Protein AF-A0A496U784-F1 (afdb_monomer)

Mean predicted aligned error: 22.11 Å

Structure (mmCIF, N/CA/C/O backbone):
data_AF-A0A496U784-F1
#
_entry.id   AF-A0A496U784-F1
#
loop_
_atom_site.group_PDB
_atom_site.id
_atom_site.type_symbol
_atom_site.label_atom_id
_atom_site.label_alt_id
_atom_site.label_comp_id
_atom_site.label_asym_id
_atom_site.label_entity_id
_atom_site.label_seq_id
_atom_site.pdbx_PDB_ins_code
_atom_site.Cartn_x
_atom_site.Cartn_y
_atom_site.Cartn_z
_atom_site.occupancy
_atom_site.B_iso_or_equiv
_atom_site.auth_seq_id
_atom_site.auth_comp_id
_atom_site.auth_asym_id
_atom_site.auth_atom_id
_atom_site.pdbx_PDB_model_num
ATOM 1 N N . MET A 1 1 ? 0.250 -44.738 47.642 1.00 26.12 1 MET A N 1
ATOM 2 C CA . MET A 1 1 ? 0.062 -44.833 46.178 1.00 26.12 1 MET A CA 1
ATOM 3 C C . MET A 1 1 ? 0.665 -43.572 45.562 1.00 26.12 1 MET A C 1
ATOM 5 O O . MET A 1 1 ? 0.175 -42.493 45.866 1.00 26.12 1 MET A O 1
ATOM 9 N N . LYS A 1 2 ? 1.781 -43.667 44.824 1.00 22.00 2 LYS A N 1
ATOM 10 C CA . LYS A 1 2 ? 2.333 -42.526 44.068 1.00 22.00 2 LYS A CA 1
ATOM 11 C C . LYS A 1 2 ? 1.470 -42.356 42.817 1.00 22.00 2 LYS A C 1
ATOM 13 O O . LYS A 1 2 ? 1.449 -43.259 41.990 1.00 22.00 2 LYS A O 1
ATOM 18 N N . ILE A 1 3 ? 0.748 -41.246 42.705 1.00 29.05 3 ILE A N 1
ATOM 19 C CA . ILE A 1 3 ? 0.004 -40.887 41.494 1.00 29.05 3 ILE A CA 1
ATOM 20 C C . ILE A 1 3 ? 0.839 -39.828 40.771 1.00 29.05 3 ILE A C 1
ATOM 22 O O . ILE A 1 3 ? 1.048 -38.739 41.299 1.00 29.05 3 ILE A O 1
ATOM 26 N N . GLN A 1 4 ? 1.372 -40.189 39.601 1.00 26.75 4 GLN A N 1
ATOM 27 C CA . GLN A 1 4 ? 1.946 -39.244 38.643 1.00 26.75 4 GLN A CA 1
ATOM 28 C C . GLN A 1 4 ? 0.845 -38.293 38.161 1.00 26.75 4 GLN A C 1
ATOM 30 O O . GLN A 1 4 ? -0.288 -38.709 37.928 1.00 26.75 4 GLN A O 1
ATOM 35 N N . SER A 1 5 ? 1.186 -37.013 38.051 1.00 29.19 5 SER A N 1
ATOM 36 C CA . SER A 1 5 ? 0.292 -35.910 37.707 1.00 29.19 5 SER A CA 1
ATOM 37 C C . SER A 1 5 ? -0.494 -36.158 36.414 1.00 29.19 5 SER A C 1
ATOM 39 O O . SER A 1 5 ? 0.055 -36.069 35.319 1.00 29.19 5 SER A O 1
ATOM 41 N N . PHE A 1 6 ? -1.798 -36.387 36.548 1.00 33.34 6 PHE A N 1
ATOM 42 C CA . PHE A 1 6 ? -2.788 -36.094 35.515 1.00 33.34 6 PHE A CA 1
ATOM 43 C C . PHE A 1 6 ? -3.708 -35.011 36.086 1.00 33.34 6 PHE A C 1
ATOM 45 O O . PHE A 1 6 ? -4.369 -35.234 37.098 1.00 33.34 6 PHE A O 1
ATOM 52 N N . GLU A 1 7 ? -3.729 -33.830 35.470 1.00 35.38 7 GLU A N 1
ATOM 53 C CA . GLU A 1 7 ? -4.359 -32.595 35.981 1.00 35.38 7 GLU A CA 1
ATOM 54 C C . GLU A 1 7 ? -5.904 -32.615 36.112 1.00 35.38 7 GLU A C 1
ATOM 56 O O . GLU A 1 7 ? -6.522 -31.564 36.245 1.00 35.38 7 GLU A O 1
ATOM 61 N N . HIS A 1 8 ? -6.583 -33.768 36.071 1.00 44.59 8 HIS A N 1
ATOM 62 C CA . HIS A 1 8 ? -8.035 -33.794 35.833 1.00 44.59 8 HIS A CA 1
ATOM 63 C C . HIS A 1 8 ? -8.818 -34.815 36.674 1.00 44.59 8 HIS A C 1
ATOM 65 O O . HIS A 1 8 ? -9.532 -35.657 36.133 1.00 44.59 8 HIS A O 1
ATOM 71 N N . PHE A 1 9 ? -8.772 -34.689 38.006 1.00 37.22 9 PHE A N 1
ATOM 72 C CA . PHE A 1 9 ? -9.735 -35.350 38.899 1.00 37.22 9 PHE A CA 1
ATOM 73 C C . PHE A 1 9 ? -10.242 -34.387 39.977 1.00 37.22 9 PHE A C 1
ATOM 75 O O . PHE A 1 9 ? -9.452 -33.792 40.704 1.00 37.22 9 PHE A O 1
ATOM 82 N N . VAL A 1 10 ? -11.565 -34.278 40.138 1.00 38.34 10 VAL A N 1
ATOM 83 C CA . VAL A 1 10 ? -12.155 -33.734 41.370 1.00 38.34 10 VAL A CA 1
ATOM 84 C C . VAL A 1 10 ? -12.448 -34.917 42.282 1.00 38.34 10 VAL A C 1
ATOM 86 O O . VAL A 1 10 ? -13.399 -35.664 42.054 1.00 38.34 10 VAL A O 1
ATOM 89 N N . ILE A 1 11 ? -11.609 -35.099 43.300 1.00 39.72 11 ILE A N 1
ATOM 90 C CA . ILE A 1 11 ? -11.794 -36.126 44.324 1.00 39.72 11 ILE A CA 1
ATOM 91 C C . ILE A 1 11 ? -12.589 -35.502 45.473 1.00 39.72 11 ILE A C 1
ATOM 93 O O . ILE A 1 11 ? -12.109 -34.581 46.133 1.00 39.72 11 ILE A O 1
ATOM 97 N N . ARG A 1 12 ? -13.811 -35.987 45.724 1.00 40.56 12 ARG A N 1
ATOM 98 C CA . ARG A 1 12 ? -14.560 -35.635 46.941 1.00 40.56 12 ARG A CA 1
ATOM 99 C C . ARG A 1 12 ? -14.389 -36.738 47.980 1.00 40.56 12 ARG A C 1
ATOM 101 O O . ARG A 1 12 ? -14.718 -37.893 47.714 1.00 40.56 12 ARG A O 1
ATOM 108 N N . PHE A 1 13 ? -13.909 -36.354 49.160 1.00 40.56 13 PHE A N 1
ATOM 109 C CA . PHE A 1 13 ? -13.810 -37.224 50.327 1.00 40.56 13 PHE A CA 1
ATOM 110 C C . PHE A 1 13 ? -15.020 -37.005 51.232 1.00 40.56 13 PHE A C 1
ATOM 112 O O . PHE A 1 13 ? -15.306 -35.872 51.620 1.00 40.56 13 PHE A O 1
ATOM 119 N N . ILE A 1 14 ? -15.710 -38.083 51.596 1.00 45.38 14 ILE A N 1
ATOM 120 C CA . ILE A 1 14 ? -16.670 -38.069 52.702 1.00 45.38 14 ILE A CA 1
ATOM 121 C C . ILE A 1 14 ? -16.035 -38.865 53.837 1.00 45.38 14 ILE A C 1
ATOM 123 O O . ILE A 1 14 ? -15.767 -40.059 53.693 1.00 45.38 14 ILE A O 1
ATOM 127 N N . ILE A 1 15 ? -15.751 -38.182 54.945 1.00 44.81 15 ILE A N 1
ATOM 128 C CA . ILE A 1 15 ? -15.123 -38.776 56.125 1.00 44.81 15 ILE A CA 1
ATOM 129 C C . ILE A 1 15 ? -16.222 -39.113 57.128 1.00 44.81 15 ILE A C 1
ATOM 131 O O . ILE A 1 15 ? -16.906 -38.223 57.631 1.00 44.81 15 ILE A O 1
ATOM 135 N N . TYR A 1 16 ? -16.373 -40.400 57.429 1.00 45.06 16 TYR A N 1
ATOM 136 C CA . TYR A 1 16 ? -17.259 -40.887 58.479 1.00 45.06 16 TYR A CA 1
ATOM 137 C C . TYR A 1 16 ? -16.415 -41.311 59.680 1.00 45.06 16 TYR A C 1
ATOM 139 O O . TYR A 1 16 ? -15.487 -42.109 59.539 1.00 45.06 16 TYR A O 1
ATOM 147 N N . TYR A 1 17 ? -16.738 -40.816 60.873 1.00 46.62 17 TYR A N 1
ATOM 148 C CA . TYR A 1 17 ? -16.122 -41.296 62.108 1.00 46.62 17 TYR A CA 1
ATOM 149 C C . TYR A 1 17 ? -17.195 -41.686 63.118 1.00 46.62 17 TYR A C 1
ATOM 151 O O . TYR A 1 17 ? -18.217 -41.019 63.270 1.00 46.62 17 TYR A O 1
ATOM 159 N N . LYS A 1 18 ? -16.958 -42.791 63.827 1.00 47.81 18 LYS A N 1
ATOM 160 C CA . LYS A 1 18 ? -17.803 -43.228 64.941 1.00 47.81 18 LYS A CA 1
ATOM 161 C C . LYS A 1 18 ? -16.906 -43.613 66.107 1.00 47.81 18 LYS A C 1
ATOM 163 O O . LYS A 1 18 ? -16.044 -44.480 65.976 1.00 47.81 18 LYS A O 1
ATOM 168 N N . LYS A 1 19 ? -17.100 -42.952 67.248 1.00 43.66 19 LYS A N 1
ATOM 169 C CA . LYS A 1 19 ? -16.339 -43.207 68.476 1.00 43.66 19 LYS A CA 1
ATOM 170 C C . LYS A 1 19 ? -17.092 -44.244 69.310 1.00 43.66 19 LYS A C 1
ATOM 172 O O . LYS A 1 19 ? -18.218 -43.990 69.730 1.00 43.66 19 LYS A O 1
ATOM 177 N N . LYS A 1 20 ? -16.490 -45.412 69.547 1.00 46.69 20 LYS A N 1
ATOM 178 C CA . LYS A 1 20 ? -17.007 -46.408 70.499 1.00 46.69 20 LYS A CA 1
ATOM 179 C C . LYS A 1 20 ? -15.828 -46.998 71.275 1.00 46.69 20 LYS A C 1
ATOM 181 O O . LYS A 1 20 ? -14.907 -47.527 70.667 1.00 46.69 20 LYS A O 1
ATOM 186 N N . GLY A 1 21 ? -15.844 -46.865 72.604 1.00 48.19 21 GLY A N 1
ATOM 187 C CA . GLY A 1 21 ? -14.857 -47.496 73.494 1.00 48.19 21 GLY A CA 1
ATOM 188 C C . GLY A 1 21 ? -13.408 -47.024 73.317 1.00 48.19 21 GLY A C 1
ATOM 189 O O . GLY A 1 21 ? -12.505 -47.845 73.235 1.00 48.19 21 GLY A O 1
ATOM 190 N N . GLY A 1 22 ? -13.168 -45.713 73.212 1.00 52.88 22 GLY A N 1
ATOM 191 C CA . GLY A 1 22 ? -11.807 -45.150 73.254 1.00 52.88 22 GLY A CA 1
ATOM 192 C C . GLY A 1 22 ? -10.963 -45.272 71.976 1.00 52.88 22 GLY A C 1
ATOM 193 O O . GLY A 1 22 ? -9.957 -44.578 71.875 1.00 52.88 22 GLY A O 1
ATOM 194 N N . LYS A 1 23 ? -11.381 -46.047 70.963 1.00 40.72 23 LYS A N 1
ATOM 195 C CA . LYS A 1 23 ? -10.747 -46.069 69.630 1.00 40.72 23 LYS A CA 1
ATOM 196 C C . LYS A 1 23 ? -11.616 -45.360 68.586 1.00 40.72 23 LYS A C 1
ATOM 198 O O . LYS A 1 23 ? -12.834 -45.537 68.542 1.00 40.72 23 LYS A O 1
ATOM 203 N N . MET A 1 24 ? -10.984 -44.521 67.765 1.00 40.97 24 MET A N 1
ATOM 204 C CA . MET A 1 24 ? -11.625 -43.764 66.689 1.00 40.97 24 MET A CA 1
ATOM 205 C C . MET A 1 24 ? -11.348 -44.467 65.358 1.00 40.97 24 MET A C 1
ATOM 207 O O . MET A 1 24 ? -10.218 -44.454 64.884 1.00 40.97 24 MET A O 1
ATOM 211 N N . ASN A 1 25 ? -12.374 -45.083 64.769 1.00 45.69 25 ASN A N 1
ATOM 212 C CA . ASN A 1 25 ? -12.277 -45.667 63.433 1.00 45.69 25 ASN A CA 1
ATOM 213 C C . ASN A 1 25 ? -12.805 -44.653 62.410 1.00 45.69 25 ASN A C 1
ATOM 215 O O . ASN A 1 25 ? -13.959 -44.222 62.505 1.00 45.69 25 ASN A O 1
ATOM 219 N N . ILE A 1 26 ? -11.947 -44.269 61.462 1.00 47.19 26 ILE A N 1
ATOM 220 C CA . ILE A 1 26 ? -12.258 -43.351 60.363 1.00 47.19 26 ILE A CA 1
ATOM 221 C C . ILE A 1 26 ? -12.458 -44.175 59.090 1.00 47.19 26 ILE A C 1
ATOM 223 O O . ILE A 1 26 ? -11.582 -44.948 58.711 1.00 47.19 26 ILE A O 1
ATOM 227 N N . TRP A 1 27 ? -13.588 -43.973 58.418 1.00 44.91 27 TRP A N 1
ATOM 228 C CA . TRP A 1 27 ? -13.871 -44.528 57.096 1.00 44.91 27 TRP A CA 1
ATOM 229 C C . TRP A 1 27 ? -13.890 -43.382 56.085 1.00 44.91 27 TRP A C 1
ATOM 231 O O . TRP A 1 27 ? -14.618 -42.405 56.269 1.00 44.91 27 TRP A O 1
ATOM 241 N N . ILE A 1 28 ? -13.080 -43.484 55.031 1.00 42.78 28 ILE A N 1
ATOM 242 C CA . ILE A 1 28 ? -13.016 -42.487 53.955 1.00 42.78 28 ILE A CA 1
ATOM 243 C C . ILE A 1 28 ? -13.658 -43.097 52.711 1.00 42.78 28 ILE A C 1
ATOM 245 O O . ILE A 1 28 ? -13.137 -44.064 52.159 1.00 42.78 28 ILE A O 1
ATOM 249 N N . LEU A 1 29 ? -14.778 -42.524 52.266 1.00 40.97 29 LEU A N 1
ATOM 250 C CA . LEU A 1 29 ? -15.388 -42.862 50.981 1.00 40.97 29 LEU A CA 1
ATOM 251 C C . LEU A 1 29 ? -14.885 -41.879 49.914 1.00 40.97 29 LEU A C 1
ATOM 253 O O . LEU A 1 29 ? -14.962 -40.662 50.108 1.00 40.97 29 LEU A O 1
ATOM 257 N N . VAL A 1 30 ? -14.371 -42.402 48.798 1.00 40.19 30 VAL A N 1
ATOM 258 C CA . VAL A 1 30 ? -13.795 -41.617 47.694 1.00 40.19 30 VAL A CA 1
ATOM 259 C C . VAL A 1 30 ? -14.722 -41.682 46.480 1.00 40.19 30 VAL A C 1
ATOM 261 O O . VAL A 1 30 ? -14.919 -42.756 45.918 1.00 40.19 30 VAL A O 1
ATOM 264 N N . PHE A 1 31 ? -15.267 -40.539 46.051 1.00 38.69 31 PHE A N 1
ATOM 265 C CA . PHE A 1 31 ? -15.983 -40.426 44.774 1.00 38.69 31 PHE A CA 1
ATOM 266 C C . PHE A 1 31 ? -15.048 -39.886 43.684 1.00 38.69 31 PHE A C 1
ATOM 268 O O . PHE A 1 31 ? -14.513 -38.783 43.815 1.00 38.69 31 PHE A O 1
ATOM 275 N N . LEU A 1 32 ? -14.894 -40.643 42.594 1.00 36.75 32 LEU A N 1
ATOM 276 C CA . LEU A 1 32 ? -14.266 -40.195 41.347 1.00 36.75 32 LEU A CA 1
ATOM 277 C C . LEU A 1 32 ? -15.365 -39.751 40.374 1.00 36.75 32 LEU A C 1
ATOM 279 O O . LEU A 1 32 ? -16.108 -40.580 39.852 1.00 36.75 32 LEU A O 1
ATOM 283 N N . ILE A 1 33 ? -15.488 -38.443 40.142 1.00 39.50 33 ILE A N 1
ATOM 284 C CA . ILE A 1 33 ? -16.415 -37.894 39.145 1.00 39.50 33 ILE A CA 1
ATOM 285 C C . ILE A 1 33 ? -15.654 -37.729 37.826 1.00 39.50 33 ILE A C 1
ATOM 287 O O . ILE A 1 33 ? -14.773 -36.878 37.713 1.00 39.50 33 ILE A O 1
ATOM 291 N N . PHE A 1 34 ? -16.006 -38.531 36.819 1.00 35.28 34 PHE A N 1
ATOM 292 C CA . PHE A 1 34 ? -15.482 -38.396 35.461 1.00 35.28 34 PHE A CA 1
ATOM 293 C C . PHE A 1 34 ? -16.230 -37.279 34.723 1.00 35.28 34 PHE A C 1
ATOM 295 O O . PHE A 1 34 ? -17.389 -37.443 34.350 1.00 35.28 34 PHE A O 1
ATOM 302 N N . THR A 1 35 ? -15.574 -36.146 34.468 1.00 38.94 35 THR A N 1
ATOM 303 C CA . THR A 1 35 ? -16.051 -35.170 33.474 1.00 38.94 35 THR A CA 1
ATOM 304 C C . THR A 1 35 ? -15.077 -35.150 32.300 1.00 38.94 35 THR A C 1
ATOM 306 O O . THR A 1 35 ? -13.977 -34.621 32.439 1.00 38.94 35 THR A O 1
ATOM 309 N N . GLN A 1 36 ? -15.458 -35.744 31.164 1.00 43.53 36 GLN A N 1
ATOM 310 C CA . GLN A 1 36 ? -14.683 -35.675 29.920 1.00 43.53 36 GLN A CA 1
ATOM 311 C C . GLN A 1 36 ? -14.919 -34.313 29.257 1.00 43.53 36 GLN A C 1
ATOM 313 O O . GLN A 1 36 ? -15.978 -34.068 28.679 1.00 43.53 36 GLN A O 1
ATOM 318 N N . TRP A 1 37 ? -13.946 -33.417 29.391 1.00 42.25 37 TRP A N 1
ATOM 319 C CA . TRP A 1 37 ? -13.885 -32.155 28.658 1.00 42.25 37 TRP A CA 1
ATOM 320 C C . TRP A 1 37 ? -12.925 -32.335 27.480 1.00 42.25 37 TRP A C 1
ATOM 322 O O . TRP A 1 37 ? -11.827 -32.852 27.673 1.00 42.25 37 TRP A O 1
ATOM 332 N N . GLU A 1 38 ? -13.329 -31.924 26.280 1.00 44.84 38 GLU A N 1
ATOM 333 C CA . GLU A 1 38 ? -12.447 -31.858 25.107 1.00 44.84 38 GLU A CA 1
ATOM 334 C C . GLU A 1 38 ? -12.113 -30.396 24.777 1.00 44.84 38 GLU A C 1
ATOM 336 O O . GLU A 1 38 ? -12.856 -29.475 25.137 1.00 44.84 38 GLU A O 1
ATOM 341 N N . TYR A 1 39 ? -10.970 -30.197 24.113 1.00 46.44 39 TYR A N 1
ATOM 342 C CA . TYR A 1 39 ? -10.419 -28.890 23.766 1.00 46.44 39 TYR A CA 1
ATOM 343 C C . TYR A 1 39 ? -10.281 -28.759 22.249 1.00 46.44 39 TYR A C 1
ATOM 345 O O . TYR A 1 39 ? -9.662 -29.609 21.611 1.00 46.44 39 TYR A O 1
ATOM 353 N N . THR A 1 40 ? -10.803 -27.682 21.667 1.00 46.19 40 THR A N 1
ATOM 354 C CA . THR A 1 40 ? -10.470 -27.275 20.290 1.00 46.19 40 THR A CA 1
ATOM 355 C C . THR A 1 40 ? -9.566 -26.052 20.324 1.00 46.19 40 THR A C 1
ATOM 357 O O . THR A 1 40 ? -9.747 -25.179 21.175 1.00 46.19 40 THR A O 1
ATOM 360 N N . ARG A 1 41 ? -8.594 -26.009 19.407 1.00 50.50 41 ARG A N 1
ATOM 361 C CA . ARG A 1 41 ? -7.663 -24.893 19.215 1.00 50.50 41 ARG A CA 1
ATOM 362 C C . ARG A 1 41 ? -7.980 -24.221 17.886 1.00 50.50 41 ARG A C 1
ATOM 364 O O . ARG A 1 41 ? -7.867 -24.865 16.848 1.00 50.50 41 ARG A O 1
ATOM 371 N N . ASP A 1 42 ? -8.373 -22.957 17.937 1.00 50.09 42 ASP A N 1
ATOM 372 C CA . ASP A 1 42 ? -8.630 -22.120 16.761 1.00 50.09 42 ASP A CA 1
ATOM 373 C C . ASP A 1 42 ? -7.713 -20.893 16.803 1.00 50.09 42 ASP A C 1
ATOM 375 O O . ASP A 1 42 ? -7.455 -20.379 17.884 1.00 50.09 42 ASP A O 1
ATOM 379 N N . THR A 1 43 ? -7.251 -20.378 15.662 1.00 52.66 43 THR A N 1
ATOM 380 C CA . THR A 1 43 ? -6.426 -19.153 15.624 1.00 52.66 43 THR A CA 1
ATOM 381 C C . THR A 1 43 ? -7.244 -17.958 15.127 1.00 52.66 43 THR A C 1
ATOM 383 O O . THR A 1 43 ? -7.909 -18.052 14.095 1.00 52.66 43 THR A O 1
ATOM 386 N N . ILE A 1 44 ? -7.183 -16.824 15.829 1.00 55.94 44 ILE A N 1
ATOM 387 C CA . ILE A 1 44 ? -7.819 -15.552 15.464 1.00 55.94 44 ILE A CA 1
ATOM 388 C C . ILE A 1 44 ? -6.755 -14.476 15.269 1.00 55.94 44 ILE A C 1
ATOM 390 O O . ILE A 1 44 ? -5.933 -14.250 16.150 1.00 55.94 44 ILE A O 1
ATOM 394 N N . ASP A 1 45 ? -6.828 -13.775 14.141 1.00 55.69 45 ASP A N 1
ATOM 395 C CA . ASP A 1 45 ? -6.020 -12.591 13.861 1.00 55.69 45 ASP A CA 1
ATOM 396 C C . ASP A 1 45 ? -6.809 -11.320 14.217 1.00 55.69 45 ASP A C 1
ATOM 398 O O . ASP A 1 45 ? -7.967 -11.163 13.824 1.00 55.69 45 ASP A O 1
ATOM 402 N N . LEU A 1 46 ? -6.195 -10.414 14.973 1.00 58.91 46 LEU A N 1
ATOM 403 C CA . LEU A 1 46 ? -6.785 -9.175 15.477 1.00 58.91 46 LEU A CA 1
ATOM 404 C C . LEU A 1 46 ? -5.885 -7.994 15.153 1.00 58.91 46 LEU A C 1
ATOM 406 O O . LEU A 1 46 ? -4.666 -8.119 15.137 1.00 58.91 46 LEU A O 1
ATOM 410 N N . VAL A 1 47 ? -6.497 -6.836 14.942 1.00 56.97 47 VAL A N 1
ATOM 411 C CA . VAL A 1 47 ? -5.807 -5.564 14.740 1.00 56.97 47 VAL A CA 1
ATOM 412 C C . VAL A 1 47 ? -6.413 -4.557 15.708 1.00 56.97 47 VAL A C 1
ATOM 414 O O . VAL A 1 47 ? -7.623 -4.336 15.694 1.00 56.97 47 VAL A O 1
ATOM 417 N N . ILE A 1 48 ? -5.580 -3.987 16.571 1.00 65.56 48 ILE A N 1
ATOM 418 C CA . ILE A 1 48 ? -5.999 -3.133 17.678 1.00 65.56 48 ILE A CA 1
ATOM 419 C C . ILE A 1 48 ? -5.377 -1.743 17.485 1.00 65.56 48 ILE A C 1
ATOM 421 O O . ILE A 1 48 ? -4.149 -1.642 17.416 1.00 65.56 48 ILE A O 1
ATOM 425 N N . PRO A 1 49 ? -6.196 -0.680 17.387 1.00 65.06 49 PRO A N 1
ATOM 426 C CA . PRO A 1 49 ? -5.702 0.689 17.263 1.00 65.06 49 PRO A CA 1
ATOM 427 C C . PRO A 1 49 ? -4.859 1.132 18.470 1.00 65.06 49 PRO A C 1
ATOM 429 O O . PRO A 1 49 ? -5.015 0.548 19.547 1.00 65.06 49 PRO A O 1
ATOM 432 N N . PRO A 1 50 ? -4.014 2.170 18.325 1.00 70.00 50 PRO A N 1
ATOM 433 C CA . PRO A 1 50 ? -3.243 2.740 19.428 1.00 70.00 50 PRO A CA 1
ATOM 434 C C . PRO A 1 50 ? -4.150 3.128 20.595 1.00 70.00 50 PRO A C 1
ATOM 436 O O . PRO A 1 50 ? -5.213 3.727 20.394 1.00 70.00 50 PRO A O 1
ATOM 439 N N . GLY A 1 51 ? -3.771 2.726 21.807 1.00 68.19 51 GLY A N 1
ATOM 440 C CA . GLY A 1 51 ? -4.536 3.021 23.016 1.00 68.19 51 GLY A CA 1
ATOM 441 C C . GLY A 1 51 ? -5.988 2.519 23.013 1.00 68.19 51 GLY A C 1
ATOM 442 O O . GLY A 1 51 ? -6.847 3.083 23.693 1.00 68.19 51 GLY A O 1
ATOM 443 N N . LYS A 1 52 ? -6.350 1.502 22.222 1.00 67.06 52 LYS A N 1
ATOM 444 C CA . LYS A 1 52 ? -7.719 0.952 22.221 1.00 67.06 52 LYS A CA 1
ATOM 445 C C . LYS A 1 52 ? -7.802 -0.397 22.914 1.00 67.06 52 LYS A C 1
ATOM 447 O O . LYS A 1 52 ? -6.842 -1.162 22.975 1.00 67.06 52 LYS A O 1
ATOM 452 N N . ILE A 1 53 ? -9.001 -0.667 23.427 1.00 67.00 53 ILE A N 1
ATOM 453 C CA . ILE A 1 53 ? -9.377 -1.935 24.041 1.00 67.00 53 ILE A CA 1
ATOM 454 C C . ILE A 1 53 ? -10.409 -2.611 23.139 1.00 67.00 53 ILE A C 1
ATOM 456 O O . ILE A 1 53 ? -11.431 -2.012 22.805 1.00 67.00 53 ILE A O 1
ATOM 460 N N . VAL A 1 54 ? -10.155 -3.860 22.758 1.00 60.75 54 VAL A N 1
ATOM 461 C CA . VAL A 1 54 ? -11.070 -4.685 21.961 1.00 60.75 54 VAL A CA 1
ATOM 462 C C . VAL A 1 54 ? -11.559 -5.845 22.814 1.00 60.75 54 VAL A C 1
ATOM 464 O O . VAL A 1 54 ? -10.769 -6.664 23.278 1.00 60.75 54 VAL A O 1
ATOM 467 N N . THR A 1 55 ? -12.871 -5.930 23.028 1.00 60.00 55 THR A N 1
ATOM 468 C CA . THR A 1 55 ? -13.492 -7.058 23.733 1.00 60.00 55 THR A CA 1
ATOM 469 C C . THR A 1 55 ? -13.655 -8.244 22.787 1.00 60.00 55 THR A C 1
ATOM 471 O O . THR A 1 55 ? -14.167 -8.098 21.678 1.00 60.00 55 THR A O 1
ATOM 474 N N . LEU A 1 56 ? -13.246 -9.435 23.222 1.00 52.97 56 LEU A N 1
ATOM 475 C CA . LEU A 1 56 ? -13.325 -10.639 22.400 1.00 52.97 56 LEU A CA 1
ATOM 476 C C . LEU A 1 56 ? -14.688 -11.314 22.569 1.00 52.97 56 LEU A C 1
ATOM 478 O O . LEU A 1 56 ? -15.006 -11.824 23.640 1.00 52.97 56 LEU A O 1
ATOM 482 N N . ASN A 1 57 ? -15.467 -11.379 21.489 1.00 47.62 57 ASN A N 1
ATOM 483 C CA . ASN A 1 57 ? -16.557 -12.343 21.344 1.00 47.62 57 ASN A CA 1
ATOM 484 C C . ASN A 1 57 ? -16.128 -13.336 20.259 1.00 47.62 57 ASN A C 1
ATOM 486 O O . ASN A 1 57 ? -16.022 -12.998 19.086 1.00 47.62 57 ASN A O 1
ATOM 490 N N . SER A 1 58 ? -15.790 -14.549 20.673 1.00 40.28 58 SER A N 1
ATOM 491 C CA . SER A 1 58 ? -15.238 -15.592 19.811 1.00 40.28 58 SER A CA 1
ATOM 492 C C . SER A 1 58 ? -16.248 -16.076 18.760 1.00 40.28 58 SER A C 1
ATOM 494 O O . SER A 1 58 ? -17.280 -16.606 19.158 1.00 40.28 58 SER A O 1
ATOM 496 N N . ASP A 1 59 ? -15.937 -15.932 17.467 1.00 36.19 59 ASP A N 1
ATOM 497 C CA . ASP A 1 59 ? -16.321 -16.836 16.363 1.00 36.19 59 ASP A CA 1
ATOM 498 C C . ASP A 1 59 ? -15.723 -16.316 15.034 1.00 36.19 59 ASP A C 1
ATOM 500 O O . ASP A 1 59 ? -16.178 -15.314 14.491 1.00 36.19 59 ASP A O 1
ATOM 504 N N . ALA A 1 60 ? -14.709 -16.998 14.490 1.00 35.72 60 ALA A N 1
ATOM 505 C CA . ALA A 1 60 ? -14.190 -16.755 13.139 1.00 35.72 60 ALA A CA 1
ATOM 506 C C . ALA A 1 60 ? -13.656 -18.064 12.527 1.00 35.72 60 ALA A C 1
ATOM 508 O O . ALA A 1 60 ? -12.995 -18.837 13.215 1.00 35.72 60 ALA A O 1
ATOM 509 N N . HIS A 1 61 ? -13.936 -18.318 11.241 1.00 37.78 61 HIS A N 1
ATOM 510 C CA . HIS A 1 61 ? -13.435 -19.486 10.487 1.00 37.78 61 HIS A CA 1
ATOM 511 C C . HIS A 1 61 ? -12.393 -19.062 9.445 1.00 37.78 61 HIS A C 1
ATOM 513 O O . HIS A 1 61 ? -12.506 -17.988 8.856 1.00 37.78 61 HIS A O 1
ATOM 519 N N . LYS A 1 62 ? -11.400 -19.914 9.169 1.00 45.62 62 LYS A N 1
ATOM 520 C CA . LYS A 1 62 ? -10.378 -19.751 8.116 1.00 45.62 62 LYS A CA 1
ATOM 521 C C . LYS A 1 62 ? -10.478 -20.990 7.212 1.00 45.62 62 LYS A C 1
ATOM 523 O O . LYS A 1 62 ? -10.272 -22.094 7.696 1.00 45.62 62 LYS A O 1
ATOM 528 N N . THR A 1 63 ? -10.919 -20.837 5.958 1.00 37.38 63 THR A N 1
ATOM 529 C CA . THR A 1 63 ? -11.202 -21.997 5.070 1.00 37.38 63 THR A CA 1
ATOM 530 C C . THR A 1 63 ? -10.731 -21.811 3.616 1.00 37.38 63 THR A C 1
ATOM 532 O O . THR A 1 63 ? -10.866 -22.733 2.825 1.00 37.38 63 THR A O 1
ATOM 535 N N . GLN A 1 64 ? -10.149 -20.666 3.223 1.00 48.62 64 GLN A N 1
ATOM 536 C CA . GLN A 1 64 ? -9.690 -20.442 1.832 1.00 48.62 64 GLN A CA 1
ATOM 537 C C . GLN A 1 64 ? -8.168 -20.580 1.620 1.00 48.62 64 GLN A C 1
ATOM 539 O O . GLN A 1 64 ? -7.743 -20.989 0.537 1.00 48.62 64 GLN A O 1
ATOM 544 N N . LEU A 1 65 ? -7.348 -20.321 2.645 1.00 49.88 65 LEU A N 1
ATOM 545 C CA . LEU A 1 65 ? -5.878 -20.359 2.556 1.00 49.88 65 LEU A CA 1
ATOM 546 C C . LEU A 1 65 ? -5.286 -21.759 2.351 1.00 49.88 65 LEU A C 1
ATOM 548 O O . LEU A 1 65 ? -4.233 -21.886 1.729 1.00 49.88 65 LEU A O 1
ATOM 552 N N . ASP A 1 66 ? -5.986 -22.809 2.777 1.00 48.38 66 ASP A N 1
ATOM 553 C CA . ASP A 1 66 ? -5.516 -24.191 2.623 1.00 48.38 66 ASP A CA 1
ATOM 554 C C . ASP A 1 66 ? -5.327 -24.583 1.146 1.00 48.38 66 ASP A C 1
ATOM 556 O O . ASP A 1 66 ? -4.460 -25.391 0.822 1.00 48.38 66 ASP A O 1
ATOM 560 N N . SER A 1 67 ? -6.071 -23.954 0.225 1.00 53.25 67 SER A N 1
ATOM 561 C CA . SER A 1 67 ? -5.953 -24.203 -1.220 1.00 53.25 67 SER A CA 1
ATOM 562 C C . SER A 1 67 ? -4.642 -23.701 -1.843 1.00 53.25 67 SER A C 1
ATOM 564 O O . SER A 1 67 ? -4.245 -24.185 -2.898 1.00 53.25 67 SER A O 1
ATOM 566 N N . MET A 1 68 ? -3.940 -22.765 -1.193 1.00 55.62 68 MET A N 1
ATOM 567 C CA . MET A 1 68 ? -2.633 -22.272 -1.644 1.00 55.62 68 MET A CA 1
ATOM 568 C C . MET A 1 68 ? -1.497 -23.248 -1.335 1.00 55.62 68 MET A C 1
ATOM 570 O O . MET A 1 68 ? -0.438 -23.176 -1.958 1.00 55.62 68 MET A O 1
ATOM 574 N N . LEU A 1 69 ? -1.692 -24.160 -0.373 1.00 54.59 69 LEU A N 1
ATOM 575 C CA . LEU A 1 69 ? -0.647 -25.088 0.053 1.00 54.59 69 LEU A CA 1
ATOM 576 C C . LEU A 1 69 ? -0.193 -26.032 -1.071 1.00 54.59 69 LEU A C 1
ATOM 578 O O . LEU A 1 69 ? 0.908 -26.565 -0.965 1.00 54.59 69 LEU A O 1
ATOM 582 N N . SER A 1 70 ? -0.990 -26.193 -2.132 1.00 63.38 70 SER A N 1
ATOM 583 C CA . SER A 1 70 ? -0.703 -27.075 -3.266 1.00 63.38 70 SER A CA 1
ATOM 584 C C . SER A 1 70 ? 0.064 -26.428 -4.427 1.00 63.38 70 SER A C 1
ATOM 586 O O . SER A 1 70 ? 0.465 -27.150 -5.336 1.00 63.38 70 SER A O 1
ATOM 588 N N . LEU A 1 71 ? 0.253 -25.102 -4.451 1.00 69.19 71 LEU A N 1
ATOM 589 C CA . LEU A 1 71 ? 1.029 -24.437 -5.508 1.00 69.19 71 LEU A CA 1
ATOM 590 C C . LEU A 1 71 ? 2.534 -24.518 -5.199 1.00 69.19 71 LEU A C 1
ATOM 592 O O . LEU A 1 71 ? 2.948 -24.304 -4.057 1.00 69.19 71 LEU A O 1
ATOM 596 N N . LYS A 1 72 ? 3.356 -24.808 -6.218 1.00 79.31 72 LYS A N 1
ATOM 597 C CA . LYS A 1 72 ? 4.826 -24.844 -6.120 1.00 79.31 72 LYS A CA 1
ATOM 598 C C . LYS A 1 72 ? 5.396 -23.420 -6.086 1.00 79.31 72 LYS A C 1
ATOM 600 O O . LYS A 1 72 ? 5.866 -22.917 -7.093 1.00 79.31 72 LYS A O 1
ATOM 605 N N . ILE A 1 73 ? 5.301 -22.763 -4.934 1.00 84.75 73 ILE A N 1
ATOM 606 C CA . ILE A 1 73 ? 5.859 -21.424 -4.692 1.00 84.75 73 ILE A CA 1
ATOM 607 C C . ILE A 1 73 ? 6.949 -21.551 -3.620 1.00 84.75 73 ILE A C 1
ATOM 609 O O . ILE A 1 73 ? 6.712 -22.254 -2.628 1.00 84.75 73 ILE A O 1
ATOM 613 N N . PRO A 1 74 ? 8.103 -20.866 -3.760 1.00 86.19 74 PRO A N 1
ATOM 614 C CA . PRO A 1 74 ? 9.133 -20.844 -2.730 1.00 86.19 74 PRO A CA 1
ATOM 615 C C . PRO A 1 74 ? 8.594 -20.505 -1.341 1.00 86.19 74 PRO A C 1
ATOM 617 O O . PRO A 1 74 ? 7.804 -19.571 -1.176 1.00 86.19 74 PRO A O 1
ATOM 620 N N . ALA A 1 75 ? 9.052 -21.234 -0.319 1.00 82.75 75 ALA A N 1
ATOM 621 C CA . ALA A 1 75 ? 8.557 -21.084 1.052 1.00 82.75 75 ALA A CA 1
ATOM 622 C C . ALA A 1 75 ? 8.681 -19.639 1.574 1.00 82.75 75 ALA A C 1
ATOM 624 O O . ALA A 1 75 ? 7.757 -19.122 2.201 1.00 82.75 75 ALA A O 1
ATOM 625 N N . TRP A 1 76 ? 9.781 -18.958 1.240 1.00 85.75 76 TRP A N 1
ATOM 626 C CA . TRP A 1 76 ? 10.043 -17.582 1.665 1.00 85.75 76 TRP A CA 1
ATOM 627 C C . TRP A 1 76 ? 9.080 -16.551 1.039 1.00 85.75 76 TRP A C 1
ATOM 629 O O . TRP A 1 76 ? 8.761 -15.545 1.677 1.00 85.75 76 TRP A O 1
ATOM 639 N N . ILE A 1 77 ? 8.567 -16.807 -0.173 1.00 88.12 77 ILE A N 1
ATOM 640 C CA . ILE A 1 77 ? 7.520 -15.989 -0.814 1.00 88.12 77 ILE A CA 1
ATOM 641 C C . ILE A 1 77 ? 6.155 -16.352 -0.239 1.00 88.12 77 ILE A C 1
ATOM 643 O O . ILE A 1 77 ? 5.344 -15.469 0.042 1.00 88.12 77 ILE A O 1
ATOM 647 N N . LYS A 1 78 ? 5.900 -17.652 -0.059 1.00 83.19 78 LYS A N 1
ATOM 648 C CA . LYS A 1 78 ? 4.603 -18.205 0.336 1.00 83.19 78 LYS A CA 1
ATOM 649 C C . LYS A 1 78 ? 4.045 -17.533 1.586 1.00 83.19 78 LYS A C 1
ATOM 651 O O . LYS A 1 78 ? 2.897 -17.096 1.562 1.00 83.19 78 LYS A O 1
ATOM 656 N N . ASP A 1 79 ? 4.856 -17.361 2.627 1.00 76.50 79 ASP A N 1
ATOM 657 C CA . ASP A 1 79 ? 4.419 -16.713 3.868 1.00 76.50 79 ASP A CA 1
ATOM 658 C C . ASP A 1 79 ? 4.036 -15.244 3.654 1.00 76.50 79 ASP A C 1
ATOM 660 O O . ASP A 1 79 ? 3.026 -14.766 4.175 1.00 76.50 79 ASP A O 1
ATOM 664 N N . LYS A 1 80 ? 4.812 -14.498 2.862 1.00 81.81 80 LYS A N 1
ATOM 665 C CA . LYS A 1 80 ? 4.496 -13.098 2.547 1.00 81.81 80 LYS A CA 1
ATOM 666 C C . LYS A 1 80 ? 3.254 -12.979 1.676 1.00 81.81 80 LYS A C 1
ATOM 668 O O . LYS A 1 80 ? 2.413 -12.128 1.955 1.00 81.81 80 LYS A O 1
ATOM 673 N N . LEU A 1 81 ? 3.113 -13.841 0.673 1.00 83.94 81 LEU A N 1
ATOM 674 C CA . LEU A 1 81 ? 1.940 -13.891 -0.190 1.00 83.94 81 LEU A CA 1
ATOM 675 C C . LEU A 1 81 ? 0.677 -14.238 0.608 1.00 83.94 81 LEU A C 1
ATOM 677 O O . LEU A 1 81 ? -0.340 -13.573 0.443 1.00 83.94 81 LEU A O 1
ATOM 681 N N . ILE A 1 82 ? 0.752 -15.209 1.521 1.00 75.12 82 ILE A N 1
ATOM 682 C CA . ILE A 1 82 ? -0.337 -15.544 2.450 1.00 75.12 82 ILE A CA 1
ATOM 683 C C . ILE A 1 82 ? -0.753 -14.306 3.246 1.00 75.12 82 ILE A C 1
ATOM 685 O O . ILE A 1 82 ? -1.920 -13.918 3.207 1.00 75.12 82 ILE A O 1
ATOM 689 N N . ASN A 1 83 ? 0.206 -13.633 3.890 1.00 72.56 83 ASN A N 1
ATOM 690 C CA . ASN A 1 83 ? -0.071 -12.410 4.645 1.00 72.56 83 ASN A CA 1
ATOM 691 C C . ASN A 1 83 ? -0.693 -11.319 3.756 1.00 72.56 83 ASN A C 1
ATOM 693 O O . ASN A 1 83 ? -1.597 -10.607 4.189 1.00 72.56 83 ASN A O 1
ATOM 697 N N . LYS A 1 84 ? -0.235 -11.199 2.505 1.00 81.31 84 LYS A N 1
ATOM 698 C CA . LYS A 1 84 ? -0.748 -10.227 1.538 1.00 81.31 84 LYS A CA 1
ATOM 699 C C . LYS A 1 84 ? -2.184 -10.520 1.110 1.00 81.31 84 LYS A C 1
ATOM 701 O O . LYS A 1 84 ? -2.989 -9.597 1.029 1.00 81.31 84 LYS A O 1
ATOM 706 N N . LEU A 1 85 ? -2.512 -11.777 0.824 1.00 78.06 85 LEU A N 1
ATOM 707 C CA . LEU A 1 85 ? -3.867 -12.173 0.448 1.00 78.06 85 LEU A CA 1
ATOM 708 C C . LEU A 1 85 ? -4.826 -12.024 1.630 1.00 78.06 85 LEU A C 1
ATOM 710 O O . LEU A 1 85 ? -5.920 -11.500 1.447 1.00 78.06 85 LEU A O 1
ATOM 714 N N . GLU A 1 86 ? -4.393 -12.369 2.844 1.00 69.81 86 GLU A N 1
ATOM 715 C CA . GLU A 1 86 ? -5.143 -12.070 4.070 1.00 69.81 86 GLU A CA 1
ATOM 716 C C . GLU A 1 86 ? -5.414 -10.568 4.211 1.00 69.81 86 GLU A C 1
ATOM 718 O O . GLU A 1 86 ? -6.542 -10.159 4.487 1.00 69.81 86 GLU A O 1
ATOM 723 N N . ASP A 1 87 ? -4.402 -9.732 3.971 1.00 67.50 87 ASP A N 1
ATOM 724 C CA . ASP A 1 87 ? -4.545 -8.276 3.994 1.00 67.50 87 ASP A CA 1
ATOM 725 C C . ASP A 1 87 ? -5.503 -7.753 2.907 1.00 67.50 87 ASP A C 1
ATOM 727 O O . ASP A 1 87 ? -6.105 -6.696 3.087 1.00 67.50 87 ASP A O 1
ATOM 731 N N . LEU A 1 88 ? -5.663 -8.465 1.788 1.00 70.31 88 LEU A N 1
ATOM 732 C CA . LEU A 1 88 ? -6.598 -8.115 0.715 1.00 70.31 88 LEU A CA 1
ATOM 733 C C . LEU A 1 88 ? -8.029 -8.598 0.977 1.00 70.31 88 LEU A C 1
ATOM 735 O O . LEU A 1 88 ? -8.964 -7.897 0.580 1.00 70.31 88 LEU A O 1
ATOM 739 N N . GLU A 1 89 ? -8.223 -9.729 1.671 1.00 63.75 89 GLU A N 1
ATOM 740 C CA . GLU A 1 89 ? -9.548 -10.141 2.174 1.00 63.75 89 GLU A CA 1
ATOM 741 C C . GLU A 1 89 ? -10.133 -9.093 3.125 1.00 63.75 89 GLU A C 1
ATOM 743 O O . GLU A 1 89 ? -11.350 -8.978 3.253 1.00 63.75 89 GLU A O 1
ATOM 748 N N . MET A 1 90 ? -9.257 -8.320 3.756 1.00 52.53 90 MET A N 1
ATOM 749 C CA . MET A 1 90 ? -9.544 -7.287 4.730 1.00 52.53 90 MET A CA 1
ATOM 750 C C . MET A 1 90 ? -9.813 -5.907 4.073 1.00 52.53 90 MET A C 1
ATOM 752 O O . MET A 1 90 ? -8.938 -5.356 3.409 1.00 52.53 90 MET A O 1
ATOM 756 N N . GLU A 1 91 ? -11.002 -5.311 4.256 1.00 52.94 91 GLU A N 1
ATOM 757 C CA . GLU A 1 91 ? -11.348 -3.955 3.755 1.00 52.94 91 GLU A CA 1
ATOM 758 C C . GLU A 1 91 ? -11.442 -2.875 4.841 1.00 52.94 91 GLU A C 1
ATOM 760 O O . GLU A 1 91 ? -11.556 -3.175 6.025 1.00 52.94 91 GLU A O 1
ATOM 765 N N . GLU A 1 92 ? -11.419 -1.606 4.412 1.00 50.16 92 GLU A N 1
ATOM 766 C CA . GLU A 1 92 ? -11.455 -0.419 5.267 1.00 50.16 92 GLU A CA 1
ATOM 767 C C . GLU A 1 92 ? -12.869 -0.107 5.802 1.00 50.16 92 GLU A C 1
ATOM 769 O O . GLU A 1 92 ? -13.801 0.132 5.039 1.00 50.16 92 GLU A O 1
ATOM 774 N N . ILE A 1 93 ? -13.037 -0.097 7.126 1.00 42.28 93 ILE A N 1
ATOM 775 C CA . ILE A 1 93 ? -14.222 0.411 7.817 1.00 42.28 93 ILE A CA 1
ATOM 776 C C . ILE A 1 93 ? -14.159 1.938 7.998 1.00 42.28 93 ILE A C 1
ATOM 778 O O . ILE A 1 93 ? -13.128 2.435 8.446 1.00 42.28 93 ILE A O 1
ATOM 782 N N . PRO A 1 94 ? -15.260 2.678 7.744 1.00 40.38 94 PRO A N 1
ATOM 783 C CA . PRO A 1 94 ? -15.315 4.125 7.957 1.00 40.38 94 PRO A CA 1
ATOM 784 C C . PRO A 1 94 ? -15.161 4.527 9.431 1.00 40.38 94 PRO A C 1
ATOM 786 O O . PRO A 1 94 ? -15.770 3.909 10.300 1.00 40.38 94 PRO A O 1
ATOM 789 N N . ASP A 1 95 ? -14.511 5.662 9.687 1.00 38.28 95 ASP A N 1
ATOM 790 C CA . ASP A 1 95 ? -14.186 6.251 11.007 1.00 38.28 95 ASP A CA 1
ATOM 791 C C . ASP A 1 95 ? -15.384 6.471 11.959 1.00 38.28 95 ASP A C 1
ATOM 793 O O . ASP A 1 95 ? -15.225 6.823 13.122 1.00 38.28 95 ASP A O 1
ATOM 797 N N . SER A 1 96 ? -16.611 6.261 11.481 1.00 38.25 96 SER A N 1
ATOM 798 C CA . SER A 1 96 ? -17.862 6.508 12.207 1.00 38.25 96 SER A CA 1
ATOM 799 C C . SER A 1 96 ? -18.441 5.293 12.956 1.00 38.25 96 SER A C 1
ATOM 801 O O . SER A 1 96 ? -19.587 5.354 13.397 1.00 38.25 96 SER A O 1
ATOM 803 N N . VAL A 1 97 ? -17.726 4.170 13.084 1.00 37.28 97 VAL A N 1
ATOM 804 C CA . VAL A 1 97 ? -18.254 2.992 13.806 1.00 37.28 97 VAL A CA 1
ATOM 805 C C . VAL A 1 97 ? -18.292 3.236 15.313 1.00 37.28 97 VAL A C 1
ATOM 807 O O . VAL A 1 97 ? -17.278 3.551 15.925 1.00 37.28 97 VAL A O 1
ATOM 810 N N . MET A 1 98 ? -19.471 3.054 15.906 1.00 31.94 98 MET A N 1
ATOM 811 C CA . MET A 1 98 ? -19.723 3.226 17.337 1.00 31.94 98 MET A CA 1
ATOM 812 C C . MET A 1 98 ? -19.636 1.915 18.131 1.00 31.94 98 MET A C 1
ATOM 814 O O . MET A 1 98 ? -19.323 1.970 19.316 1.00 31.94 98 MET A O 1
ATOM 818 N N . ASP A 1 99 ? -19.932 0.758 17.517 1.00 34.09 99 ASP A N 1
ATOM 819 C CA . ASP A 1 99 ? -19.939 -0.546 18.204 1.00 34.09 99 ASP A CA 1
ATOM 820 C C . ASP A 1 99 ? -19.848 -1.744 17.226 1.00 34.09 99 ASP A C 1
ATOM 822 O O . ASP A 1 99 ? -20.179 -1.617 16.038 1.00 34.09 99 ASP A O 1
ATOM 826 N N . PHE A 1 100 ? -19.439 -2.915 17.734 1.00 40.56 100 PHE A N 1
ATOM 827 C CA . PHE A 1 100 ? -19.318 -4.181 16.996 1.00 40.56 100 PHE A CA 1
ATOM 828 C C . PHE A 1 100 ? -20.225 -5.255 17.606 1.00 40.56 100 PHE A C 1
ATOM 830 O O . PHE A 1 100 ? -20.191 -5.511 18.808 1.00 40.56 100 PHE A O 1
ATOM 837 N N . THR A 1 101 ? -20.990 -5.959 16.773 1.00 34.69 101 THR A N 1
ATOM 838 C CA . THR A 1 101 ? -21.769 -7.127 17.203 1.00 34.69 101 THR A CA 1
ATOM 839 C C . THR A 1 101 ? -21.627 -8.275 16.210 1.00 34.69 101 THR A C 1
ATOM 841 O O . THR A 1 101 ? -21.322 -8.062 15.042 1.00 34.69 101 THR A O 1
ATOM 844 N N . ILE A 1 102 ? -21.819 -9.509 16.666 1.00 36.41 102 ILE A N 1
ATOM 845 C CA . ILE A 1 102 ? -21.809 -10.699 15.811 1.00 36.41 102 ILE A CA 1
ATOM 846 C C . ILE A 1 102 ? -23.264 -11.124 15.632 1.00 36.41 102 ILE A C 1
ATOM 848 O O . ILE A 1 102 ? -23.981 -11.314 16.616 1.00 36.41 102 ILE A O 1
ATOM 852 N N . ASN A 1 103 ? -23.728 -11.228 14.387 1.00 35.06 103 ASN A N 1
ATOM 853 C CA . ASN A 1 103 ? -25.099 -11.664 14.122 1.00 35.06 103 ASN A CA 1
ATOM 854 C C . ASN A 1 103 ? -25.266 -13.182 14.362 1.00 35.06 103 ASN A C 1
ATOM 856 O O . ASN A 1 103 ? -24.298 -13.915 14.566 1.00 35.06 103 ASN A O 1
ATOM 860 N N . LYS A 1 104 ? -26.508 -13.681 14.288 1.00 30.23 104 LYS A N 1
ATOM 861 C CA . LYS A 1 104 ? -26.831 -15.114 14.465 1.00 30.23 104 LYS A CA 1
ATOM 862 C C . LYS A 1 104 ? -26.138 -16.048 13.454 1.00 30.23 104 LYS A C 1
ATOM 864 O O . LYS A 1 104 ? -26.122 -17.255 13.663 1.00 30.23 104 LYS A O 1
ATOM 869 N N . GLU A 1 105 ? -25.547 -15.502 12.394 1.00 34.19 105 GLU A N 1
ATOM 870 C CA . GLU A 1 105 ? -24.842 -16.225 11.328 1.00 34.19 105 GLU A CA 1
ATOM 871 C C . GLU A 1 105 ? -23.313 -16.206 11.511 1.00 34.19 105 GLU A C 1
ATOM 873 O O . GLU A 1 105 ? -22.588 -16.621 10.608 1.00 34.19 105 GLU A O 1
ATOM 878 N N . ARG A 1 106 ? -22.805 -15.735 12.664 1.00 35.69 106 ARG A N 1
ATOM 879 C CA . ARG A 1 106 ? -21.364 -15.595 12.965 1.00 35.69 106 ARG A CA 1
ATOM 880 C C . ARG A 1 106 ? -20.625 -14.597 12.067 1.00 35.69 106 ARG A C 1
ATOM 882 O O . ARG A 1 106 ? -19.424 -14.732 11.842 1.00 35.69 106 ARG A O 1
ATOM 889 N N . LYS A 1 107 ? -21.324 -13.584 11.555 1.00 35.69 107 LYS A N 1
ATOM 890 C CA . LYS A 1 107 ? -20.720 -12.491 10.781 1.00 35.69 107 LYS A CA 1
ATOM 891 C C . LYS A 1 107 ? -20.527 -11.267 11.668 1.00 35.69 107 LYS A C 1
ATOM 893 O O . LYS A 1 107 ? -21.423 -10.922 12.442 1.00 35.69 107 LYS A O 1
ATOM 898 N N . LEU A 1 108 ? -19.368 -10.612 11.548 1.00 36.94 108 LEU A N 1
ATOM 899 C CA . LEU A 1 108 ? -19.114 -9.330 12.207 1.00 36.94 108 LEU A CA 1
ATOM 900 C C . LEU A 1 108 ? -20.003 -8.253 11.570 1.00 36.94 108 LEU A C 1
ATOM 902 O O . LEU A 1 108 ? -20.035 -8.104 10.347 1.00 36.94 108 LEU A O 1
ATOM 906 N N . VAL A 1 109 ? -20.729 -7.517 12.402 1.00 37.03 109 VAL A N 1
ATOM 907 C CA . VAL A 1 109 ? -21.671 -6.472 12.008 1.00 37.03 109 VAL A CA 1
ATOM 908 C C . VAL A 1 109 ? -21.335 -5.186 12.761 1.00 37.03 109 VAL A C 1
ATOM 910 O O . VAL A 1 109 ? -21.111 -5.192 13.971 1.00 37.03 109 VAL A O 1
ATOM 913 N N . TYR A 1 110 ? -21.311 -4.074 12.029 1.00 49.56 110 TYR A N 1
ATOM 914 C CA . TYR A 1 110 ? -20.848 -2.772 12.513 1.00 49.56 110 TYR A CA 1
ATOM 915 C C . TYR A 1 110 ? -22.025 -1.825 12.681 1.00 49.56 110 TYR A C 1
ATOM 917 O O . TYR A 1 110 ? -22.892 -1.745 11.803 1.00 49.56 110 TYR A O 1
ATOM 925 N N . ILE A 1 111 ? -22.038 -1.076 13.782 1.00 36.06 111 ILE A N 1
ATOM 926 C CA . ILE A 1 111 ? -23.043 -0.045 14.041 1.00 36.06 111 ILE A CA 1
ATOM 927 C C . ILE A 1 111 ? -22.410 1.324 13.779 1.00 36.06 111 ILE A C 1
ATOM 929 O O . ILE A 1 111 ? -21.470 1.721 14.460 1.00 36.06 111 ILE A O 1
ATOM 933 N N . THR A 1 112 ? -22.931 2.054 12.791 1.00 37.91 112 THR A N 1
ATOM 934 C CA . THR A 1 112 ? -22.544 3.445 12.477 1.00 37.91 112 THR A CA 1
ATOM 935 C C . THR A 1 112 ? -23.728 4.387 12.724 1.00 37.91 112 THR A C 1
ATOM 937 O O . THR A 1 112 ? -24.873 3.922 12.699 1.00 37.91 112 THR A O 1
ATOM 940 N N . PRO A 1 113 ? -23.529 5.717 12.853 1.00 33.66 113 PRO A N 1
ATOM 941 C CA . PRO A 1 113 ? -24.634 6.677 12.906 1.00 33.66 113 PRO A CA 1
ATOM 942 C C . PRO A 1 113 ? -25.523 6.656 11.650 1.00 33.66 113 PRO A C 1
ATOM 944 O O . PRO A 1 113 ? -26.636 7.175 11.689 1.00 33.66 113 PRO A O 1
ATOM 947 N N . LYS A 1 114 ? -25.064 6.047 10.544 1.00 31.73 114 LYS A N 1
ATOM 948 C CA . LYS A 1 114 ? -25.818 5.891 9.289 1.00 31.73 114 LYS A CA 1
ATOM 949 C C . LYS A 1 114 ? -26.542 4.539 9.148 1.00 31.73 114 LYS A C 1
ATOM 951 O O . LYS A 1 114 ? -27.275 4.373 8.177 1.00 31.73 114 LYS A O 1
ATOM 956 N N . GLY A 1 115 ? -26.377 3.591 10.081 1.00 36.94 115 GLY A N 1
ATOM 957 C CA . GLY A 1 115 ? -27.035 2.273 10.051 1.00 36.94 115 GLY A CA 1
ATOM 958 C C . GLY A 1 115 ? -26.092 1.074 10.227 1.00 36.94 115 GLY A C 1
ATOM 959 O O . GLY A 1 115 ? -24.900 1.236 10.503 1.00 36.94 115 GLY A O 1
ATOM 960 N N . LEU A 1 116 ? -26.661 -0.132 10.087 1.00 34.91 116 LEU A N 1
ATOM 961 C CA . LEU A 1 116 ? -25.961 -1.422 10.160 1.00 34.91 116 LEU A CA 1
ATOM 962 C C . LEU A 1 116 ? -25.230 -1.707 8.842 1.00 34.91 116 LEU A C 1
ATOM 964 O O . LEU A 1 116 ? -25.850 -1.711 7.777 1.00 34.91 116 LEU A O 1
ATOM 968 N N . TYR A 1 117 ? -23.930 -1.984 8.930 1.00 39.12 117 TYR A N 1
ATOM 969 C CA . TYR A 1 117 ? -23.131 -2.466 7.803 1.00 39.12 117 TYR A CA 1
ATOM 970 C C . TYR A 1 117 ? -22.904 -3.972 7.933 1.00 39.12 117 TYR A C 1
ATOM 972 O O . TYR A 1 117 ? -22.379 -4.449 8.942 1.00 39.12 117 TYR A O 1
ATOM 980 N N . SER A 1 118 ? -23.282 -4.706 6.888 1.00 37.25 118 SER A N 1
ATOM 981 C CA . SER A 1 118 ? -22.958 -6.120 6.698 1.00 37.25 118 SER A CA 1
ATOM 982 C C . SER A 1 118 ? -22.415 -6.290 5.280 1.00 37.25 118 SER A C 1
ATOM 984 O O . SER A 1 118 ? -22.987 -5.751 4.334 1.00 37.25 118 SER A O 1
ATOM 986 N N . GLU A 1 119 ? -21.278 -6.976 5.144 1.00 45.56 119 GLU A N 1
ATOM 987 C CA . GLU A 1 119 ? -20.674 -7.330 3.847 1.00 45.56 119 GLU A CA 1
ATOM 988 C C . GLU A 1 119 ? -20.516 -6.156 2.854 1.00 45.56 119 GLU A C 1
ATOM 990 O O . GLU A 1 119 ? -20.802 -6.278 1.665 1.00 45.56 119 GLU A O 1
ATOM 995 N N . GLY A 1 120 ? -20.092 -4.983 3.339 1.00 38.12 120 GLY A N 1
ATOM 996 C CA . GLY A 1 120 ? -19.809 -3.827 2.478 1.00 38.12 120 GLY A CA 1
ATOM 997 C C . GLY A 1 120 ? -21.041 -3.167 1.837 1.00 38.12 120 GLY A C 1
ATOM 998 O O . GLY A 1 120 ? -20.884 -2.297 0.983 1.00 38.12 120 GLY A O 1
ATOM 999 N N . LYS A 1 121 ? -22.270 -3.530 2.240 1.00 34.16 121 LYS A N 1
ATOM 1000 C CA . LYS A 1 121 ? -23.512 -2.895 1.765 1.00 34.16 121 LYS A CA 1
ATOM 1001 C C . LYS A 1 121 ? -24.255 -2.173 2.890 1.00 34.16 121 LYS A C 1
ATOM 1003 O O . LYS A 1 121 ? -24.369 -2.671 4.010 1.00 34.16 121 LYS A O 1
ATOM 1008 N N . LEU A 1 122 ? -24.805 -1.002 2.558 1.00 31.22 122 LEU A N 1
ATOM 1009 C CA . LEU A 1 122 ? -25.740 -0.270 3.409 1.00 31.22 122 LEU A CA 1
ATOM 1010 C C . LEU A 1 122 ? -27.072 -1.034 3.436 1.00 31.22 122 LEU A C 1
ATOM 1012 O O . LEU A 1 122 ? -27.827 -1.002 2.463 1.00 31.22 122 LEU A O 1
ATOM 1016 N N . VAL A 1 123 ? -27.372 -1.717 4.539 1.00 32.97 123 VAL A N 1
ATOM 1017 C CA . VAL A 1 123 ? -28.696 -2.315 4.736 1.00 32.97 123 VAL A CA 1
ATOM 1018 C C . VAL A 1 123 ? -29.628 -1.198 5.201 1.00 32.97 123 VAL A C 1
ATOM 1020 O O . VAL A 1 123 ? -29.569 -0.751 6.347 1.00 32.97 123 VAL A O 1
ATOM 1023 N N . THR A 1 124 ? -30.468 -0.689 4.300 1.00 29.52 124 THR A N 1
ATOM 1024 C CA . THR A 1 124 ? -31.560 0.218 4.683 1.00 29.52 124 THR A CA 1
ATOM 1025 C C . THR A 1 124 ? -32.548 -0.548 5.569 1.00 29.52 124 THR A C 1
ATOM 1027 O O . THR A 1 124 ? -32.797 -1.729 5.317 1.00 29.52 124 THR A O 1
ATOM 1030 N N . PRO A 1 125 ? -33.107 0.063 6.629 1.00 32.88 125 PRO A N 1
ATOM 1031 C CA . PRO A 1 125 ? -33.944 -0.677 7.558 1.00 32.88 125 PRO A CA 1
ATOM 1032 C C . PRO A 1 125 ? -35.239 -1.116 6.862 1.00 32.88 125 PRO A C 1
ATOM 1034 O O . PRO A 1 125 ? -36.035 -0.282 6.428 1.00 32.88 125 PRO A O 1
ATOM 1037 N N . LEU A 1 126 ? -35.461 -2.434 6.803 1.00 27.92 126 LEU A N 1
ATOM 1038 C CA . LEU A 1 126 ? -36.788 -3.024 6.633 1.00 27.92 126 LEU A CA 1
ATOM 1039 C C . LEU A 1 126 ? -37.722 -2.384 7.672 1.00 27.92 126 LEU A C 1
ATOM 1041 O O . LEU A 1 126 ? -37.524 -2.542 8.878 1.00 27.92 126 LEU A O 1
ATOM 1045 N N . ARG A 1 127 ? -38.728 -1.633 7.211 1.00 29.70 127 ARG A N 1
ATOM 1046 C CA . ARG A 1 127 ? -39.840 -1.185 8.057 1.00 29.70 127 ARG A CA 1
ATOM 1047 C C . ARG A 1 127 ? -40.617 -2.423 8.500 1.00 29.70 127 ARG A C 1
ATOM 1049 O O . ARG A 1 127 ? -41.345 -3.003 7.702 1.00 29.70 127 ARG A O 1
ATOM 1056 N N . HIS A 1 128 ? -40.475 -2.811 9.763 1.00 33.31 128 HIS A N 1
ATOM 1057 C CA . HIS A 1 128 ? -41.404 -3.741 10.398 1.00 33.31 128 HIS A CA 1
ATOM 1058 C C . HIS A 1 128 ? -42.706 -2.975 10.733 1.00 33.31 128 HIS A C 1
ATOM 1060 O O . HIS A 1 128 ? -42.603 -1.869 11.266 1.00 33.31 128 HIS A O 1
ATOM 1066 N N . PRO A 1 129 ? -43.915 -3.499 10.453 1.00 33.19 129 PRO A N 1
ATOM 1067 C CA . PRO A 1 129 ? -45.172 -2.740 10.586 1.00 33.19 129 PRO A CA 1
ATOM 1068 C C . PRO A 1 129 ? -45.547 -2.312 12.018 1.00 33.19 129 PRO A C 1
ATOM 1070 O O . PRO A 1 129 ? -46.395 -1.441 12.199 1.00 33.19 129 PRO A O 1
ATOM 1073 N N . GLU A 1 130 ? -44.931 -2.915 13.037 1.00 34.22 130 GLU A N 1
ATOM 1074 C CA . GLU A 1 130 ? -45.393 -2.824 14.432 1.00 34.22 130 GLU A CA 1
ATOM 1075 C C . GLU A 1 130 ? -44.435 -2.111 15.402 1.00 34.22 130 GLU A C 1
ATOM 1077 O O . GLU A 1 130 ? -44.817 -1.871 16.549 1.00 34.22 130 GLU A O 1
ATOM 1082 N N . TYR A 1 131 ? -43.212 -1.763 14.976 1.00 36.97 131 TYR A N 1
ATOM 1083 C CA . TYR A 1 131 ? -42.163 -1.281 15.883 1.00 36.97 131 TYR A CA 1
ATOM 1084 C C . TYR A 1 131 ? -41.332 -0.139 15.288 1.00 36.97 131 TYR A C 1
ATOM 1086 O O . TYR A 1 131 ? -40.834 -0.237 14.165 1.00 36.97 131 TYR A O 1
ATOM 1094 N N . TYR A 1 132 ? -41.090 0.904 16.086 1.00 39.34 132 TYR A N 1
ATOM 1095 C CA . TYR A 1 132 ? -40.129 1.967 15.776 1.00 39.34 132 TYR A CA 1
ATOM 1096 C C . TYR A 1 132 ? -38.962 1.965 16.773 1.00 39.34 132 TYR A C 1
ATOM 1098 O O . TYR A 1 132 ? -39.138 1.711 17.966 1.00 39.34 132 TYR A O 1
ATOM 1106 N N . ARG A 1 133 ? -37.753 2.256 16.277 1.00 36.56 133 ARG A N 1
ATOM 1107 C CA . ARG A 1 133 ? -36.512 2.294 17.067 1.00 36.56 133 ARG A CA 1
ATOM 1108 C C . ARG A 1 133 ? -36.270 3.707 17.605 1.00 36.56 133 ARG A C 1
ATOM 1110 O O . ARG A 1 133 ? -36.295 4.664 16.832 1.00 36.56 133 ARG A O 1
ATOM 1117 N N . LEU A 1 134 ? -36.016 3.839 18.908 1.00 28.11 134 LEU A N 1
ATOM 1118 C CA . LEU A 1 134 ? -35.619 5.103 19.548 1.00 28.11 134 LEU A CA 1
ATOM 1119 C C . LEU A 1 134 ? -34.081 5.192 19.638 1.00 28.11 134 LEU A C 1
ATOM 1121 O O . LEU A 1 134 ? -33.397 4.176 19.698 1.00 28.11 134 LEU A O 1
ATOM 1125 N N . GLY A 1 135 ? -33.541 6.406 19.518 1.00 29.06 135 GLY A N 1
ATOM 1126 C CA . GLY A 1 135 ? -32.194 6.676 19.001 1.00 29.06 135 GLY A CA 1
ATOM 1127 C C . GLY A 1 135 ? -30.960 6.228 19.810 1.00 29.06 135 GLY A C 1
ATOM 1128 O O . GLY A 1 135 ? -31.015 5.881 20.982 1.00 29.06 135 GLY A O 1
ATOM 1129 N N . VAL A 1 136 ? -29.835 6.321 19.091 1.00 27.70 136 VAL A N 1
ATOM 1130 C CA . VAL A 1 136 ? -28.387 6.287 19.410 1.00 27.70 136 VAL A CA 1
ATOM 1131 C C . VAL A 1 136 ? -27.778 5.064 20.122 1.00 27.70 136 VAL A C 1
ATOM 1133 O O . VAL A 1 136 ? -26.651 4.739 19.772 1.00 27.70 136 VAL A O 1
ATOM 1136 N N . SER A 1 137 ? -28.467 4.314 20.992 1.00 32.97 137 SER A N 1
ATOM 1137 C CA . SER A 1 137 ? -27.888 3.063 21.558 1.00 32.97 137 SER A CA 1
ATOM 1138 C C . SER A 1 137 ? -28.598 1.772 21.149 1.00 32.97 137 SER A C 1
ATOM 1140 O O . SER A 1 137 ? -28.015 0.700 21.215 1.00 32.97 137 SER A O 1
ATOM 1142 N N . GLY A 1 138 ? -29.820 1.848 20.616 1.00 36.94 138 GLY A N 1
ATOM 1143 C CA . GLY A 1 138 ? -30.459 0.695 19.983 1.00 36.94 138 GLY A CA 1
ATOM 1144 C C . GLY A 1 138 ? -31.004 -0.391 20.919 1.00 36.94 138 GLY A C 1
ATOM 1145 O O . GLY A 1 138 ? -31.322 -1.462 20.404 1.00 36.94 138 GLY A O 1
ATOM 1146 N N . ASP A 1 139 ? -31.173 -0.102 22.212 1.00 39.59 139 ASP A N 1
ATOM 1147 C CA . ASP A 1 139 ? -31.543 -1.077 23.256 1.00 39.59 139 ASP A CA 1
ATOM 1148 C C . ASP A 1 139 ? -33.060 -1.235 23.515 1.00 39.59 139 ASP A C 1
ATOM 1150 O O . ASP A 1 139 ? -33.462 -2.097 24.297 1.00 39.59 139 ASP A O 1
ATOM 1154 N N . TYR A 1 140 ? -33.923 -0.440 22.861 1.00 41.72 140 TYR A N 1
ATOM 1155 C CA . TYR A 1 140 ? -35.375 -0.435 23.114 1.00 41.72 140 TYR A CA 1
ATOM 1156 C C . TYR A 1 140 ? -36.219 -0.301 21.831 1.00 41.72 140 TYR A C 1
ATOM 1158 O O . TYR A 1 140 ? -35.850 0.413 20.890 1.00 41.72 140 TYR A O 1
ATOM 1166 N N . LEU A 1 141 ? -37.382 -0.963 21.810 1.00 38.25 141 LEU A N 1
ATOM 1167 C CA . LEU A 1 141 ? -38.382 -0.949 20.735 1.00 38.25 141 LEU A CA 1
ATOM 1168 C C . LEU A 1 141 ? -39.694 -0.327 21.234 1.00 38.25 141 LEU A C 1
ATOM 1170 O O . LEU A 1 141 ? -40.111 -0.581 22.362 1.00 38.25 141 LEU A O 1
ATOM 1174 N N . VAL A 1 142 ? -40.363 0.471 20.395 1.00 38.03 142 VAL A N 1
ATOM 1175 C CA . VAL A 1 142 ? -41.652 1.103 20.733 1.00 38.03 142 VAL A CA 1
ATOM 1176 C C . VAL A 1 142 ? -42.757 0.583 19.826 1.00 38.03 142 VAL A C 1
ATOM 1178 O O . VAL A 1 142 ? -42.653 0.710 18.604 1.00 38.03 142 VAL A O 1
ATOM 1181 N N . LYS A 1 143 ? -43.815 0.019 20.424 1.00 41.25 143 LYS A N 1
ATOM 1182 C CA . LYS A 1 143 ? -45.043 -0.375 19.715 1.00 41.25 143 LYS A CA 1
ATOM 1183 C C . LYS A 1 143 ? -45.866 0.851 19.317 1.00 41.25 143 LYS A C 1
ATOM 1185 O O . LYS A 1 143 ? -45.857 1.862 20.017 1.00 41.25 143 LYS A O 1
ATOM 1190 N N . ASN A 1 144 ? -46.681 0.730 18.266 1.00 35.25 144 ASN A N 1
ATOM 1191 C CA . ASN A 1 144 ? -47.618 1.782 17.822 1.00 35.25 144 ASN A CA 1
ATOM 1192 C C . ASN A 1 144 ? -48.620 2.239 18.903 1.00 35.25 144 ASN A C 1
ATOM 1194 O O . ASN A 1 144 ? -49.214 3.305 18.781 1.00 35.25 144 ASN A O 1
ATOM 1198 N N . THR A 1 145 ? -48.781 1.461 19.974 1.00 37.75 145 THR A N 1
ATOM 1199 C CA . THR A 1 145 ? -49.594 1.782 21.155 1.00 37.75 145 THR A CA 1
ATOM 1200 C C . THR A 1 145 ? -48.901 2.722 22.154 1.00 37.75 145 THR A C 1
ATOM 1202 O O . THR A 1 145 ? -49.517 3.113 23.140 1.00 37.75 145 THR A O 1
ATOM 1205 N N . GLY A 1 146 ? -47.631 3.089 21.927 1.00 32.84 146 GLY A N 1
ATOM 1206 C CA . GLY A 1 146 ? -46.821 3.921 22.830 1.00 32.84 146 GLY A CA 1
ATOM 1207 C C . GLY A 1 146 ? -46.057 3.136 23.903 1.00 32.84 146 GLY A C 1
ATOM 1208 O O . GLY A 1 146 ? -45.404 3.728 24.759 1.00 32.84 146 GLY A O 1
ATOM 1209 N N . GLU A 1 147 ? -46.121 1.808 23.858 1.00 39.84 147 GLU A N 1
ATOM 1210 C CA . GLU A 1 147 ? -45.500 0.916 24.833 1.00 39.84 147 GLU A CA 1
ATOM 1211 C C . GLU A 1 147 ? -44.032 0.629 24.463 1.00 39.84 147 GLU A C 1
ATOM 1213 O O . GLU A 1 147 ? -43.741 0.235 23.331 1.00 39.84 147 GLU A O 1
ATOM 1218 N N . VAL A 1 148 ? -43.106 0.852 25.404 1.00 41.44 148 VAL A N 1
ATOM 1219 C CA . VAL A 1 148 ? -41.654 0.681 25.206 1.00 41.44 148 VAL A CA 1
ATOM 1220 C C . VAL A 1 148 ? -41.203 -0.632 25.842 1.00 41.44 148 VAL A C 1
ATOM 1222 O O . VAL A 1 148 ? -41.494 -0.880 27.015 1.00 41.44 148 VAL A O 1
ATOM 1225 N N . ILE A 1 149 ? -40.483 -1.452 25.078 1.00 45.81 149 ILE A N 1
ATOM 1226 C CA . ILE A 1 149 ? -39.947 -2.750 25.503 1.00 45.81 149 ILE A CA 1
ATOM 1227 C C . ILE A 1 149 ? -38.439 -2.839 25.234 1.00 45.81 149 ILE A C 1
ATOM 1229 O O . ILE A 1 149 ? -37.944 -2.226 24.286 1.00 45.81 149 ILE A O 1
ATOM 1233 N N . ASP A 1 150 ? -37.700 -3.575 26.061 1.00 46.94 150 ASP A N 1
ATOM 1234 C CA . ASP A 1 150 ? -36.276 -3.859 25.822 1.00 46.94 150 ASP A CA 1
ATOM 1235 C C . ASP A 1 150 ? -36.063 -4.974 24.774 1.00 46.94 150 ASP A C 1
ATOM 1237 O O . ASP A 1 150 ? -37.015 -5.601 24.298 1.00 46.94 150 ASP A O 1
ATOM 1241 N N . LEU A 1 151 ? -34.803 -5.247 24.407 1.00 40.19 151 LEU A N 1
ATOM 1242 C CA . LEU A 1 151 ? -34.442 -6.318 23.460 1.00 40.19 151 LEU A CA 1
ATOM 1243 C C . LEU A 1 151 ? -34.768 -7.744 23.961 1.00 40.19 151 LEU A C 1
ATOM 1245 O O . LEU A 1 151 ? -34.637 -8.695 23.189 1.00 40.19 151 LEU A O 1
ATOM 1249 N N . GLN A 1 152 ? -35.189 -7.908 25.222 1.00 41.47 152 GLN A N 1
ATOM 1250 C CA . GLN A 1 152 ? -35.680 -9.166 25.796 1.00 41.47 152 GLN A CA 1
ATOM 1251 C C . GLN A 1 152 ? -37.219 -9.217 25.921 1.00 41.47 152 GLN A C 1
ATOM 1253 O O . GLN A 1 152 ? -37.756 -10.233 26.360 1.00 41.47 152 GLN A O 1
ATOM 1258 N N . GLY A 1 153 ? -37.941 -8.168 25.505 1.00 40.09 153 GLY A N 1
ATOM 1259 C CA . GLY A 1 153 ? -39.406 -8.103 25.506 1.00 40.09 153 GLY A CA 1
ATOM 1260 C C . GLY A 1 153 ? -40.046 -7.625 26.815 1.00 40.09 153 GLY A C 1
ATOM 1261 O O . GLY A 1 153 ? -41.266 -7.728 26.954 1.00 40.09 153 GLY A O 1
ATOM 1262 N N . ARG A 1 154 ? -39.270 -7.093 27.769 1.00 46.66 154 ARG A N 1
ATOM 1263 C CA . ARG A 1 154 ? -39.774 -6.593 29.064 1.00 46.66 154 ARG A CA 1
ATOM 1264 C C . ARG A 1 154 ? -40.298 -5.163 28.932 1.00 46.66 154 ARG A C 1
ATOM 1266 O O . ARG A 1 154 ? -39.675 -4.343 28.258 1.00 46.66 154 ARG A O 1
ATOM 1273 N N . LYS A 1 155 ? -41.423 -4.838 29.581 1.00 44.91 155 LYS A N 1
ATOM 1274 C CA . LYS A 1 155 ? -42.009 -3.484 29.544 1.00 44.91 155 LYS A CA 1
ATOM 1275 C C . LYS A 1 155 ? -41.178 -2.520 30.386 1.00 44.91 155 LYS A C 1
ATOM 1277 O O . LYS A 1 155 ? -40.900 -2.790 31.548 1.00 44.91 155 LYS A O 1
ATOM 1282 N N . VAL A 1 156 ? -40.852 -1.346 29.843 1.00 39.41 156 VAL A N 1
ATOM 1283 C CA . VAL A 1 156 ? -39.983 -0.356 30.515 1.00 39.41 156 VAL A CA 1
ATOM 1284 C C . VAL A 1 156 ? -40.523 0.106 31.878 1.00 39.41 156 VAL A C 1
ATOM 1286 O O . VAL A 1 156 ? -39.736 0.424 32.765 1.00 39.41 156 VAL A O 1
ATOM 1289 N N . ALA A 1 157 ? -41.842 0.070 32.095 1.00 39.03 157 ALA A N 1
ATOM 1290 C CA . ALA A 1 157 ? -42.452 0.365 33.395 1.00 39.03 157 ALA A CA 1
ATOM 1291 C C . ALA A 1 157 ? -42.005 -0.590 34.524 1.00 39.03 157 ALA A C 1
ATOM 1293 O O . ALA A 1 157 ? -42.014 -0.197 35.688 1.00 39.03 157 ALA A O 1
ATOM 1294 N N . GLU A 1 158 ? -41.584 -1.813 34.192 1.00 36.50 158 GLU A N 1
ATOM 1295 C CA . GLU A 1 158 ? -41.197 -2.855 35.154 1.00 36.50 158 GLU A CA 1
ATOM 1296 C C . GLU A 1 158 ? -39.703 -2.803 35.527 1.00 36.50 158 GLU A C 1
ATOM 1298 O O . GLU A 1 158 ? -39.313 -3.310 36.573 1.00 36.50 158 GLU A O 1
ATOM 1303 N N . ILE A 1 159 ? -38.878 -2.128 34.720 1.00 39.28 159 ILE A N 1
ATOM 1304 C CA . ILE A 1 159 ? -37.412 -2.010 34.874 1.00 39.28 159 ILE A CA 1
ATOM 1305 C C . ILE A 1 159 ? -36.958 -0.574 35.195 1.00 39.28 159 ILE A C 1
ATOM 1307 O O . ILE A 1 159 ? -35.766 -0.275 35.212 1.00 39.28 159 ILE A O 1
ATOM 1311 N N . LEU A 1 160 ? -37.896 0.330 35.507 1.00 32.84 160 LEU A N 1
ATOM 1312 C CA . LEU A 1 160 ? -37.624 1.735 35.850 1.00 32.84 160 LEU A CA 1
ATOM 1313 C C . LEU A 1 160 ? -36.550 1.927 36.949 1.00 32.84 160 LEU A C 1
ATOM 1315 O O . LEU A 1 160 ? -35.736 2.844 36.808 1.00 32.84 160 LEU A O 1
ATOM 1319 N N . PRO A 1 161 ? -36.476 1.094 38.009 1.00 37.09 161 PRO A N 1
ATOM 1320 C CA . PRO A 1 161 ? -35.391 1.171 38.991 1.00 37.09 161 PRO A CA 1
ATOM 1321 C C . PRO A 1 161 ? -34.006 0.880 38.383 1.00 37.09 161 PRO A C 1
ATOM 1323 O O . PRO A 1 161 ? -33.052 1.596 38.672 1.00 37.09 161 PRO A O 1
ATOM 1326 N N . GLU A 1 162 ? -33.911 -0.093 37.472 1.00 35.72 162 GLU A N 1
ATOM 1327 C CA . GLU A 1 162 ? -32.662 -0.516 36.813 1.00 35.72 162 GLU A CA 1
ATOM 1328 C C . GLU A 1 162 ? -32.201 0.491 35.749 1.00 35.72 162 GLU A C 1
ATOM 1330 O O . GLU A 1 162 ? -31.009 0.767 35.625 1.00 35.72 162 GLU A O 1
ATOM 1335 N N . VAL A 1 163 ? -33.140 1.117 35.028 1.00 34.59 163 VAL A N 1
ATOM 1336 C CA . VAL A 1 163 ? -32.849 2.213 34.083 1.00 34.59 163 VAL A CA 1
ATOM 1337 C C . VAL A 1 163 ? -32.366 3.462 34.824 1.00 34.59 163 VAL A C 1
ATOM 1339 O O . VAL A 1 163 ? -31.497 4.179 34.331 1.00 34.59 163 VAL A O 1
ATOM 1342 N N . THR A 1 164 ? -32.887 3.711 36.029 1.00 34.03 164 THR A N 1
ATOM 1343 C CA . THR A 1 164 ? -32.445 4.836 36.863 1.00 34.03 164 THR A CA 1
ATOM 1344 C C . THR A 1 164 ? -31.003 4.629 37.337 1.00 34.03 164 THR A C 1
ATOM 1346 O O . THR A 1 164 ? -30.204 5.557 37.236 1.00 34.03 164 THR A O 1
ATOM 1349 N N . ASP A 1 165 ? -30.625 3.412 37.738 1.00 34.50 165 ASP A N 1
ATOM 1350 C CA . ASP A 1 165 ? -29.231 3.080 38.077 1.00 34.50 165 ASP A CA 1
ATOM 1351 C C . ASP A 1 165 ? -28.308 3.034 36.841 1.00 34.50 165 ASP A C 1
ATOM 1353 O O . ASP A 1 165 ? -27.140 3.424 36.920 1.00 34.50 165 ASP A O 1
ATOM 1357 N N . PHE A 1 166 ? -28.826 2.644 35.671 1.00 33.88 166 PHE A N 1
ATOM 1358 C CA . PHE A 1 166 ? -28.097 2.677 34.397 1.00 33.88 166 PHE A CA 1
ATOM 1359 C C . PHE A 1 166 ? -27.779 4.111 33.936 1.00 33.88 166 PHE A C 1
ATOM 1361 O O . PHE A 1 166 ? -26.665 4.382 33.482 1.00 33.88 166 PHE A O 1
ATOM 1368 N N . LEU A 1 167 ? -28.719 5.047 34.111 1.00 31.42 167 LEU A N 1
ATOM 1369 C CA . LEU A 1 167 ? -28.525 6.473 33.817 1.00 31.42 167 LEU A CA 1
ATOM 1370 C C . LEU A 1 167 ? -27.595 7.166 34.827 1.00 31.42 167 LEU A C 1
ATOM 1372 O O . LEU A 1 167 ? -26.948 8.152 34.481 1.00 31.42 167 LEU A O 1
ATOM 1376 N N . ILE A 1 168 ? -27.490 6.643 36.053 1.00 34.00 168 ILE A N 1
ATOM 1377 C CA . ILE A 1 168 ? -26.572 7.150 37.084 1.00 34.00 168 ILE A CA 1
ATOM 1378 C C . ILE A 1 168 ? -25.128 6.656 36.853 1.00 34.00 168 ILE A C 1
ATOM 1380 O O . ILE A 1 168 ? -24.192 7.406 37.127 1.00 34.00 168 ILE A O 1
ATOM 1384 N N . ASN A 1 169 ? -24.922 5.444 36.313 1.00 31.41 169 ASN A N 1
ATOM 1385 C CA . ASN A 1 169 ? -23.590 4.817 36.214 1.00 31.41 169 ASN A CA 1
ATOM 1386 C C . ASN A 1 169 ? -22.837 5.020 34.884 1.00 31.41 169 ASN A C 1
ATOM 1388 O O . ASN A 1 169 ? -21.620 4.839 34.851 1.00 31.41 169 ASN A O 1
ATOM 1392 N N . ARG A 1 170 ? -23.492 5.425 33.787 1.00 29.34 170 ARG A N 1
ATOM 1393 C CA . ARG A 1 170 ? -22.795 5.879 32.565 1.00 29.34 170 ARG A CA 1
ATOM 1394 C C . ARG A 1 170 ? -22.781 7.401 32.526 1.00 29.34 170 ARG A C 1
ATOM 1396 O O . ARG A 1 170 ? -23.660 8.016 31.936 1.00 29.34 170 ARG A O 1
ATOM 1403 N N . GLY A 1 171 ? -21.793 7.983 33.204 1.00 28.58 171 GLY A N 1
ATOM 1404 C CA . GLY A 1 171 ? -21.654 9.410 33.506 1.00 28.58 171 GLY A CA 1
ATOM 1405 C C . GLY A 1 171 ? -21.733 10.381 32.324 1.00 28.58 171 GLY A C 1
ATOM 1406 O O . GLY A 1 171 ? -20.726 10.958 31.939 1.00 28.58 171 GLY A O 1
ATOM 1407 N N . ASN A 1 172 ? -22.944 10.647 31.834 1.00 29.53 172 ASN A N 1
ATOM 1408 C CA . ASN A 1 172 ? -23.297 11.827 31.054 1.00 29.53 172 ASN A CA 1
ATOM 1409 C C . ASN A 1 172 ? -24.695 12.326 31.482 1.00 29.53 172 ASN A C 1
ATOM 1411 O O . ASN A 1 172 ? -25.721 11.817 31.048 1.00 29.53 172 ASN A O 1
ATOM 1415 N N . TYR A 1 173 ? -24.673 13.362 32.334 1.00 31.02 173 TYR A N 1
ATOM 1416 C CA . TYR A 1 173 ? -25.764 14.234 32.813 1.00 31.02 173 TYR A CA 1
ATOM 1417 C C . TYR A 1 173 ? -26.907 13.617 33.651 1.00 31.02 173 TYR A C 1
ATOM 1419 O O . TYR A 1 173 ? -27.934 13.227 33.115 1.00 31.02 173 TYR A O 1
ATOM 1427 N N . LEU A 1 174 ? -26.810 13.714 34.988 1.00 30.64 174 LEU A N 1
ATOM 1428 C CA . LEU A 1 174 ? -27.691 14.536 35.852 1.00 30.64 174 LEU A CA 1
ATOM 1429 C C . LEU A 1 174 ? -27.304 14.355 37.338 1.00 30.64 174 LEU A C 1
ATOM 1431 O O . LEU A 1 174 ? -27.613 13.344 37.961 1.00 30.64 174 LEU A O 1
ATOM 1435 N N . PHE A 1 175 ? -26.713 15.379 37.964 1.00 25.39 175 PHE A N 1
ATOM 1436 C CA . PHE A 1 175 ? -26.706 15.478 39.430 1.00 25.39 175 PHE A CA 1
ATOM 1437 C C . PHE A 1 175 ? -28.070 16.006 39.901 1.00 25.39 175 PHE A C 1
ATOM 1439 O O . PHE A 1 175 ? -28.252 17.217 40.069 1.00 25.39 175 PHE A O 1
ATOM 1446 N N . VAL A 1 176 ? -29.031 15.110 40.143 1.00 30.73 176 VAL A N 1
ATOM 1447 C CA . VAL A 1 176 ? -30.174 15.421 41.016 1.00 30.73 176 VAL A CA 1
ATOM 1448 C C . VAL A 1 176 ? -29.695 15.228 42.449 1.00 30.73 176 VAL A C 1
ATOM 1450 O O . VAL A 1 176 ? -29.661 14.120 42.974 1.00 30.73 176 VAL A O 1
ATOM 1453 N N . LYS A 1 177 ? -29.277 16.325 43.087 1.00 29.98 177 LYS A N 1
ATOM 1454 C CA . LYS A 1 177 ? -28.755 16.308 44.463 1.00 29.98 177 LYS A CA 1
ATOM 1455 C C . LYS A 1 177 ? -29.843 16.067 45.525 1.00 29.98 177 LYS A C 1
ATOM 1457 O O . LYS A 1 177 ? -29.519 16.017 46.704 1.00 29.98 177 LYS A O 1
ATOM 1462 N N . ASP A 1 178 ? -31.107 15.892 45.128 1.00 34.22 178 ASP A N 1
ATOM 1463 C CA . ASP A 1 178 ? -32.215 15.640 46.050 1.00 34.22 178 ASP A CA 1
ATOM 1464 C C . ASP A 1 178 ? -33.073 14.442 45.607 1.00 34.22 178 ASP A C 1
ATOM 1466 O O . ASP A 1 178 ? -33.984 14.548 44.782 1.00 34.22 178 ASP A O 1
ATOM 1470 N N . LYS A 1 179 ? -32.773 13.266 46.175 1.00 34.59 179 LYS A N 1
ATOM 1471 C CA . LYS A 1 179 ? -33.470 11.991 45.917 1.00 34.59 179 LYS A CA 1
ATOM 1472 C C . LYS A 1 179 ? -34.970 12.020 46.276 1.00 34.59 179 LYS A C 1
ATOM 1474 O O . LYS A 1 179 ? -35.683 11.075 45.946 1.00 34.59 179 LYS A O 1
ATOM 1479 N N . ARG A 1 180 ? -35.476 13.071 46.939 1.00 36.06 180 ARG A N 1
ATOM 1480 C CA . ARG A 1 180 ? -36.884 13.172 47.372 1.00 36.06 180 ARG A CA 1
ATOM 1481 C C . ARG A 1 180 ? -37.866 13.476 46.232 1.00 36.06 180 ARG A C 1
ATOM 1483 O O . ARG A 1 180 ? -39.025 13.087 46.335 1.00 36.06 180 ARG A O 1
ATOM 1490 N N . LEU A 1 181 ? -37.421 14.110 45.142 1.00 37.25 181 LEU A N 1
ATOM 1491 C CA . LEU A 1 181 ? -38.289 14.544 44.028 1.00 37.25 181 LEU A CA 1
ATOM 1492 C C . LEU A 1 181 ? -38.711 13.411 43.072 1.00 37.25 181 LEU A C 1
ATOM 1494 O O . LEU A 1 181 ? -39.771 13.485 42.456 1.00 37.25 181 LEU A O 1
ATOM 1498 N N . LEU A 1 182 ? -37.925 12.335 42.969 1.00 38.47 182 LEU A N 1
ATOM 1499 C CA . LEU A 1 182 ? -38.126 11.276 41.965 1.00 38.47 182 LEU A CA 1
ATOM 1500 C C . LEU A 1 182 ? -39.274 10.300 42.281 1.00 38.47 182 LEU A C 1
ATOM 1502 O O . LEU A 1 182 ? -39.669 9.525 41.418 1.00 38.47 182 LEU A O 1
ATOM 1506 N N . LYS A 1 183 ? -39.846 10.326 43.493 1.00 37.41 183 LYS A N 1
ATOM 1507 C CA . LYS A 1 183 ? -40.836 9.321 43.929 1.00 37.41 183 LYS A CA 1
ATOM 1508 C C . LYS A 1 183 ? -42.302 9.614 43.558 1.00 37.41 183 LYS A C 1
ATOM 1510 O O . LYS A 1 183 ? -43.150 8.797 43.907 1.00 37.41 183 LYS A O 1
ATOM 1515 N N . LYS A 1 184 ? -42.644 10.736 42.899 1.00 41.72 184 LYS A N 1
ATOM 1516 C CA . LYS A 1 184 ? -44.065 11.138 42.726 1.00 41.72 184 LYS A CA 1
ATOM 1517 C C . LYS A 1 184 ? -44.523 11.733 41.376 1.00 41.72 184 LYS A C 1
ATOM 1519 O O . LYS A 1 184 ? -45.679 12.136 41.300 1.00 41.72 184 LYS A O 1
ATOM 1524 N N . GLN A 1 185 ? -43.722 11.805 40.310 1.00 40.56 185 GLN A N 1
ATOM 1525 C CA . GLN A 1 185 ? -44.078 12.677 39.168 1.00 40.56 185 GLN A CA 1
ATOM 1526 C C . GLN A 1 185 ? -44.665 11.983 37.917 1.00 40.56 185 GLN A C 1
ATOM 1528 O O . GLN A 1 185 ? -44.171 10.953 37.469 1.00 40.56 185 GLN A O 1
ATOM 1533 N N . LYS A 1 186 ? -45.707 12.608 37.333 1.00 43.72 186 LYS A N 1
ATOM 1534 C CA . LYS A 1 186 ? -46.309 12.315 36.011 1.00 43.72 186 LYS A CA 1
ATOM 1535 C C . LYS A 1 186 ? -45.616 13.138 34.906 1.00 43.72 186 LYS A C 1
ATOM 1537 O O . LYS A 1 186 ? -45.181 14.261 35.165 1.00 43.72 186 LYS A O 1
ATOM 1542 N N . ILE A 1 187 ? -45.537 12.601 33.682 1.00 43.19 187 ILE A N 1
ATOM 1543 C CA . ILE A 1 187 ? -44.963 13.283 32.501 1.00 43.19 187 ILE A CA 1
ATOM 1544 C C . ILE A 1 187 ? -46.092 13.768 31.579 1.00 43.19 187 ILE A C 1
ATOM 1546 O O . ILE A 1 187 ? -46.951 12.975 31.199 1.00 43.19 187 ILE A O 1
ATOM 1550 N N . TYR A 1 188 ? -46.065 15.043 31.182 1.00 47.44 188 TYR A N 1
ATOM 1551 C CA . TYR A 1 188 ? -47.072 15.679 30.325 1.00 47.44 188 TYR A CA 1
ATOM 1552 C C . TYR A 1 188 ? -46.453 16.192 29.012 1.00 47.44 188 TYR A C 1
ATOM 1554 O O . TYR A 1 188 ? -45.398 16.831 29.009 1.00 47.44 188 TYR A O 1
ATOM 1562 N N . PHE A 1 189 ? -47.115 15.933 27.880 1.00 46.59 189 PHE A N 1
ATOM 1563 C CA . PHE A 1 189 ? -46.669 16.361 26.547 1.00 46.59 189 PHE A CA 1
ATOM 1564 C C . PHE A 1 189 ? -47.458 17.588 26.078 1.00 46.59 189 PHE A C 1
ATOM 1566 O O . PHE A 1 189 ? -48.685 17.575 26.101 1.00 46.59 189 PHE A O 1
ATOM 1573 N N . LEU A 1 190 ? -46.757 18.635 25.637 1.00 55.22 190 LEU A N 1
ATOM 1574 C CA . LEU A 1 190 ? -47.382 19.854 25.116 1.00 55.22 190 LEU A CA 1
ATOM 1575 C C . LEU A 1 190 ? -47.735 19.678 23.627 1.00 55.22 190 LEU A C 1
ATOM 1577 O O . LEU A 1 190 ? -46.872 19.314 22.823 1.00 55.22 190 LEU A O 1
ATOM 1581 N N . ASP A 1 191 ? -49.000 19.921 23.277 1.00 47.53 191 ASP A N 1
ATOM 1582 C CA . ASP A 1 191 ? -49.572 19.705 21.938 1.00 47.53 191 ASP A CA 1
ATOM 1583 C C . ASP A 1 191 ? -49.005 20.683 20.881 1.00 47.53 191 ASP A C 1
ATOM 1585 O O . ASP A 1 191 ? -48.701 21.836 21.183 1.00 47.53 191 ASP A O 1
ATOM 1589 N N . LYS A 1 192 ? -48.877 20.234 19.622 1.00 50.75 192 LYS A N 1
ATOM 1590 C CA . LYS A 1 192 ? -48.248 20.954 18.491 1.00 50.75 192 LYS A CA 1
ATOM 1591 C C . LYS A 1 192 ? -49.018 22.190 18.007 1.00 50.75 192 LYS A C 1
ATOM 1593 O O . LYS A 1 192 ? -48.476 22.953 17.213 1.00 50.75 192 LYS A O 1
ATOM 1598 N N . LYS A 1 193 ? -50.284 22.368 18.400 1.00 39.81 193 LYS A N 1
ATOM 1599 C CA . LYS A 1 193 ? -51.151 23.446 17.883 1.00 39.81 193 LYS A CA 1
ATOM 1600 C C . LYS A 1 193 ? -51.050 24.772 18.648 1.00 39.81 193 LYS A C 1
ATOM 1602 O O . LYS A 1 193 ? -51.661 25.746 18.223 1.00 39.81 193 LYS A O 1
ATOM 1607 N N . ILE A 1 194 ? -50.309 24.829 19.755 1.00 43.59 194 ILE A N 1
ATOM 1608 C CA . ILE A 1 194 ? -50.275 25.990 20.658 1.00 43.59 194 ILE A CA 1
ATOM 1609 C C . ILE A 1 194 ? -48.854 26.569 20.673 1.00 43.59 194 ILE A C 1
ATOM 1611 O O . ILE A 1 194 ? -47.902 25.872 20.995 1.00 43.59 194 ILE A O 1
ATOM 1615 N N . SER A 1 195 ? -48.688 27.843 20.311 1.00 40.81 195 SER A N 1
ATOM 1616 C CA . SER A 1 195 ? -47.366 28.462 20.107 1.00 40.81 195 SER A CA 1
ATOM 1617 C C . SER A 1 195 ? -46.716 29.024 21.378 1.00 40.81 195 SER A C 1
ATOM 1619 O O . SER A 1 195 ? -45.492 29.179 21.403 1.00 40.81 195 SER A O 1
ATOM 1621 N N . SER A 1 196 ? -47.490 29.296 22.439 1.00 47.75 196 SER A N 1
ATOM 1622 C CA . SER A 1 196 ? -46.973 29.837 23.703 1.00 47.75 196 SER A CA 1
ATOM 1623 C C . SER A 1 196 ? -47.634 29.262 24.955 1.00 47.75 196 SER A C 1
ATOM 1625 O O . SER A 1 196 ? -48.851 29.087 24.977 1.00 47.75 196 SER A O 1
ATOM 1627 N N . PHE A 1 197 ? -46.849 29.047 26.016 1.00 53.16 197 PHE A N 1
ATOM 1628 C CA . PHE A 1 197 ? -47.309 28.452 27.282 1.00 53.16 197 PHE A CA 1
ATOM 1629 C C . PHE A 1 197 ? -46.774 29.220 28.496 1.00 53.16 197 PHE A C 1
ATOM 1631 O O . PHE A 1 197 ? -45.642 29.711 28.463 1.00 53.16 197 PHE A O 1
ATOM 1638 N N . GLN A 1 198 ? -47.561 29.261 29.576 1.00 52.91 198 GLN A N 1
ATOM 1639 C CA . GLN A 1 198 ? -47.146 29.756 30.890 1.00 52.91 198 GLN A CA 1
ATOM 1640 C C . GLN A 1 198 ? -47.087 28.592 31.882 1.00 52.91 198 GLN A C 1
ATOM 1642 O O . GLN A 1 198 ? -48.045 27.829 31.989 1.00 52.91 198 GLN A O 1
ATOM 1647 N N . ILE A 1 199 ? -45.958 28.439 32.576 1.00 56.06 199 ILE A N 1
ATOM 1648 C CA . ILE A 1 199 ? -45.735 27.338 33.523 1.00 56.06 199 ILE A CA 1
ATOM 1649 C C . ILE A 1 199 ? -45.178 27.902 34.834 1.00 56.06 199 ILE A C 1
ATOM 1651 O O . ILE A 1 199 ? -44.222 28.682 34.829 1.00 56.06 199 ILE A O 1
ATOM 1655 N N . GLU A 1 200 ? -45.789 27.494 35.946 1.00 54.41 200 GLU A N 1
ATOM 1656 C CA . GLU A 1 200 ? -45.460 27.911 37.315 1.00 54.41 200 GLU A CA 1
ATOM 1657 C C . GLU A 1 200 ? -44.756 26.774 38.088 1.00 54.41 200 GLU A C 1
ATOM 1659 O O . GLU A 1 200 ? -44.693 25.635 37.623 1.00 54.41 200 GLU A O 1
ATOM 1664 N N . ASN A 1 201 ? -44.178 27.077 39.258 1.00 55.31 201 ASN A N 1
ATOM 1665 C CA . ASN A 1 201 ? -43.478 26.118 40.138 1.00 55.31 201 ASN A CA 1
ATOM 1666 C C . ASN A 1 201 ? -42.322 25.337 39.482 1.00 55.31 201 ASN A C 1
ATOM 1668 O O . ASN A 1 201 ? -42.038 24.193 39.850 1.00 55.31 201 ASN A O 1
ATOM 1672 N N . VAL A 1 202 ? -41.640 25.953 38.512 1.00 51.84 202 VAL A N 1
ATOM 1673 C CA . VAL A 1 202 ? -40.509 25.345 37.803 1.00 51.84 202 VAL A CA 1
ATOM 1674 C C . VAL A 1 202 ? -39.302 25.207 38.732 1.00 51.84 202 VAL A C 1
ATOM 1676 O O . VAL A 1 202 ? -38.821 26.177 39.312 1.00 51.84 202 VAL A O 1
ATOM 1679 N N . VAL A 1 203 ? -38.797 23.982 38.841 1.00 51.41 203 VAL A N 1
ATOM 1680 C CA . VAL A 1 203 ? -37.624 23.602 39.633 1.00 51.41 203 VAL A CA 1
ATOM 1681 C C . VAL A 1 203 ? -36.375 23.556 38.747 1.00 51.41 203 VAL A C 1
ATOM 1683 O O . VAL A 1 203 ? -35.325 24.079 39.126 1.00 51.41 203 VAL A O 1
ATOM 1686 N N . SER A 1 204 ? -36.476 22.976 37.546 1.00 46.47 204 SER A N 1
ATOM 1687 C CA . SER A 1 204 ? -35.382 22.967 36.567 1.00 46.47 204 SER A CA 1
ATOM 1688 C C . SER A 1 204 ? -35.869 22.867 35.121 1.00 46.47 204 SER A C 1
ATOM 1690 O O . SER A 1 204 ? -37.002 22.477 34.853 1.00 46.47 204 SER A O 1
ATOM 1692 N N . ILE A 1 205 ? -35.010 23.239 34.169 1.00 48.53 205 ILE A N 1
ATOM 1693 C CA . ILE A 1 205 ? -35.288 23.154 32.727 1.00 48.53 205 ILE A CA 1
ATOM 1694 C C . ILE A 1 205 ? -34.086 22.532 32.021 1.00 48.53 205 ILE A C 1
ATOM 1696 O O . ILE A 1 205 ? -32.954 22.918 32.303 1.00 48.53 205 ILE A O 1
ATOM 1700 N N . ALA A 1 206 ? -34.325 21.598 31.100 1.00 46.97 206 ALA A N 1
ATOM 1701 C CA . ALA A 1 206 ? -33.306 20.942 30.285 1.00 46.97 206 ALA A CA 1
ATOM 1702 C C . ALA A 1 206 ? -33.649 21.022 28.784 1.00 46.97 206 ALA A C 1
ATOM 1704 O O . ALA A 1 206 ? -34.742 20.633 28.375 1.00 46.97 206 ALA A O 1
ATOM 1705 N N . GLY A 1 207 ? -32.729 21.513 27.951 1.00 42.56 207 GLY A N 1
ATOM 1706 C CA . GLY A 1 207 ? -32.905 21.619 26.497 1.00 42.56 207 GLY A CA 1
ATOM 1707 C C . GLY A 1 207 ? -32.239 20.491 25.705 1.00 42.56 207 GLY A C 1
ATOM 1708 O O . GLY A 1 207 ? -31.132 20.072 26.030 1.00 42.56 207 GLY A O 1
ATOM 1709 N N . PHE A 1 208 ? -32.900 20.029 24.639 1.00 49.09 208 PHE A N 1
ATOM 1710 C CA . PHE A 1 208 ? -32.385 19.035 23.685 1.00 49.09 208 PHE A CA 1
ATOM 1711 C C . PHE A 1 208 ? -32.734 19.436 22.238 1.00 49.09 208 PHE A C 1
ATOM 1713 O O . PHE A 1 208 ? -33.564 20.319 22.023 1.00 49.09 208 PHE A O 1
ATOM 1720 N N . ASN A 1 209 ? -32.145 18.768 21.234 1.00 41.66 209 ASN A N 1
ATOM 1721 C CA . ASN A 1 209 ? -32.154 19.186 19.815 1.00 41.66 209 ASN A CA 1
ATOM 1722 C C . ASN A 1 209 ? -33.536 19.532 19.208 1.00 41.66 209 ASN A C 1
ATOM 1724 O O . ASN A 1 209 ? -33.588 20.237 18.206 1.00 41.66 209 ASN A O 1
ATOM 1728 N N . ASN A 1 210 ? -34.651 19.062 19.790 1.00 49.12 210 ASN A N 1
ATOM 1729 C CA . ASN A 1 210 ? -36.011 19.254 19.266 1.00 49.12 210 ASN A CA 1
ATOM 1730 C C . ASN A 1 210 ? -37.057 19.726 20.311 1.00 49.12 210 ASN A C 1
ATOM 1732 O O . ASN A 1 210 ? -38.254 19.593 20.045 1.00 49.12 210 ASN A O 1
ATOM 1736 N N . GLY A 1 211 ? -36.660 20.259 21.478 1.00 51.19 211 GLY A N 1
ATOM 1737 C CA . GLY A 1 211 ? -37.605 20.731 22.507 1.00 51.19 211 GLY A CA 1
ATOM 1738 C C . GLY A 1 211 ? -36.992 20.997 23.891 1.00 51.19 211 GLY A C 1
ATOM 1739 O O . GLY A 1 211 ? -35.779 20.904 24.073 1.00 51.19 211 GLY A O 1
ATOM 1740 N N . LEU A 1 212 ? -37.837 21.321 24.876 1.00 53.09 212 LEU A N 1
ATOM 1741 C CA . LEU A 1 212 ? -37.464 21.534 26.283 1.00 53.09 212 LEU A CA 1
ATOM 1742 C C . LEU A 1 212 ? -38.147 20.501 27.192 1.00 53.09 212 LEU A C 1
ATOM 1744 O O . LEU A 1 212 ? -39.283 20.101 26.941 1.00 53.09 212 LEU A O 1
ATOM 1748 N N . LEU A 1 213 ? -37.466 20.098 28.263 1.00 51.28 213 LEU A N 1
ATOM 1749 C CA . LEU A 1 213 ? -38.031 19.404 29.419 1.00 51.28 213 LEU A CA 1
ATOM 1750 C C . LEU A 1 213 ? -38.067 20.373 30.601 1.00 51.28 213 LEU A C 1
ATOM 1752 O O . LEU A 1 213 ? -37.038 20.922 30.982 1.00 51.28 213 LEU A O 1
ATOM 1756 N N . ILE A 1 214 ? -39.246 20.593 31.168 1.00 56.28 214 ILE A N 1
ATOM 1757 C CA . ILE A 1 214 ? -39.486 21.532 32.263 1.00 56.28 214 ILE A CA 1
ATOM 1758 C C . ILE A 1 214 ? -39.946 20.720 33.463 1.00 56.28 214 ILE A C 1
ATOM 1760 O O . ILE A 1 214 ? -41.017 20.119 33.449 1.00 56.28 214 ILE A O 1
ATOM 1764 N N . PHE A 1 215 ? -39.119 20.695 34.495 1.00 50.16 215 PHE A N 1
ATOM 1765 C CA . PHE A 1 215 ? -39.384 20.005 35.743 1.00 50.16 215 PHE A CA 1
ATOM 1766 C C . PHE A 1 215 ? -40.031 20.999 36.696 1.00 50.16 215 PHE A C 1
ATOM 1768 O O . PHE A 1 215 ? -39.414 22.005 37.050 1.00 50.16 215 PHE A O 1
ATOM 1775 N N . THR A 1 216 ? -41.261 20.733 37.114 1.00 55.91 216 THR A N 1
ATOM 1776 C CA . THR A 1 216 ? -41.941 21.484 38.172 1.00 55.91 216 THR A CA 1
ATOM 1777 C C . THR A 1 216 ? -42.028 20.627 39.431 1.00 55.91 216 THR A C 1
ATOM 1779 O O . THR A 1 216 ? -41.638 19.458 39.422 1.00 55.91 216 THR A O 1
ATOM 1782 N N . GLN A 1 217 ? -42.514 21.178 40.542 1.00 53.16 217 GLN A N 1
ATOM 1783 C CA . GLN A 1 217 ? -42.798 20.361 41.731 1.00 53.16 217 GLN A CA 1
ATOM 1784 C C . GLN A 1 217 ? -43.900 19.315 41.465 1.00 53.16 217 GLN A C 1
ATOM 1786 O O . GLN A 1 217 ? -43.877 18.236 42.060 1.00 53.16 217 GLN A O 1
ATOM 1791 N N . ASP A 1 218 ? -44.780 19.585 40.498 1.00 49.19 218 ASP A N 1
ATOM 1792 C CA . ASP A 1 218 ? -45.999 18.817 40.222 1.00 49.19 218 ASP A CA 1
ATOM 1793 C C . ASP A 1 218 ? -45.861 17.811 39.056 1.00 49.19 218 ASP A C 1
ATOM 1795 O O . ASP A 1 218 ? -46.727 16.953 38.865 1.00 49.19 218 ASP A O 1
ATOM 1799 N N . GLY A 1 219 ? -44.779 17.875 38.267 1.00 51.69 219 GLY A N 1
ATOM 1800 C CA . GLY A 1 219 ? -44.538 16.955 37.150 1.00 51.69 219 GLY A CA 1
ATOM 1801 C C . GLY A 1 219 ? -43.457 17.409 36.164 1.00 51.69 219 GLY A C 1
ATOM 1802 O O . GLY A 1 219 ? -42.826 18.450 36.338 1.00 51.69 219 GLY A O 1
ATOM 1803 N N . ILE A 1 220 ? -43.257 16.624 35.099 1.00 54.38 220 ILE A N 1
ATOM 1804 C CA . ILE A 1 220 ? -42.290 16.923 34.027 1.00 54.38 220 ILE A CA 1
ATOM 1805 C C . ILE A 1 220 ? -43.046 17.235 32.733 1.00 54.38 220 ILE A C 1
ATOM 1807 O O . ILE A 1 220 ? -43.797 16.397 32.236 1.00 54.38 220 ILE A O 1
ATOM 1811 N N . TYR A 1 221 ? -42.819 18.409 32.152 1.00 56.50 221 TYR A N 1
ATOM 1812 C CA . TYR A 1 221 ? -43.440 18.849 30.902 1.00 56.50 221 TYR A CA 1
ATOM 1813 C C . TYR A 1 221 ? -42.449 18.783 29.745 1.00 56.50 221 TYR A C 1
ATOM 1815 O O . TYR A 1 221 ? -41.311 19.228 29.882 1.00 56.50 221 TYR A O 1
ATOM 1823 N N . ARG A 1 222 ? -42.875 18.277 28.582 1.00 61.34 222 ARG A N 1
ATOM 1824 C CA . ARG A 1 222 ? -42.045 18.218 27.367 1.00 61.34 222 ARG A CA 1
ATOM 1825 C C . ARG A 1 222 ? -42.624 19.075 26.240 1.00 61.34 222 ARG A C 1
ATOM 1827 O O . ARG A 1 222 ? -43.756 18.843 25.818 1.00 61.34 222 ARG A O 1
ATOM 1834 N N . SER A 1 223 ? -41.831 20.008 25.710 1.00 56.03 223 SER A N 1
ATOM 1835 C CA . SER A 1 223 ? -42.164 20.816 24.526 1.00 56.03 223 SER A CA 1
ATOM 1836 C C . SER A 1 223 ? -41.541 20.260 23.237 1.00 56.03 223 SER A C 1
ATOM 1838 O O . SER A 1 223 ? -40.613 19.449 23.282 1.00 56.03 223 SER A O 1
ATOM 1840 N N . GLN A 1 224 ? -42.060 20.689 22.079 1.00 57.25 224 GLN A N 1
ATOM 1841 C CA . GLN A 1 224 ? -41.531 20.370 20.745 1.00 57.25 224 GLN A CA 1
ATOM 1842 C C . GLN A 1 224 ? -41.020 21.635 20.022 1.00 57.25 224 GLN A C 1
ATOM 1844 O O . GLN A 1 224 ? -41.243 22.764 20.464 1.00 57.25 224 GLN A O 1
ATOM 1849 N N . LYS A 1 225 ? -40.306 21.451 18.904 1.00 50.09 225 LYS A N 1
ATOM 1850 C CA . LYS A 1 225 ? -39.680 22.516 18.100 1.00 50.09 225 LYS A CA 1
ATOM 1851 C C . LYS A 1 225 ? -40.721 23.536 17.596 1.00 50.09 225 LYS A C 1
ATOM 1853 O O . LYS A 1 225 ? -41.534 23.198 16.747 1.00 50.09 225 LYS A O 1
ATOM 1858 N N . GLY A 1 226 ? -40.636 24.784 18.077 1.00 48.78 226 GLY A N 1
ATOM 1859 C CA . GLY A 1 226 ? -41.451 25.928 17.616 1.00 48.78 226 GLY A CA 1
ATOM 1860 C C . GLY A 1 226 ? -42.201 26.692 18.716 1.00 48.78 226 GLY A C 1
ATOM 1861 O O . GLY A 1 226 ? -42.791 27.727 18.436 1.00 48.78 226 GLY A O 1
ATOM 1862 N N . HIS A 1 227 ? -42.168 26.209 19.959 1.00 49.31 227 HIS A N 1
ATOM 1863 C CA . HIS A 1 227 ? -42.900 26.796 21.085 1.00 49.31 227 HIS A CA 1
ATOM 1864 C C . HIS A 1 227 ? -42.073 27.834 21.870 1.00 49.31 227 HIS A C 1
ATOM 1866 O O . HIS A 1 227 ? -40.924 27.553 22.219 1.00 49.31 227 HIS A O 1
ATOM 1872 N N . PHE A 1 228 ? -42.671 28.987 22.199 1.00 44.03 228 PHE A N 1
ATOM 1873 C CA . PHE A 1 228 ? -42.114 29.995 23.117 1.00 44.03 228 PHE A CA 1
ATOM 1874 C C . PHE A 1 228 ? -42.700 29.817 24.519 1.00 44.03 228 PHE A C 1
ATOM 1876 O O . PHE A 1 228 ? -43.908 29.650 24.678 1.00 44.03 228 PHE A O 1
ATOM 1883 N N . ILE A 1 229 ? -41.867 29.834 25.559 1.00 51.38 229 ILE A N 1
ATOM 1884 C CA . ILE A 1 229 ? -42.331 29.513 26.917 1.00 51.38 229 ILE A CA 1
ATOM 1885 C C . ILE A 1 229 ? -42.027 30.674 27.855 1.00 51.38 229 ILE A C 1
ATOM 1887 O O . ILE A 1 229 ? -40.881 31.111 27.980 1.00 51.38 229 ILE A O 1
ATOM 1891 N N . ARG A 1 230 ? -43.076 31.164 28.522 1.00 43.88 230 ARG A N 1
ATOM 1892 C CA . ARG A 1 230 ? -42.997 32.237 29.511 1.00 43.88 230 ARG A CA 1
ATOM 1893 C C . ARG A 1 230 ? -43.035 31.633 30.910 1.00 43.88 230 ARG A C 1
ATOM 1895 O O . ARG A 1 230 ? -43.949 30.885 31.246 1.00 43.88 230 ARG A O 1
ATOM 1902 N N . ILE A 1 231 ? -42.038 31.959 31.725 1.00 52.72 231 ILE A N 1
ATOM 1903 C CA . ILE A 1 231 ? -41.889 31.405 33.077 1.00 52.72 231 ILE A CA 1
ATOM 1904 C C . ILE A 1 231 ? -42.152 32.522 34.084 1.00 52.72 231 ILE A C 1
ATOM 1906 O O . ILE A 1 231 ? -41.514 33.574 34.010 1.00 52.72 231 ILE A O 1
ATOM 1910 N N . LEU A 1 232 ? -43.076 32.296 35.021 1.00 44.56 232 LEU A N 1
ATOM 1911 C CA . LEU A 1 232 ? -43.364 33.238 36.104 1.00 44.56 232 LEU A CA 1
ATOM 1912 C C . LEU A 1 232 ? -42.895 32.664 37.452 1.00 44.56 232 LEU A C 1
ATOM 1914 O O . LEU A 1 232 ? -43.309 31.564 37.821 1.00 44.56 232 LEU A O 1
ATOM 1918 N N . PRO A 1 233 ? -42.047 33.379 38.212 1.00 43.03 233 PRO A N 1
ATOM 1919 C CA . PRO A 1 233 ? -41.701 32.979 39.570 1.00 43.03 233 PRO A CA 1
ATOM 1920 C C . PRO A 1 233 ? -42.805 33.414 40.547 1.00 43.03 233 PRO A C 1
ATOM 1922 O O . PRO A 1 233 ? -43.099 34.605 40.647 1.00 43.03 233 PRO A O 1
ATOM 1925 N N . LEU A 1 234 ? -43.387 32.488 41.318 1.00 39.16 234 LEU A N 1
ATOM 1926 C CA . LEU A 1 234 ? -44.327 32.828 42.394 1.00 39.16 234 LEU A CA 1
ATOM 1927 C C . LEU A 1 234 ? -43.842 32.344 43.769 1.00 39.16 234 LEU A C 1
ATOM 1929 O O . LEU A 1 234 ? -43.637 31.160 44.007 1.00 39.16 234 LEU A O 1
ATOM 1933 N N . LYS A 1 235 ? -43.655 33.334 44.655 1.00 37.72 235 LYS A N 1
ATOM 1934 C CA . LYS A 1 235 ? -43.845 33.362 46.121 1.00 37.72 235 LYS A CA 1
ATOM 1935 C C . LYS A 1 235 ? -43.513 32.128 46.987 1.00 37.72 235 LYS A C 1
ATOM 1937 O O . LYS A 1 235 ? -44.068 32.017 48.070 1.00 37.72 235 LYS A O 1
ATOM 1942 N N . ILE A 1 236 ? -42.582 31.247 46.634 1.00 33.66 236 ILE A N 1
ATOM 1943 C CA . ILE A 1 236 ? -42.077 30.236 47.585 1.00 33.66 236 ILE A CA 1
ATOM 1944 C C . ILE A 1 236 ? -40.547 30.191 47.518 1.00 33.66 236 ILE A C 1
ATOM 1946 O O . ILE A 1 236 ? -39.968 30.320 46.443 1.00 33.66 236 ILE A O 1
ATOM 1950 N N . GLN A 1 237 ? -39.903 30.075 48.688 1.00 39.12 237 GLN A N 1
ATOM 1951 C CA . GLN A 1 237 ? -38.456 30.133 48.973 1.00 39.12 237 GLN A CA 1
ATOM 1952 C C . GLN A 1 237 ? -37.606 29.042 48.267 1.00 39.12 237 GLN A C 1
ATOM 1954 O O . GLN A 1 237 ? -36.791 28.369 48.895 1.00 39.12 237 GLN A O 1
ATOM 1959 N N . ALA A 1 238 ? -37.746 28.841 46.957 1.00 35.84 238 ALA A N 1
ATOM 1960 C CA . ALA A 1 238 ? -36.852 27.984 46.187 1.00 35.84 238 ALA A CA 1
ATOM 1961 C C . ALA A 1 238 ? -35.562 28.758 45.863 1.00 35.84 238 ALA A C 1
ATOM 1963 O O . ALA A 1 238 ? -35.542 29.665 45.034 1.00 35.84 238 ALA A O 1
ATOM 1964 N N . GLN A 1 239 ? -34.468 28.412 46.542 1.00 43.56 239 GLN A N 1
ATOM 1965 C CA . GLN A 1 239 ? -33.205 29.157 46.510 1.00 43.56 239 GLN A CA 1
ATOM 1966 C C . GLN A 1 239 ? -32.408 29.104 45.189 1.00 43.56 239 GLN A C 1
ATOM 1968 O O . GLN A 1 239 ? -31.372 29.757 45.133 1.00 43.56 239 GLN A O 1
ATOM 1973 N N . LYS A 1 240 ? -32.820 28.385 44.132 1.00 44.84 240 LYS A N 1
ATOM 1974 C CA . LYS A 1 240 ? -32.093 28.323 42.840 1.00 44.84 240 LYS A CA 1
ATOM 1975 C C . LYS A 1 240 ? -32.960 27.694 41.736 1.00 44.84 240 LYS A C 1
ATOM 1977 O O . LYS A 1 240 ? -33.276 26.513 41.828 1.00 44.84 240 LYS A O 1
ATOM 1982 N N . LEU A 1 241 ? -33.287 28.444 40.679 1.00 39.66 241 LEU A N 1
ATOM 1983 C CA . LEU A 1 241 ? -33.804 27.887 39.418 1.00 39.66 241 LEU A CA 1
ATOM 1984 C C . LEU A 1 241 ? -32.612 27.409 38.574 1.00 39.66 241 LEU A C 1
ATOM 1986 O O . LEU A 1 241 ? -31.700 28.194 38.318 1.00 39.66 241 LEU A O 1
ATOM 1990 N N . ARG A 1 242 ? -32.593 26.138 38.151 1.00 42.19 242 ARG A N 1
ATOM 1991 C CA . ARG A 1 242 ? -31.480 25.563 37.369 1.00 42.19 242 ARG A CA 1
ATOM 1992 C C . ARG A 1 242 ? -31.903 25.339 35.916 1.00 42.19 242 ARG A C 1
ATOM 1994 O O . ARG A 1 242 ? -32.787 24.529 35.652 1.00 42.19 242 ARG A O 1
ATOM 2001 N N . VAL A 1 243 ? -31.276 26.047 34.981 1.00 40.59 243 VAL A N 1
ATOM 2002 C CA . VAL A 1 243 ? -31.594 25.999 33.543 1.00 40.59 243 VAL A CA 1
ATOM 2003 C C . VAL A 1 243 ? -30.387 25.428 32.809 1.00 40.59 243 VAL A C 1
ATOM 2005 O O . VAL A 1 243 ? -29.318 26.001 32.920 1.00 40.59 243 VAL A O 1
ATOM 2008 N N . ILE A 1 244 ? -30.541 24.304 32.107 1.00 41.91 244 ILE A N 1
ATOM 2009 C CA . ILE A 1 244 ? -29.479 23.568 31.406 1.00 41.91 244 ILE A CA 1
ATOM 2010 C C . ILE A 1 244 ? -29.844 23.537 29.918 1.00 41.91 244 ILE A C 1
ATOM 2012 O O . ILE A 1 244 ? -30.797 22.869 29.524 1.00 41.91 244 ILE A O 1
ATOM 2016 N N . LEU A 1 245 ? -29.123 24.275 29.078 1.00 42.03 245 LEU A N 1
ATOM 2017 C CA . LEU A 1 245 ? -29.408 24.390 27.643 1.00 42.03 245 LEU A CA 1
ATOM 2018 C C . LEU A 1 245 ? -28.206 23.867 26.868 1.00 42.03 245 LEU A C 1
ATOM 2020 O O . LEU A 1 245 ? -27.134 24.438 26.996 1.00 42.03 245 LEU A O 1
ATOM 2024 N N . ASN A 1 246 ? -28.386 22.800 26.088 1.00 39.09 246 ASN A N 1
ATOM 2025 C CA . ASN A 1 246 ? -27.292 22.135 25.369 1.00 39.09 246 ASN A CA 1
ATOM 2026 C C . ASN A 1 246 ? -27.240 22.498 23.870 1.00 39.09 246 ASN A C 1
ATOM 2028 O O . ASN A 1 246 ? -26.534 21.844 23.109 1.00 39.09 246 ASN A O 1
ATOM 2032 N N . HIS A 1 247 ? -28.010 23.497 23.418 1.00 44.56 247 HIS A N 1
ATOM 2033 C CA . HIS A 1 247 ? -28.080 23.886 22.005 1.00 44.56 247 HIS A CA 1
ATOM 2034 C C . HIS A 1 247 ? -28.427 25.375 21.845 1.00 44.56 247 HIS A C 1
ATOM 2036 O O . HIS A 1 247 ? -29.330 25.859 22.529 1.00 44.56 247 HIS A O 1
ATOM 2042 N N . GLU A 1 248 ? -27.777 26.079 20.908 1.00 40.19 248 GLU A N 1
ATOM 2043 C CA . GLU A 1 248 ? -27.944 27.535 20.700 1.00 40.19 248 GLU A CA 1
ATOM 2044 C C . GLU A 1 248 ? -29.404 27.957 20.468 1.00 40.19 248 GLU A C 1
ATOM 2046 O O . GLU A 1 248 ? -29.909 28.851 21.143 1.00 40.19 248 GLU A O 1
ATOM 2051 N N . GLY A 1 249 ? -30.148 27.239 19.617 1.00 40.31 249 GLY A N 1
ATOM 2052 C CA . GLY A 1 249 ? -31.554 27.553 19.329 1.00 40.31 249 GLY A CA 1
ATOM 2053 C C . GLY A 1 249 ? -32.529 27.384 20.508 1.00 40.31 249 GLY A C 1
ATOM 2054 O O . GLY A 1 249 ? -33.703 27.725 20.366 1.00 40.31 249 GLY A O 1
ATOM 2055 N N . ALA A 1 250 ? -32.088 26.840 21.652 1.00 42.41 250 ALA A N 1
ATOM 2056 C CA . ALA A 1 250 ? -32.894 26.727 22.870 1.00 42.41 250 ALA A CA 1
ATOM 2057 C C . ALA A 1 250 ? -32.846 27.999 23.742 1.00 42.41 250 ALA A C 1
ATOM 2059 O O . ALA A 1 250 ? -33.774 28.223 24.520 1.00 42.41 250 ALA A O 1
ATOM 2060 N N . ILE A 1 251 ? -31.804 28.831 23.597 1.00 42.94 251 ILE A N 1
ATOM 2061 C CA . ILE A 1 251 ? -31.603 30.064 24.380 1.00 42.94 251 ILE A CA 1
ATOM 2062 C C . ILE A 1 251 ? -32.555 31.174 23.908 1.00 42.94 251 ILE A C 1
ATOM 2064 O O . ILE A 1 251 ? -33.189 31.823 24.734 1.00 42.94 251 ILE A O 1
ATOM 2068 N N . GLU A 1 252 ? -32.762 31.318 22.595 1.00 42.16 252 GLU A N 1
ATOM 2069 C CA . GLU A 1 252 ? -33.633 32.350 21.993 1.00 42.16 252 GLU A CA 1
ATOM 2070 C C . GLU A 1 252 ? -35.133 32.209 22.337 1.00 42.16 252 GLU A C 1
ATOM 2072 O O . GLU A 1 252 ? -35.936 33.089 22.032 1.00 42.16 252 GLU A O 1
ATOM 2077 N N . ARG A 1 253 ? -35.549 31.088 22.946 1.00 50.00 253 ARG A N 1
ATOM 2078 C CA . ARG A 1 253 ? -36.968 30.692 23.085 1.00 50.00 253 ARG A CA 1
ATOM 2079 C C . ARG A 1 253 ? -37.523 30.812 24.505 1.00 50.00 253 ARG A C 1
ATOM 2081 O O . ARG A 1 253 ? -38.703 30.521 24.725 1.00 50.00 253 ARG A O 1
ATOM 2088 N N . ILE A 1 254 ? -36.688 31.225 25.461 1.00 45.06 254 ILE A N 1
ATOM 2089 C CA . ILE A 1 254 ? -37.053 31.419 26.868 1.00 45.06 254 ILE A CA 1
ATOM 2090 C C . ILE A 1 254 ? -37.090 32.921 27.163 1.00 45.06 254 ILE A C 1
ATOM 2092 O O . ILE A 1 254 ? -36.057 33.582 27.151 1.00 45.06 254 ILE A O 1
ATOM 2096 N N . ILE A 1 255 ? -38.273 33.458 27.479 1.00 41.34 255 ILE A N 1
ATOM 2097 C CA . ILE A 1 255 ? -38.426 34.861 27.896 1.00 41.34 255 ILE A CA 1
ATOM 2098 C C . ILE A 1 255 ? -38.627 34.900 29.413 1.00 41.34 255 ILE A C 1
ATOM 2100 O O . ILE A 1 255 ? -39.628 34.393 29.929 1.00 41.34 255 ILE A O 1
ATOM 2104 N N . TYR A 1 256 ? -37.679 35.514 30.129 1.00 44.97 256 TYR A N 1
ATOM 2105 C CA . TYR A 1 256 ? -37.703 35.644 31.587 1.00 44.97 256 TYR A CA 1
ATOM 2106 C C . TYR A 1 256 ? -37.900 37.103 32.019 1.00 44.97 256 TYR A C 1
ATOM 2108 O O . TYR A 1 256 ? -37.221 38.003 31.533 1.00 44.97 256 TYR A O 1
ATOM 2116 N N . LEU A 1 257 ? -38.807 37.340 32.969 1.00 36.31 257 LEU A N 1
ATOM 2117 C CA . LEU A 1 257 ? -39.014 38.643 33.604 1.00 36.31 257 LEU A CA 1
ATOM 2118 C C . LEU A 1 257 ? -38.701 38.513 35.098 1.00 36.31 257 LEU A C 1
ATOM 2120 O O . LEU A 1 257 ? -39.575 38.155 35.883 1.00 36.31 257 LEU A O 1
ATOM 2124 N N . ALA A 1 258 ? -37.473 38.835 35.514 1.00 37.75 258 ALA A N 1
ATOM 2125 C CA . ALA A 1 258 ? -37.213 39.139 36.921 1.00 37.75 258 ALA A CA 1
ATOM 2126 C C . ALA A 1 258 ? -36.395 40.412 37.073 1.00 37.75 258 ALA A C 1
ATOM 2128 O O . ALA A 1 258 ? -35.216 40.478 36.736 1.00 37.75 258 ALA A O 1
ATOM 2129 N N . LYS A 1 259 ? -37.029 41.408 37.684 1.00 32.81 259 LYS A N 1
ATOM 2130 C CA . LYS A 1 259 ? -36.347 42.559 38.261 1.00 32.81 259 LYS A CA 1
ATOM 2131 C C . LYS A 1 259 ? -35.560 42.086 39.499 1.00 32.81 259 LYS A C 1
ATOM 2133 O O . LYS A 1 259 ? -36.130 41.906 40.570 1.00 32.81 259 LYS A O 1
ATOM 2138 N N . GLY A 1 260 ? -34.259 41.834 39.333 1.00 37.44 260 GLY A N 1
ATOM 2139 C CA . GLY A 1 260 ? -33.254 41.993 40.397 1.00 37.44 260 GLY A CA 1
ATOM 2140 C C . GLY A 1 260 ? -33.029 40.884 41.439 1.00 37.44 260 GLY A C 1
ATOM 2141 O O . GLY A 1 260 ? -32.501 41.206 42.498 1.00 37.44 260 GLY A O 1
ATOM 2142 N N . ARG A 1 261 ? -33.385 39.602 41.226 1.00 36.62 261 ARG A N 1
ATOM 2143 C CA . ARG A 1 261 ? -33.162 38.541 42.252 1.00 36.62 261 ARG A CA 1
ATOM 2144 C C . ARG A 1 261 ? -32.806 37.138 41.721 1.00 36.62 261 ARG A C 1
ATOM 2146 O O . ARG A 1 261 ? -33.391 36.149 42.156 1.00 36.62 261 ARG A O 1
ATOM 2153 N N . LEU A 1 262 ? -31.827 37.015 40.823 1.00 36.03 262 LEU A N 1
ATOM 2154 C CA . LEU A 1 262 ? -31.230 35.719 40.442 1.00 36.03 262 LEU A CA 1
ATOM 2155 C C . LEU A 1 262 ? -29.741 35.705 40.811 1.00 36.03 262 LEU A C 1
ATOM 2157 O O . LEU A 1 262 ? -29.002 36.578 40.378 1.00 36.03 262 LEU A O 1
ATOM 2161 N N . LYS A 1 263 ? -29.310 34.724 41.620 1.00 35.44 263 LYS A N 1
ATOM 2162 C CA . LYS A 1 263 ? -27.924 34.611 42.129 1.00 35.44 263 LYS A CA 1
ATOM 2163 C C . LYS A 1 263 ? -26.998 33.690 41.307 1.00 35.44 263 LYS A C 1
ATOM 2165 O O . LYS A 1 263 ? -25.822 33.617 41.634 1.00 35.44 263 LYS A O 1
ATOM 2170 N N . SER A 1 264 ? -27.484 32.967 40.29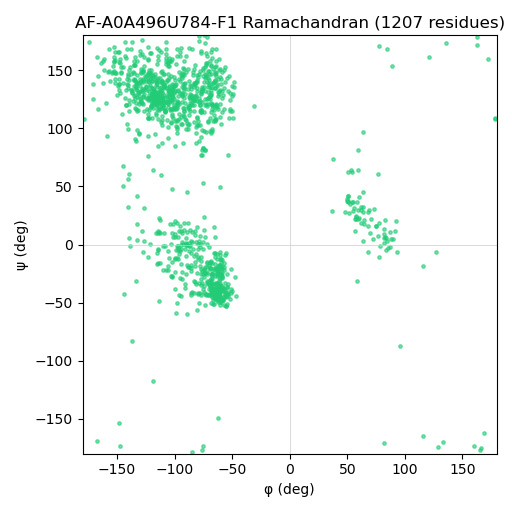0 1.00 35.31 264 SER A N 1
ATOM 2171 C CA . SER A 1 264 ? -26.638 32.104 39.431 1.00 35.31 264 SER A CA 1
ATOM 2172 C C . SER A 1 264 ? -27.389 31.553 38.209 1.00 35.31 264 SER A C 1
ATOM 2174 O O . SER A 1 264 ? -28.507 31.063 38.374 1.00 35.31 264 SER A O 1
ATOM 2176 N N . PHE A 1 265 ? -26.752 31.540 37.034 1.00 32.47 265 PHE A N 1
ATOM 2177 C CA . PHE A 1 265 ? -27.203 30.878 35.795 1.00 32.47 265 PHE A CA 1
ATOM 2178 C C . PHE A 1 265 ? -26.133 29.853 35.361 1.00 32.47 265 PHE A C 1
ATOM 2180 O O . PHE A 1 265 ? -24.952 30.103 35.578 1.00 32.47 265 PHE A O 1
ATOM 2187 N N . SER A 1 266 ? -26.505 28.695 34.799 1.00 33.03 266 SER A N 1
ATOM 2188 C CA . SER A 1 266 ? -25.541 27.670 34.341 1.00 33.03 266 SER A CA 1
ATOM 2189 C C . SER A 1 266 ? -25.906 27.142 32.952 1.00 33.03 266 SER A C 1
ATOM 2191 O O . SER A 1 266 ? -26.656 26.180 32.841 1.00 33.03 266 SER A O 1
ATOM 2193 N N . VAL A 1 267 ? -25.390 27.747 31.885 1.00 29.31 267 VAL A N 1
ATOM 2194 C CA . VAL A 1 267 ? -25.572 27.230 30.517 1.00 29.31 267 VAL A CA 1
ATOM 2195 C C . VAL A 1 267 ? -24.617 26.057 30.294 1.00 29.31 267 VAL A C 1
ATOM 2197 O O . VAL A 1 267 ? -23.415 26.223 30.450 1.00 29.31 267 VAL A O 1
ATOM 2200 N N . ASN A 1 268 ? -25.134 24.886 29.916 1.00 27.81 268 ASN A N 1
ATOM 2201 C CA . ASN A 1 268 ? -24.324 23.745 29.465 1.00 27.81 268 ASN A CA 1
ATOM 2202 C C . ASN A 1 268 ? -24.368 23.632 27.933 1.00 27.81 268 ASN A C 1
ATOM 2204 O O . ASN A 1 268 ? -24.598 22.560 27.382 1.00 27.81 268 ASN A O 1
ATOM 2208 N N . THR A 1 269 ? -24.158 24.726 27.209 1.00 24.69 269 THR A N 1
ATOM 2209 C CA . THR A 1 269 ? -23.795 24.615 25.798 1.00 24.69 269 THR A CA 1
ATOM 2210 C C . THR A 1 269 ? -22.328 24.233 25.770 1.00 24.69 269 THR A C 1
ATOM 2212 O O . THR A 1 269 ? -21.491 25.008 26.224 1.00 24.69 269 THR A O 1
ATOM 2215 N N . ILE A 1 270 ? -22.026 23.036 25.261 1.00 23.22 270 ILE A N 1
ATOM 2216 C CA . ILE A 1 270 ? -20.695 22.707 24.745 1.00 23.22 270 ILE A CA 1
ATOM 2217 C C . ILE A 1 270 ? -20.354 23.823 23.750 1.00 23.22 270 ILE A C 1
ATOM 2219 O O . ILE A 1 270 ? -21.052 23.926 22.736 1.00 23.22 270 ILE A O 1
ATOM 2223 N N . PRO A 1 271 ? -19.339 24.668 23.992 1.00 22.06 271 PRO A N 1
ATOM 2224 C CA . PRO A 1 271 ? -18.774 25.443 22.914 1.00 22.06 271 PRO A CA 1
ATOM 2225 C C . PRO A 1 271 ? -18.025 24.430 22.059 1.00 22.06 271 PRO A C 1
ATOM 2227 O O . PRO A 1 271 ? -16.974 23.915 22.439 1.00 22.06 271 PRO A O 1
ATOM 2230 N N . LEU A 1 272 ? -18.585 24.107 20.899 1.00 23.97 272 LEU A N 1
ATOM 2231 C CA . LEU A 1 272 ? -17.756 23.663 19.798 1.00 23.97 272 LEU A CA 1
ATOM 2232 C C . LEU A 1 272 ? -17.052 24.921 19.279 1.00 23.97 272 LEU A C 1
ATOM 2234 O O . LEU A 1 272 ? -17.547 25.553 18.362 1.00 23.97 272 LEU A O 1
ATOM 2238 N N . ILE A 1 273 ? -15.973 25.318 19.957 1.00 20.08 273 ILE A N 1
ATOM 2239 C CA . ILE A 1 273 ? -14.780 25.989 19.429 1.00 20.08 273 ILE A CA 1
ATOM 2240 C C . ILE A 1 273 ? -13.677 25.750 20.474 1.00 20.08 273 ILE A C 1
ATOM 2242 O O . ILE A 1 273 ? -13.816 26.041 21.658 1.00 20.08 273 ILE A O 1
ATOM 2246 N N . THR A 1 274 ? -12.615 25.128 19.979 1.00 26.89 274 THR A N 1
ATOM 2247 C CA . THR A 1 274 ? -11.301 24.836 20.559 1.00 26.89 274 THR A CA 1
ATOM 2248 C C . THR A 1 274 ? -10.782 25.847 21.580 1.00 26.89 274 THR A C 1
ATOM 2250 O O . THR A 1 274 ? -10.502 26.984 21.222 1.00 26.89 274 THR A O 1
ATOM 2253 N N . LEU A 1 275 ? -10.566 25.367 22.808 1.00 25.25 275 LEU A N 1
ATOM 2254 C CA . LEU A 1 275 ? -9.390 25.582 23.668 1.00 25.25 275 LEU A CA 1
ATOM 2255 C C . LEU A 1 275 ? -9.660 24.842 24.986 1.00 25.25 275 LEU A C 1
ATOM 2257 O O . LEU A 1 275 ? -10.507 25.271 25.762 1.00 25.25 275 LEU A O 1
ATOM 2261 N N . ASN A 1 276 ? -8.979 23.720 25.238 1.00 22.27 276 ASN A N 1
ATOM 2262 C CA . ASN A 1 276 ? -8.712 23.309 26.619 1.00 22.27 276 ASN A CA 1
ATOM 2263 C C . ASN A 1 276 ? -7.524 22.338 26.693 1.00 22.27 276 ASN A C 1
ATOM 2265 O O . ASN A 1 276 ? -7.670 21.123 26.546 1.00 22.27 276 ASN A O 1
ATOM 2269 N N . THR A 1 277 ? -6.343 22.905 26.921 1.00 23.42 277 THR A N 1
ATOM 2270 C CA . THR A 1 277 ? -5.270 22.283 27.694 1.00 23.42 277 THR A CA 1
ATOM 2271 C C . THR A 1 277 ? -5.770 22.115 29.128 1.00 23.42 277 THR A C 1
ATOM 2273 O O . THR A 1 277 ? -6.166 23.064 29.791 1.00 23.42 277 THR A O 1
ATOM 2276 N N . SER A 1 278 ? -5.807 20.881 29.612 1.00 22.77 278 SER A N 1
ATOM 2277 C CA . SER A 1 278 ? -6.317 20.569 30.944 1.00 22.77 278 SER A CA 1
ATOM 2278 C C . SER A 1 278 ? -5.524 21.245 32.069 1.00 22.77 278 SER A C 1
ATOM 2280 O O . SER A 1 278 ? -4.321 21.031 32.168 1.00 22.77 278 SER A O 1
ATOM 2282 N N . ASN A 1 279 ? -6.247 21.913 32.968 1.00 25.45 279 ASN A N 1
ATOM 2283 C CA . ASN A 1 279 ? -5.986 22.036 34.405 1.00 25.45 279 ASN A CA 1
ATOM 2284 C C . ASN A 1 279 ? -4.516 22.166 34.846 1.00 25.45 279 ASN A C 1
ATOM 2286 O O . ASN A 1 279 ? -3.987 21.287 35.524 1.00 25.45 279 ASN A O 1
ATOM 2290 N N . GLN A 1 280 ? -3.935 23.336 34.616 1.00 22.12 280 GLN A N 1
ATOM 2291 C CA . GLN A 1 280 ? -3.195 24.018 35.671 1.00 22.12 280 GLN A CA 1
ATOM 2292 C C . GLN A 1 280 ? -3.756 25.435 35.756 1.00 22.12 280 GLN A C 1
ATOM 2294 O O . GLN A 1 280 ? -3.770 26.160 34.766 1.00 22.12 280 GLN A O 1
ATOM 2299 N N . PHE A 1 281 ? -4.277 25.814 36.924 1.00 22.42 281 PHE A N 1
ATOM 2300 C CA . PHE A 1 281 ? -4.417 27.229 37.245 1.00 22.42 281 PHE A CA 1
ATOM 2301 C C . PHE A 1 281 ? -2.997 27.795 37.208 1.00 22.42 281 PHE A C 1
ATOM 2303 O O . PHE A 1 281 ? -2.178 27.427 38.052 1.00 22.42 281 PHE A O 1
ATOM 2310 N N . MET A 1 282 ? -2.678 28.617 36.208 1.00 24.94 282 MET A N 1
ATOM 2311 C CA . MET A 1 282 ? -1.481 29.442 36.280 1.00 24.94 282 MET A CA 1
ATOM 2312 C C . MET A 1 282 ? -1.739 30.401 37.430 1.00 24.94 282 MET A C 1
ATOM 2314 O O . MET A 1 282 ? -2.612 31.253 37.344 1.00 24.94 282 MET A O 1
ATOM 2318 N N . LYS A 1 283 ? -1.049 30.201 38.548 1.00 24.44 283 LYS A N 1
ATOM 2319 C CA . LYS A 1 283 ? -1.141 31.100 39.689 1.00 24.44 283 LYS A CA 1
ATOM 2320 C C . LYS A 1 283 ? -0.485 32.411 39.257 1.00 24.44 283 LYS A C 1
ATOM 2322 O O . LYS A 1 283 ? 0.737 32.512 39.278 1.00 24.44 283 LYS A O 1
ATOM 2327 N N . ILE A 1 284 ? -1.281 33.373 38.797 1.00 28.77 284 ILE A N 1
ATOM 2328 C CA . ILE A 1 284 ? -0.770 34.661 38.320 1.00 28.77 284 ILE A CA 1
ATOM 2329 C C . ILE A 1 284 ? -0.240 35.425 39.538 1.00 28.77 284 ILE A C 1
ATOM 2331 O O . ILE A 1 284 ? -1.004 35.841 40.410 1.00 28.77 284 ILE A O 1
ATOM 2335 N N . SER A 1 285 ? 1.084 35.557 39.633 1.00 28.66 285 SER A N 1
ATOM 2336 C CA . SER A 1 285 ? 1.709 36.485 40.576 1.00 28.66 285 SER A CA 1
ATOM 2337 C C . SER A 1 285 ? 1.434 37.923 40.107 1.00 28.66 285 SER A C 1
ATOM 2339 O O . SER A 1 285 ? 1.487 38.162 38.901 1.00 28.66 285 SER A O 1
ATOM 2341 N N . PRO A 1 286 ? 1.168 38.895 41.001 1.00 27.83 286 PRO A N 1
ATOM 2342 C CA . PRO A 1 286 ? 0.693 40.238 40.643 1.00 27.83 286 PRO A CA 1
ATOM 2343 C C . PRO A 1 286 ? 1.649 41.126 39.827 1.00 27.83 286 PRO A C 1
ATOM 2345 O O . PRO A 1 286 ? 1.358 42.306 39.674 1.00 27.83 286 PRO A O 1
ATOM 2348 N N . SER A 1 287 ? 2.800 40.631 39.364 1.00 30.17 287 SER A N 1
ATOM 2349 C CA . SER A 1 287 ? 3.935 41.509 39.077 1.00 30.17 287 SER A CA 1
ATOM 2350 C C . SER A 1 287 ? 4.213 41.851 37.608 1.00 30.17 287 SER A C 1
ATOM 2352 O O . SER A 1 287 ? 4.731 42.938 37.399 1.00 30.17 287 SER A O 1
ATOM 2354 N N . HIS A 1 288 ? 3.867 41.052 36.583 1.00 36.09 288 HIS A N 1
ATOM 2355 C CA . HIS A 1 288 ? 4.285 41.383 35.198 1.00 36.09 288 HIS A CA 1
ATOM 2356 C C . HIS A 1 288 ? 3.274 40.955 34.110 1.00 36.09 288 HIS A C 1
ATOM 2358 O O . HIS A 1 288 ? 2.780 39.829 34.112 1.00 36.09 288 HIS A O 1
ATOM 2364 N N . GLY A 1 289 ? 2.943 41.887 33.206 1.00 36.31 289 GLY A N 1
ATOM 2365 C CA . GLY A 1 289 ? 1.839 41.816 32.235 1.00 36.31 289 GLY A CA 1
ATOM 2366 C C . GLY A 1 289 ? 2.043 40.930 30.993 1.00 36.31 289 GLY A C 1
ATOM 2367 O O . GLY A 1 289 ? 3.164 40.577 30.646 1.00 36.31 289 GLY A O 1
ATOM 2368 N N . PHE A 1 290 ? 0.953 40.609 30.276 1.00 34.12 290 PHE A N 1
ATOM 2369 C CA . PHE A 1 290 ? 0.951 39.828 29.018 1.00 34.12 290 PHE A CA 1
ATOM 2370 C C . PHE A 1 290 ? 0.297 40.591 27.847 1.00 34.12 290 PHE A C 1
ATOM 2372 O O . PHE A 1 290 ? -0.498 41.503 28.075 1.00 34.12 290 PHE A O 1
ATOM 2379 N N . SER A 1 291 ? 0.609 40.215 26.594 1.00 31.30 291 SER A N 1
ATOM 2380 C CA . SER A 1 291 ? 0.112 40.848 25.352 1.00 31.30 291 SER A CA 1
ATOM 2381 C C . SER A 1 291 ? -0.628 39.848 24.445 1.00 31.30 291 SER A C 1
ATOM 2383 O O . SER A 1 291 ? -0.180 38.714 24.293 1.00 31.30 291 SER A O 1
ATOM 2385 N N . LEU A 1 292 ? -1.745 40.253 23.822 1.00 36.22 292 LEU A N 1
ATOM 2386 C CA . LEU A 1 292 ? -2.545 39.445 22.878 1.00 36.22 292 LEU A CA 1
ATOM 2387 C C . LEU A 1 292 ? -2.894 40.254 21.613 1.00 36.22 292 LEU A C 1
ATOM 2389 O O . LEU A 1 292 ? -3.275 41.423 21.695 1.00 36.22 292 LEU A O 1
ATOM 2393 N N . ALA A 1 293 ? -2.824 39.616 20.439 1.00 28.80 293 ALA A N 1
ATOM 2394 C CA . ALA A 1 293 ? -3.225 40.187 19.149 1.00 28.80 293 ALA A CA 1
ATOM 2395 C C . ALA A 1 293 ? -4.393 39.389 18.542 1.00 28.80 293 ALA A C 1
ATOM 2397 O O . ALA A 1 293 ? -4.307 38.170 18.414 1.00 28.80 293 ALA A O 1
ATOM 2398 N N . PHE A 1 294 ? -5.483 40.059 18.143 1.00 34.72 294 PHE A N 1
ATOM 2399 C CA . PHE A 1 294 ? -6.685 39.400 17.606 1.00 34.72 294 PHE A CA 1
ATOM 2400 C C . PHE A 1 294 ? -6.963 39.777 16.146 1.00 34.72 294 PHE A C 1
ATOM 2402 O O . PHE A 1 294 ? -6.877 40.944 15.767 1.00 34.72 294 PHE A O 1
ATOM 2409 N N . ARG A 1 295 ? -7.386 38.790 15.341 1.00 28.98 295 ARG A N 1
ATOM 2410 C CA . ARG A 1 295 ? -7.892 38.991 13.965 1.00 28.98 295 ARG A CA 1
ATOM 2411 C C . ARG A 1 295 ? -9.427 38.917 13.858 1.00 28.98 295 ARG A C 1
ATOM 2413 O O . ARG A 1 295 ? -9.976 39.363 12.859 1.00 28.98 295 ARG A O 1
ATOM 2420 N N . ASN A 1 296 ? -10.126 38.397 14.878 1.00 31.53 296 ASN A N 1
ATOM 2421 C CA . ASN A 1 296 ? -11.583 38.175 14.878 1.00 31.53 296 ASN A CA 1
ATOM 2422 C C . ASN A 1 296 ? -12.303 38.868 16.051 1.00 31.53 296 ASN A C 1
ATOM 2424 O O . ASN A 1 296 ? -11.783 38.938 17.163 1.00 31.53 296 ASN A O 1
ATOM 2428 N N . LYS A 1 297 ? -13.534 39.338 15.796 1.00 28.80 297 LYS A N 1
ATOM 2429 C CA . LYS A 1 297 ? -14.350 40.214 16.667 1.00 28.80 297 LYS A CA 1
ATOM 2430 C C . LYS A 1 297 ? -15.051 39.525 17.859 1.00 28.80 297 LYS A C 1
ATOM 2432 O O . LYS A 1 297 ? -15.850 40.171 18.529 1.00 28.80 297 LYS A O 1
ATOM 2437 N N . ASP A 1 298 ? -14.777 38.248 18.132 1.00 33.81 298 ASP A N 1
ATOM 2438 C CA . ASP A 1 298 ? -15.595 37.414 19.037 1.00 33.81 298 ASP A CA 1
ATOM 2439 C C . ASP A 1 298 ? -14.807 36.728 20.179 1.00 33.81 298 ASP A C 1
ATOM 2441 O O . ASP A 1 298 ? -15.185 35.646 20.624 1.00 33.81 298 ASP A O 1
ATOM 2445 N N . THR A 1 299 ? -13.723 37.327 20.692 1.00 34.56 299 THR A N 1
ATOM 2446 C CA . THR A 1 299 ? -12.886 36.673 21.726 1.00 34.56 299 THR A CA 1
ATOM 2447 C C . THR A 1 299 ? -13.165 37.171 23.154 1.00 34.56 299 THR A C 1
ATOM 2449 O O . THR A 1 299 ? -13.293 38.371 23.388 1.00 34.56 299 THR A O 1
ATOM 2452 N N . LEU A 1 300 ? -13.244 36.238 24.114 1.00 32.34 300 LEU A N 1
ATOM 2453 C CA . LEU A 1 300 ? -13.453 36.458 25.556 1.00 32.34 300 LEU A CA 1
ATOM 2454 C C . LEU A 1 300 ? -12.122 36.338 26.321 1.00 32.34 300 LEU A C 1
ATOM 2456 O O . LEU A 1 300 ? -11.382 35.384 26.098 1.00 32.34 300 LEU A O 1
ATOM 2460 N N . ILE A 1 301 ? -11.854 37.261 27.253 1.00 33.72 301 ILE A N 1
ATOM 2461 C CA . ILE A 1 301 ? -10.700 37.222 28.172 1.00 33.72 301 ILE A CA 1
ATOM 2462 C C . ILE A 1 301 ? -11.224 37.008 29.600 1.00 33.72 301 ILE A C 1
ATOM 2464 O O . ILE A 1 301 ? -12.161 37.691 30.022 1.00 33.72 301 ILE A O 1
ATOM 2468 N N . ALA A 1 302 ? -10.628 36.068 30.336 1.00 29.97 302 ALA A N 1
ATOM 2469 C CA . ALA A 1 302 ? -10.898 35.824 31.753 1.00 29.97 302 ALA A CA 1
ATOM 2470 C C . ALA A 1 302 ? -9.608 36.030 32.560 1.00 29.97 302 ALA A C 1
ATOM 2472 O O . ALA A 1 302 ? -8.571 35.481 32.196 1.00 29.97 302 ALA A O 1
ATOM 2473 N N . LEU A 1 303 ? -9.680 36.818 33.637 1.00 31.28 303 LEU A N 1
ATOM 2474 C CA . LEU A 1 303 ? -8.593 37.014 34.604 1.00 31.28 303 LEU A CA 1
ATOM 2475 C C . LEU A 1 303 ? -8.980 36.382 35.952 1.00 31.28 303 LEU A C 1
ATOM 2477 O O . LEU A 1 303 ? -10.159 36.361 36.319 1.00 31.28 303 LEU A O 1
ATOM 2481 N N . ASP A 1 304 ? -7.984 35.891 36.693 1.00 28.72 304 ASP A N 1
ATOM 2482 C CA . ASP A 1 304 ? -8.127 35.000 37.863 1.00 28.72 304 ASP A CA 1
ATOM 2483 C C . ASP A 1 304 ? -8.892 35.594 39.070 1.00 28.72 304 ASP A C 1
ATOM 2485 O O . ASP A 1 304 ? -9.283 34.868 39.983 1.00 28.72 304 ASP A O 1
ATOM 2489 N N . ASN A 1 305 ? -9.217 36.892 39.054 1.00 27.66 305 ASN A N 1
ATOM 2490 C CA . ASN A 1 305 ? -9.990 37.560 40.113 1.00 27.66 305 ASN A CA 1
ATOM 2491 C C . ASN A 1 305 ? -11.517 37.528 39.887 1.00 27.66 305 ASN A C 1
ATOM 2493 O O . ASN A 1 305 ? -12.272 38.209 40.579 1.00 27.66 305 ASN A O 1
ATOM 2497 N N . GLY A 1 306 ? -12.005 36.744 38.921 1.00 30.47 306 GLY A N 1
ATOM 2498 C CA . GLY A 1 306 ? -13.442 36.585 38.677 1.00 30.47 306 GLY A CA 1
ATOM 2499 C C . GLY A 1 306 ? -14.085 37.704 37.850 1.00 30.47 306 GLY A C 1
ATOM 2500 O O . GLY A 1 306 ? -15.313 37.747 37.746 1.00 30.47 306 GLY A O 1
ATOM 2501 N N . LEU A 1 307 ? -13.293 38.566 37.201 1.00 29.34 307 LEU A N 1
ATOM 2502 C CA . LEU A 1 307 ? -13.801 39.417 36.125 1.00 29.34 307 LEU A CA 1
ATOM 2503 C C . LEU A 1 307 ? -13.973 38.574 34.851 1.00 29.34 307 LEU A C 1
ATOM 2505 O O . LEU A 1 307 ? -13.032 38.327 34.099 1.00 29.34 307 LEU A O 1
ATOM 2509 N N . ILE A 1 308 ? -15.206 38.133 34.601 1.00 34.69 308 ILE A N 1
ATOM 2510 C CA . ILE A 1 308 ? -15.637 37.655 33.283 1.00 34.69 308 ILE A CA 1
ATOM 2511 C C . ILE A 1 308 ? -16.132 38.882 32.513 1.00 34.69 308 ILE A C 1
ATOM 2513 O O . ILE A 1 308 ? -17.241 39.371 32.748 1.00 34.69 308 ILE A O 1
ATOM 2517 N N . LEU A 1 309 ? -15.319 39.390 31.585 1.00 37.16 309 LEU A N 1
ATOM 2518 C CA . LEU A 1 309 ? -15.699 40.500 30.709 1.00 37.16 309 LEU A CA 1
ATOM 2519 C C . LEU A 1 309 ? -16.648 40.001 29.616 1.00 37.16 309 LEU A C 1
ATOM 2521 O O . LEU A 1 309 ? -16.258 39.736 28.484 1.00 37.16 309 LEU A O 1
ATOM 2525 N N . SER A 1 310 ? -17.927 39.882 29.960 1.00 35.16 310 SER A N 1
ATOM 2526 C CA . SER A 1 310 ? -18.981 39.426 29.044 1.00 35.16 310 SER A CA 1
ATOM 2527 C C . SER A 1 310 ? -19.398 40.444 27.970 1.00 35.16 310 SER A C 1
ATOM 2529 O O . SER A 1 310 ? -20.302 40.146 27.205 1.00 35.16 310 SER A O 1
ATOM 2531 N N . ASN A 1 311 ? -18.727 41.597 27.839 1.00 39.25 311 ASN A N 1
ATOM 2532 C CA . ASN A 1 311 ? -19.110 42.655 26.889 1.00 39.25 311 ASN A CA 1
ATOM 2533 C C . ASN A 1 311 ? -17.921 43.354 26.192 1.00 39.25 311 ASN A C 1
ATOM 2535 O O . ASN A 1 311 ? -18.009 44.522 25.820 1.00 39.25 311 ASN A O 1
ATOM 2539 N N . LEU A 1 312 ? -16.806 42.654 25.938 1.00 39.41 312 LEU A N 1
ATOM 2540 C CA . LEU A 1 312 ? -15.737 43.191 25.071 1.00 39.41 312 LEU A CA 1
ATOM 2541 C C . LEU A 1 312 ? -16.224 43.476 23.637 1.00 39.41 312 LEU A C 1
ATOM 2543 O O . LEU A 1 312 ? -15.611 44.279 22.941 1.00 39.41 312 LEU A O 1
ATOM 2547 N N . LYS A 1 313 ? -17.354 42.885 23.220 1.00 40.28 313 LYS A N 1
ATOM 2548 C CA . LYS A 1 313 ? -17.958 43.084 21.897 1.00 40.28 313 LYS A CA 1
ATOM 2549 C C . LYS A 1 313 ? -18.361 44.539 21.633 1.00 40.28 313 LYS A C 1
ATOM 2551 O O . LYS A 1 313 ? -18.092 45.036 20.548 1.00 40.28 313 LYS A O 1
ATOM 2556 N N . ASP A 1 314 ? -18.925 45.239 22.617 1.00 38.62 314 ASP A N 1
ATOM 2557 C CA . ASP A 1 314 ? -19.362 46.634 22.442 1.00 38.62 314 ASP A CA 1
ATOM 2558 C C . ASP A 1 314 ? -18.183 47.624 22.476 1.00 38.62 314 ASP A C 1
ATOM 2560 O O . ASP A 1 314 ? -18.213 48.646 21.795 1.00 38.62 314 ASP A O 1
ATOM 2564 N N . THR A 1 315 ? -17.108 47.300 23.209 1.00 41.34 315 THR A N 1
ATOM 2565 C CA . THR A 1 315 ? -15.882 48.120 23.288 1.00 41.34 315 THR A CA 1
ATOM 2566 C C . THR A 1 315 ? -14.970 47.909 22.067 1.00 41.34 315 THR A C 1
ATOM 2568 O O . THR A 1 315 ? -14.490 48.879 21.488 1.00 41.34 315 THR A O 1
ATOM 2571 N N . LEU A 1 316 ? -14.804 46.662 21.601 1.00 41.28 316 LEU A N 1
ATOM 2572 C CA . LEU A 1 316 ? -14.067 46.315 20.372 1.00 41.28 316 LEU A CA 1
ATOM 2573 C C . LEU A 1 316 ? -14.813 46.714 19.087 1.00 41.28 316 LEU A C 1
ATOM 2575 O O . LEU A 1 316 ? -14.197 46.820 18.031 1.00 41.28 316 LEU A O 1
ATOM 2579 N N . MET A 1 317 ? -16.132 46.937 19.148 1.00 39.66 317 MET A N 1
ATOM 2580 C CA . MET A 1 317 ? -16.891 47.501 18.023 1.00 39.66 317 MET A CA 1
ATOM 2581 C C . MET A 1 317 ? -16.704 49.017 17.862 1.00 39.66 317 MET A C 1
ATOM 2583 O O . MET A 1 317 ? -17.040 49.541 16.801 1.00 39.66 317 MET A O 1
ATOM 2587 N N . GLN A 1 318 ? -16.149 49.712 18.862 1.00 41.09 318 GLN A N 1
ATOM 2588 C CA . GLN A 1 318 ? -15.825 51.143 18.779 1.00 41.09 318 GLN A CA 1
ATOM 2589 C C . GLN A 1 318 ? -14.354 51.426 18.435 1.00 41.09 318 GLN A C 1
ATOM 2591 O O . GLN A 1 318 ? -14.022 52.568 18.122 1.00 41.09 318 GLN A O 1
ATOM 2596 N N . THR A 1 319 ? -13.472 50.423 18.468 1.00 45.84 319 THR A N 1
ATOM 2597 C CA . THR A 1 319 ? -12.055 50.584 18.124 1.00 45.84 319 THR A CA 1
ATOM 2598 C C . THR A 1 319 ? -11.780 50.181 16.672 1.00 45.84 319 THR A C 1
ATOM 2600 O O . THR A 1 319 ? -12.237 49.152 16.176 1.00 45.84 319 THR A O 1
ATOM 2603 N N . ASP A 1 320 ? -11.053 51.044 15.958 1.00 50.62 320 ASP A N 1
ATOM 2604 C CA . ASP A 1 320 ? -10.587 50.807 14.587 1.00 50.62 320 ASP A CA 1
ATOM 2605 C C . ASP A 1 320 ? -9.758 49.496 14.497 1.00 50.62 320 ASP A C 1
ATOM 2607 O O . ASP A 1 320 ? -9.134 49.077 15.470 1.00 50.62 320 ASP A O 1
ATOM 2611 N N . ALA A 1 321 ? -9.741 48.846 13.324 1.00 40.84 321 ALA A N 1
ATOM 2612 C CA . ALA A 1 321 ? -9.139 47.520 13.105 1.00 40.84 321 ALA A CA 1
ATOM 2613 C C . ALA A 1 321 ? -7.698 47.355 13.659 1.00 40.84 321 ALA A C 1
ATOM 2615 O O . ALA A 1 321 ? -6.866 48.237 13.450 1.00 40.84 321 ALA A O 1
ATOM 2616 N N . TYR A 1 322 ? -7.415 46.177 14.249 1.00 51.38 322 TYR A N 1
ATOM 2617 C CA . TYR A 1 322 ? -6.128 45.697 14.812 1.00 51.38 322 TYR A CA 1
ATOM 2618 C C . TYR A 1 322 ? -5.701 46.255 16.193 1.00 51.38 322 TYR A C 1
ATOM 2620 O O . TYR A 1 322 ? -4.628 46.849 16.300 1.00 51.38 322 TYR A O 1
ATOM 2628 N N . PRO A 1 323 ? -6.482 46.043 17.272 1.00 61.97 323 PRO A N 1
ATOM 2629 C CA . PRO A 1 323 ? -6.086 46.482 18.611 1.00 61.97 323 PRO A CA 1
ATOM 2630 C C . PRO A 1 323 ? -4.936 45.637 19.190 1.00 61.97 323 PRO A C 1
ATOM 2632 O O . PRO A 1 323 ? -4.939 44.408 19.069 1.00 61.97 323 PRO A O 1
ATOM 2635 N N . ILE A 1 324 ? -3.983 46.292 19.863 1.00 63.81 324 ILE A N 1
ATOM 2636 C CA . ILE A 1 324 ? -2.958 45.642 20.701 1.00 63.81 324 ILE A CA 1
ATOM 2637 C C . ILE A 1 324 ? -3.434 45.715 22.150 1.00 63.81 324 ILE A C 1
ATOM 2639 O O . ILE A 1 324 ? -3.690 46.809 22.653 1.00 63.81 324 ILE A O 1
ATOM 2643 N N . ILE A 1 325 ? -3.582 44.565 22.809 1.00 68.69 325 ILE A N 1
ATOM 2644 C CA . ILE A 1 325 ? -4.131 44.483 24.167 1.00 68.69 325 ILE A CA 1
ATOM 2645 C C . ILE A 1 325 ? -3.049 44.000 25.124 1.00 68.69 325 ILE A C 1
ATOM 2647 O O . ILE A 1 325 ? -2.469 42.939 24.893 1.00 68.69 325 ILE A O 1
ATOM 2651 N N . LYS A 1 326 ? -2.825 44.747 26.208 1.00 70.81 326 LYS A N 1
ATOM 2652 C CA . LYS A 1 326 ? -1.948 44.353 27.313 1.00 70.81 326 LYS A CA 1
ATOM 2653 C C . LYS A 1 326 ? -2.653 44.438 28.663 1.00 70.81 326 LYS A C 1
ATOM 2655 O O . LYS A 1 326 ? -3.579 45.230 28.822 1.00 70.81 326 LYS A O 1
ATOM 2660 N N . VAL A 1 327 ? -2.211 43.640 29.631 1.00 66.88 327 VAL A N 1
ATOM 2661 C CA . VAL A 1 327 ? -2.769 43.617 30.994 1.00 66.88 327 VAL A CA 1
ATOM 2662 C C . VAL A 1 327 ? -1.705 44.038 32.005 1.00 66.88 327 VAL A C 1
ATOM 2664 O O . VAL A 1 327 ? -0.664 43.395 32.064 1.00 66.88 327 VAL A O 1
ATOM 2667 N N . TYR A 1 328 ? -1.961 45.091 32.785 1.00 69.44 328 TYR A N 1
ATOM 2668 C CA . TYR A 1 328 ? -1.062 45.637 33.816 1.00 69.44 328 TYR A CA 1
ATOM 2669 C C . TYR A 1 328 ? -1.874 46.198 34.987 1.00 69.44 328 TYR A C 1
ATOM 2671 O O . TYR A 1 328 ? -2.949 46.733 34.759 1.00 69.44 328 TYR A O 1
ATOM 2679 N N . GLY A 1 329 ? -1.367 46.146 36.220 1.00 70.12 329 GLY A N 1
ATOM 2680 C CA . GLY A 1 329 ? -1.944 46.913 37.334 1.00 70.12 329 GLY A CA 1
ATOM 2681 C C . GLY A 1 329 ? -1.446 48.359 37.291 1.00 70.12 329 GLY A C 1
ATOM 2682 O O . GLY A 1 329 ? -0.304 48.617 37.660 1.00 70.12 329 GLY A O 1
ATOM 2683 N N . VAL A 1 330 ? -2.262 49.292 36.800 1.00 71.50 330 VAL A N 1
ATOM 2684 C CA . VAL A 1 330 ? -1.870 50.692 36.562 1.00 71.50 330 VAL A CA 1
ATOM 2685 C C . VAL A 1 330 ? -2.143 51.568 37.784 1.00 71.50 330 VAL A C 1
ATOM 2687 O O . VAL A 1 330 ? -1.357 52.465 38.075 1.00 71.50 330 VAL A O 1
ATOM 2690 N N . ASP A 1 331 ? -3.243 51.344 38.506 1.00 72.00 331 ASP A N 1
ATOM 2691 C CA . ASP A 1 331 ? -3.663 52.209 39.623 1.00 72.00 331 ASP A CA 1
ATOM 2692 C C . ASP A 1 331 ? -3.305 51.673 41.022 1.00 72.00 331 ASP A C 1
ATOM 2694 O O . ASP A 1 331 ? -3.650 52.291 42.031 1.00 72.00 331 ASP A O 1
ATOM 2698 N N . SER A 1 332 ? -2.548 50.572 41.088 1.00 67.19 332 SER A N 1
ATOM 2699 C CA . SER A 1 332 ? -2.116 49.919 42.334 1.00 67.19 332 SER A CA 1
ATOM 2700 C C . SER A 1 332 ? -3.269 49.495 43.263 1.00 67.19 332 SER A C 1
ATOM 2702 O O . SER A 1 332 ? -3.047 49.292 44.459 1.00 67.19 332 SER A O 1
ATOM 2704 N N . ASP A 1 333 ? -4.492 49.317 42.743 1.00 68.56 333 ASP A N 1
ATOM 2705 C CA . ASP A 1 333 ? -5.669 48.911 43.529 1.00 68.56 333 ASP A CA 1
ATOM 2706 C C . ASP A 1 333 ? -5.707 47.401 43.866 1.00 68.56 333 ASP A C 1
ATOM 2708 O O . ASP A 1 333 ? -6.615 46.916 44.549 1.00 68.56 333 ASP A O 1
ATOM 2712 N N . GLY A 1 334 ? -4.685 46.658 43.432 1.00 58.94 334 GLY A N 1
ATOM 2713 C CA . GLY A 1 334 ? -4.564 45.210 43.606 1.00 58.94 334 GLY A CA 1
ATOM 2714 C C . GLY A 1 334 ? -5.350 44.395 42.573 1.00 58.94 334 GLY A C 1
ATOM 2715 O O . GLY A 1 334 ? -5.324 43.162 42.624 1.00 58.94 334 GLY A O 1
ATOM 2716 N N . LEU A 1 335 ? -6.031 45.052 41.631 1.00 64.81 335 LEU A N 1
ATOM 2717 C CA . LEU A 1 335 ? -6.645 44.453 40.455 1.00 64.81 335 LEU A CA 1
ATOM 2718 C C . LEU A 1 335 ? -5.785 44.734 39.212 1.00 64.81 335 LEU A C 1
ATOM 2720 O O . LEU A 1 335 ? -4.945 45.626 39.174 1.00 64.81 335 LEU A O 1
ATOM 2724 N N . MET A 1 336 ? -5.958 43.891 38.195 1.00 64.25 336 MET A N 1
ATOM 2725 C CA . MET A 1 336 ? -5.281 44.044 36.910 1.00 64.25 336 MET A CA 1
ATOM 2726 C C . MET A 1 336 ? -6.150 44.870 35.963 1.00 64.25 336 MET A C 1
ATOM 2728 O O . MET A 1 336 ? -7.342 44.584 35.816 1.00 64.25 336 MET A O 1
ATOM 2732 N N . ASP A 1 337 ? -5.532 45.818 35.266 1.00 74.38 337 ASP A N 1
ATOM 2733 C CA . ASP A 1 337 ? -6.166 46.687 34.279 1.00 74.38 337 ASP A CA 1
ATOM 2734 C C . ASP A 1 337 ? -5.817 46.241 32.857 1.00 74.38 337 ASP A C 1
ATOM 2736 O O . ASP A 1 337 ? -4.819 45.565 32.607 1.00 74.38 337 ASP A O 1
ATOM 2740 N N . ILE A 1 338 ? -6.651 46.622 31.893 1.00 77.31 338 ILE A N 1
ATOM 2741 C CA . ILE A 1 338 ? -6.481 46.281 30.479 1.00 77.31 338 ILE A CA 1
ATOM 2742 C C . ILE A 1 338 ? -6.203 47.554 29.692 1.00 77.31 338 ILE A C 1
ATOM 2744 O O . ILE A 1 338 ? -7.033 48.461 29.662 1.00 77.31 338 ILE A O 1
ATOM 2748 N N . LEU A 1 339 ? -5.070 47.590 28.996 1.00 81.56 339 LEU A N 1
ATOM 2749 C CA . LEU A 1 339 ? -4.691 48.646 28.069 1.00 81.56 339 LEU A CA 1
ATOM 2750 C C . LEU A 1 339 ? -4.943 48.167 26.637 1.00 81.56 339 LEU A C 1
ATOM 2752 O O . LEU A 1 339 ? -4.466 47.108 26.233 1.00 81.56 339 LEU A O 1
ATOM 2756 N N . ILE A 1 340 ? -5.682 48.952 25.860 1.00 79.38 340 ILE A N 1
ATOM 2757 C CA . ILE A 1 340 ? -6.066 48.652 24.479 1.00 79.38 340 ILE A CA 1
ATOM 2758 C C . ILE A 1 340 ? -5.573 49.789 23.589 1.00 79.38 340 ILE A C 1
ATOM 2760 O O . ILE A 1 340 ? -6.104 50.900 23.616 1.00 79.38 340 ILE A O 1
ATOM 2764 N N . GLY A 1 341 ? -4.559 49.505 22.783 1.00 78.19 341 GLY A N 1
ATOM 2765 C CA . GLY A 1 341 ? -4.038 50.428 21.789 1.00 78.19 341 GLY A CA 1
ATOM 2766 C C . GLY A 1 341 ? -4.930 50.510 20.551 1.00 78.19 341 GLY A C 1
ATOM 2767 O O . GLY A 1 341 ? -5.358 49.490 20.009 1.00 78.19 341 GLY A O 1
ATOM 2768 N N . GLY A 1 342 ? -5.230 51.731 20.112 1.00 73.56 342 GLY A N 1
ATOM 2769 C CA . GLY A 1 342 ? -6.077 52.017 18.957 1.00 73.56 342 GLY A CA 1
ATOM 2770 C C . GLY A 1 342 ? -5.301 52.525 17.739 1.00 73.56 342 GLY A C 1
ATOM 2771 O O . GLY A 1 342 ? -4.200 53.066 17.840 1.00 73.56 342 GLY A O 1
ATOM 2772 N N . LYS A 1 343 ? -5.925 52.424 16.559 1.00 70.00 343 LYS A N 1
ATOM 2773 C CA . LYS A 1 343 ? -5.353 52.857 15.270 1.00 70.00 343 LYS A CA 1
ATOM 2774 C C . LYS A 1 343 ? -4.969 54.340 15.211 1.00 70.00 343 LYS A C 1
ATOM 2776 O O . LYS A 1 343 ? -4.079 54.693 14.450 1.00 70.00 343 LYS A O 1
ATOM 2781 N N . ARG A 1 344 ? -5.633 55.215 15.973 1.00 72.56 344 ARG A N 1
ATOM 2782 C CA . ARG A 1 344 ? -5.443 56.681 15.923 1.00 72.56 344 ARG A CA 1
ATOM 2783 C C . ARG A 1 344 ? -4.551 57.241 17.039 1.00 72.56 344 ARG A C 1
ATOM 2785 O O . ARG A 1 344 ? -4.684 58.415 17.368 1.00 72.56 344 ARG A O 1
ATOM 2792 N N . GLY A 1 345 ? -3.719 56.412 17.664 1.00 71.06 345 GLY A N 1
ATOM 2793 C CA . GLY A 1 345 ? -2.825 56.869 18.733 1.00 71.06 345 GLY A CA 1
ATOM 2794 C C . GLY A 1 345 ? -3.467 56.925 20.130 1.00 71.06 345 GLY A C 1
ATOM 2795 O O . GLY A 1 345 ? -2.855 57.383 21.092 1.00 71.06 345 GLY A O 1
ATOM 2796 N N . SER A 1 346 ? -4.727 56.497 20.256 1.00 82.62 346 SER A N 1
ATOM 2797 C CA . SER A 1 346 ? -5.454 56.451 21.528 1.00 82.62 346 SER A CA 1
ATOM 2798 C C . SER A 1 346 ? -5.212 55.135 22.261 1.00 82.62 346 SER A C 1
ATOM 2800 O O . SER A 1 346 ? -5.283 54.073 21.641 1.00 82.62 346 SER A O 1
ATOM 2802 N N . ILE A 1 347 ? -5.066 55.188 23.581 1.00 85.06 347 ILE A N 1
ATOM 2803 C CA . ILE A 1 347 ? -4.995 54.020 24.462 1.00 85.06 347 ILE A CA 1
ATOM 2804 C C . ILE A 1 347 ? -6.244 54.031 25.339 1.00 85.06 347 ILE A C 1
ATOM 2806 O O . ILE A 1 347 ? -6.445 54.949 26.136 1.00 85.06 347 ILE A O 1
ATOM 2810 N N . GLN A 1 348 ? -7.101 53.027 25.191 1.00 83.56 348 GLN A N 1
ATOM 2811 C CA . GLN A 1 348 ? -8.218 52.813 26.107 1.00 83.56 348 GLN A CA 1
ATOM 2812 C C . GLN A 1 348 ? -7.728 52.000 27.300 1.00 83.56 348 GLN A C 1
ATOM 2814 O O . GLN A 1 348 ? -7.002 51.026 27.125 1.00 83.56 348 GLN A O 1
ATOM 2819 N N . ILE A 1 349 ? -8.124 52.392 28.503 1.00 81.88 349 ILE A N 1
ATOM 2820 C CA . ILE A 1 349 ? -7.774 51.701 29.741 1.00 81.88 349 ILE A CA 1
ATOM 2821 C C . ILE A 1 349 ? -9.077 51.281 30.403 1.00 81.88 349 ILE A C 1
ATOM 2823 O O . ILE A 1 349 ? -9.954 52.115 30.637 1.00 81.88 349 ILE A O 1
ATOM 2827 N N . ARG A 1 350 ? -9.192 49.995 30.711 1.00 78.06 350 ARG A N 1
ATOM 2828 C CA . ARG A 1 350 ? -10.264 49.443 31.531 1.00 78.06 350 ARG A CA 1
ATOM 2829 C C . ARG A 1 350 ? -9.668 48.986 32.848 1.00 78.06 350 ARG A C 1
ATOM 2831 O O . ARG A 1 350 ? -8.925 48.008 32.868 1.00 78.06 350 ARG A O 1
ATOM 2838 N N . TYR A 1 351 ? -10.009 49.690 33.916 1.00 76.94 351 TYR A N 1
ATOM 2839 C CA . TYR A 1 351 ? -9.565 49.361 35.258 1.00 76.94 351 TYR A CA 1
ATOM 2840 C C . TYR A 1 351 ? -10.256 48.093 35.768 1.00 76.94 351 TYR A C 1
ATOM 2842 O O . TYR A 1 351 ? -11.415 47.823 35.422 1.00 76.94 351 TYR A O 1
ATOM 2850 N N . GLY A 1 352 ? -9.580 47.331 36.625 1.00 63.19 352 GLY A N 1
ATOM 2851 C CA . GLY A 1 352 ? -10.088 46.079 37.193 1.00 63.19 352 GLY A CA 1
ATOM 2852 C C . GLY A 1 352 ? -11.396 46.243 37.978 1.00 63.19 352 GLY A C 1
ATOM 2853 O O . GLY A 1 352 ? -12.203 45.318 38.054 1.00 63.19 352 GLY A O 1
ATOM 2854 N N . ASN A 1 353 ? -11.672 47.446 38.486 1.00 67.94 353 ASN A N 1
ATOM 2855 C CA . ASN A 1 353 ? -12.931 47.823 39.139 1.00 67.94 353 ASN A CA 1
ATOM 2856 C C . ASN A 1 353 ? -14.095 48.149 38.167 1.00 67.94 353 ASN A C 1
ATOM 2858 O O . ASN A 1 353 ? -15.205 48.451 38.610 1.00 67.94 353 ASN A O 1
ATOM 2862 N N . GLY A 1 354 ? -13.872 48.063 36.851 1.00 62.66 354 GLY A N 1
ATOM 2863 C CA . GLY A 1 354 ? -14.873 48.297 35.804 1.00 62.66 354 GLY A CA 1
ATOM 2864 C C . GLY A 1 354 ? -14.977 49.746 35.319 1.00 62.66 354 GLY A C 1
ATOM 2865 O O . GLY A 1 354 ? -15.859 50.051 34.515 1.00 62.66 354 GLY A O 1
ATOM 2866 N N . ARG A 1 355 ? -14.107 50.647 35.791 1.00 74.94 355 ARG A N 1
ATOM 2867 C CA . ARG A 1 355 ? -13.985 52.009 35.259 1.00 74.94 355 ARG A CA 1
ATOM 2868 C C . ARG A 1 355 ? -13.265 51.985 33.908 1.00 74.94 355 ARG A C 1
ATOM 2870 O O . ARG A 1 355 ? -12.213 51.375 33.786 1.00 74.94 355 ARG A O 1
ATOM 2877 N N . ASP A 1 356 ? -13.772 52.735 32.935 1.00 77.25 356 ASP A N 1
ATOM 2878 C CA . ASP A 1 356 ? -13.129 52.908 31.628 1.00 77.25 356 ASP A CA 1
ATOM 2879 C C . ASP A 1 356 ? -12.606 54.347 31.469 1.00 77.25 356 ASP A C 1
ATOM 2881 O O . ASP A 1 356 ? -13.264 55.311 31.869 1.00 77.25 356 ASP A O 1
ATOM 2885 N N . THR A 1 357 ? -11.426 54.509 30.872 1.00 81.31 357 THR A N 1
ATOM 2886 C CA . THR A 1 357 ? -10.878 55.804 30.445 1.00 81.31 357 THR A CA 1
ATOM 2887 C C . THR A 1 357 ? -10.158 55.670 29.103 1.00 81.31 357 THR A C 1
ATOM 2889 O O . THR A 1 357 ? -9.925 54.576 28.593 1.00 81.31 357 THR A O 1
ATOM 2892 N N . THR A 1 358 ? -9.824 56.791 28.475 1.00 82.81 358 THR A N 1
ATOM 2893 C CA . THR A 1 358 ? -9.021 56.823 27.250 1.00 82.81 358 THR A CA 1
ATOM 2894 C C . THR A 1 358 ? -8.007 57.944 27.363 1.00 82.81 358 THR A C 1
ATOM 2896 O O . THR A 1 358 ? -8.365 59.073 27.690 1.00 82.81 358 THR A O 1
ATOM 2899 N N . ILE A 1 359 ? -6.750 57.631 27.076 1.00 84.56 359 ILE A N 1
ATOM 2900 C CA . ILE A 1 359 ? -5.660 58.600 27.012 1.00 84.56 359 ILE A CA 1
ATOM 2901 C C . ILE A 1 359 ? -5.120 58.670 25.584 1.00 84.56 359 ILE A C 1
ATOM 2903 O O . ILE A 1 359 ? -5.254 57.729 24.800 1.00 84.56 359 ILE A O 1
ATOM 2907 N N . ASN A 1 360 ? -4.516 59.797 25.228 1.00 81.56 360 ASN A N 1
ATOM 2908 C CA . ASN A 1 360 ? -3.826 59.967 23.957 1.00 81.56 360 ASN A CA 1
ATOM 2909 C C . ASN A 1 360 ? -2.460 60.586 24.251 1.00 81.56 360 ASN A C 1
ATOM 2911 O O . ASN A 1 360 ? -2.386 61.701 24.762 1.00 81.56 360 ASN A O 1
ATOM 2915 N N . LEU A 1 361 ? -1.397 59.843 23.950 1.00 81.69 361 LEU A N 1
ATOM 2916 C CA . LEU A 1 361 ? -0.012 60.245 24.211 1.00 81.69 361 LEU A CA 1
ATOM 2917 C C . LEU A 1 361 ? 0.615 60.980 23.016 1.00 81.69 361 LEU A C 1
ATOM 2919 O O . LEU A 1 361 ? 1.833 61.057 22.909 1.00 81.69 361 LEU A O 1
ATOM 2923 N N . GLN A 1 362 ? -0.220 61.498 22.105 1.00 78.88 362 GLN A N 1
ATOM 2924 C CA . GLN A 1 362 ? 0.182 62.109 20.833 1.00 78.88 362 GLN A CA 1
ATOM 2925 C C . GLN A 1 362 ? 1.020 61.181 19.942 1.00 78.88 362 GLN A C 1
ATOM 2927 O O . GLN A 1 362 ? 1.729 61.648 19.052 1.00 78.88 362 GLN A O 1
ATOM 2932 N N . SER A 1 363 ? 0.922 59.867 20.153 1.00 75.44 363 SER A N 1
ATOM 2933 C CA . SER A 1 363 ? 1.527 58.891 19.255 1.00 75.44 363 SER A CA 1
ATOM 2934 C C . SER A 1 363 ? 0.862 58.955 17.880 1.00 75.44 363 SER A C 1
ATOM 2936 O O . SER A 1 363 ? -0.319 59.303 17.781 1.00 75.44 363 SER A O 1
ATOM 2938 N N . GLY A 1 364 ? 1.599 58.579 16.832 1.00 68.44 364 GLY A N 1
ATOM 2939 C CA . GLY A 1 364 ? 1.058 58.387 15.487 1.00 68.44 364 GLY A CA 1
ATOM 2940 C C . GLY A 1 364 ? -0.001 57.272 15.407 1.00 68.44 364 GLY A C 1
ATOM 2941 O O . GLY A 1 364 ? -0.756 57.001 16.340 1.00 68.44 364 GLY A O 1
ATOM 2942 N N . GLN A 1 365 ? -0.099 56.603 14.259 1.00 77.81 365 GLN A N 1
ATOM 2943 C CA . GLN A 1 365 ? -1.065 55.510 14.102 1.00 77.81 365 GLN A CA 1
ATOM 2944 C C . GLN A 1 365 ? -0.607 54.231 14.831 1.00 77.81 365 GLN A C 1
ATOM 2946 O O . GLN A 1 365 ? 0.586 53.973 14.926 1.00 77.81 365 GLN A O 1
ATOM 2951 N N . TYR A 1 366 ? -1.570 53.422 15.288 1.00 74.88 366 TYR A N 1
ATOM 2952 C CA . TYR A 1 366 ? -1.398 52.116 15.955 1.00 74.88 366 TYR A CA 1
ATOM 2953 C C . TYR A 1 366 ? -0.571 52.134 17.251 1.00 74.88 366 TYR A C 1
ATOM 2955 O O . TYR A 1 366 ? 0.596 51.756 17.265 1.00 74.88 366 TYR A O 1
ATOM 2963 N N . SER A 1 367 ? -1.208 52.508 18.363 1.00 83.88 367 SER A N 1
ATOM 2964 C CA . SER A 1 367 ? -0.579 52.463 19.689 1.00 83.88 367 SER A CA 1
ATOM 2965 C C . SER A 1 367 ? -0.322 51.025 20.157 1.00 83.88 367 SER A C 1
ATOM 2967 O O . SER A 1 367 ? -1.238 50.204 20.164 1.00 83.88 367 SER A O 1
ATOM 2969 N N . SER A 1 368 ? 0.895 50.736 20.617 1.00 86.88 368 SER A N 1
ATOM 2970 C CA . SER A 1 368 ? 1.256 49.534 21.376 1.00 86.88 368 SER A CA 1
ATOM 2971 C C . SER A 1 368 ? 1.582 49.907 22.832 1.00 86.88 368 SER A C 1
ATOM 2973 O O . SER A 1 368 ? 2.751 50.171 23.134 1.00 86.88 368 SER A O 1
ATOM 2975 N N . PRO A 1 369 ? 0.582 49.964 23.735 1.00 88.31 369 PRO A N 1
ATOM 2976 C CA . PRO A 1 369 ? 0.779 50.443 25.102 1.00 88.31 369 PRO A CA 1
ATOM 2977 C C . PRO A 1 369 ? 1.606 49.469 25.950 1.00 88.31 369 PRO A C 1
ATOM 2979 O O . PRO A 1 369 ? 1.526 48.257 25.763 1.00 88.31 369 PRO A O 1
ATOM 2982 N N . THR A 1 370 ? 2.363 49.989 26.913 1.00 88.94 370 THR A N 1
ATOM 2983 C CA . THR A 1 370 ? 3.047 49.246 27.984 1.00 88.94 370 THR A CA 1
ATOM 2984 C C . THR A 1 370 ? 3.217 50.156 29.208 1.00 88.94 370 THR A C 1
ATOM 2986 O O . THR A 1 370 ? 2.953 51.356 29.123 1.00 88.94 370 THR A O 1
ATOM 2989 N N . VAL A 1 371 ? 3.628 49.602 30.347 1.00 86.56 371 VAL A N 1
ATOM 2990 C CA . VAL A 1 371 ? 4.009 50.390 31.530 1.00 86.56 371 VAL A CA 1
ATOM 2991 C C . VAL A 1 371 ? 5.533 50.438 31.613 1.00 86.56 371 VAL A C 1
ATOM 2993 O O . VAL A 1 371 ? 6.177 49.412 31.418 1.00 86.56 371 VAL A O 1
ATOM 2996 N N . PHE A 1 372 ? 6.081 51.629 31.839 1.00 87.81 372 PHE A N 1
ATOM 2997 C CA . PHE A 1 372 ? 7.505 51.918 31.987 1.00 87.81 372 PHE A CA 1
ATOM 2998 C C . PHE A 1 372 ? 7.684 52.839 33.196 1.00 87.81 372 PHE A C 1
ATOM 3000 O O . PHE A 1 372 ? 7.122 53.935 33.214 1.00 87.81 372 PHE A O 1
ATOM 3007 N N . ASN A 1 373 ? 8.404 52.390 34.224 1.00 85.69 373 ASN A N 1
ATOM 3008 C CA . ASN A 1 373 ? 8.624 53.115 35.481 1.00 85.69 373 ASN A CA 1
ATOM 3009 C C . ASN A 1 373 ? 7.322 53.640 36.123 1.00 85.69 373 ASN A C 1
ATOM 3011 O O . ASN A 1 373 ? 7.266 54.744 36.660 1.00 85.69 373 ASN A O 1
ATOM 3015 N N . GLY A 1 374 ? 6.234 52.866 36.028 1.00 77.69 374 GLY A N 1
ATOM 3016 C CA . GLY A 1 374 ? 4.906 53.251 36.529 1.00 77.69 374 GLY A CA 1
ATOM 3017 C C . GLY A 1 374 ? 4.125 54.229 35.637 1.00 77.69 374 GLY A C 1
ATOM 3018 O O . GLY A 1 374 ? 2.974 54.547 35.938 1.00 77.69 374 GLY A O 1
ATOM 3019 N N . HIS A 1 375 ? 4.696 54.673 34.516 1.00 84.25 375 HIS A N 1
ATOM 3020 C CA . HIS A 1 375 ? 4.042 55.520 33.523 1.00 84.25 375 HIS A CA 1
ATOM 3021 C C . HIS A 1 375 ? 3.562 54.700 32.324 1.00 84.25 375 HIS A C 1
ATOM 3023 O O . HIS A 1 375 ? 4.211 53.750 31.891 1.00 84.25 375 HIS A O 1
ATOM 3029 N N . ILE A 1 376 ? 2.414 55.069 31.751 1.00 87.31 376 ILE A N 1
ATOM 3030 C CA . ILE A 1 376 ? 1.957 54.450 30.504 1.00 87.31 376 ILE A CA 1
ATOM 3031 C C . ILE A 1 376 ? 2.723 55.075 29.345 1.00 87.31 376 ILE A C 1
ATOM 3033 O O . ILE A 1 376 ? 2.635 56.281 29.114 1.00 87.31 376 ILE A O 1
ATOM 3037 N N . VAL A 1 377 ? 3.400 54.227 28.581 1.00 90.50 377 VAL A N 1
ATOM 3038 C CA . VAL A 1 377 ? 4.070 54.588 27.331 1.00 90.50 377 VAL A CA 1
ATOM 3039 C C . VAL A 1 377 ? 3.504 53.755 26.185 1.00 90.50 377 VAL A C 1
ATOM 3041 O O . VAL A 1 377 ? 2.808 52.760 26.397 1.00 90.50 377 VAL A O 1
ATOM 3044 N N . THR A 1 378 ? 3.762 54.158 24.946 1.00 90.88 378 THR A N 1
ATOM 3045 C CA . THR A 1 378 ? 3.298 53.425 23.768 1.00 90.88 378 THR A CA 1
ATOM 3046 C C . THR A 1 378 ? 4.297 53.475 22.630 1.00 90.88 378 THR A C 1
ATOM 3048 O O . THR A 1 378 ? 4.837 54.533 22.321 1.00 90.88 378 THR A O 1
ATOM 3051 N N . GLY A 1 379 ? 4.474 52.338 21.963 1.00 89.94 379 GLY A N 1
ATOM 3052 C CA . GLY A 1 379 ? 5.034 52.306 20.614 1.00 89.94 379 GLY A CA 1
ATOM 3053 C C . GLY A 1 379 ? 4.003 52.722 19.566 1.00 89.94 379 GLY A C 1
ATOM 3054 O O . GLY A 1 379 ? 2.807 52.818 19.875 1.00 89.94 379 GLY A O 1
ATOM 3055 N N . ALA A 1 380 ? 4.464 52.990 18.349 1.00 88.31 380 ALA A N 1
ATOM 3056 C CA . ALA A 1 380 ? 3.663 53.492 17.242 1.00 88.31 380 ALA A CA 1
ATOM 3057 C C . ALA A 1 380 ? 4.189 53.001 15.881 1.00 88.31 380 ALA A C 1
ATOM 3059 O O . ALA A 1 380 ? 5.314 52.513 15.745 1.00 88.31 380 ALA A O 1
ATOM 3060 N N . LEU A 1 381 ? 3.362 53.148 14.840 1.00 84.88 381 LEU A N 1
ATOM 3061 C CA . LEU A 1 381 ? 3.691 52.729 13.473 1.00 84.88 381 LEU A CA 1
ATOM 3062 C C . LEU A 1 381 ? 4.951 53.408 12.913 1.00 84.88 381 LEU A C 1
ATOM 3064 O O . LEU A 1 381 ? 5.635 52.819 12.084 1.00 84.88 381 LEU A O 1
ATOM 3068 N N . ASP A 1 382 ? 5.271 54.617 13.362 1.00 88.25 382 ASP A N 1
ATOM 3069 C CA . ASP A 1 382 ? 6.441 55.382 12.919 1.00 88.25 382 ASP A CA 1
ATOM 3070 C C . ASP A 1 382 ? 7.749 54.995 13.628 1.00 88.25 382 ASP A C 1
ATOM 3072 O O . ASP A 1 382 ? 8.729 55.717 13.504 1.00 88.25 382 ASP A O 1
ATOM 3076 N N . GLY A 1 383 ? 7.760 53.886 14.379 1.00 85.31 383 GLY A N 1
ATOM 3077 C CA . GLY A 1 383 ? 8.971 53.340 14.999 1.00 85.31 383 GLY A CA 1
ATOM 3078 C C . GLY A 1 383 ? 9.356 53.982 16.332 1.00 85.31 383 GLY A C 1
ATOM 3079 O O . GLY A 1 383 ? 10.263 53.481 16.997 1.00 85.31 383 GLY A O 1
ATOM 3080 N N . LYS A 1 384 ? 8.650 55.029 16.775 1.00 91.81 384 LYS A N 1
ATOM 3081 C CA . LYS A 1 384 ? 8.985 55.803 17.983 1.00 91.81 384 LYS A CA 1
ATOM 3082 C C . LYS A 1 384 ? 8.227 55.349 19.223 1.00 91.81 384 LYS A C 1
ATOM 3084 O O . LYS A 1 384 ? 7.197 54.681 19.121 1.00 91.81 384 LYS A O 1
ATOM 3089 N N . ILE A 1 385 ? 8.726 55.733 20.400 1.00 90.56 385 ILE A N 1
ATOM 3090 C CA . ILE A 1 385 ? 8.056 55.531 21.692 1.00 90.56 385 ILE A CA 1
ATOM 3091 C C . ILE A 1 385 ? 7.569 56.876 22.252 1.00 90.56 385 ILE A C 1
ATOM 3093 O O . ILE A 1 385 ? 8.292 57.870 22.248 1.00 90.56 385 ILE A O 1
ATOM 3097 N N . TYR A 1 386 ? 6.334 56.905 22.750 1.00 90.12 386 TYR A N 1
ATOM 3098 C CA . TYR A 1 386 ? 5.657 58.087 23.287 1.00 90.12 386 TYR A CA 1
ATOM 3099 C C . TYR A 1 386 ? 5.230 57.869 24.737 1.00 90.12 386 TYR A C 1
ATOM 3101 O O . TYR A 1 386 ? 4.871 56.757 25.115 1.00 90.12 386 TYR A O 1
ATOM 3109 N N . GLY A 1 387 ? 5.179 58.944 25.525 1.00 86.44 387 GLY A N 1
ATOM 3110 C CA . GLY A 1 387 ? 4.640 58.933 26.891 1.00 86.44 387 GLY A CA 1
ATOM 3111 C C . GLY A 1 387 ? 5.653 59.252 27.987 1.00 86.44 387 GLY A C 1
ATOM 3112 O O . GLY A 1 387 ? 5.233 59.685 29.054 1.00 86.44 387 GLY A O 1
ATOM 3113 N N . ASP A 1 388 ? 6.955 59.135 27.708 1.00 87.56 388 ASP A N 1
ATOM 3114 C CA . ASP A 1 388 ? 8.018 59.455 28.666 1.00 87.56 388 ASP A CA 1
ATOM 3115 C C . ASP A 1 388 ? 9.182 60.226 27.999 1.00 87.56 388 ASP A C 1
ATOM 3117 O O . ASP A 1 388 ? 9.641 59.826 26.922 1.00 87.56 388 ASP A O 1
ATOM 3121 N N . PRO A 1 389 ? 9.676 61.334 28.592 1.00 84.25 389 PRO A N 1
ATOM 3122 C CA . PRO A 1 389 ? 10.805 62.097 28.058 1.00 84.25 389 PRO A CA 1
ATOM 3123 C C . PRO A 1 389 ? 12.120 61.318 27.913 1.00 84.25 389 PRO A C 1
ATOM 3125 O O . PRO A 1 389 ? 12.935 61.713 27.076 1.00 84.25 389 PRO A O 1
ATOM 3128 N N . LEU A 1 390 ? 12.342 60.259 28.701 1.00 85.25 390 LEU A N 1
ATOM 3129 C CA . LEU A 1 390 ? 13.550 59.426 28.641 1.00 85.25 390 LEU A CA 1
ATOM 3130 C C . LEU A 1 390 ? 13.620 58.611 27.344 1.00 85.25 390 LEU A C 1
ATOM 3132 O O . LEU A 1 390 ? 14.703 58.378 26.822 1.00 85.25 390 LEU A O 1
ATOM 3136 N N . LEU A 1 391 ? 12.466 58.256 26.773 1.00 87.56 391 LEU A N 1
ATOM 3137 C CA . LEU A 1 391 ? 12.367 57.389 25.594 1.00 87.56 391 LEU A CA 1
ATOM 3138 C C . LEU A 1 391 ? 12.221 58.168 24.275 1.00 87.56 391 LEU A C 1
ATOM 3140 O O . LEU A 1 391 ? 12.165 57.573 23.201 1.00 87.56 391 LEU A O 1
ATOM 3144 N N . LYS A 1 392 ? 12.176 59.508 24.329 1.00 82.75 392 LYS A N 1
ATOM 3145 C CA . LYS A 1 392 ? 11.831 60.381 23.186 1.00 82.75 392 LYS A CA 1
ATOM 3146 C C . LYS A 1 392 ? 12.767 60.268 21.972 1.00 82.75 392 LYS A C 1
ATOM 3148 O O . LYS A 1 392 ? 12.393 60.691 20.882 1.00 82.75 392 LYS A O 1
ATOM 3153 N N . ASN A 1 393 ? 13.992 59.786 22.184 1.00 84.62 393 ASN A N 1
ATOM 3154 C CA . ASN A 1 393 ? 15.026 59.676 21.153 1.00 84.62 393 ASN A CA 1
ATOM 3155 C C . ASN A 1 393 ? 15.101 58.268 20.534 1.00 84.62 393 ASN A C 1
ATOM 3157 O O . ASN A 1 393 ? 15.899 58.065 19.624 1.00 84.62 393 ASN A O 1
ATOM 3161 N N . ILE A 1 394 ? 14.296 57.310 21.009 1.00 89.75 394 ILE A N 1
ATOM 3162 C CA . ILE A 1 394 ? 14.297 55.939 20.496 1.00 89.75 394 ILE A CA 1
ATOM 3163 C C . ILE A 1 394 ? 13.430 55.857 19.236 1.00 89.75 394 ILE A C 1
ATOM 3165 O O . ILE A 1 394 ? 12.242 56.189 19.260 1.00 89.75 394 ILE A O 1
ATOM 3169 N N . ASP A 1 395 ? 14.029 55.374 18.150 1.00 90.25 395 ASP A N 1
ATOM 3170 C CA . ASP A 1 395 ? 13.378 55.110 16.868 1.00 90.25 395 ASP A CA 1
ATOM 3171 C C . ASP A 1 395 ? 13.927 53.795 16.293 1.00 90.25 395 ASP A C 1
ATOM 3173 O O . ASP A 1 395 ? 15.117 53.686 15.996 1.00 90.25 395 ASP A O 1
ATOM 3177 N N . VAL A 1 396 ? 13.067 52.780 16.175 1.00 88.06 396 VAL A N 1
ATOM 3178 C CA . VAL A 1 396 ? 13.425 51.446 15.651 1.00 88.06 396 VAL A CA 1
ATOM 3179 C C . VAL A 1 396 ? 12.980 51.240 14.196 1.00 88.06 396 VAL A C 1
ATOM 3181 O O . VAL A 1 396 ? 12.882 50.104 13.723 1.00 88.06 396 VAL A O 1
ATOM 3184 N N . GLY A 1 397 ? 12.683 52.326 13.476 1.00 86.56 397 GLY A N 1
ATOM 3185 C CA . GLY A 1 397 ? 12.263 52.306 12.078 1.00 86.56 397 GLY A CA 1
ATOM 3186 C C . GLY A 1 397 ? 10.746 52.336 11.924 1.00 86.56 397 GLY A C 1
ATOM 3187 O O . GLY A 1 397 ? 10.161 53.398 11.745 1.00 86.56 397 GLY A O 1
ATOM 3188 N N . SER A 1 398 ? 10.082 51.177 11.947 1.00 84.81 398 SER A N 1
ATOM 3189 C CA . SER A 1 398 ? 8.622 51.113 11.777 1.00 84.81 398 SER A CA 1
ATOM 3190 C C . SER A 1 398 ? 7.954 50.089 12.691 1.00 84.81 398 SER A C 1
ATOM 3192 O O . SER A 1 398 ? 8.517 49.042 13.004 1.00 84.81 398 SER A O 1
ATOM 3194 N N . SER A 1 399 ? 6.730 50.403 13.123 1.00 84.44 399 SER A N 1
ATOM 3195 C CA . SER A 1 399 ? 5.883 49.580 13.995 1.00 84.44 399 SER A CA 1
ATOM 3196 C C . SER A 1 399 ? 6.564 49.133 15.294 1.00 84.44 399 SER A C 1
ATOM 3198 O O . SER A 1 399 ? 6.734 47.935 15.520 1.00 84.44 399 SER A O 1
ATOM 3200 N N . SER A 1 400 ? 6.909 50.080 16.170 1.00 89.81 400 SER A N 1
ATOM 3201 C CA . SER A 1 400 ? 7.543 49.773 17.454 1.00 89.81 400 SER A CA 1
ATOM 3202 C C . SER A 1 400 ? 6.578 49.079 18.425 1.00 89.81 400 SER A C 1
ATOM 3204 O O . SER A 1 400 ? 5.471 49.551 18.705 1.00 89.81 400 SER A O 1
ATOM 3206 N N . VAL A 1 401 ? 7.008 47.939 18.968 1.00 90.31 401 VAL A N 1
ATOM 3207 C CA . VAL A 1 401 ? 6.258 47.147 19.954 1.00 90.31 401 VAL A CA 1
ATOM 3208 C C . VAL A 1 401 ? 7.125 46.974 21.208 1.00 90.31 401 VAL A C 1
ATOM 3210 O O . VAL A 1 401 ? 7.948 46.059 21.248 1.00 90.31 401 VAL A O 1
ATOM 3213 N N . PRO A 1 402 ? 6.980 47.853 22.222 1.00 92.12 402 PRO A N 1
ATOM 3214 C CA . PRO A 1 402 ? 7.815 47.828 23.422 1.00 92.12 402 PRO A CA 1
ATOM 3215 C C . PRO A 1 402 ? 7.328 46.825 24.478 1.00 92.12 402 PRO A C 1
ATOM 3217 O O . PRO A 1 402 ? 6.122 46.606 24.620 1.00 92.12 402 PRO A O 1
ATOM 3220 N N . ALA A 1 403 ? 8.247 46.288 25.277 1.00 91.19 403 ALA A N 1
ATOM 3221 C CA . ALA A 1 403 ? 8.028 45.547 26.520 1.00 91.19 403 ALA A CA 1
ATOM 3222 C C . ALA A 1 403 ? 9.104 45.956 27.540 1.00 91.19 403 ALA A C 1
ATOM 3224 O O . ALA A 1 403 ? 10.263 46.083 27.163 1.00 91.19 403 ALA A O 1
ATOM 3225 N N . CYS A 1 404 ? 8.731 46.169 28.803 1.00 90.50 404 CYS A N 1
ATOM 3226 C CA . CYS A 1 404 ? 9.631 46.735 29.814 1.00 90.50 404 CYS A CA 1
ATOM 3227 C C . CYS A 1 404 ? 9.866 45.763 30.973 1.00 90.50 404 CYS A C 1
ATOM 3229 O O . CYS A 1 404 ? 8.934 45.048 31.359 1.00 90.50 404 CYS A O 1
ATOM 3231 N N . TYR A 1 405 ? 11.093 45.744 31.495 1.00 88.56 405 TYR A N 1
ATOM 3232 C CA . TYR A 1 405 ? 11.504 45.000 32.688 1.00 88.56 405 TYR A CA 1
ATOM 3233 C C . TYR A 1 405 ? 12.881 45.496 33.156 1.00 88.56 405 TYR A C 1
ATOM 3235 O O . TYR A 1 405 ? 13.727 45.785 32.320 1.00 88.56 405 TYR A O 1
ATOM 3243 N N . ASP A 1 406 ? 13.134 45.533 34.461 1.00 89.56 406 ASP A N 1
ATOM 3244 C CA . ASP A 1 406 ? 14.445 45.839 35.058 1.00 89.56 406 ASP A CA 1
ATOM 3245 C C . ASP A 1 406 ? 15.421 44.638 34.933 1.00 89.56 406 ASP A C 1
ATOM 3247 O O . ASP A 1 406 ? 15.523 43.781 35.822 1.00 89.56 406 ASP A O 1
ATOM 3251 N N . PHE A 1 407 ? 16.087 44.492 33.778 1.00 86.88 407 PHE A N 1
ATOM 3252 C CA . PHE A 1 407 ? 16.995 43.371 33.498 1.00 86.88 407 PHE A CA 1
ATOM 3253 C C . PHE A 1 407 ? 18.339 43.522 34.216 1.00 86.88 407 PHE A C 1
ATOM 3255 O O . PHE A 1 407 ? 18.945 42.509 34.590 1.00 86.88 407 PHE A O 1
ATOM 3262 N N . ASN A 1 408 ? 18.816 44.755 34.394 1.00 85.19 408 ASN A N 1
ATOM 3263 C CA . ASN A 1 408 ? 20.081 45.052 35.067 1.00 85.19 408 ASN A CA 1
ATOM 3264 C C . ASN A 1 408 ? 19.952 45.154 36.608 1.00 85.19 408 ASN A C 1
ATOM 3266 O O . ASN A 1 408 ? 20.974 45.141 37.302 1.00 85.19 408 ASN A O 1
ATOM 3270 N N . ARG A 1 409 ? 18.721 45.119 37.138 1.00 84.12 409 ARG A N 1
ATOM 3271 C CA . ARG A 1 409 ? 18.356 45.167 38.564 1.00 84.12 409 ARG A CA 1
ATOM 3272 C C . ARG A 1 409 ? 18.741 46.476 39.249 1.00 84.12 409 ARG A C 1
ATOM 3274 O O . ARG A 1 409 ? 19.086 46.464 40.437 1.00 84.12 409 ARG A O 1
ATOM 3281 N N . ASP A 1 410 ? 18.723 47.585 38.520 1.00 85.50 410 ASP A N 1
ATOM 3282 C CA . ASP A 1 410 ? 19.038 48.910 39.054 1.00 85.50 410 ASP A CA 1
ATOM 3283 C C . ASP A 1 410 ? 17.811 49.649 39.625 1.00 85.50 410 ASP A C 1
ATOM 3285 O O . ASP A 1 410 ? 17.946 50.732 40.205 1.00 85.50 410 ASP A O 1
ATOM 3289 N N . GLY A 1 411 ? 16.632 49.024 39.559 1.00 84.31 411 GLY A N 1
ATOM 3290 C CA . GLY A 1 411 ? 15.362 49.575 40.020 1.00 84.31 411 GLY A CA 1
ATOM 3291 C C . GLY A 1 411 ? 14.691 50.502 39.006 1.00 84.31 411 GLY A C 1
ATOM 3292 O O . GLY A 1 411 ? 13.689 51.133 39.356 1.00 84.31 411 GLY A O 1
ATOM 3293 N N . ILE A 1 412 ? 15.232 50.603 37.790 1.00 88.44 412 ILE A N 1
ATOM 3294 C CA . ILE A 1 412 ? 14.693 51.359 36.663 1.00 88.44 412 ILE A CA 1
ATOM 3295 C C . ILE A 1 412 ? 14.396 50.361 35.537 1.00 88.44 412 ILE A C 1
ATOM 3297 O O . ILE A 1 412 ? 15.213 49.513 35.203 1.00 88.44 412 ILE A O 1
ATOM 3301 N N . ASP A 1 413 ? 13.210 50.451 34.937 1.00 91.38 413 ASP A N 1
ATOM 3302 C CA . ASP A 1 413 ? 12.845 49.554 33.841 1.00 91.38 413 ASP A CA 1
ATOM 3303 C C . ASP A 1 413 ? 13.776 49.738 32.628 1.00 91.38 413 ASP A C 1
ATOM 3305 O O . ASP A 1 413 ? 13.927 50.850 32.120 1.00 91.38 413 ASP A O 1
ATOM 3309 N N . ASP A 1 414 ? 14.299 48.638 32.087 1.00 92.75 414 ASP A N 1
ATOM 3310 C CA . ASP A 1 414 ? 14.857 48.580 30.735 1.00 92.75 414 ASP A CA 1
ATOM 3311 C C . ASP A 1 414 ? 13.732 48.316 29.712 1.00 92.75 414 ASP A C 1
ATOM 3313 O O . ASP A 1 414 ? 12.603 47.949 30.069 1.00 92.75 414 ASP A O 1
ATOM 3317 N N . ILE A 1 415 ? 14.015 48.466 28.411 1.00 93.31 415 ILE A N 1
ATOM 3318 C CA . ILE A 1 415 ? 13.000 48.320 27.353 1.00 93.31 415 ILE A CA 1
ATOM 3319 C C . ILE A 1 415 ? 13.472 47.464 26.170 1.00 93.31 415 ILE A C 1
ATOM 3321 O O . ILE A 1 415 ? 14.478 47.742 25.520 1.00 93.31 415 ILE A O 1
ATOM 3325 N N . VAL A 1 416 ? 12.695 46.427 25.851 1.00 94.00 416 VAL A N 1
ATOM 3326 C CA . VAL A 1 416 ? 12.843 45.574 24.663 1.00 94.00 416 VAL A CA 1
ATOM 3327 C C . VAL A 1 416 ? 11.831 46.006 23.608 1.00 94.00 416 VAL A C 1
ATOM 3329 O O . VAL A 1 416 ? 10.642 46.123 23.898 1.00 94.00 416 VAL A O 1
ATOM 3332 N N . ILE A 1 417 ? 12.270 46.221 22.370 1.00 93.88 417 ILE A N 1
ATOM 3333 C CA . ILE A 1 417 ? 11.433 46.752 21.291 1.00 93.88 417 ILE A CA 1
ATOM 3334 C C . ILE A 1 417 ? 11.545 45.865 20.052 1.00 93.88 417 ILE A C 1
ATOM 3336 O O . ILE A 1 417 ? 12.637 45.666 19.521 1.00 93.88 417 ILE A O 1
ATOM 3340 N N . GLY A 1 418 ? 10.403 45.350 19.590 1.00 91.19 418 GLY A N 1
ATOM 3341 C CA . GLY A 1 418 ? 10.252 44.720 18.274 1.00 91.19 418 GLY A CA 1
ATOM 3342 C C . GLY A 1 418 ? 9.809 45.722 17.206 1.00 91.19 418 GLY A C 1
ATOM 3343 O O . GLY A 1 418 ? 9.237 46.765 17.540 1.00 91.19 418 GLY A O 1
ATOM 3344 N N . ASN A 1 419 ? 10.061 45.413 15.935 1.00 88.69 419 ASN A N 1
ATOM 3345 C CA . ASN A 1 419 ? 9.716 46.263 14.798 1.00 88.69 419 ASN A CA 1
ATOM 3346 C C . ASN A 1 419 ? 9.120 45.471 13.613 1.00 88.69 419 ASN A C 1
ATOM 3348 O O . ASN A 1 419 ? 9.041 44.239 13.618 1.00 88.69 419 ASN A O 1
ATOM 3352 N N . GLN A 1 420 ? 8.676 46.187 12.578 1.00 84.75 420 GLN A N 1
ATOM 3353 C CA . GLN A 1 420 ? 8.084 45.582 11.382 1.00 84.75 420 GLN A CA 1
ATOM 3354 C C . GLN A 1 420 ? 9.054 44.674 10.617 1.00 84.75 420 GLN A C 1
ATOM 3356 O O . GLN A 1 420 ? 8.621 43.654 10.096 1.00 84.75 420 GLN A O 1
ATOM 3361 N N . ASP A 1 421 ? 10.346 44.991 10.593 1.00 74.94 421 ASP A N 1
ATOM 3362 C CA . ASP A 1 421 ? 11.361 44.209 9.874 1.00 74.94 421 ASP A CA 1
ATOM 3363 C C . ASP A 1 421 ? 11.800 42.945 10.634 1.00 74.94 421 ASP A C 1
ATOM 3365 O O . ASP A 1 421 ? 12.696 42.232 10.191 1.00 74.94 421 ASP A O 1
ATOM 3369 N N . GLY A 1 422 ? 11.190 42.670 11.791 1.00 81.00 422 GLY A N 1
ATOM 3370 C CA . GLY A 1 422 ? 11.468 41.494 12.609 1.00 81.00 422 GLY A CA 1
ATOM 3371 C C . GLY A 1 422 ? 12.610 41.651 13.606 1.00 81.00 422 GLY A C 1
ATOM 3372 O O . GLY A 1 422 ? 12.860 40.748 14.406 1.00 81.00 422 GLY A O 1
ATOM 3373 N N . LYS A 1 423 ? 13.274 42.808 13.629 1.00 89.94 423 LYS A N 1
ATOM 3374 C CA . LYS A 1 423 ? 14.393 43.090 14.532 1.00 89.94 423 LYS A CA 1
ATOM 3375 C C . LYS A 1 423 ? 13.897 43.309 15.957 1.00 89.94 423 LYS A C 1
ATOM 3377 O O . LYS A 1 423 ? 12.834 43.890 16.171 1.00 89.94 423 LYS A O 1
ATOM 3382 N N . VAL A 1 424 ? 14.677 42.842 16.927 1.00 90.56 424 VAL A N 1
ATOM 3383 C CA . VAL A 1 424 ? 14.420 43.022 18.359 1.00 90.56 424 VAL A CA 1
ATOM 3384 C C . VAL A 1 424 ? 15.637 43.666 19.008 1.00 90.56 424 VAL A C 1
ATOM 3386 O O . VAL A 1 424 ? 16.747 43.144 18.888 1.00 90.56 424 VAL A O 1
ATOM 3389 N N . TYR A 1 425 ? 15.422 44.780 19.703 1.00 93.25 425 TYR A N 1
ATOM 3390 C CA . TYR A 1 425 ? 16.463 45.557 20.379 1.00 93.25 425 TYR A CA 1
ATOM 3391 C C . TYR A 1 425 ? 16.182 45.678 21.878 1.00 93.25 425 TYR A C 1
ATOM 3393 O O . TYR A 1 425 ? 15.021 45.757 22.267 1.00 93.25 425 TYR A O 1
ATOM 3401 N N . LEU A 1 426 ? 17.226 45.733 22.704 1.00 93.12 426 LEU A N 1
ATOM 3402 C CA . LEU A 1 426 ? 17.174 46.035 24.139 1.00 93.12 426 LEU A CA 1
ATOM 3403 C C . LEU A 1 426 ? 17.890 47.361 24.415 1.00 93.12 426 LEU A C 1
ATOM 3405 O O . LEU A 1 426 ? 19.043 47.521 24.026 1.00 93.12 426 LEU A O 1
ATOM 3409 N N . TYR A 1 427 ? 17.230 48.285 25.108 1.00 93.00 427 TYR A N 1
ATOM 3410 C CA . TYR A 1 427 ? 17.800 49.551 25.569 1.00 93.00 427 TYR A CA 1
ATOM 3411 C C . TYR A 1 427 ? 17.826 49.556 27.093 1.00 93.00 427 TYR A C 1
ATOM 3413 O O . TYR A 1 427 ? 16.801 49.281 27.720 1.00 93.00 427 TYR A O 1
ATOM 3421 N N . LEU A 1 428 ? 18.988 49.870 27.662 1.00 91.19 428 LEU A N 1
ATOM 3422 C CA . LEU A 1 428 ? 19.211 49.829 29.104 1.00 91.19 428 LEU A CA 1
ATOM 3423 C C . LEU A 1 428 ? 19.037 51.210 29.749 1.00 91.19 428 LEU A C 1
ATOM 3425 O O . LEU A 1 428 ? 19.342 52.238 29.133 1.00 91.19 428 LEU A O 1
ATOM 3429 N N . SER A 1 429 ? 18.574 51.222 30.995 1.00 87.81 429 SER A N 1
ATOM 3430 C CA . SER A 1 429 ? 18.625 52.386 31.878 1.00 87.81 429 SER A CA 1
ATOM 3431 C C . SER A 1 429 ? 20.082 52.785 32.201 1.00 87.81 429 SER A C 1
ATOM 3433 O O . SER A 1 429 ? 20.985 51.942 32.175 1.00 87.81 429 SER A O 1
ATOM 3435 N N . PRO A 1 430 ? 20.365 54.070 32.518 1.00 78.94 430 PRO A N 1
ATOM 3436 C CA . PRO A 1 430 ? 19.476 55.237 32.492 1.00 78.94 430 PRO A CA 1
ATOM 3437 C C . PRO A 1 430 ? 19.527 56.052 31.182 1.00 78.94 430 PRO A C 1
ATOM 3439 O O . PRO A 1 430 ? 18.815 57.052 31.070 1.00 78.94 430 PRO A O 1
ATOM 3442 N N . ASP A 1 431 ? 20.400 55.710 30.230 1.00 81.56 431 ASP A N 1
ATOM 3443 C CA . ASP A 1 431 ? 20.735 56.556 29.077 1.00 81.56 431 ASP A CA 1
ATOM 3444 C C . ASP A 1 431 ? 20.011 56.173 27.776 1.00 81.56 431 ASP A C 1
ATOM 3446 O O . ASP A 1 431 ? 19.841 57.044 26.920 1.00 81.56 431 ASP A O 1
ATOM 3450 N N . TYR A 1 432 ? 19.553 54.921 27.636 1.00 88.44 432 TYR A N 1
ATOM 3451 C CA . TYR A 1 432 ? 18.748 54.407 26.513 1.00 88.44 432 TYR A CA 1
ATOM 3452 C C . TYR A 1 432 ? 19.290 54.773 25.117 1.00 88.44 432 TYR A C 1
ATOM 3454 O O . TYR A 1 432 ? 18.523 54.929 24.163 1.00 88.44 432 TYR A O 1
ATOM 3462 N N . SER A 1 433 ? 20.607 54.962 25.000 1.00 78.56 433 SER A N 1
ATOM 3463 C CA . SER A 1 433 ? 21.221 55.625 23.846 1.00 78.56 433 SER A CA 1
ATOM 3464 C C . SER A 1 433 ? 21.624 54.650 22.734 1.00 78.56 433 SER A C 1
ATOM 3466 O O . SER A 1 433 ? 21.445 54.969 21.558 1.00 78.56 433 SER A O 1
ATOM 3468 N N . ASP A 1 434 ? 22.041 53.434 23.105 1.00 80.88 434 ASP A N 1
ATOM 3469 C CA . ASP A 1 434 ? 22.505 52.386 22.193 1.00 80.88 434 ASP A CA 1
ATOM 3470 C C . ASP A 1 434 ? 21.673 51.102 22.350 1.00 80.88 434 ASP A C 1
ATOM 3472 O O . ASP A 1 434 ? 21.773 50.377 23.340 1.00 80.88 434 ASP A O 1
ATOM 3476 N N . GLY A 1 435 ? 20.839 50.803 21.351 1.00 84.50 435 GLY A N 1
ATOM 3477 C CA . GLY A 1 435 ? 20.036 49.579 21.329 1.00 84.50 435 GLY A CA 1
ATOM 3478 C C . GLY A 1 435 ? 20.892 48.342 21.048 1.00 84.50 435 GLY A C 1
ATOM 3479 O O . GLY A 1 435 ? 21.504 48.224 19.985 1.00 84.50 435 GLY A O 1
ATOM 3480 N N . ILE A 1 436 ? 20.889 47.374 21.961 1.00 88.31 436 ILE A N 1
ATOM 3481 C CA . ILE A 1 436 ? 21.537 46.071 21.794 1.00 88.31 436 ILE A CA 1
ATOM 3482 C C . ILE A 1 436 ? 20.653 45.206 20.895 1.00 88.31 436 ILE A C 1
ATOM 3484 O O . ILE A 1 436 ? 19.532 44.864 21.267 1.00 88.31 436 ILE A O 1
ATOM 3488 N N . PHE A 1 437 ? 21.143 44.828 19.714 1.00 89.25 437 PHE A N 1
ATOM 3489 C CA . PHE A 1 437 ? 20.436 43.883 18.848 1.00 89.25 437 PHE A CA 1
ATOM 3490 C C . PHE A 1 437 ? 20.409 42.489 19.488 1.00 89.25 437 PHE A C 1
ATOM 3492 O O . PHE A 1 437 ? 21.462 41.907 19.749 1.00 89.25 437 PHE A O 1
ATOM 3499 N N . LEU A 1 438 ? 19.210 41.954 19.718 1.00 83.75 438 LEU A N 1
ATOM 3500 C CA . LEU A 1 438 ? 19.017 40.646 20.342 1.00 83.75 438 LEU A CA 1
ATOM 3501 C C . LEU A 1 438 ? 18.778 39.539 19.316 1.00 83.75 438 LEU A C 1
ATOM 3503 O O . LEU A 1 438 ? 19.390 38.477 19.404 1.00 83.75 438 LEU A O 1
ATOM 3507 N N . TYR A 1 439 ? 17.847 39.754 18.381 1.00 86.06 439 TYR A N 1
ATOM 3508 C CA . TYR A 1 439 ? 17.368 38.687 17.503 1.00 86.06 439 TYR A CA 1
ATOM 3509 C C . TYR A 1 439 ? 16.609 39.226 16.277 1.00 86.06 439 TYR A C 1
ATOM 3511 O O . TYR A 1 439 ? 16.052 40.327 16.315 1.00 86.06 439 TYR A O 1
ATOM 3519 N N . ASP A 1 440 ? 16.563 38.437 15.199 1.00 87.56 440 ASP A N 1
ATOM 3520 C CA . ASP A 1 440 ? 15.702 38.660 14.030 1.00 87.56 440 ASP A CA 1
ATOM 3521 C C . ASP A 1 440 ? 14.616 37.580 13.981 1.00 87.56 440 ASP A C 1
ATOM 3523 O O . ASP A 1 440 ? 14.875 36.431 13.626 1.00 87.56 440 ASP A O 1
ATOM 3527 N N . ALA A 1 441 ? 13.402 37.948 14.380 1.00 78.69 441 ALA A N 1
ATOM 3528 C CA . ALA A 1 441 ? 12.267 37.038 14.466 1.00 78.69 441 ALA A CA 1
ATOM 3529 C C . ALA A 1 441 ? 11.447 36.959 13.164 1.00 78.69 441 ALA A C 1
ATOM 3531 O O . ALA A 1 441 ? 10.456 36.231 13.121 1.00 78.69 441 ALA A O 1
ATOM 3532 N N . GLY A 1 442 ? 11.813 37.685 12.101 1.00 75.00 442 GLY A N 1
ATOM 3533 C CA . GLY A 1 442 ? 10.979 37.840 10.903 1.00 75.00 442 GLY A CA 1
ATOM 3534 C C . GLY A 1 442 ? 9.818 38.832 11.083 1.00 75.00 442 GLY A C 1
ATOM 3535 O O . GLY A 1 442 ? 9.557 39.304 12.187 1.00 75.00 442 GLY A O 1
ATOM 3536 N N . GLU A 1 443 ? 9.141 39.170 9.981 1.00 71.75 443 GLU A N 1
ATOM 3537 C CA . GLU A 1 443 ? 8.266 40.351 9.858 1.00 71.75 443 GLU A CA 1
ATOM 3538 C C . GLU A 1 443 ? 7.255 40.518 11.020 1.00 71.75 443 GLU A C 1
ATOM 3540 O O . GLU A 1 443 ? 6.573 39.574 11.422 1.00 71.75 443 GLU A O 1
ATOM 3545 N N . LEU A 1 444 ? 7.129 41.752 11.527 1.00 72.06 444 LEU A N 1
ATOM 3546 C CA . LEU A 1 444 ? 6.295 42.177 12.664 1.00 72.06 444 LEU A CA 1
ATOM 3547 C C . LEU A 1 444 ? 6.635 41.465 13.983 1.00 72.06 444 LEU A C 1
ATOM 3549 O O . LEU A 1 444 ? 5.781 40.786 14.563 1.00 72.06 444 LEU A O 1
ATOM 3553 N N . SER A 1 445 ? 7.851 41.678 14.492 1.00 82.44 445 SER A N 1
ATOM 3554 C CA . SER A 1 445 ? 8.284 41.104 15.767 1.00 82.44 445 SER A CA 1
ATOM 3555 C C . SER A 1 445 ? 7.555 41.728 16.964 1.00 82.44 445 SER A C 1
ATOM 3557 O O . SER A 1 445 ? 7.366 42.943 17.065 1.00 82.44 445 SER A O 1
ATOM 3559 N N . ARG A 1 446 ? 7.116 40.883 17.902 1.00 86.38 446 ARG A N 1
ATOM 3560 C CA . ARG A 1 446 ? 6.388 41.295 19.113 1.00 86.38 446 ARG A CA 1
ATOM 3561 C C . ARG A 1 446 ? 6.967 40.609 20.353 1.00 86.38 446 ARG A C 1
ATOM 3563 O O . ARG A 1 446 ? 6.625 39.446 20.586 1.00 86.38 446 ARG A O 1
ATOM 3570 N N . PRO A 1 447 ? 7.832 41.292 21.125 1.00 88.75 447 PRO A N 1
ATOM 3571 C CA . PRO A 1 447 ? 8.439 40.737 22.331 1.00 88.75 447 PRO A CA 1
ATOM 3572 C C . PRO A 1 447 ? 7.484 40.764 23.537 1.00 88.75 447 PRO A C 1
ATOM 3574 O O . PRO A 1 447 ? 6.680 41.685 23.707 1.00 88.75 447 PRO A O 1
ATOM 3577 N N . VAL A 1 448 ? 7.607 39.757 24.400 1.00 84.94 448 VAL A N 1
ATOM 3578 C CA . VAL A 1 448 ? 6.975 39.637 25.722 1.00 84.94 448 VAL A CA 1
ATOM 3579 C C . VAL A 1 448 ? 8.034 39.148 26.708 1.00 84.94 448 VAL A C 1
ATOM 3581 O O . VAL A 1 448 ? 8.857 38.314 26.343 1.00 84.94 448 VAL A O 1
ATOM 3584 N N . ILE A 1 449 ? 8.010 39.664 27.938 1.00 84.56 449 ILE A N 1
ATOM 3585 C CA . ILE A 1 449 ? 9.008 39.361 28.969 1.00 84.56 449 ILE A CA 1
ATOM 3586 C C . ILE A 1 449 ? 8.343 38.569 30.095 1.00 84.56 449 ILE A C 1
ATOM 3588 O O . ILE A 1 449 ? 7.326 39.004 30.640 1.00 84.56 449 ILE A O 1
ATOM 3592 N N . HIS A 1 450 ? 8.897 37.407 30.430 1.00 80.56 450 HIS A N 1
ATOM 3593 C CA . HIS A 1 450 ? 8.444 36.582 31.549 1.00 80.56 450 HIS A CA 1
ATOM 3594 C C . HIS A 1 450 ? 9.532 35.588 31.950 1.00 80.56 450 HIS A C 1
ATOM 3596 O O . HIS A 1 450 ? 10.274 35.141 31.091 1.00 80.56 450 HIS A O 1
ATOM 3602 N N . ASP A 1 451 ? 9.595 35.200 33.219 1.00 79.12 451 ASP A N 1
ATOM 3603 C CA . ASP A 1 451 ? 10.398 34.050 33.655 1.00 79.12 451 ASP A CA 1
ATOM 3604 C C . ASP A 1 451 ? 9.639 32.766 33.273 1.00 79.12 451 ASP A C 1
ATOM 3606 O O . ASP A 1 451 ? 8.699 32.354 33.961 1.00 79.12 451 ASP A O 1
ATOM 3610 N N . VAL A 1 452 ? 9.931 32.217 32.090 1.00 73.00 452 VAL A N 1
ATOM 3611 C CA . VAL A 1 452 ? 9.126 31.142 31.483 1.00 73.00 452 VAL A CA 1
ATOM 3612 C C . VAL A 1 452 ? 9.491 29.789 32.076 1.00 73.00 452 VAL A C 1
ATOM 3614 O O . VAL A 1 452 ? 8.622 28.921 32.201 1.00 73.00 452 VAL A O 1
ATOM 3617 N N . ASP A 1 453 ? 10.757 29.597 32.434 1.00 69.81 453 ASP A N 1
ATOM 3618 C CA . ASP A 1 453 ? 11.250 28.340 32.989 1.00 69.81 453 ASP A CA 1
ATOM 3619 C C . ASP A 1 453 ? 11.428 28.348 34.516 1.00 69.81 453 ASP A C 1
ATOM 3621 O O . ASP A 1 453 ? 11.814 27.326 35.095 1.00 69.81 453 ASP A O 1
ATOM 3625 N N . ALA A 1 454 ? 11.001 29.435 35.165 1.00 77.25 454 ALA A N 1
ATOM 3626 C CA . ALA A 1 454 ? 10.984 29.636 36.609 1.00 77.25 454 ALA A CA 1
ATOM 3627 C C . ALA A 1 454 ? 12.385 29.598 37.244 1.00 77.25 454 ALA A C 1
ATOM 3629 O O . ALA A 1 454 ? 12.535 29.140 38.386 1.00 77.25 454 ALA A O 1
ATOM 3630 N N . ASP A 1 455 ? 13.411 30.051 36.518 1.00 73.81 455 ASP A N 1
ATOM 3631 C CA . ASP A 1 455 ? 14.794 30.103 37.000 1.00 73.81 455 ASP A CA 1
ATOM 3632 C C . ASP A 1 455 ? 15.148 31.404 37.748 1.00 73.81 455 ASP A C 1
ATOM 3634 O O . ASP A 1 455 ? 16.240 31.533 38.316 1.00 73.81 455 ASP A O 1
ATOM 3638 N N . GLY A 1 456 ? 14.191 32.329 37.858 1.00 80.00 456 GLY A N 1
ATOM 3639 C CA . GLY A 1 456 ? 14.337 33.603 38.553 1.00 80.00 456 GLY A CA 1
ATOM 3640 C C . GLY A 1 456 ? 14.977 34.699 37.702 1.00 80.00 456 GLY A C 1
ATOM 3641 O O . GLY A 1 456 ? 15.256 35.788 38.228 1.00 80.00 456 GLY A O 1
ATOM 3642 N N . LEU A 1 457 ? 15.226 34.440 36.416 1.00 84.31 457 LEU A N 1
ATOM 3643 C CA . LEU A 1 457 ? 15.624 35.429 35.425 1.00 84.31 457 LEU A CA 1
ATOM 3644 C C . LEU A 1 457 ? 14.480 35.648 34.416 1.00 84.31 457 LEU A C 1
ATOM 3646 O O . LEU A 1 457 ? 13.824 34.708 33.990 1.00 84.31 457 LEU A O 1
ATOM 3650 N N . PRO A 1 458 ? 14.203 36.898 34.016 1.00 86.19 458 PRO A N 1
ATOM 3651 C CA . PRO A 1 458 ? 13.216 37.179 32.975 1.00 86.19 458 PRO A CA 1
ATOM 3652 C C . PRO A 1 458 ? 13.728 36.726 31.597 1.00 86.19 458 PRO A C 1
ATOM 3654 O O . PRO A 1 458 ? 14.787 37.174 31.150 1.00 86.19 458 PRO A O 1
ATOM 3657 N N . ASP A 1 459 ? 12.949 35.916 30.890 1.00 86.25 459 ASP A N 1
ATOM 3658 C CA . ASP A 1 459 ? 13.182 35.536 29.497 1.00 86.25 459 ASP A CA 1
ATOM 3659 C C . ASP A 1 459 ? 12.414 36.435 28.523 1.00 86.25 459 ASP A C 1
ATOM 3661 O O . ASP A 1 459 ? 11.515 37.190 28.908 1.00 86.25 459 ASP A O 1
ATOM 3665 N N . ILE A 1 460 ? 12.732 36.316 27.229 1.00 87.56 460 ILE A N 1
ATOM 3666 C CA . ILE A 1 460 ? 12.025 37.020 26.156 1.00 87.56 460 ILE A CA 1
ATOM 3667 C C . ILE A 1 460 ? 11.381 36.002 25.209 1.00 87.56 460 ILE A C 1
ATOM 3669 O O . ILE A 1 460 ? 12.053 35.152 24.630 1.00 87.56 460 ILE A O 1
ATOM 3673 N N . VAL A 1 461 ? 10.074 36.126 24.986 1.00 83.44 461 VAL A N 1
ATOM 3674 C CA . VAL A 1 461 ? 9.356 35.418 23.918 1.00 83.44 461 VAL A CA 1
ATOM 3675 C C . VAL A 1 461 ? 9.018 36.411 22.814 1.00 83.44 461 VAL A C 1
ATOM 3677 O O . VAL A 1 461 ? 8.340 37.406 23.063 1.00 83.44 461 VAL A O 1
ATOM 3680 N N . VAL A 1 462 ? 9.458 36.148 21.585 1.00 81.88 462 VAL A N 1
ATOM 3681 C CA . VAL A 1 462 ? 9.204 37.019 20.426 1.00 81.88 462 VAL A CA 1
ATOM 3682 C C . VAL A 1 462 ? 8.320 36.298 19.428 1.00 81.88 462 VAL A C 1
ATOM 3684 O O . VAL A 1 462 ? 8.635 35.178 19.060 1.00 81.88 462 VAL A O 1
ATOM 3687 N N . THR A 1 463 ? 7.249 36.928 18.948 1.00 77.19 463 THR A N 1
ATOM 3688 C CA . THR A 1 463 ? 6.395 36.366 17.880 1.00 77.19 463 THR A CA 1
ATOM 3689 C C . THR A 1 463 ? 6.454 37.183 16.595 1.00 77.19 463 THR A C 1
ATOM 3691 O O . THR A 1 463 ? 6.800 38.359 16.666 1.00 77.19 463 THR A O 1
ATOM 3694 N N . ASN A 1 464 ? 6.108 36.589 15.449 1.00 75.19 464 ASN A N 1
ATOM 3695 C CA . ASN A 1 464 ? 6.085 37.257 14.142 1.00 75.19 464 ASN A CA 1
ATOM 3696 C C . ASN A 1 464 ? 4.744 37.079 13.389 1.00 75.19 464 ASN A C 1
ATOM 3698 O O . ASN A 1 464 ? 3.844 36.362 13.841 1.00 75.19 464 ASN A O 1
ATOM 3702 N N . VAL A 1 465 ? 4.599 37.725 12.225 1.00 66.88 465 VAL A N 1
ATOM 3703 C CA . VAL A 1 465 ? 3.380 37.676 11.390 1.00 66.88 465 VAL A CA 1
ATOM 3704 C C . VAL A 1 465 ? 3.081 36.290 10.817 1.00 66.88 465 VAL A C 1
ATOM 3706 O O . VAL A 1 465 ? 1.918 35.963 10.577 1.00 66.88 465 VAL A O 1
ATOM 3709 N N . GLU A 1 466 ? 4.109 35.464 10.629 1.00 51.25 466 GLU A N 1
ATOM 3710 C CA . GLU A 1 466 ? 3.996 34.091 10.123 1.00 51.25 466 GLU A CA 1
ATOM 3711 C C . GLU A 1 466 ? 3.508 33.110 11.204 1.00 51.25 466 GLU A C 1
ATOM 3713 O O . GLU A 1 466 ? 3.308 31.929 10.933 1.00 51.25 466 GLU A O 1
ATOM 3718 N N . GLY A 1 467 ? 3.301 33.583 12.437 1.00 54.78 467 GLY A N 1
ATOM 3719 C CA . GLY A 1 467 ? 2.910 32.750 13.569 1.00 54.78 467 GLY A CA 1
ATOM 3720 C C . GLY A 1 467 ? 4.085 32.032 14.232 1.00 54.78 467 GLY A C 1
ATOM 3721 O O . GLY A 1 467 ? 3.857 31.195 15.101 1.00 54.78 467 GLY A O 1
ATOM 3722 N N . LYS A 1 468 ? 5.335 32.338 13.872 1.00 60.00 468 LYS A N 1
ATOM 3723 C CA . LYS A 1 468 ? 6.507 31.837 14.599 1.00 60.00 468 LYS A CA 1
ATOM 3724 C C . LYS A 1 468 ? 6.650 32.565 15.925 1.00 60.00 468 LYS A C 1
ATOM 3726 O O . LYS A 1 468 ? 6.335 33.748 16.042 1.00 60.00 468 LYS A O 1
ATOM 3731 N N . ALA A 1 469 ? 7.152 31.845 16.909 1.00 73.31 469 ALA A N 1
ATOM 3732 C CA . ALA A 1 469 ? 7.472 32.336 18.222 1.00 73.31 469 ALA A CA 1
ATOM 3733 C C . ALA A 1 469 ? 8.814 31.760 18.672 1.00 73.31 469 ALA A C 1
ATOM 3735 O O . ALA A 1 469 ? 9.068 30.565 18.547 1.00 73.31 469 ALA A O 1
ATOM 3736 N N . TYR A 1 470 ? 9.668 32.625 19.191 1.00 75.75 470 TYR A N 1
ATOM 3737 C CA . TYR A 1 470 ? 11.049 32.355 19.551 1.00 75.75 470 TYR A CA 1
ATOM 3738 C C . TYR A 1 470 ? 11.193 32.551 21.054 1.00 75.75 470 TYR A C 1
ATOM 3740 O O . TYR A 1 470 ? 10.801 33.594 21.575 1.00 75.75 470 TYR A O 1
ATOM 3748 N N . PHE A 1 471 ? 11.729 31.550 21.744 1.00 80.62 471 PHE A N 1
ATOM 3749 C CA . PHE A 1 471 ? 12.014 31.592 23.171 1.00 80.62 471 PHE A CA 1
ATOM 3750 C C . PHE A 1 471 ? 13.499 31.889 23.392 1.00 80.62 471 PHE A C 1
ATOM 3752 O O . PHE A 1 471 ? 14.362 31.036 23.163 1.00 80.62 471 PHE A O 1
ATOM 3759 N N . LEU A 1 472 ? 13.780 33.115 23.825 1.00 82.19 472 LEU A N 1
ATOM 3760 C CA . LEU A 1 472 ? 15.108 33.620 24.139 1.00 82.19 472 LEU A CA 1
ATOM 3761 C C . LEU A 1 472 ? 15.321 33.523 25.653 1.00 82.19 472 LEU A C 1
ATOM 3763 O O . LEU A 1 472 ? 14.904 34.406 26.408 1.00 82.19 472 LEU A O 1
ATOM 3767 N N . LYS A 1 473 ? 15.970 32.439 26.081 1.00 83.94 473 LYS A N 1
ATOM 3768 C CA . LYS A 1 473 ? 16.284 32.196 27.488 1.00 83.94 473 LYS A CA 1
ATOM 3769 C C . LYS A 1 473 ? 17.367 33.161 27.970 1.00 83.94 473 LYS A C 1
ATOM 3771 O O . LYS A 1 473 ? 18.385 33.333 27.288 1.00 83.94 473 LYS A O 1
ATOM 3776 N N . ASN A 1 474 ? 17.182 33.730 29.157 1.00 84.94 474 ASN A N 1
ATOM 3777 C CA . ASN A 1 474 ? 18.165 34.571 29.828 1.00 84.94 474 ASN A CA 1
ATOM 3778 C C . ASN A 1 474 ? 19.130 33.725 30.673 1.00 84.94 474 ASN A C 1
ATOM 3780 O O . ASN A 1 474 ? 18.743 33.062 31.626 1.00 84.94 474 ASN A O 1
ATOM 3784 N N . TYR A 1 475 ? 20.420 33.767 30.345 1.00 80.44 475 TYR A N 1
ATOM 3785 C CA . TYR A 1 475 ? 21.472 33.063 31.092 1.00 80.44 475 TYR A CA 1
ATOM 3786 C C . TYR A 1 475 ? 22.180 33.954 32.129 1.00 80.44 475 TYR A C 1
ATOM 3788 O O . TYR A 1 475 ? 23.223 33.576 32.669 1.00 80.44 475 TYR A O 1
ATOM 3796 N N . GLY A 1 476 ? 21.636 35.142 32.403 1.00 78.06 476 GLY A N 1
ATOM 3797 C CA . GLY A 1 476 ? 22.248 36.164 33.245 1.00 78.06 476 GLY A CA 1
ATOM 3798 C C . GLY A 1 476 ? 23.239 37.038 32.474 1.00 78.06 476 GLY A C 1
ATOM 3799 O O . GLY A 1 476 ? 23.609 36.744 31.337 1.00 78.06 476 GLY A O 1
ATOM 3800 N N . ASN A 1 477 ? 23.664 38.146 33.092 1.00 78.94 477 ASN A N 1
ATOM 3801 C CA . ASN A 1 477 ? 24.552 39.147 32.478 1.00 78.94 477 ASN A CA 1
ATOM 3802 C C . ASN A 1 477 ? 24.067 39.628 31.093 1.00 78.94 477 ASN A C 1
ATOM 3804 O O . ASN A 1 477 ? 24.880 39.816 30.190 1.00 78.94 477 ASN A O 1
ATOM 3808 N N . LEU A 1 478 ? 22.748 39.783 30.916 1.00 80.06 478 LEU A N 1
ATOM 3809 C CA . LEU A 1 478 ? 22.108 40.212 29.661 1.00 80.06 478 LEU A CA 1
ATOM 3810 C C . LEU A 1 478 ? 22.372 39.283 28.457 1.00 80.06 478 LEU A C 1
ATOM 3812 O O . LEU A 1 478 ? 22.263 39.696 27.303 1.00 80.06 478 LEU A O 1
ATOM 3816 N N . ARG A 1 479 ? 22.718 38.013 28.705 1.00 80.38 479 ARG A N 1
ATOM 3817 C CA . ARG A 1 479 ? 22.928 37.014 27.654 1.00 80.38 479 ARG A CA 1
ATOM 3818 C C . ARG A 1 479 ? 21.628 36.274 27.347 1.00 80.38 479 ARG A C 1
ATOM 3820 O O . ARG A 1 479 ? 21.232 35.386 28.100 1.00 80.38 479 ARG A O 1
ATOM 3827 N N . PHE A 1 480 ? 21.043 36.567 26.190 1.00 80.44 480 PHE A N 1
ATOM 3828 C CA . PHE A 1 480 ? 19.865 35.873 25.667 1.00 80.44 480 PHE A CA 1
ATOM 3829 C C . PHE A 1 480 ? 20.256 34.874 24.576 1.00 80.44 480 PHE A C 1
ATOM 3831 O O . PHE A 1 480 ? 21.041 35.198 23.685 1.00 80.44 480 PHE A O 1
ATOM 3838 N N . VAL A 1 481 ? 19.728 33.651 24.644 1.00 72.69 481 VAL A N 1
ATOM 3839 C CA . VAL A 1 481 ? 19.973 32.600 23.642 1.00 72.69 481 VAL A CA 1
ATOM 3840 C C . VAL A 1 481 ? 18.644 31.967 23.254 1.00 72.69 481 VAL A C 1
ATOM 3842 O O . VAL A 1 481 ? 17.855 31.600 24.122 1.00 72.69 481 VAL A O 1
ATOM 3845 N N . GLU A 1 482 ? 18.400 31.809 21.955 1.00 79.06 482 GLU A N 1
ATOM 3846 C CA . GLU A 1 482 ? 17.267 31.016 21.479 1.00 79.06 482 GLU A CA 1
ATOM 3847 C C . GLU A 1 482 ? 17.443 29.557 21.920 1.00 79.06 482 GLU A C 1
ATOM 3849 O O . GLU A 1 482 ? 18.405 28.894 21.534 1.00 79.06 482 GLU A O 1
ATOM 3854 N N . THR A 1 483 ? 16.518 29.052 22.733 1.00 63.28 483 THR A N 1
ATOM 3855 C CA . THR A 1 483 ? 16.536 27.650 23.193 1.00 63.28 483 THR A CA 1
ATOM 3856 C C . THR A 1 483 ? 15.380 26.830 22.631 1.00 63.28 483 THR A C 1
ATOM 3858 O O . THR A 1 483 ? 15.440 25.601 22.636 1.00 63.28 483 THR A O 1
ATOM 3861 N N . ALA A 1 484 ? 14.351 27.495 22.105 1.00 53.22 484 ALA A N 1
ATOM 3862 C CA . ALA A 1 484 ? 13.273 26.875 21.353 1.00 53.22 484 ALA A CA 1
ATOM 3863 C C . ALA A 1 484 ? 12.637 27.889 20.395 1.00 53.22 484 ALA A C 1
ATOM 3865 O O . ALA A 1 484 ? 12.500 29.067 20.723 1.00 53.22 484 ALA A O 1
ATOM 3866 N N . SER A 1 485 ? 12.161 27.416 19.250 1.00 61.25 485 SER A N 1
ATOM 3867 C CA . SER A 1 485 ? 11.231 28.151 18.398 1.00 61.25 485 SER A CA 1
ATOM 3868 C C . SER A 1 485 ? 10.053 27.257 18.034 1.00 61.25 485 SER A C 1
ATOM 3870 O O . SER A 1 485 ? 10.188 26.045 17.867 1.00 61.25 485 SER A O 1
ATOM 3872 N N . PHE A 1 486 ? 8.861 27.841 17.973 1.00 50.97 486 PHE A N 1
ATOM 3873 C CA . PHE A 1 486 ? 7.625 27.148 17.639 1.00 50.97 486 PHE A CA 1
ATOM 3874 C C . PHE A 1 486 ? 6.845 27.941 16.598 1.00 50.97 486 PHE A C 1
ATOM 3876 O O . PHE A 1 486 ? 6.760 29.159 16.677 1.00 50.97 486 PHE A O 1
ATOM 3883 N N . MET A 1 487 ? 6.247 27.261 15.622 1.00 52.84 487 MET A N 1
ATOM 3884 C CA . MET A 1 487 ? 5.338 27.888 14.664 1.00 52.84 487 MET A CA 1
ATOM 3885 C C . MET A 1 487 ? 3.894 27.540 15.015 1.00 52.84 487 MET A C 1
ATOM 3887 O O . MET A 1 487 ? 3.521 26.370 15.108 1.00 52.84 487 MET A O 1
ATOM 3891 N N . MET A 1 488 ? 3.059 28.555 15.202 1.00 42.75 488 MET A N 1
ATOM 3892 C CA . MET A 1 488 ? 1.608 28.414 15.239 1.00 42.75 488 MET A CA 1
ATOM 3893 C C . MET A 1 488 ? 1.086 28.219 13.808 1.00 42.75 488 MET A C 1
ATOM 3895 O O . MET A 1 488 ? 0.622 29.160 13.168 1.00 42.75 488 MET A O 1
ATOM 3899 N N . GLU A 1 489 ? 1.121 26.994 13.282 1.00 49.81 489 GLU A N 1
ATOM 3900 C CA . GLU A 1 489 ? 0.519 26.731 11.970 1.00 49.81 489 GLU A CA 1
ATOM 3901 C C . GLU A 1 489 ? -0.992 26.466 12.051 1.00 49.81 489 GLU A C 1
ATOM 3903 O O . GLU A 1 489 ? -1.474 25.569 12.749 1.00 49.81 489 GLU A O 1
ATOM 3908 N N . THR A 1 490 ? -1.752 27.256 11.284 1.00 50.03 490 THR A N 1
ATOM 3909 C CA . THR A 1 490 ? -3.223 27.282 11.293 1.00 50.03 490 THR A CA 1
ATOM 3910 C C . THR A 1 490 ? -3.896 26.603 10.086 1.00 50.03 490 THR A C 1
ATOM 3912 O O . THR A 1 490 ? -5.084 26.288 10.200 1.00 50.03 490 THR A O 1
ATOM 3915 N N . GLU A 1 491 ? -3.187 26.244 9.002 1.00 40.25 491 GLU A N 1
ATOM 3916 C CA . GLU A 1 491 ? -3.772 25.507 7.852 1.00 40.25 491 GLU A CA 1
ATOM 3917 C C . GLU A 1 491 ? -2.838 24.473 7.180 1.00 40.25 491 GLU A C 1
ATOM 3919 O O . GLU A 1 491 ? -3.296 23.354 6.936 1.00 40.25 491 GLU A O 1
ATOM 3924 N N . GLU A 1 492 ? -1.548 24.764 6.955 1.00 42.25 492 GLU A N 1
ATOM 3925 C CA . GLU A 1 492 ? -0.584 23.803 6.369 1.00 42.25 492 GLU A CA 1
ATOM 3926 C C . GLU A 1 492 ? -0.347 22.590 7.270 1.00 42.25 492 GLU A C 1
ATOM 3928 O O . GLU A 1 492 ? -0.478 21.455 6.812 1.00 42.25 492 GLU A O 1
ATOM 3933 N N . PHE A 1 493 ? -0.160 22.799 8.574 1.00 45.47 493 PHE A N 1
ATOM 3934 C CA . PHE A 1 493 ? -0.124 21.709 9.539 1.00 45.47 493 PHE A CA 1
ATOM 3935 C C . PHE A 1 493 ? -1.416 20.898 9.590 1.00 45.47 493 PHE A C 1
ATOM 3937 O O . PHE A 1 493 ? -1.345 19.683 9.687 1.00 45.47 493 PHE A O 1
ATOM 3944 N N . LYS A 1 494 ? -2.611 21.500 9.500 1.00 43.75 494 LYS A N 1
ATOM 3945 C CA . LYS A 1 494 ? -3.848 20.696 9.427 1.00 43.75 494 LYS A CA 1
ATOM 3946 C C . LYS A 1 494 ? -3.837 19.806 8.194 1.00 43.75 494 LYS A C 1
ATOM 3948 O O . LYS A 1 494 ? -4.261 18.661 8.283 1.00 43.75 494 LYS A O 1
ATOM 3953 N N . ASP A 1 495 ? -3.355 20.301 7.064 1.00 45.28 495 ASP A N 1
ATOM 3954 C CA . ASP A 1 495 ? -3.226 19.504 5.850 1.00 45.28 495 ASP A CA 1
ATOM 3955 C C . ASP A 1 495 ? -2.143 18.411 5.984 1.00 45.28 495 ASP A C 1
ATOM 3957 O O . ASP A 1 495 ? -2.385 17.261 5.620 1.00 45.28 495 ASP A O 1
ATOM 3961 N N . LEU A 1 496 ? -0.996 18.718 6.598 1.00 45.41 496 LEU A N 1
ATOM 3962 C CA . LEU A 1 496 ? 0.115 17.790 6.844 1.00 45.41 496 LEU A CA 1
ATOM 3963 C C . LEU A 1 496 ? -0.235 16.721 7.901 1.00 45.41 496 LEU A C 1
ATOM 3965 O O . LEU A 1 496 ? 0.009 15.535 7.690 1.00 45.41 496 LEU A O 1
ATOM 3969 N N . SER A 1 497 ? -0.883 17.109 9.002 1.00 44.12 497 SER A N 1
ATOM 3970 C CA . SER A 1 497 ? -1.407 16.216 10.042 1.00 44.12 497 SER A CA 1
ATOM 3971 C C . SER A 1 497 ? -2.590 15.396 9.530 1.00 44.12 497 SER A C 1
ATOM 3973 O O . SER A 1 497 ? -2.647 14.213 9.831 1.00 44.12 497 SER A O 1
ATOM 3975 N N . ASN A 1 498 ? -3.471 15.927 8.674 1.00 45.84 498 ASN A N 1
ATOM 3976 C CA . ASN A 1 498 ? -4.506 15.118 8.013 1.00 45.84 498 ASN A CA 1
ATOM 3977 C C . ASN A 1 498 ? -3.908 14.127 6.995 1.00 45.84 498 ASN A C 1
ATOM 3979 O O . ASN A 1 498 ? -4.456 13.038 6.805 1.00 45.84 498 ASN A O 1
ATOM 3983 N N . ARG A 1 499 ? -2.798 14.486 6.331 1.00 47.06 499 ARG A N 1
ATOM 3984 C CA . ARG A 1 499 ? -2.030 13.581 5.459 1.00 47.06 499 ARG A CA 1
ATOM 3985 C C . ARG A 1 499 ? -1.336 12.482 6.262 1.00 47.06 499 ARG A C 1
ATOM 3987 O O . ARG A 1 499 ? -1.319 11.348 5.798 1.00 47.06 499 ARG A O 1
ATOM 3994 N N . TYR A 1 500 ? -0.817 12.808 7.446 1.00 46.72 500 TYR A N 1
ATOM 3995 C CA . TYR A 1 500 ? -0.043 11.922 8.318 1.00 46.72 500 TYR A CA 1
ATOM 3996 C C . TYR A 1 500 ? -0.906 11.033 9.237 1.00 46.72 500 TYR A C 1
ATOM 3998 O O . TYR A 1 500 ? -0.647 9.843 9.411 1.00 46.72 500 TYR A O 1
ATOM 4006 N N . ILE A 1 501 ? -1.971 11.601 9.796 1.00 49.06 501 ILE A N 1
ATOM 4007 C CA . ILE A 1 501 ? -2.839 11.034 10.828 1.00 49.06 501 ILE A CA 1
ATOM 4008 C C . ILE A 1 501 ? -4.221 10.827 10.214 1.00 49.06 501 ILE A C 1
ATOM 4010 O O . ILE A 1 501 ? -5.140 11.632 10.364 1.00 49.06 501 ILE A O 1
ATOM 4014 N N . ASN A 1 502 ? -4.403 9.696 9.541 1.00 44.06 502 ASN A N 1
ATOM 4015 C CA . ASN A 1 502 ? -5.751 9.229 9.239 1.00 44.06 502 ASN A CA 1
ATOM 4016 C C . ASN A 1 502 ? -6.348 8.723 10.570 1.00 44.06 502 ASN A C 1
ATOM 4018 O O . ASN A 1 502 ? -6.050 7.607 10.996 1.00 44.06 502 ASN A O 1
ATOM 4022 N N . GLN A 1 503 ? -7.126 9.562 11.268 1.00 42.50 503 GLN A N 1
ATOM 4023 C CA . GLN A 1 503 ? -7.672 9.253 12.604 1.00 42.50 503 GLN A CA 1
ATOM 4024 C C . GLN A 1 503 ? -8.586 8.017 12.644 1.00 42.50 503 GLN A C 1
ATOM 4026 O O . GLN A 1 503 ? -8.855 7.493 13.725 1.00 42.50 503 GLN A O 1
ATOM 4031 N N . GLY A 1 504 ? -9.012 7.493 11.496 1.00 45.94 504 GLY A N 1
ATOM 4032 C CA . GLY A 1 504 ? -9.438 6.109 11.381 1.00 45.94 504 GLY A CA 1
ATOM 4033 C C . GLY A 1 504 ? -8.499 5.335 10.475 1.00 45.94 504 GLY A C 1
ATOM 4034 O O . GLY A 1 504 ? -8.496 5.470 9.251 1.00 45.94 504 GLY A O 1
ATOM 4035 N N . MET A 1 505 ? -7.699 4.468 11.085 1.00 42.53 505 MET A N 1
ATOM 4036 C CA . MET A 1 505 ? -7.313 3.261 10.379 1.00 42.53 505 MET A CA 1
ATOM 4037 C C . MET A 1 505 ? -8.464 2.267 10.555 1.00 42.53 505 MET A C 1
ATOM 4039 O O . MET A 1 505 ? -9.065 2.171 11.629 1.00 42.53 505 MET A O 1
ATOM 4043 N N . PRO A 1 506 ? -8.819 1.540 9.502 1.00 41.97 506 PRO A N 1
ATOM 4044 C CA . PRO A 1 506 ? -9.966 0.673 9.551 1.00 41.97 506 PRO A CA 1
ATOM 4045 C C . PRO A 1 506 ? -9.792 -0.490 10.499 1.00 41.97 506 PRO A C 1
ATOM 4047 O O . PRO A 1 506 ? -8.801 -1.223 10.443 1.00 41.97 506 PRO A O 1
ATOM 4050 N N . VAL A 1 507 ? -10.865 -0.781 11.224 1.00 39.78 507 VAL A N 1
ATOM 4051 C CA . VAL A 1 507 ? -11.160 -2.175 11.532 1.00 39.78 507 VAL A CA 1
ATOM 4052 C C . VAL A 1 507 ? -11.379 -2.894 10.205 1.00 39.78 507 VAL A C 1
ATOM 4054 O O . VAL A 1 507 ? -12.048 -2.384 9.314 1.00 39.78 507 VAL A O 1
ATOM 4057 N N . ARG A 1 508 ? -10.745 -4.046 10.030 1.00 46.75 508 ARG A N 1
ATOM 4058 C CA . ARG A 1 508 ? -10.747 -4.754 8.757 1.00 46.75 508 ARG A CA 1
ATOM 4059 C C . ARG A 1 508 ? -11.862 -5.795 8.711 1.00 46.75 508 ARG A C 1
ATOM 4061 O O . ARG A 1 508 ? -11.903 -6.681 9.560 1.00 46.75 508 ARG A O 1
ATOM 4068 N N . ILE A 1 509 ? -12.760 -5.696 7.729 1.00 42.78 509 ILE A N 1
ATOM 4069 C CA . ILE A 1 509 ? -13.781 -6.726 7.450 1.00 42.78 509 ILE A CA 1
ATOM 4070 C C . ILE A 1 509 ? -13.312 -7.703 6.398 1.00 42.78 509 ILE A C 1
ATOM 4072 O O . ILE A 1 509 ? -12.724 -7.289 5.407 1.00 42.78 509 ILE A O 1
ATOM 4076 N N . ARG A 1 510 ? -13.669 -8.982 6.548 1.00 51.44 510 ARG A N 1
ATOM 4077 C CA . ARG A 1 510 ? -13.530 -9.964 5.468 1.00 51.44 510 ARG A CA 1
ATOM 4078 C C . ARG A 1 510 ? -14.590 -9.748 4.384 1.00 51.44 510 ARG A C 1
ATOM 4080 O O . ARG A 1 510 ? -15.621 -10.413 4.386 1.00 51.44 510 ARG A O 1
ATOM 4087 N N . THR A 1 511 ? -14.354 -8.808 3.476 1.00 50.38 511 THR A N 1
ATOM 4088 C CA . THR A 1 511 ? -15.223 -8.537 2.311 1.00 50.38 511 THR A CA 1
ATOM 4089 C C . THR A 1 511 ? -14.472 -8.531 0.982 1.00 50.38 511 THR A C 1
ATOM 4091 O O . THR A 1 511 ? -15.095 -8.540 -0.077 1.00 50.38 511 THR A O 1
ATOM 4094 N N . GLY A 1 512 ? -13.139 -8.629 1.000 1.00 63.00 512 GLY A N 1
ATOM 4095 C CA . GLY A 1 512 ? -12.277 -8.576 -0.183 1.00 63.00 512 GLY A CA 1
ATOM 4096 C C . GLY A 1 512 ? -12.151 -9.875 -0.986 1.00 63.00 512 GLY A C 1
ATOM 4097 O O . GLY A 1 512 ? -11.251 -9.979 -1.821 1.00 63.00 512 GLY A O 1
ATOM 4098 N N . LYS A 1 513 ? -13.042 -10.856 -0.770 1.00 69.00 513 LYS A N 1
ATOM 4099 C CA . LYS A 1 513 ? -12.985 -12.191 -1.397 1.00 69.00 513 LYS A CA 1
ATOM 4100 C C . LYS A 1 513 ? -12.819 -12.120 -2.920 1.00 69.00 513 LYS A C 1
ATOM 4102 O O . LYS A 1 513 ? -12.019 -12.857 -3.474 1.00 69.00 513 LYS A O 1
ATOM 4107 N N . ILE A 1 514 ? -13.496 -11.182 -3.589 1.00 75.62 514 ILE A N 1
ATOM 4108 C CA . ILE A 1 514 ? -13.402 -11.008 -5.048 1.00 75.62 514 ILE A CA 1
ATOM 4109 C C . ILE A 1 514 ? -11.984 -10.673 -5.538 1.00 75.62 514 ILE A C 1
ATOM 4111 O O . ILE A 1 514 ? -11.586 -11.117 -6.612 1.00 75.62 514 ILE A O 1
ATOM 4115 N N . TYR A 1 515 ? -11.213 -9.893 -4.773 1.00 82.06 515 TYR A N 1
ATOM 4116 C CA . TYR A 1 515 ? -9.840 -9.544 -5.145 1.00 82.06 515 TYR A CA 1
ATOM 4117 C C . TYR A 1 515 ? -8.919 -10.747 -4.960 1.00 82.06 515 TYR A C 1
ATOM 4119 O O . TYR A 1 515 ? -8.111 -11.039 -5.837 1.00 82.06 515 TYR A O 1
ATOM 4127 N N . VAL A 1 516 ? -9.086 -11.471 -3.852 1.00 82.88 516 VAL A N 1
ATOM 4128 C CA . VAL A 1 516 ? -8.314 -12.682 -3.561 1.00 82.88 516 VAL A CA 1
ATOM 4129 C C . VAL A 1 516 ? -8.620 -13.786 -4.562 1.00 82.88 516 VAL A C 1
ATOM 4131 O O . VAL A 1 516 ? -7.688 -14.344 -5.126 1.00 82.88 516 VAL A O 1
ATOM 4134 N N . ASP A 1 517 ? -9.893 -14.043 -4.866 1.00 82.88 517 ASP A N 1
ATOM 4135 C CA . ASP A 1 517 ? -10.297 -15.032 -5.869 1.00 82.88 517 ASP A CA 1
ATOM 4136 C C . ASP A 1 517 ? -9.629 -14.749 -7.227 1.00 82.88 517 ASP A C 1
ATOM 4138 O O . ASP A 1 517 ? -9.069 -15.662 -7.827 1.00 82.88 517 ASP A O 1
ATOM 4142 N N . LYS A 1 518 ? -9.603 -13.483 -7.674 1.00 87.94 518 LYS A N 1
ATOM 4143 C CA . LYS A 1 518 ? -8.942 -13.085 -8.931 1.00 87.94 518 LYS A CA 1
ATOM 4144 C C . LYS A 1 518 ? -7.425 -13.281 -8.914 1.00 87.94 518 LYS A C 1
ATOM 4146 O O . LYS A 1 518 ? -6.849 -13.667 -9.926 1.00 87.94 518 LYS A O 1
ATOM 4151 N N . LEU A 1 519 ? -6.762 -13.008 -7.790 1.00 91.25 519 LEU A N 1
ATOM 4152 C CA . LEU A 1 519 ? -5.320 -13.250 -7.654 1.00 91.25 519 LEU A CA 1
ATOM 4153 C C . LEU A 1 519 ? -5.003 -14.747 -7.607 1.00 91.25 519 LEU A C 1
ATOM 4155 O O . LEU A 1 519 ? -4.020 -15.185 -8.199 1.00 91.25 519 LEU A O 1
ATOM 4159 N N . LEU A 1 520 ? -5.849 -15.539 -6.945 1.00 88.25 520 LEU A N 1
ATOM 4160 C CA . LEU A 1 520 ? -5.734 -16.995 -6.925 1.00 88.25 520 LEU A CA 1
ATOM 4161 C C . LEU A 1 520 ? -5.970 -17.597 -8.314 1.00 88.25 520 LEU A C 1
ATOM 4163 O O . LEU A 1 520 ? -5.276 -18.535 -8.691 1.00 88.25 520 LEU A O 1
ATOM 4167 N N . GLU A 1 521 ? -6.925 -17.067 -9.078 1.00 90.69 521 GLU A N 1
ATOM 4168 C CA . GLU A 1 521 ? -7.159 -17.448 -10.474 1.00 90.69 521 GLU A CA 1
ATOM 4169 C C . GLU A 1 521 ? -5.936 -17.139 -11.347 1.00 90.69 521 GLU A C 1
ATOM 4171 O O . GLU A 1 521 ? -5.471 -18.020 -12.070 1.00 90.69 521 GLU A O 1
ATOM 4176 N N . LEU A 1 522 ? -5.347 -15.943 -11.205 1.00 94.38 522 LEU A N 1
ATOM 4177 C CA . LEU A 1 522 ? -4.105 -15.581 -11.891 1.00 94.38 522 LEU A CA 1
ATOM 4178 C C . LEU A 1 522 ? -2.976 -16.567 -11.566 1.00 94.38 522 LEU A C 1
ATOM 4180 O O . LEU A 1 522 ? -2.390 -17.126 -12.488 1.00 94.38 522 LEU A O 1
ATOM 4184 N N . LEU A 1 523 ? -2.707 -16.824 -10.281 1.00 92.88 523 LEU A N 1
ATOM 4185 C CA . LEU A 1 523 ? -1.644 -17.740 -9.849 1.00 92.88 523 LEU A CA 1
ATOM 4186 C C . LEU A 1 523 ? -1.843 -19.164 -10.384 1.00 92.88 523 LEU A C 1
ATOM 4188 O O . LEU A 1 523 ? -0.879 -19.798 -10.798 1.00 92.88 523 LEU A O 1
ATOM 4192 N N . LYS A 1 524 ? -3.086 -19.659 -10.415 1.00 90.44 524 LYS A N 1
ATOM 4193 C CA . LYS A 1 524 ? -3.413 -20.976 -10.990 1.00 90.44 524 LYS A CA 1
ATOM 4194 C C . LYS A 1 524 ? -3.228 -21.030 -12.506 1.00 90.44 524 LYS A C 1
ATOM 4196 O O . LYS A 1 524 ? -3.032 -22.112 -13.044 1.00 90.44 524 LYS A O 1
ATOM 4201 N N . SER A 1 525 ? -3.322 -19.889 -13.185 1.00 92.25 525 SER A N 1
ATOM 4202 C CA . SER A 1 525 ? -3.117 -19.784 -14.633 1.00 92.25 525 SER A CA 1
ATOM 4203 C C . SER A 1 525 ? -1.642 -19.662 -15.042 1.00 92.25 525 SER A C 1
ATOM 4205 O O . SER A 1 525 ? -1.344 -19.677 -16.240 1.00 92.25 525 SER A O 1
ATOM 4207 N N . CYS A 1 526 ? -0.729 -19.469 -14.086 1.00 92.62 526 CYS A N 1
ATOM 4208 C CA . CYS A 1 526 ? 0.702 -19.337 -14.346 1.00 92.62 526 CYS A CA 1
ATOM 4209 C C . CYS A 1 526 ? 1.362 -20.707 -14.529 1.00 92.62 526 CYS A C 1
ATOM 4211 O O . CYS A 1 526 ? 1.053 -21.654 -13.807 1.00 92.62 526 CYS A O 1
ATOM 4213 N N . ASP A 1 527 ? 2.309 -20.788 -15.465 1.00 89.31 527 ASP A N 1
ATOM 4214 C CA . ASP A 1 527 ? 3.228 -21.924 -15.536 1.00 89.31 527 ASP A CA 1
ATOM 4215 C C . ASP A 1 527 ? 4.111 -21.944 -14.280 1.00 89.31 527 ASP A C 1
ATOM 4217 O O . ASP A 1 527 ? 4.460 -20.893 -13.738 1.00 89.31 527 ASP A O 1
ATOM 4221 N N . SER A 1 528 ? 4.509 -23.140 -13.852 1.00 86.00 528 SER A N 1
ATOM 4222 C CA . SER A 1 528 ? 5.535 -23.357 -12.834 1.00 86.00 528 SER A CA 1
ATOM 4223 C C . SER A 1 528 ? 6.822 -22.550 -13.028 1.00 86.00 528 SER A C 1
ATOM 4225 O O . SER A 1 528 ? 7.457 -22.246 -12.028 1.00 86.00 528 SER A O 1
ATOM 4227 N N . LYS A 1 529 ? 7.183 -22.193 -14.268 1.00 89.50 529 LYS A N 1
ATOM 4228 C CA . LYS A 1 529 ? 8.388 -21.413 -14.586 1.00 89.50 529 LYS A CA 1
ATOM 4229 C C . LYS A 1 529 ? 8.298 -19.928 -14.211 1.00 89.50 529 LYS A C 1
ATOM 4231 O O . LYS A 1 529 ? 9.322 -19.292 -14.084 1.00 89.50 529 LYS A O 1
ATOM 4236 N N . ILE A 1 530 ? 7.092 -19.360 -14.127 1.00 93.94 530 ILE A N 1
ATOM 4237 C CA . ILE A 1 530 ? 6.901 -17.907 -13.914 1.00 93.94 530 ILE A CA 1
ATOM 4238 C C . ILE A 1 530 ? 6.093 -17.587 -12.645 1.00 93.94 530 ILE A C 1
ATOM 4240 O O . ILE A 1 530 ? 5.673 -16.448 -12.401 1.00 93.94 530 ILE A O 1
ATOM 4244 N N . ILE A 1 531 ? 5.692 -18.626 -11.907 1.00 93.31 531 ILE A N 1
ATOM 4245 C CA . ILE A 1 531 ? 4.715 -18.499 -10.824 1.00 93.31 531 ILE A CA 1
ATOM 4246 C C . ILE A 1 531 ? 5.297 -17.734 -9.637 1.00 93.31 531 ILE A C 1
ATOM 4248 O O . ILE A 1 531 ? 4.560 -17.029 -8.945 1.00 93.31 531 ILE A O 1
ATOM 4252 N N . ASP A 1 532 ? 6.597 -17.848 -9.400 1.00 93.56 532 ASP A N 1
ATOM 4253 C CA . ASP A 1 532 ? 7.310 -17.197 -8.314 1.00 93.56 532 ASP A CA 1
ATOM 4254 C C . ASP A 1 532 ? 7.532 -15.702 -8.585 1.00 93.56 532 ASP A C 1
ATOM 4256 O O . ASP A 1 532 ? 7.298 -14.913 -7.669 1.00 93.56 532 ASP A O 1
ATOM 4260 N N . GLU A 1 533 ? 7.821 -15.261 -9.817 1.00 96.75 533 GLU A N 1
ATOM 4261 C CA . GLU A 1 533 ? 7.868 -13.831 -10.172 1.00 96.75 533 GLU A CA 1
ATOM 4262 C C . GLU A 1 533 ? 6.506 -13.156 -9.997 1.00 96.75 533 GLU A C 1
ATOM 4264 O O . GLU A 1 533 ? 6.405 -12.036 -9.475 1.00 96.75 533 GLU A O 1
ATOM 4269 N N . VAL A 1 534 ? 5.436 -13.843 -10.415 1.00 96.88 534 VAL A N 1
ATOM 4270 C CA . VAL A 1 534 ? 4.062 -13.354 -10.249 1.00 96.88 534 VAL A CA 1
ATOM 4271 C C . VAL A 1 534 ? 3.686 -13.331 -8.767 1.00 96.88 534 VAL A C 1
ATOM 4273 O O . VAL A 1 534 ? 3.160 -12.324 -8.285 1.00 96.88 534 VAL A O 1
ATOM 4276 N N . ALA A 1 535 ? 3.992 -14.393 -8.018 1.00 94.56 535 ALA A N 1
ATOM 4277 C CA . ALA A 1 535 ? 3.751 -14.469 -6.580 1.00 94.56 535 ALA A CA 1
ATOM 4278 C C . ALA A 1 535 ? 4.519 -13.388 -5.807 1.00 94.56 535 ALA A C 1
ATOM 4280 O O . ALA A 1 535 ? 3.938 -12.742 -4.930 1.00 94.56 535 ALA A O 1
ATOM 4281 N N . PHE A 1 536 ? 5.787 -13.146 -6.152 1.00 95.75 536 PHE A N 1
ATOM 4282 C CA . PHE A 1 536 ? 6.601 -12.085 -5.569 1.00 95.75 536 PHE A CA 1
ATOM 4283 C C . PHE A 1 536 ? 5.999 -10.711 -5.858 1.00 95.75 536 PHE A C 1
ATOM 4285 O O . PHE A 1 536 ? 5.784 -9.924 -4.935 1.00 95.75 536 PHE A O 1
ATOM 4292 N N . SER A 1 537 ? 5.658 -10.441 -7.122 1.00 96.25 537 SER A N 1
ATOM 4293 C CA . SER A 1 537 ? 5.036 -9.176 -7.519 1.00 96.25 537 SER A CA 1
ATOM 4294 C C . SER A 1 537 ? 3.748 -8.928 -6.732 1.00 96.25 537 SER A C 1
ATOM 4296 O O . SER A 1 537 ? 3.552 -7.835 -6.217 1.00 96.25 537 SER A O 1
ATOM 4298 N N . ILE A 1 538 ? 2.896 -9.942 -6.542 1.00 94.44 538 ILE A N 1
ATOM 4299 C CA . ILE A 1 538 ? 1.698 -9.817 -5.694 1.00 94.44 538 ILE A CA 1
ATOM 4300 C C . ILE A 1 538 ? 2.086 -9.537 -4.237 1.00 94.44 538 ILE A C 1
ATOM 4302 O O . ILE A 1 538 ? 1.529 -8.629 -3.620 1.00 94.44 538 ILE A O 1
ATOM 4306 N N . ALA A 1 539 ? 3.033 -10.293 -3.678 1.00 90.50 539 ALA A N 1
ATOM 4307 C CA . ALA A 1 539 ? 3.429 -10.183 -2.277 1.00 90.50 539 ALA A CA 1
ATOM 4308 C C . ALA A 1 539 ? 3.979 -8.790 -1.912 1.00 90.50 539 ALA A C 1
ATOM 4310 O O . ALA A 1 539 ? 3.730 -8.316 -0.798 1.00 90.50 539 ALA A O 1
ATOM 4311 N N . TYR A 1 540 ? 4.663 -8.119 -2.844 1.00 90.44 540 TYR A N 1
ATOM 4312 C CA . TYR A 1 540 ? 5.331 -6.837 -2.603 1.00 90.44 540 TYR A CA 1
ATOM 4313 C C . TYR A 1 540 ? 4.627 -5.614 -3.216 1.00 90.44 540 TYR A C 1
ATOM 4315 O O . TYR A 1 540 ? 4.801 -4.514 -2.703 1.00 90.44 540 TYR A O 1
ATOM 4323 N N . MET A 1 541 ? 3.733 -5.766 -4.196 1.00 88.75 541 MET A N 1
ATOM 4324 C CA . MET A 1 541 ? 2.952 -4.641 -4.737 1.00 88.75 541 MET A CA 1
ATOM 4325 C C . MET A 1 541 ? 2.036 -4.021 -3.665 1.00 88.75 541 MET A C 1
ATOM 4327 O O . MET A 1 541 ? 1.357 -4.768 -2.952 1.00 88.75 541 MET A O 1
ATOM 4331 N N . PRO A 1 542 ? 1.915 -2.687 -3.534 1.00 82.19 542 PRO A N 1
ATOM 4332 C CA . PRO A 1 542 ? 0.951 -2.096 -2.607 1.00 82.19 542 PRO A CA 1
ATOM 4333 C C . PRO A 1 542 ? -0.484 -2.573 -2.875 1.00 82.19 542 PRO A C 1
ATOM 4335 O O . PRO A 1 542 ? -0.923 -2.687 -4.021 1.00 82.19 542 PRO A O 1
ATOM 4338 N N . SER A 1 543 ? -1.246 -2.840 -1.811 1.00 78.50 543 SER A N 1
ATOM 4339 C CA . SER A 1 543 ? -2.577 -3.457 -1.925 1.00 78.50 543 SER A CA 1
ATOM 4340 C C . SER A 1 543 ? -3.562 -2.604 -2.734 1.00 78.50 543 SER A C 1
ATOM 4342 O O . SER A 1 543 ? -4.363 -3.145 -3.494 1.00 78.50 543 SER A O 1
ATOM 4344 N N . GLU A 1 544 ? -3.470 -1.275 -2.637 1.00 73.69 544 GLU A N 1
ATOM 4345 C CA . GLU A 1 544 ? -4.289 -0.353 -3.434 1.00 73.69 544 GLU A CA 1
ATOM 4346 C C . GLU A 1 544 ? -3.931 -0.382 -4.924 1.00 73.69 544 GLU A C 1
ATOM 4348 O O . GLU A 1 544 ? -4.820 -0.274 -5.769 1.00 73.69 544 GLU A O 1
ATOM 4353 N N . VAL A 1 545 ? -2.657 -0.609 -5.263 1.00 80.00 545 VAL A N 1
ATOM 4354 C CA . VAL A 1 545 ? -2.218 -0.787 -6.654 1.00 80.00 545 VAL A CA 1
ATOM 4355 C C . VAL A 1 545 ? -2.760 -2.106 -7.209 1.00 80.00 545 VAL A C 1
ATOM 4357 O O . VAL A 1 545 ? -3.314 -2.116 -8.305 1.00 80.00 545 VAL A O 1
ATOM 4360 N N . LEU A 1 546 ? -2.734 -3.201 -6.437 1.00 86.00 546 LEU A N 1
ATOM 4361 C CA . LEU A 1 546 ? -3.356 -4.471 -6.849 1.00 86.00 546 LEU A CA 1
ATOM 4362 C C . LEU A 1 546 ? -4.868 -4.329 -7.070 1.00 86.00 546 LEU A C 1
ATOM 4364 O O . LEU A 1 546 ? -5.392 -4.769 -8.097 1.00 86.00 546 LEU A O 1
ATOM 4368 N N . ARG A 1 547 ? -5.582 -3.672 -6.144 1.00 81.50 547 ARG A N 1
ATOM 4369 C CA . ARG A 1 547 ? -7.019 -3.383 -6.297 1.00 81.50 547 ARG A CA 1
ATOM 4370 C C . ARG A 1 547 ? -7.278 -2.523 -7.538 1.00 81.50 547 ARG A C 1
ATOM 4372 O O . ARG A 1 547 ? -8.222 -2.809 -8.274 1.00 81.50 547 ARG A O 1
ATOM 4379 N N . ALA A 1 548 ? -6.442 -1.516 -7.798 1.00 79.00 548 ALA A N 1
ATOM 4380 C CA . ALA A 1 548 ? -6.514 -0.678 -8.993 1.00 79.00 548 ALA A CA 1
ATOM 4381 C C . ALA A 1 548 ? -6.338 -1.495 -10.278 1.00 79.00 548 ALA A C 1
ATOM 4383 O O . ALA A 1 548 ? -7.202 -1.449 -11.152 1.00 79.00 548 ALA A O 1
ATOM 4384 N N . MET A 1 549 ? -5.276 -2.301 -10.362 1.00 87.69 549 MET A N 1
ATOM 4385 C CA . MET A 1 549 ? -5.006 -3.177 -11.505 1.00 87.69 549 MET A CA 1
ATOM 4386 C C . MET A 1 549 ? -6.175 -4.132 -11.762 1.00 87.69 549 MET A C 1
ATOM 4388 O O . MET A 1 549 ? -6.624 -4.262 -12.899 1.00 87.69 549 MET A O 1
ATOM 4392 N N . ILE A 1 550 ? -6.738 -4.740 -10.712 1.00 86.81 550 ILE A N 1
ATOM 4393 C CA . ILE A 1 550 ? -7.907 -5.626 -10.815 1.00 86.81 550 ILE A CA 1
ATOM 4394 C C . ILE A 1 550 ? -9.143 -4.882 -11.337 1.00 86.81 550 ILE A C 1
ATOM 4396 O O . ILE A 1 550 ? -9.850 -5.409 -12.201 1.00 86.81 550 ILE A O 1
ATOM 4400 N N . LYS A 1 551 ? -9.415 -3.671 -10.834 1.00 81.50 551 LYS A N 1
ATOM 4401 C CA . LYS A 1 551 ? -10.539 -2.833 -11.291 1.00 81.50 551 LYS A CA 1
ATOM 4402 C C . LYS A 1 551 ? -10.369 -2.385 -12.744 1.00 81.50 551 LYS A C 1
ATOM 4404 O O . LYS A 1 551 ? -11.356 -2.278 -13.461 1.00 81.50 551 LYS A O 1
ATOM 4409 N N . MET A 1 552 ? -9.129 -2.166 -13.177 1.00 80.56 552 MET A N 1
ATOM 4410 C CA . MET A 1 552 ? -8.777 -1.787 -14.548 1.00 80.56 552 MET A CA 1
ATOM 4411 C C . MET A 1 552 ? -8.708 -2.976 -15.515 1.00 80.56 552 MET A C 1
ATOM 4413 O O . MET A 1 552 ? -8.559 -2.762 -16.714 1.00 80.56 552 MET A O 1
ATOM 4417 N N . GLY A 1 553 ? -8.798 -4.215 -15.019 1.00 87.94 553 GLY A N 1
ATOM 4418 C CA . GLY A 1 553 ? -8.604 -5.414 -15.838 1.00 87.94 553 GLY A CA 1
ATOM 4419 C C . GLY A 1 553 ? -7.161 -5.599 -16.321 1.00 87.94 553 GLY A C 1
ATOM 4420 O O . GLY A 1 553 ? -6.957 -6.172 -17.380 1.00 87.94 553 GLY A O 1
ATOM 4421 N N . ASN A 1 554 ? -6.184 -5.095 -15.561 1.00 91.56 554 ASN A N 1
ATOM 4422 C CA . ASN A 1 554 ? -4.750 -5.115 -15.873 1.00 91.56 554 ASN A CA 1
ATOM 4423 C C . ASN A 1 554 ? -3.948 -6.077 -14.978 1.00 91.56 554 ASN A C 1
ATOM 4425 O O . ASN A 1 554 ? -2.722 -6.023 -14.963 1.00 91.56 554 ASN A O 1
ATOM 4429 N N . ILE A 1 555 ? -4.605 -6.927 -14.182 1.00 94.50 555 ILE A N 1
ATOM 4430 C CA . ILE A 1 555 ? -3.896 -7.844 -13.272 1.00 94.50 555 ILE A CA 1
ATOM 4431 C C . ILE A 1 555 ? -3.111 -8.932 -14.024 1.00 94.50 555 ILE A C 1
ATOM 4433 O O . ILE A 1 555 ? -2.090 -9.414 -13.546 1.00 94.50 555 ILE A O 1
ATOM 4437 N N . ASP A 1 556 ? -3.547 -9.250 -15.240 1.00 95.00 556 ASP A N 1
ATOM 4438 C CA . ASP A 1 556 ? -2.874 -10.143 -16.181 1.00 95.00 556 ASP A CA 1
ATOM 4439 C C . ASP A 1 556 ? -1.498 -9.620 -16.631 1.00 95.00 556 ASP A C 1
ATOM 4441 O O . ASP A 1 556 ? -0.641 -10.409 -17.028 1.00 95.00 556 ASP A O 1
ATOM 4445 N N . LEU A 1 557 ? -1.238 -8.311 -16.499 1.00 96.62 557 LEU A N 1
ATOM 4446 C CA . LEU A 1 557 ? 0.074 -7.726 -16.783 1.00 96.62 557 LEU A CA 1
ATOM 4447 C C . LEU A 1 557 ? 1.186 -8.317 -15.915 1.00 96.62 557 LEU A C 1
ATOM 4449 O O . LEU A 1 557 ? 2.323 -8.341 -16.368 1.00 96.62 557 LEU A O 1
ATOM 4453 N N . LEU A 1 558 ? 0.891 -8.812 -14.705 1.00 97.62 558 LEU A N 1
ATOM 4454 C CA . LEU A 1 558 ? 1.908 -9.455 -13.863 1.00 97.62 558 LEU A CA 1
ATOM 4455 C C . LEU A 1 558 ? 2.470 -10.713 -14.538 1.00 97.62 558 LEU A C 1
ATOM 4457 O O . LEU A 1 558 ? 3.683 -10.905 -14.568 1.00 97.62 558 LEU A O 1
ATOM 4461 N N . LYS A 1 559 ? 1.588 -11.521 -15.138 1.00 97.56 559 LYS A N 1
ATOM 4462 C CA . LYS A 1 559 ? 1.961 -12.714 -15.903 1.00 97.56 559 LYS A CA 1
ATOM 4463 C C . LYS A 1 559 ? 2.695 -12.336 -17.190 1.00 97.56 559 LYS A C 1
ATOM 4465 O O . LYS A 1 559 ? 3.797 -12.820 -17.418 1.00 97.56 559 LYS A O 1
ATOM 4470 N N . LEU A 1 560 ? 2.143 -11.414 -17.983 1.00 97.00 560 LEU A N 1
ATOM 4471 C CA . LEU A 1 560 ? 2.765 -10.976 -19.243 1.00 97.00 560 LEU A CA 1
ATOM 4472 C C . LEU A 1 560 ? 4.152 -10.346 -19.034 1.00 97.00 560 LEU A C 1
ATOM 4474 O O . LEU A 1 560 ? 5.042 -10.510 -19.866 1.00 97.00 560 LEU A O 1
ATOM 4478 N N . ASN A 1 561 ? 4.339 -9.628 -17.924 1.00 97.69 561 ASN A N 1
ATOM 4479 C CA . ASN A 1 561 ? 5.622 -9.064 -17.521 1.00 97.69 561 ASN A CA 1
ATOM 4480 C C . ASN A 1 561 ? 6.650 -10.161 -17.212 1.00 97.69 561 ASN A C 1
ATOM 4482 O O . ASN A 1 561 ? 7.771 -10.068 -17.702 1.00 97.69 561 ASN A O 1
ATOM 4486 N N . ALA A 1 562 ? 6.267 -11.193 -16.452 1.00 97.62 562 ALA A N 1
ATOM 4487 C CA . ALA A 1 562 ? 7.138 -12.334 -16.170 1.00 97.62 562 ALA A CA 1
ATOM 4488 C C . ALA A 1 562 ? 7.504 -13.092 -17.458 1.00 97.62 562 ALA A C 1
ATOM 4490 O O . ALA A 1 562 ? 8.677 -13.317 -17.730 1.00 97.62 562 ALA A O 1
ATOM 4491 N N . GLU A 1 563 ? 6.533 -13.385 -18.325 1.00 97.69 563 GLU A N 1
ATOM 4492 C CA . GLU A 1 563 ? 6.790 -14.050 -19.612 1.00 97.69 563 GLU A CA 1
ATOM 4493 C C . GLU A 1 563 ? 7.733 -13.241 -20.520 1.00 97.69 563 GLU A C 1
ATOM 4495 O O . GLU A 1 563 ? 8.597 -13.812 -21.183 1.00 97.69 563 GLU A O 1
ATOM 4500 N N . SER A 1 564 ? 7.590 -11.912 -20.537 1.00 97.75 564 SER A N 1
ATOM 4501 C CA . SER A 1 564 ? 8.469 -11.007 -21.290 1.00 97.75 564 SER A CA 1
ATOM 4502 C C . SER A 1 564 ? 9.925 -11.092 -20.829 1.00 97.75 564 SER A C 1
ATOM 4504 O O . SER A 1 564 ? 10.827 -11.072 -21.660 1.00 97.75 564 SER A O 1
ATOM 4506 N N . ILE A 1 565 ? 10.174 -11.265 -19.527 1.00 98.12 565 ILE A N 1
ATOM 4507 C CA . ILE A 1 565 ? 11.533 -11.413 -18.983 1.00 98.12 565 ILE A CA 1
ATOM 4508 C C . ILE A 1 565 ? 12.220 -12.652 -19.562 1.00 98.12 565 ILE A C 1
ATOM 4510 O O . ILE A 1 565 ? 13.363 -12.558 -20.005 1.00 98.12 565 ILE A O 1
ATOM 4514 N N . TYR A 1 566 ? 11.512 -13.781 -19.643 1.00 97.50 566 TYR A N 1
ATOM 4515 C CA . TYR A 1 566 ? 12.049 -14.997 -20.258 1.00 97.50 566 TYR A CA 1
ATOM 4516 C C . TYR A 1 566 ? 12.281 -14.838 -21.765 1.00 97.50 566 TYR A C 1
ATOM 4518 O O . TYR A 1 566 ? 13.347 -15.210 -22.246 1.00 97.50 566 TYR A O 1
ATOM 4526 N N . ARG A 1 567 ? 11.347 -14.218 -22.502 1.00 96.88 567 ARG A N 1
ATOM 4527 C CA . ARG A 1 567 ? 11.537 -13.955 -23.944 1.00 96.88 567 ARG A CA 1
ATOM 4528 C C . ARG A 1 567 ? 12.720 -13.026 -24.213 1.00 96.88 567 ARG A C 1
ATOM 4530 O O . ARG A 1 567 ? 13.467 -13.239 -25.164 1.00 96.88 567 ARG A O 1
ATOM 4537 N N . MET A 1 568 ? 12.921 -12.018 -23.366 1.00 97.31 568 MET A N 1
ATOM 4538 C CA . MET A 1 568 ? 14.087 -11.139 -23.452 1.00 97.31 568 MET A CA 1
ATOM 4539 C C . MET A 1 568 ? 15.380 -11.875 -23.095 1.00 97.31 568 MET A C 1
ATOM 4541 O O . MET A 1 568 ? 16.402 -11.634 -23.737 1.00 97.31 568 MET A O 1
ATOM 4545 N N . ALA A 1 569 ? 15.355 -12.798 -22.130 1.00 96.00 569 ALA A N 1
ATOM 4546 C CA . ALA A 1 569 ? 16.531 -13.587 -21.762 1.00 96.00 569 ALA A CA 1
ATOM 4547 C C . ALA A 1 569 ? 17.012 -14.474 -22.920 1.00 96.00 569 ALA A C 1
ATOM 4549 O O . ALA A 1 569 ? 18.216 -14.621 -23.106 1.00 96.00 569 ALA A O 1
ATOM 4550 N N . ASP A 1 570 ? 16.098 -14.974 -23.759 1.00 95.00 570 ASP A N 1
ATOM 4551 C CA . ASP A 1 570 ? 16.442 -15.791 -24.932 1.00 95.00 570 ASP A CA 1
ATOM 4552 C C . ASP A 1 570 ? 17.230 -15.021 -26.011 1.00 95.00 570 ASP A C 1
ATOM 4554 O O . ASP A 1 570 ? 17.907 -15.631 -26.840 1.00 95.00 570 ASP A O 1
ATOM 4558 N N . ILE A 1 571 ? 17.160 -13.684 -26.021 1.00 94.38 571 ILE A N 1
ATOM 4559 C CA . ILE A 1 571 ? 17.821 -12.836 -27.029 1.00 94.38 571 ILE A CA 1
ATOM 4560 C C . ILE A 1 571 ? 18.928 -11.941 -26.463 1.00 94.38 571 ILE A C 1
ATOM 4562 O O . ILE A 1 571 ? 19.567 -11.223 -27.234 1.00 94.38 571 ILE A O 1
ATOM 4566 N N . THR A 1 572 ? 19.136 -11.947 -25.145 1.00 95.19 572 THR A N 1
ATOM 4567 C CA . THR A 1 572 ? 20.098 -11.077 -24.456 1.00 95.19 572 THR A CA 1
ATOM 4568 C C . THR A 1 572 ? 21.432 -11.813 -24.269 1.00 95.19 572 THR A C 1
ATOM 4570 O O . THR A 1 572 ? 21.498 -12.725 -23.450 1.00 95.19 572 THR A O 1
ATOM 4573 N N . PRO A 1 573 ? 22.523 -11.441 -24.970 1.00 94.69 573 PRO A N 1
ATOM 4574 C CA . PRO A 1 573 ? 23.768 -12.225 -24.954 1.00 94.69 573 PRO A CA 1
ATOM 4575 C C . PRO A 1 573 ? 24.504 -12.232 -23.608 1.00 94.69 573 PRO A C 1
ATOM 4577 O O . PRO A 1 573 ? 25.239 -13.168 -23.308 1.00 94.69 573 PRO A O 1
ATOM 4580 N N . TYR A 1 574 ? 24.324 -11.176 -22.814 1.00 95.56 574 TYR A N 1
ATOM 4581 C CA . TYR A 1 574 ? 25.050 -10.937 -21.568 1.00 95.56 574 TYR A CA 1
ATOM 4582 C C . TYR A 1 574 ? 24.282 -11.357 -20.314 1.00 95.56 574 TYR A C 1
ATOM 4584 O O . TYR A 1 574 ? 24.803 -11.174 -19.221 1.00 95.56 574 TYR A O 1
ATOM 4592 N N . ALA A 1 575 ? 23.053 -11.872 -20.426 1.00 96.44 575 ALA A N 1
ATOM 4593 C CA . ALA A 1 575 ? 22.203 -12.157 -19.274 1.00 96.44 575 ALA A CA 1
ATOM 4594 C C . ALA A 1 575 ? 21.528 -13.525 -19.410 1.00 96.44 575 ALA A C 1
ATOM 4596 O O . ALA A 1 575 ? 20.871 -13.805 -20.410 1.00 96.44 575 ALA A O 1
ATOM 4597 N N . LYS A 1 576 ? 21.659 -14.377 -18.391 1.00 96.50 576 LYS A N 1
ATOM 4598 C CA . LYS A 1 576 ? 21.091 -15.729 -18.378 1.00 96.50 576 LYS A CA 1
ATOM 4599 C C . LYS A 1 576 ? 20.320 -15.985 -17.092 1.00 96.50 576 LYS A C 1
ATOM 4601 O O . LYS A 1 576 ? 20.891 -15.905 -16.008 1.00 96.50 576 LYS A O 1
ATOM 4606 N N . ILE A 1 577 ? 19.043 -16.339 -17.213 1.00 97.00 577 ILE A N 1
ATOM 4607 C CA . ILE A 1 577 ? 18.212 -16.713 -16.062 1.00 97.00 577 ILE A CA 1
ATOM 4608 C C . ILE A 1 577 ? 18.667 -18.071 -15.509 1.00 97.00 577 ILE A C 1
ATOM 4610 O O . ILE A 1 577 ? 18.955 -19.003 -16.267 1.00 97.00 577 ILE A O 1
ATOM 4614 N N . ILE A 1 578 ? 18.736 -18.168 -14.183 1.00 94.62 578 ILE A N 1
ATOM 4615 C CA . ILE A 1 578 ? 19.022 -19.387 -13.430 1.00 94.62 578 ILE A CA 1
ATOM 4616 C C . ILE A 1 578 ? 17.836 -19.703 -12.524 1.00 94.62 57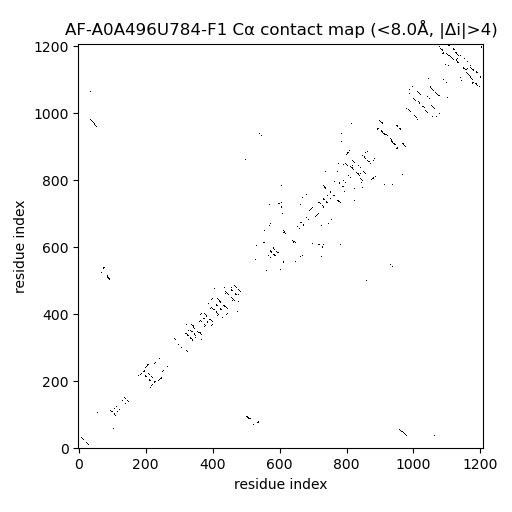8 ILE A C 1
ATOM 4618 O O . ILE A 1 578 ? 17.499 -18.921 -11.637 1.00 94.62 578 ILE A O 1
ATOM 4622 N N . GLU A 1 579 ? 17.282 -20.897 -12.715 1.00 92.75 579 GLU A N 1
ATOM 4623 C CA . GLU A 1 579 ? 16.285 -21.501 -11.832 1.00 92.75 579 GLU A CA 1
ATOM 4624 C C . GLU A 1 579 ? 17.007 -22.299 -10.742 1.00 92.75 579 GLU A C 1
ATOM 4626 O O . GLU A 1 579 ? 17.543 -23.382 -11.003 1.00 92.75 579 GLU A O 1
ATOM 4631 N N . ALA A 1 580 ? 17.068 -21.766 -9.523 1.00 87.25 580 ALA A N 1
ATOM 4632 C CA . ALA A 1 580 ? 17.525 -22.522 -8.363 1.00 87.25 580 ALA A CA 1
ATOM 4633 C C . ALA A 1 580 ? 16.350 -23.277 -7.719 1.00 87.25 580 ALA A C 1
ATOM 4635 O O . ALA A 1 580 ? 15.184 -23.035 -8.015 1.00 87.25 580 ALA A O 1
ATOM 4636 N N . GLU A 1 581 ? 16.646 -24.182 -6.783 1.00 81.06 581 GLU A N 1
ATOM 4637 C CA . GLU A 1 581 ? 15.621 -25.000 -6.113 1.00 81.06 581 GLU A CA 1
ATOM 4638 C C . GLU A 1 581 ? 14.529 -24.160 -5.420 1.00 81.06 581 GLU A C 1
ATOM 4640 O O . GLU A 1 581 ? 13.372 -24.570 -5.362 1.00 81.06 581 GLU A O 1
ATOM 4645 N N . ASN A 1 582 ? 14.890 -22.979 -4.902 1.00 84.69 582 ASN A N 1
ATOM 4646 C CA . ASN A 1 582 ? 14.019 -22.150 -4.063 1.00 84.69 582 ASN A CA 1
ATOM 4647 C C . ASN A 1 582 ? 13.865 -20.697 -4.545 1.00 84.69 582 ASN A C 1
ATOM 4649 O O . ASN A 1 582 ? 13.247 -19.894 -3.842 1.00 84.69 582 ASN A O 1
ATOM 4653 N N . TYR A 1 583 ? 14.458 -20.318 -5.674 1.00 91.44 583 TYR A N 1
ATOM 4654 C CA . TYR A 1 583 ? 14.364 -18.963 -6.221 1.00 91.44 583 TYR A CA 1
ATOM 4655 C C . TYR A 1 583 ? 14.877 -18.923 -7.658 1.00 91.44 583 TYR A C 1
ATOM 4657 O O . TYR A 1 583 ? 15.685 -19.756 -8.064 1.00 91.44 583 TYR A O 1
ATOM 4665 N N . THR A 1 584 ? 14.498 -17.874 -8.365 1.00 95.12 584 THR A N 1
ATOM 4666 C CA . THR A 1 584 ? 15.034 -17.514 -9.671 1.00 95.12 584 THR A CA 1
ATOM 4667 C C . THR A 1 584 ? 15.981 -16.334 -9.510 1.00 95.12 584 THR A C 1
ATOM 4669 O O . THR A 1 584 ? 15.806 -15.463 -8.651 1.00 95.12 584 THR A O 1
ATOM 4672 N N . THR A 1 585 ? 17.050 -16.333 -10.294 1.00 96.50 585 THR A N 1
ATOM 4673 C CA . THR A 1 585 ? 17.939 -15.181 -10.424 1.00 96.50 585 THR A CA 1
ATOM 4674 C C . THR A 1 585 ? 18.512 -15.108 -11.836 1.00 96.50 585 THR A C 1
ATOM 4676 O O . THR A 1 585 ? 18.116 -15.856 -12.727 1.00 96.50 585 THR A O 1
ATOM 4679 N N . ILE A 1 586 ? 19.443 -14.193 -12.064 1.00 96.81 586 ILE A N 1
ATOM 4680 C CA . ILE A 1 586 ? 20.076 -13.947 -13.349 1.00 96.81 586 ILE A CA 1
ATOM 4681 C C . ILE A 1 586 ? 21.592 -13.822 -13.175 1.00 96.81 586 ILE A C 1
ATOM 4683 O O . ILE A 1 586 ? 22.076 -13.279 -12.180 1.00 96.81 586 ILE A O 1
ATOM 4687 N N . VAL A 1 587 ? 22.334 -14.363 -14.138 1.00 96.38 587 VAL A N 1
ATOM 4688 C CA . VAL A 1 587 ? 23.793 -14.265 -14.229 1.00 96.38 587 VAL A CA 1
ATOM 4689 C C . VAL A 1 587 ? 24.162 -13.391 -15.406 1.00 96.38 587 VAL A C 1
ATOM 4691 O O . VAL A 1 587 ? 23.690 -13.620 -16.523 1.00 96.38 587 VAL A O 1
ATOM 4694 N N . TYR A 1 588 ? 25.033 -12.425 -15.146 1.00 95.94 588 TYR A N 1
ATOM 4695 C CA . TYR A 1 588 ? 25.560 -11.506 -16.134 1.00 95.94 588 TYR A CA 1
ATOM 4696 C C . TYR A 1 588 ? 26.982 -11.870 -16.536 1.00 95.94 588 TYR A C 1
ATOM 4698 O O . TYR A 1 588 ? 27.759 -12.383 -15.730 1.00 95.94 588 TYR A O 1
ATOM 4706 N N . ASP A 1 589 ? 27.305 -11.648 -17.810 1.00 92.88 589 ASP A N 1
ATOM 4707 C CA . ASP A 1 589 ? 28.644 -11.833 -18.385 1.00 92.88 589 ASP A CA 1
ATOM 4708 C C . ASP A 1 589 ? 29.261 -13.217 -18.078 1.00 92.88 589 ASP A C 1
ATOM 4710 O O . ASP A 1 589 ? 30.474 -13.404 -18.050 1.00 92.88 589 ASP A O 1
ATOM 4714 N N . SER A 1 590 ? 28.395 -14.218 -17.877 1.00 88.44 590 SER A N 1
ATOM 4715 C CA . SER A 1 590 ? 28.708 -15.599 -17.471 1.00 88.44 590 SER A CA 1
ATOM 4716 C C . SER A 1 590 ? 29.340 -15.792 -16.084 1.00 88.44 590 SER A C 1
ATOM 4718 O O . SER A 1 590 ? 29.648 -16.933 -15.739 1.00 88.44 590 SER A O 1
ATOM 4720 N N . VAL A 1 591 ? 29.518 -14.740 -15.281 1.00 88.69 591 VAL A N 1
ATOM 4721 C CA . VAL A 1 591 ? 30.234 -14.821 -13.991 1.00 88.69 591 VAL A CA 1
ATOM 4722 C C . VAL A 1 591 ? 29.514 -14.131 -12.832 1.00 88.69 591 VAL A C 1
ATOM 4724 O O . VAL A 1 591 ? 29.584 -14.611 -11.702 1.00 88.69 591 VAL A O 1
ATOM 4727 N N . ASP A 1 592 ? 28.760 -13.065 -13.097 1.00 90.50 592 ASP A N 1
ATOM 4728 C CA . ASP A 1 592 ? 28.213 -12.197 -12.057 1.00 90.50 592 ASP A CA 1
ATOM 4729 C C . ASP A 1 592 ? 26.763 -12.561 -11.744 1.00 90.50 592 ASP A C 1
ATOM 4731 O O . ASP A 1 592 ? 25.836 -12.207 -12.471 1.00 90.50 592 ASP A O 1
ATOM 4735 N N . THR A 1 593 ? 26.550 -13.284 -10.646 1.00 94.81 593 THR A N 1
ATOM 4736 C CA . THR A 1 593 ? 25.202 -13.678 -10.211 1.00 94.81 593 THR A CA 1
ATOM 4737 C C . THR A 1 593 ? 24.558 -12.566 -9.393 1.00 94.81 593 THR A C 1
ATOM 4739 O O . THR A 1 593 ? 25.057 -12.214 -8.325 1.00 94.81 593 THR A O 1
ATOM 4742 N N . LEU A 1 594 ? 23.420 -12.051 -9.858 1.00 96.44 594 LEU A N 1
ATOM 4743 C CA . LEU A 1 594 ? 22.640 -11.072 -9.107 1.00 96.44 594 LEU A CA 1
ATOM 4744 C C . LEU A 1 594 ? 22.061 -11.724 -7.835 1.00 96.44 594 LEU A C 1
ATOM 4746 O O . LEU A 1 594 ? 21.571 -12.861 -7.898 1.00 96.44 594 LEU A O 1
ATOM 4750 N N . PRO A 1 595 ? 22.051 -11.043 -6.676 1.00 95.88 595 PRO A N 1
ATOM 4751 C CA . PRO A 1 595 ? 21.303 -11.523 -5.523 1.00 95.88 595 PRO A CA 1
ATOM 4752 C C . PRO A 1 595 ? 19.821 -11.697 -5.876 1.00 95.88 595 PRO A C 1
ATOM 4754 O O . PRO A 1 595 ? 19.201 -10.830 -6.488 1.00 95.88 595 PRO A O 1
ATOM 4757 N N . TYR A 1 596 ? 19.226 -12.824 -5.480 1.00 94.19 596 TYR A N 1
ATOM 4758 C CA . TYR A 1 596 ? 17.873 -13.188 -5.918 1.00 94.19 596 TYR A CA 1
ATOM 4759 C C . TYR A 1 596 ? 16.813 -12.131 -5.558 1.00 94.19 596 TYR A C 1
ATOM 4761 O O . TYR A 1 596 ? 15.927 -11.852 -6.358 1.00 94.19 596 TYR A O 1
ATOM 4769 N N . LEU A 1 597 ? 16.904 -11.482 -4.389 1.00 94.69 597 LEU A N 1
ATOM 4770 C CA . LEU A 1 597 ? 15.966 -10.409 -4.028 1.00 94.69 597 LEU A CA 1
ATOM 4771 C C . LEU A 1 597 ? 16.070 -9.207 -4.974 1.00 94.69 597 LEU A C 1
ATOM 4773 O O . LEU A 1 597 ? 15.042 -8.630 -5.330 1.00 94.69 597 LEU A O 1
ATOM 4777 N N . ASP A 1 598 ? 17.280 -8.864 -5.412 1.00 96.50 598 ASP A N 1
ATOM 4778 C CA . ASP A 1 598 ? 17.515 -7.762 -6.343 1.00 96.50 598 ASP A CA 1
ATOM 4779 C C . ASP A 1 598 ? 16.996 -8.102 -7.744 1.00 96.50 598 ASP A C 1
ATOM 4781 O O . ASP A 1 598 ? 16.418 -7.238 -8.406 1.00 96.50 598 ASP A O 1
ATOM 4785 N N . TYR A 1 599 ? 17.089 -9.371 -8.165 1.00 97.56 599 TYR A N 1
ATOM 4786 C CA . TYR A 1 599 ? 16.410 -9.860 -9.371 1.00 97.56 599 TYR A CA 1
ATOM 4787 C C . TYR A 1 599 ? 14.904 -9.576 -9.301 1.00 97.56 599 TYR A C 1
ATOM 4789 O O . TYR A 1 599 ? 14.343 -8.912 -10.182 1.00 97.56 599 TYR A O 1
ATOM 4797 N N . TYR A 1 600 ? 14.245 -9.990 -8.216 1.00 97.69 600 TYR A N 1
ATOM 4798 C CA . TYR A 1 600 ? 12.802 -9.810 -8.103 1.00 97.69 600 TYR A CA 1
ATOM 4799 C C . TYR A 1 600 ? 12.372 -8.332 -7.986 1.00 97.69 600 TYR A C 1
ATOM 4801 O O . TYR A 1 600 ? 11.349 -7.935 -8.550 1.00 97.69 600 TYR A O 1
ATOM 4809 N N . PHE A 1 601 ? 13.126 -7.481 -7.286 1.00 96.88 601 PHE A N 1
ATOM 4810 C CA . PHE A 1 601 ? 12.765 -6.063 -7.152 1.00 96.88 601 PHE A CA 1
ATOM 4811 C C . PHE A 1 601 ? 13.106 -5.225 -8.384 1.00 96.88 601 PHE A C 1
ATOM 4813 O O . PHE A 1 601 ? 12.313 -4.367 -8.780 1.00 96.88 601 PHE A O 1
ATOM 4820 N N . TYR A 1 602 ? 14.275 -5.448 -8.979 1.00 97.56 602 TYR A N 1
ATOM 4821 C CA . TYR A 1 602 ? 14.874 -4.498 -9.914 1.00 97.56 602 TYR A CA 1
ATOM 4822 C C . TYR A 1 602 ? 14.974 -5.015 -11.344 1.00 97.56 602 TYR A C 1
ATOM 4824 O O . TYR A 1 602 ? 15.308 -4.229 -12.226 1.00 97.56 602 TYR A O 1
ATOM 4832 N N . VAL A 1 603 ? 14.616 -6.279 -11.591 1.00 97.88 603 VAL A N 1
ATOM 4833 C CA . VAL A 1 603 ? 14.378 -6.830 -12.935 1.00 97.88 603 VAL A CA 1
ATOM 4834 C C . VAL A 1 603 ? 12.907 -7.201 -13.103 1.00 97.88 603 VAL A C 1
ATOM 4836 O O . VAL A 1 603 ? 12.289 -6.788 -14.085 1.00 97.88 603 VAL A O 1
ATOM 4839 N N . VAL A 1 604 ? 12.328 -7.929 -12.142 1.00 97.88 604 VAL A N 1
ATOM 4840 C CA . VAL A 1 604 ? 10.976 -8.499 -12.261 1.00 97.88 604 VAL A CA 1
ATOM 4841 C C . VAL A 1 604 ? 9.872 -7.483 -12.008 1.00 97.88 604 VAL A C 1
ATOM 4843 O O . VAL A 1 604 ? 8.944 -7.389 -12.811 1.00 97.88 604 VAL A O 1
ATOM 4846 N N . HIS A 1 605 ? 9.930 -6.731 -10.910 1.00 97.50 605 HIS A N 1
ATOM 4847 C CA . HIS A 1 605 ? 8.776 -5.960 -10.456 1.00 97.50 605 HIS A CA 1
ATOM 4848 C C . HIS A 1 605 ? 8.282 -4.944 -11.521 1.00 97.50 605 HIS A C 1
ATOM 4850 O O . HIS A 1 605 ? 9.065 -4.114 -12.000 1.00 97.50 605 HIS A O 1
ATOM 4856 N N . PRO A 1 606 ? 6.983 -4.962 -11.898 1.00 95.50 606 PRO A N 1
ATOM 4857 C CA . PRO A 1 606 ? 6.469 -4.196 -13.043 1.00 95.50 606 PRO A CA 1
ATOM 4858 C C . PRO A 1 606 ? 6.215 -2.711 -12.749 1.00 95.50 606 PRO A C 1
ATOM 4860 O O . PRO A 1 606 ? 5.977 -1.933 -13.674 1.00 95.50 606 PRO A O 1
ATOM 4863 N N . ARG A 1 607 ? 6.233 -2.332 -11.468 1.00 93.12 607 ARG A N 1
ATOM 4864 C CA . ARG A 1 607 ? 6.209 -0.940 -11.001 1.00 93.12 607 ARG A CA 1
ATOM 4865 C C . ARG A 1 607 ? 7.636 -0.428 -10.818 1.00 93.12 607 ARG A C 1
ATOM 4867 O O . ARG A 1 607 ? 8.478 -1.163 -10.295 1.00 93.12 607 ARG A O 1
ATOM 4874 N N . ILE A 1 608 ? 7.892 0.805 -11.231 1.00 92.00 608 ILE A N 1
ATOM 4875 C CA . ILE A 1 608 ? 9.194 1.470 -11.163 1.00 92.00 608 ILE A CA 1
ATOM 4876 C C . ILE A 1 608 ? 9.250 2.394 -9.950 1.00 92.00 608 ILE A C 1
ATOM 4878 O O . ILE A 1 608 ? 10.109 2.186 -9.098 1.00 92.00 608 ILE A O 1
ATOM 4882 N N . LEU A 1 609 ? 8.341 3.372 -9.863 1.00 85.12 609 LEU A N 1
ATOM 4883 C CA . LEU A 1 609 ? 8.390 4.408 -8.828 1.00 85.12 609 LEU A CA 1
ATOM 4884 C C . LEU A 1 609 ? 6.999 4.673 -8.240 1.00 85.12 609 LEU A C 1
ATOM 4886 O O . LEU A 1 609 ? 6.629 4.096 -7.221 1.00 85.12 609 LEU A O 1
ATOM 4890 N N . TYR A 1 610 ? 6.193 5.501 -8.905 1.00 78.88 610 TYR A N 1
ATOM 4891 C CA . TYR A 1 610 ? 4.899 5.967 -8.394 1.00 78.88 610 TYR A CA 1
ATOM 4892 C C . TYR A 1 610 ? 3.702 5.383 -9.141 1.00 78.88 610 TYR A C 1
ATOM 4894 O O . TYR A 1 610 ? 2.590 5.352 -8.613 1.00 78.88 610 TYR A O 1
ATOM 4902 N N . GLU A 1 611 ? 3.907 4.931 -10.371 1.00 84.00 611 GLU A N 1
ATOM 4903 C CA . GLU A 1 611 ? 2.844 4.622 -11.307 1.00 84.00 611 GLU A CA 1
ATOM 4904 C C . GLU A 1 611 ? 2.079 3.343 -10.948 1.00 84.00 611 GLU A C 1
ATOM 4906 O O . GLU A 1 611 ? 2.583 2.439 -10.283 1.00 84.00 611 GLU A O 1
ATOM 4911 N N . ILE A 1 612 ? 0.835 3.257 -11.419 1.00 85.88 612 ILE A N 1
ATOM 4912 C CA . ILE A 1 612 ? 0.088 1.998 -11.433 1.00 85.88 612 ILE A CA 1
ATOM 4913 C C . ILE A 1 612 ? 0.458 1.276 -12.735 1.00 85.88 612 ILE A C 1
ATOM 4915 O O . ILE A 1 612 ? 0.208 1.848 -13.805 1.00 85.88 612 ILE A O 1
ATOM 4919 N N . PRO A 1 613 ? 1.003 0.042 -12.682 1.00 92.00 613 PRO A N 1
ATOM 4920 C CA . PRO A 1 613 ? 1.242 -0.750 -13.882 1.00 92.00 613 PRO A CA 1
ATOM 4921 C C . PRO A 1 613 ? -0.062 -0.941 -14.656 1.00 92.00 613 PRO A C 1
ATOM 4923 O O . PRO A 1 613 ? -1.034 -1.514 -14.156 1.00 92.00 613 PRO A O 1
ATOM 4926 N N . ALA A 1 614 ? -0.112 -0.406 -15.872 1.00 91.69 614 ALA A N 1
ATOM 4927 C CA . ALA A 1 614 ? -1.337 -0.349 -16.647 1.00 91.69 614 ALA A CA 1
ATOM 4928 C C . ALA A 1 614 ? -1.062 -0.352 -18.149 1.00 91.69 614 ALA A C 1
ATOM 4930 O O . ALA A 1 614 ? 0.007 0.043 -18.612 1.00 91.69 614 ALA A O 1
ATOM 4931 N N . ARG A 1 615 ? -2.087 -0.748 -18.905 1.00 91.94 615 ARG A N 1
ATOM 4932 C CA . ARG A 1 615 ? -2.174 -0.480 -20.339 1.00 91.94 615 ARG A CA 1
ATOM 4933 C C . ARG A 1 615 ? -2.558 0.978 -20.560 1.00 91.94 615 ARG A C 1
ATOM 4935 O O . ARG A 1 615 ? -3.610 1.414 -20.075 1.00 91.94 615 ARG A O 1
ATOM 4942 N N . ILE A 1 616 ? -1.723 1.710 -21.296 1.00 91.69 616 ILE A N 1
ATOM 4943 C CA . ILE A 1 616 ? -1.969 3.109 -21.645 1.00 91.69 616 ILE A CA 1
ATOM 4944 C C . ILE A 1 616 ? -1.927 3.356 -23.155 1.00 91.69 616 ILE A C 1
ATOM 4946 O O . ILE A 1 616 ? -1.130 2.780 -23.885 1.00 91.69 616 ILE A O 1
ATOM 4950 N N . ASP A 1 617 ? -2.830 4.204 -23.622 1.00 91.88 617 ASP A N 1
ATOM 4951 C CA . ASP A 1 617 ? -2.925 4.716 -24.980 1.00 91.88 617 ASP A CA 1
ATOM 4952 C C . ASP A 1 617 ? -2.324 6.125 -25.006 1.00 91.88 617 ASP A C 1
ATOM 4954 O O . ASP A 1 617 ? -2.820 7.038 -24.342 1.00 91.88 617 ASP A O 1
ATOM 4958 N N . VAL A 1 618 ? -1.242 6.278 -25.765 1.00 92.81 618 VAL A N 1
ATOM 4959 C CA . VAL A 1 618 ? -0.497 7.535 -25.925 1.00 92.81 618 VAL A CA 1
ATOM 4960 C C . VAL A 1 618 ? -0.574 8.082 -27.352 1.00 92.81 618 VAL A C 1
ATOM 4962 O O . VAL A 1 618 ? 0.113 9.048 -27.669 1.00 92.81 618 VAL A O 1
ATOM 4965 N N . SER A 1 619 ? -1.454 7.525 -28.191 1.00 92.50 619 SER A N 1
ATOM 4966 C CA . SER A 1 619 ? -1.538 7.840 -29.628 1.00 92.50 619 SER A CA 1
ATOM 4967 C C . SER A 1 619 ? -1.822 9.311 -29.946 1.00 92.50 619 SER A C 1
ATOM 4969 O O . SER A 1 619 ? -1.512 9.791 -31.034 1.00 92.50 619 SER A O 1
ATOM 4971 N N . PHE A 1 620 ? -2.359 10.071 -28.987 1.00 93.12 620 PHE A N 1
ATOM 4972 C CA . PHE A 1 620 ? -2.505 11.520 -29.119 1.00 93.12 620 PHE A CA 1
ATOM 4973 C C . PHE A 1 620 ? -1.167 12.217 -29.429 1.00 93.12 620 PHE A C 1
ATOM 4975 O O . PHE A 1 620 ? -1.122 13.100 -30.289 1.00 93.12 620 PHE A O 1
ATOM 4982 N N . TRP A 1 621 ? -0.079 11.795 -28.775 1.00 94.12 621 TRP A N 1
ATOM 4983 C CA . TRP A 1 621 ? 1.253 12.389 -28.927 1.00 94.12 621 TRP A CA 1
ATOM 4984 C C . TRP A 1 621 ? 2.047 11.823 -30.118 1.00 94.12 621 TRP A C 1
ATOM 4986 O O . TRP A 1 621 ? 3.148 12.295 -30.387 1.00 94.12 621 TRP A O 1
ATOM 4996 N N . ASP A 1 622 ? 1.471 10.909 -30.911 1.00 91.69 622 ASP A N 1
ATOM 4997 C CA . ASP A 1 622 ? 2.068 10.470 -32.185 1.00 91.69 622 ASP A CA 1
ATOM 4998 C C . ASP A 1 622 ? 2.023 11.575 -33.257 1.00 91.69 622 ASP A C 1
ATOM 5000 O O . ASP A 1 622 ? 2.722 11.511 -34.273 1.00 91.69 622 ASP A O 1
ATOM 5004 N N . LYS A 1 623 ? 1.169 12.591 -33.062 1.00 94.31 623 LYS A N 1
ATOM 5005 C CA . LYS A 1 623 ? 1.038 13.752 -33.948 1.00 94.31 623 LYS A CA 1
ATOM 5006 C C . LYS A 1 623 ? 1.628 15.007 -33.294 1.00 94.31 623 LYS A C 1
ATOM 5008 O O . LYS A 1 623 ? 1.402 15.230 -32.103 1.00 94.31 623 LYS A O 1
ATOM 5013 N N . PRO A 1 624 ? 2.339 15.853 -34.066 1.00 93.12 624 PRO A N 1
ATOM 5014 C CA . PRO A 1 624 ? 2.927 17.082 -33.544 1.00 93.12 624 PRO A CA 1
ATOM 5015 C C . PRO A 1 624 ? 1.847 18.109 -33.155 1.00 93.12 624 PRO A C 1
ATOM 5017 O O . PRO A 1 624 ? 0.729 18.047 -33.674 1.00 93.12 624 PRO A O 1
ATOM 5020 N N . PRO A 1 625 ? 2.174 19.110 -32.316 1.00 93.75 625 PRO A N 1
ATOM 5021 C CA . PRO A 1 625 ? 1.238 20.162 -31.898 1.00 93.75 625 PRO A CA 1
ATOM 5022 C C . PRO A 1 625 ? 0.554 20.892 -33.069 1.00 93.75 625 PRO A C 1
ATOM 5024 O O . PRO A 1 625 ? -0.632 21.216 -32.987 1.00 93.75 625 PRO A O 1
ATOM 5027 N N . SER A 1 626 ? 1.263 21.074 -34.191 1.00 94.94 626 SER A N 1
ATOM 5028 C CA . SER A 1 626 ? 0.742 21.720 -35.406 1.00 94.94 626 SER A CA 1
ATOM 5029 C C . SER A 1 626 ? -0.451 20.992 -36.027 1.00 94.94 626 SER A C 1
ATOM 5031 O O . SER A 1 626 ? -1.329 21.644 -36.584 1.00 94.94 626 SER A O 1
ATOM 5033 N N . TYR A 1 627 ? -0.532 19.664 -35.886 1.00 96.38 627 TYR A N 1
ATOM 5034 C CA . TYR A 1 627 ? -1.663 18.869 -36.371 1.00 96.38 627 TYR A CA 1
ATOM 5035 C C . TYR A 1 627 ? -2.971 19.234 -35.654 1.00 96.38 627 TYR A C 1
ATOM 5037 O O . TYR A 1 627 ? -4.038 19.224 -36.262 1.00 96.38 627 TYR A O 1
ATOM 5045 N N . TYR A 1 628 ? -2.885 19.584 -34.369 1.00 95.00 628 TYR A N 1
ATOM 5046 C CA . TYR A 1 628 ? -4.037 19.942 -33.540 1.00 95.00 628 TYR A CA 1
ATOM 5047 C C . TYR A 1 628 ? -4.302 21.452 -33.483 1.00 95.00 628 TYR A C 1
ATOM 5049 O O . TYR A 1 628 ? -5.226 21.873 -32.788 1.00 95.00 628 TYR A O 1
ATOM 5057 N N . GLY A 1 629 ? -3.488 22.271 -34.160 1.00 94.56 629 GLY A N 1
ATOM 5058 C CA . GLY A 1 629 ? -3.548 23.730 -34.037 1.00 94.56 629 GLY A CA 1
ATOM 5059 C C . GLY A 1 629 ? -3.240 24.230 -32.620 1.00 94.56 629 GLY A C 1
ATOM 5060 O O . GLY A 1 629 ? -3.785 25.247 -32.203 1.00 94.56 629 GLY A O 1
ATOM 5061 N N . MET A 1 630 ? -2.410 23.501 -31.866 1.00 96.06 630 MET A N 1
ATOM 5062 C CA . MET A 1 630 ? -2.037 23.831 -30.486 1.00 96.06 630 MET A CA 1
ATOM 5063 C C . MET A 1 630 ? -0.620 24.397 -30.425 1.00 96.06 630 MET A C 1
ATOM 5065 O O . MET A 1 630 ? 0.236 24.049 -31.242 1.00 96.06 630 MET A O 1
ATOM 5069 N N . SER A 1 631 ? -0.333 25.210 -29.409 1.00 96.12 631 SER A N 1
ATOM 5070 C CA . SER A 1 631 ? 1.054 25.486 -29.037 1.00 96.12 631 SER A CA 1
ATOM 5071 C C . SER A 1 631 ? 1.715 24.242 -28.433 1.00 96.12 631 SER A C 1
ATOM 5073 O O . SER A 1 631 ? 1.059 23.352 -27.887 1.00 96.12 631 SER A O 1
ATOM 5075 N N . GLU A 1 632 ? 3.044 24.189 -28.471 1.00 92.94 632 GLU A N 1
ATOM 5076 C CA . GLU A 1 632 ? 3.805 23.097 -27.859 1.00 92.94 632 GLU A CA 1
ATOM 5077 C C . GLU A 1 632 ? 3.528 22.948 -26.354 1.00 92.94 632 GLU A C 1
ATOM 5079 O O . GLU A 1 632 ? 3.362 21.838 -25.848 1.00 92.94 632 GLU A O 1
ATOM 5084 N N . LYS A 1 633 ? 3.409 24.071 -25.638 1.00 93.81 633 LYS A N 1
ATOM 5085 C CA . LYS A 1 633 ? 3.100 24.078 -24.204 1.00 93.81 633 LYS A CA 1
ATOM 5086 C C . LYS A 1 633 ? 1.721 23.476 -23.918 1.00 93.81 633 LYS A C 1
ATOM 5088 O O . LYS A 1 633 ? 1.580 22.732 -22.949 1.00 93.81 633 LYS A O 1
ATOM 5093 N N . GLU A 1 634 ? 0.718 23.788 -24.739 1.00 93.50 634 GLU A N 1
ATOM 5094 C CA . GLU A 1 634 ? -0.629 23.213 -24.616 1.00 93.50 634 GLU A CA 1
ATOM 5095 C C . GLU A 1 634 ? -0.633 21.717 -24.930 1.00 93.50 634 GLU A C 1
ATOM 5097 O O . GLU A 1 634 ? -1.241 20.945 -24.192 1.00 93.50 634 GLU A O 1
ATOM 5102 N N . TRP A 1 635 ? 0.095 21.299 -25.967 1.00 94.50 635 TRP A N 1
ATOM 5103 C CA . TRP A 1 635 ? 0.221 19.898 -26.371 1.00 94.50 635 TRP A CA 1
ATOM 5104 C C . TRP A 1 635 ? 0.916 19.032 -25.306 1.00 94.50 635 TRP A C 1
ATOM 5106 O O . TRP A 1 635 ? 0.428 17.951 -24.970 1.00 94.50 635 TRP A O 1
ATOM 5116 N N . LEU A 1 636 ? 2.002 19.526 -24.698 1.00 92.44 636 LEU A N 1
ATOM 5117 C CA . LEU A 1 636 ? 2.698 18.836 -23.601 1.00 92.44 636 LEU A CA 1
ATOM 5118 C C . LEU A 1 636 ? 1.823 18.710 -22.342 1.00 92.44 636 LEU A C 1
ATOM 5120 O O . LEU A 1 636 ? 1.843 17.675 -21.671 1.00 92.44 636 LEU A O 1
ATOM 5124 N N . LYS A 1 637 ? 1.033 19.746 -22.028 1.00 89.94 637 LYS A N 1
ATOM 5125 C CA . LYS A 1 637 ? 0.170 19.807 -20.834 1.00 89.94 637 LYS A CA 1
ATOM 5126 C C . LYS A 1 637 ? -1.240 19.251 -21.051 1.00 89.94 637 LYS A C 1
ATOM 5128 O O . LYS A 1 637 ? -2.077 19.357 -20.152 1.00 89.94 637 LYS A O 1
ATOM 5133 N N . TYR A 1 638 ? -1.532 18.676 -22.217 1.00 86.62 638 TYR A N 1
ATOM 5134 C CA . TYR A 1 638 ? -2.881 18.239 -22.552 1.00 86.62 638 TYR A CA 1
ATOM 5135 C C . TYR A 1 638 ? -3.334 17.053 -21.682 1.00 86.62 638 TYR A C 1
ATOM 5137 O O . TYR A 1 638 ? -3.010 15.899 -21.942 1.00 86.62 638 TYR A O 1
ATOM 5145 N N . SER A 1 639 ? -4.117 17.338 -20.639 1.00 76.19 639 SER A N 1
ATOM 5146 C CA . SER A 1 639 ? -4.568 16.354 -19.641 1.00 76.19 639 SER A CA 1
ATOM 5147 C C . SER A 1 639 ? -5.986 15.819 -19.871 1.00 76.19 639 SER A C 1
ATOM 5149 O O . SER A 1 639 ? -6.432 14.919 -19.162 1.00 76.19 639 SER A O 1
ATOM 5151 N N . LYS A 1 640 ? -6.717 16.348 -20.865 1.00 76.19 640 LYS A N 1
ATOM 5152 C CA . LYS A 1 640 ? -8.081 15.893 -21.198 1.00 76.19 640 LYS A CA 1
ATOM 5153 C C . LYS A 1 640 ? -8.099 14.535 -21.911 1.00 76.19 640 LYS A C 1
ATOM 5155 O O . LYS A 1 640 ? -9.138 13.876 -21.927 1.00 76.19 640 LYS A O 1
ATOM 5160 N N . TYR A 1 641 ? -6.977 14.110 -22.496 1.00 78.38 641 TYR A N 1
ATOM 5161 C CA . TYR A 1 641 ? -6.867 12.808 -23.148 1.00 78.38 641 TYR A CA 1
ATOM 5162 C C . TYR A 1 641 ? -6.801 11.678 -22.112 1.00 78.38 641 TYR A C 1
ATOM 5164 O O . TYR A 1 641 ? -5.897 11.625 -21.282 1.00 78.38 641 TYR A O 1
ATOM 5172 N N . GLN A 1 642 ? -7.759 10.752 -22.164 1.00 81.25 642 GLN A N 1
ATOM 5173 C CA . GLN A 1 642 ? -7.799 9.597 -21.267 1.00 81.25 642 GLN A CA 1
ATOM 5174 C C . GLN A 1 642 ? -6.841 8.504 -21.743 1.00 81.25 642 GLN A C 1
ATOM 5176 O O . GLN A 1 642 ? -7.167 7.753 -22.668 1.00 81.25 642 GLN A O 1
ATOM 5181 N N . ILE A 1 643 ? -5.688 8.412 -21.074 1.00 85.00 643 ILE A N 1
ATOM 5182 C CA . ILE A 1 643 ? -4.620 7.463 -21.414 1.00 85.00 643 ILE A CA 1
ATOM 5183 C C . ILE A 1 643 ? -4.940 6.022 -21.002 1.00 85.00 643 ILE A C 1
ATOM 5185 O O . ILE A 1 643 ? -4.482 5.090 -21.639 1.00 85.00 643 ILE A O 1
ATOM 5189 N N . TYR A 1 644 ? -5.739 5.778 -19.963 1.00 85.88 644 TYR A N 1
ATOM 5190 C CA . TYR A 1 644 ? -5.977 4.415 -19.473 1.00 85.88 644 TYR A CA 1
ATOM 5191 C C . TYR A 1 644 ? -7.066 3.702 -20.284 1.00 85.88 644 TYR A C 1
ATOM 5193 O O . TYR A 1 644 ? -8.257 3.980 -20.106 1.00 85.88 644 TYR A O 1
ATOM 5201 N N . ARG A 1 645 ? -6.674 2.757 -21.150 1.00 81.06 645 ARG A N 1
ATOM 5202 C CA . ARG A 1 645 ? -7.585 2.044 -22.063 1.00 81.06 645 ARG A CA 1
ATOM 5203 C C . ARG A 1 645 ? -7.257 0.560 -22.169 1.00 81.06 645 ARG A C 1
ATOM 5205 O O . ARG A 1 645 ? -6.097 0.167 -22.110 1.00 81.06 645 ARG A O 1
ATOM 5212 N N . LYS A 1 646 ? -8.287 -0.259 -22.415 1.00 78.81 646 LYS A N 1
ATOM 5213 C CA . LYS A 1 646 ? -8.152 -1.720 -22.563 1.00 78.81 646 LYS A CA 1
ATOM 5214 C C . LYS A 1 646 ? -7.190 -2.119 -23.693 1.00 78.81 646 LYS A C 1
ATOM 5216 O O . LYS A 1 646 ? -6.421 -3.053 -23.517 1.00 78.81 646 LYS A O 1
ATOM 5221 N N . ASN A 1 647 ? -7.198 -1.375 -24.803 1.00 83.00 647 ASN A N 1
ATOM 5222 C CA . ASN A 1 647 ? -6.332 -1.607 -25.969 1.00 83.00 647 ASN A CA 1
ATOM 5223 C C . ASN A 1 647 ? -5.008 -0.815 -25.911 1.00 83.00 647 ASN A C 1
ATOM 5225 O O . ASN A 1 647 ? -4.334 -0.682 -26.927 1.00 83.00 647 ASN A O 1
ATOM 5229 N N . GLY A 1 648 ? -4.665 -0.230 -24.757 1.00 90.00 648 GLY A N 1
ATOM 5230 C CA . GLY A 1 648 ? -3.387 0.454 -24.567 1.00 90.00 648 GLY A CA 1
ATOM 5231 C C . GLY A 1 648 ? -2.209 -0.521 -24.477 1.00 90.00 648 GLY A C 1
ATOM 5232 O O . GLY A 1 648 ? -2.382 -1.740 -24.470 1.00 90.00 648 GLY A O 1
ATOM 5233 N N . GLN A 1 649 ? -1.004 0.023 -24.342 1.00 94.06 649 GLN A N 1
ATOM 5234 C CA . GLN A 1 649 ? 0.233 -0.744 -24.227 1.00 94.06 649 GLN A CA 1
ATOM 5235 C C . GLN A 1 649 ? 0.846 -0.647 -22.830 1.00 94.06 649 GLN A C 1
ATOM 5237 O O . GLN A 1 649 ? 0.691 0.354 -22.132 1.00 94.06 649 GLN A O 1
ATOM 5242 N N . PHE A 1 650 ? 1.527 -1.716 -22.420 1.00 96.44 650 PHE A N 1
ATOM 5243 C CA . PHE A 1 650 ? 2.339 -1.759 -21.206 1.00 96.44 650 PHE A CA 1
ATOM 5244 C C . PHE A 1 650 ? 3.808 -1.554 -21.586 1.00 96.44 650 PHE A C 1
ATOM 5246 O O . PHE A 1 650 ? 4.260 -2.131 -22.575 1.00 96.44 650 PHE A O 1
ATOM 5253 N N . TRP A 1 651 ? 4.548 -0.752 -20.813 1.00 96.69 651 TRP A N 1
ATOM 5254 C CA . TRP A 1 651 ? 5.887 -0.286 -21.193 1.00 96.69 651 TRP A CA 1
ATOM 5255 C C . TRP A 1 651 ? 6.846 -1.420 -21.560 1.00 96.69 651 TRP A C 1
ATOM 5257 O O . TRP A 1 651 ? 7.526 -1.320 -22.575 1.00 96.69 651 TRP A O 1
ATOM 5267 N N . ARG A 1 652 ? 6.851 -2.526 -20.804 1.00 96.75 652 ARG A N 1
ATOM 5268 C CA . ARG A 1 652 ? 7.774 -3.639 -21.069 1.00 96.75 652 ARG A CA 1
ATOM 5269 C C . ARG A 1 652 ? 7.489 -4.298 -22.413 1.00 96.75 652 ARG A C 1
ATOM 5271 O O . ARG A 1 652 ? 8.405 -4.528 -23.189 1.00 96.75 652 ARG A O 1
ATOM 5278 N N . LEU A 1 653 ? 6.211 -4.532 -22.708 1.00 96.75 653 LEU A N 1
ATOM 5279 C CA . LEU A 1 653 ? 5.786 -5.143 -23.969 1.00 96.75 653 LEU A CA 1
ATOM 5280 C C . LEU A 1 653 ? 6.009 -4.205 -25.161 1.00 96.75 653 LEU A C 1
ATOM 5282 O O . LEU A 1 653 ? 6.267 -4.677 -26.261 1.00 96.75 653 LEU A O 1
ATOM 5286 N N . TYR A 1 654 ? 5.930 -2.886 -24.960 1.00 96.69 654 TYR A N 1
ATOM 5287 C CA . TYR A 1 654 ? 6.298 -1.920 -25.997 1.00 96.69 654 TYR A CA 1
ATOM 5288 C C . TYR A 1 654 ? 7.798 -2.000 -26.310 1.00 96.69 654 TYR A C 1
ATOM 5290 O O . TYR A 1 654 ? 8.177 -2.159 -27.467 1.00 96.69 654 TYR A O 1
ATOM 5298 N N . TRP A 1 655 ? 8.653 -1.941 -25.284 1.00 97.00 655 TRP A N 1
ATOM 5299 C CA . TRP A 1 655 ? 10.108 -1.969 -25.455 1.00 97.00 655 TRP A CA 1
ATOM 5300 C C . TRP A 1 655 ? 10.628 -3.298 -26.001 1.00 97.00 655 TRP A C 1
ATOM 5302 O O . TRP A 1 655 ? 11.543 -3.295 -26.821 1.00 97.00 655 TRP A O 1
ATOM 5312 N N . GLU A 1 656 ? 10.005 -4.413 -25.618 1.00 95.12 656 GLU A N 1
ATOM 5313 C CA . GLU A 1 656 ? 10.268 -5.743 -26.179 1.00 95.12 656 GLU A CA 1
ATOM 5314 C C . GLU A 1 656 ? 10.027 -5.801 -27.698 1.00 95.12 656 GLU A C 1
ATOM 5316 O O . GLU A 1 656 ? 10.581 -6.662 -28.368 1.00 95.12 656 GLU A O 1
ATOM 5321 N N . ASN A 1 657 ? 9.238 -4.881 -28.260 1.00 95.00 657 ASN A N 1
ATOM 5322 C CA . ASN A 1 657 ? 8.958 -4.797 -29.695 1.00 95.00 657 ASN A CA 1
ATOM 5323 C C . ASN A 1 657 ? 9.561 -3.540 -30.352 1.00 95.00 657 ASN A C 1
ATOM 5325 O O . ASN A 1 657 ? 9.253 -3.233 -31.503 1.00 95.00 657 ASN A O 1
ATOM 5329 N N . TYR A 1 658 ? 10.410 -2.786 -29.643 1.00 95.94 658 TYR A N 1
ATOM 5330 C CA . TYR A 1 658 ? 11.038 -1.579 -30.179 1.00 95.94 658 TYR A CA 1
ATOM 5331 C C . TYR A 1 658 ? 12.372 -1.917 -30.861 1.00 95.94 658 TYR A C 1
ATOM 5333 O O . TYR A 1 658 ? 13.411 -2.046 -30.205 1.00 95.94 658 TYR A O 1
ATOM 5341 N N . ASP A 1 659 ? 12.349 -2.023 -32.194 1.00 95.94 659 ASP A N 1
ATOM 5342 C CA . ASP A 1 659 ? 13.478 -2.484 -33.019 1.00 95.94 659 ASP A CA 1
ATOM 5343 C C . ASP A 1 659 ? 14.841 -1.849 -32.684 1.00 95.94 659 ASP A C 1
ATOM 5345 O O . ASP A 1 659 ? 15.830 -2.586 -32.612 1.00 95.94 659 ASP A O 1
ATOM 5349 N N . PRO A 1 660 ? 14.970 -0.522 -32.458 1.00 94.44 660 PRO A N 1
ATOM 5350 C CA . PRO A 1 660 ? 16.270 0.065 -32.140 1.00 94.44 660 PRO A CA 1
ATOM 5351 C C . PRO A 1 660 ? 16.870 -0.456 -30.831 1.00 94.44 660 PRO A C 1
ATOM 5353 O O . PRO A 1 660 ? 18.073 -0.706 -30.779 1.00 94.44 660 PRO A O 1
ATOM 5356 N N . LEU A 1 661 ? 16.047 -0.666 -29.798 1.00 94.25 661 LEU A N 1
ATOM 5357 C CA . LEU A 1 661 ? 16.507 -1.218 -28.522 1.00 94.25 661 LEU A CA 1
ATOM 5358 C C . LEU A 1 661 ? 16.872 -2.699 -28.666 1.00 94.25 661 LEU A C 1
ATOM 5360 O O . LEU A 1 661 ? 17.932 -3.109 -28.204 1.00 94.25 661 LEU A O 1
ATOM 5364 N N . LEU A 1 662 ? 16.052 -3.491 -29.363 1.00 95.56 662 LEU A N 1
ATOM 5365 C CA . LEU A 1 662 ? 16.343 -4.909 -29.602 1.00 95.56 662 LEU A CA 1
ATOM 5366 C C . LEU A 1 662 ? 17.646 -5.113 -30.375 1.00 95.56 662 LEU A C 1
ATOM 5368 O O . LEU A 1 662 ? 18.455 -5.972 -30.027 1.00 95.56 662 LEU A O 1
ATOM 5372 N N . ASN A 1 663 ? 17.861 -4.315 -31.422 1.00 95.00 663 ASN A N 1
ATOM 5373 C CA . ASN A 1 663 ? 19.087 -4.364 -32.213 1.00 95.00 663 ASN A CA 1
ATOM 5374 C C . ASN A 1 663 ? 20.315 -3.955 -31.396 1.00 95.00 663 ASN A C 1
ATOM 5376 O O . ASN A 1 663 ? 21.396 -4.490 -31.630 1.00 95.00 663 ASN A O 1
ATOM 5380 N N . LEU A 1 664 ? 20.155 -3.020 -30.458 1.00 94.94 664 LEU A N 1
ATOM 5381 C CA . LEU A 1 664 ? 21.204 -2.624 -29.526 1.00 94.94 664 LEU A CA 1
ATOM 5382 C C . LEU A 1 664 ? 21.543 -3.780 -28.575 1.00 94.94 664 LEU A C 1
ATOM 5384 O O . LEU A 1 664 ? 22.701 -4.177 -28.513 1.00 94.94 664 LEU A O 1
ATOM 5388 N N . ILE A 1 665 ? 20.544 -4.380 -27.917 1.00 95.25 665 ILE A N 1
ATOM 5389 C CA . ILE A 1 665 ? 20.732 -5.497 -26.970 1.00 95.25 665 ILE A CA 1
ATOM 5390 C C . ILE A 1 665 ? 21.410 -6.696 -27.645 1.00 95.25 665 ILE A C 1
ATOM 5392 O O . ILE A 1 665 ? 22.389 -7.220 -27.123 1.00 95.25 665 ILE A O 1
ATOM 5396 N N . LYS A 1 666 ? 20.938 -7.102 -28.832 1.00 94.81 666 LYS A N 1
ATOM 5397 C CA . LYS A 1 666 ? 21.476 -8.261 -29.571 1.00 94.81 666 LYS A CA 1
ATOM 5398 C C . LYS A 1 666 ? 22.934 -8.093 -30.009 1.00 94.81 666 LYS A C 1
ATOM 5400 O O . LYS A 1 666 ? 23.602 -9.089 -30.273 1.00 94.81 666 LYS A O 1
ATOM 5405 N N . LYS A 1 667 ? 23.408 -6.852 -30.166 1.00 93.94 667 LYS A N 1
ATOM 5406 C CA . LYS A 1 667 ? 24.775 -6.548 -30.621 1.00 93.94 667 LYS A CA 1
ATOM 5407 C C . LYS A 1 667 ? 25.772 -6.414 -29.475 1.00 93.94 667 LYS A C 1
ATOM 5409 O O . LYS A 1 667 ? 26.961 -6.621 -29.711 1.00 93.94 667 LYS A O 1
ATOM 5414 N N . SER A 1 668 ? 25.307 -6.061 -28.283 1.00 92.44 668 SER A N 1
ATOM 5415 C CA . SER A 1 668 ? 26.166 -5.898 -27.115 1.00 92.44 668 SER A CA 1
ATOM 5416 C C . SER A 1 668 ? 26.653 -7.243 -26.576 1.00 92.44 668 SER A C 1
ATOM 5418 O O . SER A 1 668 ? 25.925 -8.237 -26.604 1.00 92.44 668 SER A O 1
ATOM 5420 N N . ARG A 1 669 ? 27.880 -7.273 -26.047 1.00 90.25 669 ARG A N 1
ATOM 5421 C CA . ARG A 1 669 ? 28.490 -8.484 -25.477 1.00 90.25 669 ARG A CA 1
ATOM 5422 C C . ARG A 1 669 ? 28.471 -8.516 -23.959 1.00 90.25 669 ARG A C 1
ATOM 5424 O O . ARG A 1 669 ? 28.473 -9.611 -23.410 1.00 90.25 669 ARG A O 1
ATOM 5431 N N . THR A 1 670 ? 28.466 -7.351 -23.312 1.00 94.88 670 THR A N 1
ATOM 5432 C CA . THR A 1 670 ? 28.442 -7.250 -21.848 1.00 94.88 670 THR A CA 1
ATOM 5433 C C . THR A 1 670 ? 27.313 -6.367 -21.331 1.00 94.88 670 THR A C 1
ATOM 5435 O O . THR A 1 670 ? 26.768 -5.526 -22.063 1.00 94.88 670 THR A O 1
ATOM 5438 N N . LEU A 1 671 ? 26.976 -6.522 -20.048 1.00 94.88 671 LEU A N 1
ATOM 5439 C CA . LEU A 1 671 ? 25.986 -5.667 -19.387 1.00 94.88 671 LEU A CA 1
ATOM 5440 C C . LEU A 1 671 ? 26.415 -4.194 -19.426 1.00 94.88 671 LEU A C 1
ATOM 5442 O O . LEU A 1 671 ? 25.637 -3.339 -19.853 1.00 94.88 671 LEU A O 1
ATOM 5446 N N . LEU A 1 672 ? 27.660 -3.892 -19.043 1.00 95.06 672 LEU A N 1
ATOM 5447 C CA . LEU A 1 672 ? 28.174 -2.518 -19.007 1.00 95.06 672 LEU A CA 1
ATOM 5448 C C . LEU A 1 672 ? 28.229 -1.872 -20.400 1.00 95.06 672 LEU A C 1
ATOM 5450 O O . LEU A 1 672 ? 27.930 -0.685 -20.543 1.00 95.06 672 LEU A O 1
ATOM 5454 N N . GLU A 1 673 ? 28.598 -2.632 -21.436 1.00 95.44 673 GLU A N 1
ATOM 5455 C CA . GLU A 1 673 ? 28.546 -2.155 -22.823 1.00 95.44 673 GLU A CA 1
ATOM 5456 C C . GLU A 1 673 ? 27.110 -1.777 -23.206 1.00 95.44 673 GLU A C 1
ATOM 5458 O O . GLU A 1 673 ? 26.869 -0.690 -23.736 1.00 95.44 673 GLU A O 1
ATOM 5463 N N . THR A 1 674 ? 26.143 -2.632 -22.868 1.00 96.19 674 THR A N 1
ATOM 5464 C CA . THR A 1 674 ? 24.726 -2.370 -23.137 1.00 96.19 674 THR A CA 1
ATOM 5465 C C . THR A 1 674 ? 24.225 -1.138 -22.401 1.00 96.19 674 THR A C 1
ATOM 5467 O O . THR A 1 674 ? 23.568 -0.296 -23.013 1.00 96.19 674 THR A O 1
ATOM 5470 N N . ALA A 1 675 ? 24.587 -0.979 -21.125 1.00 96.06 675 ALA A N 1
ATOM 5471 C CA . ALA A 1 675 ? 24.254 0.203 -20.338 1.00 96.06 675 ALA A CA 1
ATOM 5472 C C . ALA A 1 675 ? 24.798 1.488 -20.989 1.00 96.06 675 ALA A C 1
ATOM 5474 O O . ALA A 1 675 ? 24.054 2.445 -21.208 1.00 96.06 675 ALA A O 1
ATOM 5475 N N . LYS A 1 676 ? 26.072 1.489 -21.405 1.00 94.62 676 LYS A N 1
ATOM 5476 C CA . LYS A 1 676 ? 26.696 2.620 -22.116 1.00 94.62 676 LYS A CA 1
ATOM 5477 C C . LYS A 1 676 ? 26.009 2.921 -23.449 1.00 94.62 676 LYS A C 1
ATOM 5479 O O . LYS A 1 676 ? 25.760 4.087 -23.750 1.00 94.62 676 LYS A O 1
ATOM 5484 N N . ASN A 1 677 ? 25.655 1.895 -24.220 1.00 94.25 677 ASN A N 1
ATOM 5485 C CA . ASN A 1 677 ? 24.957 2.057 -25.495 1.00 94.25 677 ASN A CA 1
ATOM 5486 C C . ASN A 1 677 ? 23.544 2.636 -25.297 1.00 94.25 677 ASN A C 1
ATOM 5488 O O . ASN A 1 677 ? 23.147 3.552 -26.021 1.00 94.25 677 ASN A O 1
ATOM 5492 N N . ILE A 1 678 ? 22.798 2.158 -24.293 1.00 94.81 678 ILE A N 1
ATOM 5493 C CA . ILE A 1 678 ? 21.487 2.712 -23.913 1.00 94.81 678 ILE A CA 1
ATOM 5494 C C . ILE A 1 678 ? 21.639 4.175 -23.489 1.00 94.81 678 ILE A C 1
ATOM 5496 O O . ILE A 1 678 ? 20.907 5.031 -23.988 1.00 94.81 678 ILE A O 1
ATOM 5500 N N . HIS A 1 679 ? 22.615 4.481 -22.627 1.00 93.62 679 HIS A N 1
ATOM 5501 C CA . HIS A 1 679 ? 22.897 5.848 -22.188 1.00 93.62 679 HIS A CA 1
ATOM 5502 C C . HIS A 1 679 ? 23.133 6.763 -23.393 1.00 93.62 679 HIS A C 1
ATOM 5504 O O . HIS A 1 679 ? 22.476 7.792 -23.533 1.00 93.62 679 HIS A O 1
ATOM 5510 N N . GLN A 1 680 ? 24.022 6.363 -24.305 1.00 90.75 680 GLN A N 1
ATOM 5511 C CA . GLN A 1 680 ? 24.332 7.148 -25.497 1.00 90.75 680 GLN A CA 1
ATOM 5512 C C . GLN A 1 680 ? 23.117 7.348 -26.401 1.00 90.75 680 GLN A C 1
ATOM 5514 O O . GLN A 1 680 ? 22.985 8.425 -26.979 1.00 90.75 680 GLN A O 1
ATOM 5519 N N . TYR A 1 681 ? 22.245 6.346 -26.549 1.00 91.19 681 TYR A N 1
ATOM 5520 C CA . TYR A 1 681 ? 21.078 6.427 -27.428 1.00 91.19 681 TYR A CA 1
ATOM 5521 C C . TYR A 1 681 ? 19.982 7.352 -26.880 1.00 91.19 681 TYR A C 1
ATOM 5523 O O . TYR A 1 681 ? 19.405 8.125 -27.647 1.00 91.19 681 TYR A O 1
ATOM 5531 N N . PHE A 1 682 ? 19.706 7.279 -25.574 1.00 91.44 682 PHE A N 1
ATOM 5532 C CA . PHE A 1 682 ? 18.571 7.964 -24.948 1.00 91.44 682 PHE A CA 1
ATOM 5533 C C . PHE A 1 682 ? 18.925 9.276 -24.238 1.00 91.44 682 PHE A C 1
ATOM 5535 O O . PHE A 1 682 ? 18.009 10.034 -23.922 1.00 91.44 682 PHE A O 1
ATOM 5542 N N . THR A 1 683 ? 20.209 9.579 -24.011 1.00 89.12 683 THR A N 1
ATOM 5543 C CA . THR A 1 683 ? 20.600 10.846 -23.377 1.00 89.12 683 THR A CA 1
ATOM 5544 C C . THR A 1 683 ? 20.137 12.055 -24.191 1.00 89.12 683 THR A C 1
ATOM 5546 O O . THR A 1 683 ? 20.243 12.093 -25.422 1.00 89.12 683 THR A O 1
ATOM 5549 N N . TRP A 1 684 ? 19.629 13.067 -23.488 1.00 84.75 684 TRP A N 1
ATOM 5550 C CA . TRP A 1 684 ? 19.259 14.350 -24.082 1.00 84.75 684 TRP A CA 1
ATOM 5551 C C . TRP A 1 684 ? 20.477 15.252 -24.343 1.00 84.75 684 TRP A C 1
ATOM 5553 O O . TRP A 1 684 ? 20.411 16.184 -25.141 1.00 84.75 684 TRP A O 1
ATOM 5563 N N . ASN A 1 685 ? 21.607 14.975 -23.687 1.00 81.38 685 ASN A N 1
ATOM 5564 C CA . ASN A 1 685 ? 22.786 15.840 -23.645 1.00 81.38 685 ASN A CA 1
ATOM 5565 C C . ASN A 1 685 ? 23.763 15.557 -24.808 1.00 81.38 685 ASN A C 1
ATOM 5567 O O . ASN A 1 685 ? 24.977 15.427 -24.617 1.00 81.38 685 ASN A O 1
ATOM 5571 N N . ARG A 1 686 ? 23.221 15.426 -26.027 1.00 82.06 686 ARG A N 1
ATOM 5572 C CA . ARG A 1 686 ? 23.973 15.203 -27.273 1.00 82.06 686 ARG A CA 1
ATOM 5573 C C . ARG A 1 686 ? 23.363 15.968 -28.447 1.00 82.06 686 ARG A C 1
ATOM 5575 O O . ARG A 1 686 ? 22.183 16.314 -28.436 1.00 82.06 686 ARG A O 1
ATOM 5582 N N . GLU A 1 687 ? 24.157 16.175 -29.491 1.00 77.06 687 GLU A N 1
ATOM 5583 C CA . GLU A 1 687 ? 23.653 16.694 -30.764 1.00 77.06 687 GLU A CA 1
ATOM 5584 C C . GLU A 1 687 ? 22.597 15.736 -31.344 1.00 77.06 687 GLU A C 1
ATOM 5586 O O . GLU A 1 687 ? 22.794 14.520 -31.368 1.00 77.06 687 GLU A O 1
ATOM 5591 N N . ASN A 1 688 ? 21.458 16.275 -31.793 1.00 82.44 688 ASN A N 1
ATOM 5592 C CA . ASN A 1 688 ? 20.317 15.508 -32.321 1.00 82.44 688 ASN A CA 1
ATOM 5593 C C . ASN A 1 688 ? 19.716 14.487 -31.332 1.00 82.44 688 ASN A C 1
ATOM 5595 O O . ASN A 1 688 ? 19.305 13.386 -31.718 1.00 82.44 688 ASN A O 1
ATOM 5599 N N . ALA A 1 689 ? 19.670 14.824 -30.041 1.00 87.56 689 ALA A N 1
ATOM 5600 C CA . ALA A 1 689 ? 18.997 13.994 -29.053 1.00 87.56 689 ALA A CA 1
ATOM 5601 C C . ALA A 1 689 ? 17.496 13.811 -29.343 1.00 87.56 689 ALA A C 1
ATOM 5603 O O . ALA A 1 689 ? 16.810 14.722 -29.804 1.00 87.56 689 ALA A O 1
ATOM 5604 N N . ILE A 1 690 ? 16.985 12.612 -29.041 1.00 88.38 690 ILE A N 1
ATOM 5605 C CA . ILE A 1 690 ? 15.559 12.284 -29.193 1.00 88.38 690 ILE A CA 1
ATOM 5606 C C . ILE A 1 690 ? 14.756 12.899 -28.044 1.00 88.38 690 ILE A C 1
ATOM 5608 O O . ILE A 1 690 ? 13.676 13.438 -28.270 1.00 88.38 690 ILE A O 1
ATOM 5612 N N . MET A 1 691 ? 15.287 12.792 -26.825 1.00 92.44 691 MET A N 1
ATOM 5613 C CA . MET A 1 691 ? 14.689 13.337 -25.611 1.00 92.44 691 MET A CA 1
ATOM 5614 C C . MET A 1 691 ? 15.051 14.808 -25.433 1.00 92.44 691 MET A C 1
ATOM 5616 O O . MET A 1 691 ? 16.146 15.241 -25.793 1.00 92.44 691 MET A O 1
ATOM 5620 N N . ARG A 1 692 ? 14.138 15.562 -24.820 1.00 92.50 692 ARG A N 1
ATOM 5621 C CA . ARG A 1 692 ? 14.331 16.965 -24.444 1.00 92.50 692 ARG A CA 1
ATOM 5622 C C . ARG A 1 692 ? 14.146 17.144 -22.946 1.00 92.50 692 ARG A C 1
ATOM 5624 O O . ARG A 1 692 ? 13.263 16.528 -22.352 1.00 92.50 692 ARG A O 1
ATOM 5631 N N . PHE A 1 693 ? 14.953 18.018 -22.358 1.00 92.12 693 PHE A N 1
ATOM 5632 C CA . PHE A 1 693 ? 14.906 18.290 -20.928 1.00 92.12 693 PHE A CA 1
ATOM 5633 C C . PHE A 1 693 ? 13.964 19.451 -20.589 1.00 92.12 693 PHE A C 1
ATOM 5635 O O . PHE A 1 693 ? 13.970 20.484 -21.265 1.00 92.12 693 PHE A O 1
ATOM 5642 N N . GLY A 1 694 ? 13.192 19.307 -19.511 1.00 91.81 694 GLY A N 1
ATOM 5643 C CA . GLY A 1 694 ? 12.535 20.431 -18.847 1.00 91.81 694 GLY A CA 1
ATOM 5644 C C . GLY A 1 694 ? 11.393 20.039 -17.907 1.00 91.81 694 GLY A C 1
ATOM 5645 O O . GLY A 1 694 ? 10.968 18.893 -17.862 1.00 91.81 694 GLY A O 1
ATOM 5646 N N . TYR A 1 695 ? 10.893 21.023 -17.156 1.00 90.12 695 TYR A N 1
ATOM 5647 C CA . TYR A 1 695 ? 9.995 20.830 -16.005 1.00 90.12 695 TYR A CA 1
ATOM 5648 C C . TYR A 1 695 ? 8.520 21.170 -16.288 1.00 90.12 695 TYR A C 1
ATOM 5650 O O . TYR A 1 695 ? 7.740 21.437 -15.374 1.00 90.12 695 TYR A O 1
ATOM 5658 N N . LEU A 1 696 ? 8.107 21.252 -17.560 1.00 89.69 696 LEU A N 1
ATOM 5659 C CA . LEU A 1 696 ? 6.725 21.627 -17.896 1.00 89.69 696 LEU A CA 1
ATOM 5660 C C . LEU A 1 696 ? 5.691 20.552 -17.525 1.00 89.69 696 LEU A C 1
ATOM 5662 O O . LEU A 1 696 ? 4.509 20.887 -17.405 1.00 89.69 696 LEU A O 1
ATOM 5666 N N . THR A 1 697 ? 6.108 19.298 -17.373 1.00 87.81 697 THR A N 1
ATOM 5667 C CA . THR A 1 697 ? 5.265 18.137 -17.060 1.00 87.81 697 THR A CA 1
ATOM 5668 C C . THR A 1 697 ? 5.746 17.449 -15.783 1.00 87.81 697 THR A C 1
ATOM 5670 O O . THR A 1 697 ? 6.785 17.806 -15.239 1.00 87.81 697 THR A O 1
ATOM 5673 N N . GLN A 1 698 ? 4.938 16.514 -15.280 1.00 83.88 698 GLN A N 1
ATOM 5674 C CA . GLN A 1 698 ? 5.294 15.591 -14.196 1.00 83.88 698 GLN A CA 1
ATOM 5675 C C . GLN A 1 698 ? 4.704 14.215 -14.529 1.00 83.88 698 GLN A C 1
ATOM 5677 O O . GLN A 1 698 ? 3.829 13.689 -13.833 1.00 83.88 698 GLN A O 1
ATOM 5682 N N . ASP A 1 699 ? 5.072 13.691 -15.696 1.00 87.88 699 ASP A N 1
ATOM 5683 C CA . ASP A 1 699 ? 4.501 12.443 -16.199 1.00 87.88 699 ASP A CA 1
ATOM 5684 C C . ASP A 1 699 ? 5.102 11.235 -15.465 1.00 87.88 699 ASP A C 1
ATOM 5686 O O . ASP A 1 699 ? 6.307 11.148 -15.268 1.00 87.88 699 ASP A O 1
ATOM 5690 N N . LEU A 1 700 ? 4.259 10.278 -15.061 1.00 86.50 700 LEU A N 1
ATOM 5691 C CA . LEU A 1 700 ? 4.707 9.107 -14.284 1.00 86.50 700 LEU A CA 1
ATOM 5692 C C . LEU A 1 700 ? 4.752 7.809 -15.091 1.00 86.50 700 LEU A C 1
ATOM 5694 O O . LEU A 1 700 ? 5.413 6.855 -14.702 1.00 86.50 700 LEU A O 1
ATOM 5698 N N . GLN A 1 701 ? 4.004 7.737 -16.192 1.00 91.12 701 GLN A N 1
ATOM 5699 C CA . GLN A 1 701 ? 3.948 6.533 -17.016 1.00 91.12 701 GLN A CA 1
ATOM 5700 C C . GLN A 1 701 ? 5.098 6.550 -18.036 1.00 91.12 701 GLN A C 1
ATOM 5702 O O . GLN A 1 701 ? 5.151 7.491 -18.834 1.00 91.12 701 GLN A O 1
ATOM 5707 N N . PRO A 1 702 ? 5.959 5.513 -18.107 1.00 95.25 702 PRO A N 1
ATOM 5708 C CA . PRO A 1 702 ? 7.126 5.521 -18.994 1.00 95.25 702 PRO A CA 1
ATOM 5709 C C . PRO A 1 702 ? 6.798 5.803 -20.465 1.00 95.25 702 PRO A C 1
ATOM 5711 O O . PRO A 1 702 ? 7.470 6.605 -21.109 1.00 95.25 702 PRO A O 1
ATOM 5714 N N . LEU A 1 703 ? 5.722 5.209 -20.997 1.00 95.31 703 LEU A N 1
ATOM 5715 C CA . LEU A 1 703 ? 5.339 5.428 -22.397 1.00 95.31 703 LEU A CA 1
ATOM 5716 C C . LEU A 1 703 ? 4.772 6.825 -22.660 1.00 95.31 703 LEU A C 1
ATOM 5718 O O . LEU A 1 703 ? 4.843 7.295 -23.789 1.00 95.31 703 LEU A O 1
ATOM 5722 N N . LEU A 1 704 ? 4.231 7.506 -21.646 1.00 93.69 704 LEU A N 1
ATOM 5723 C CA . LEU A 1 704 ? 3.773 8.889 -21.797 1.00 93.69 704 LEU A CA 1
ATOM 5724 C C . LEU A 1 704 ? 4.964 9.848 -21.892 1.00 93.69 704 LEU A C 1
ATOM 5726 O O . LEU A 1 704 ? 4.982 10.714 -22.767 1.00 93.69 704 LEU A O 1
ATOM 5730 N N . ILE A 1 705 ? 5.974 9.636 -21.043 1.00 94.69 705 ILE A N 1
ATOM 5731 C CA . ILE A 1 705 ? 7.251 10.364 -21.072 1.00 94.69 705 ILE A CA 1
ATOM 5732 C C . ILE A 1 705 ? 7.924 10.161 -22.437 1.00 94.69 705 ILE A C 1
ATOM 5734 O O . ILE A 1 705 ? 8.330 11.122 -23.093 1.00 94.69 705 ILE A O 1
ATOM 5738 N N . TRP A 1 706 ? 7.971 8.908 -22.905 1.00 95.00 706 TRP A N 1
ATOM 5739 C CA . TRP A 1 706 ? 8.512 8.561 -24.217 1.00 95.00 706 TRP A CA 1
ATOM 5740 C C . TRP A 1 706 ? 7.738 9.200 -25.374 1.00 95.00 706 TRP A C 1
ATOM 5742 O O . TRP A 1 706 ? 8.355 9.783 -26.260 1.00 95.00 706 TRP A O 1
ATOM 5752 N N . ALA A 1 707 ? 6.403 9.144 -25.369 1.00 94.62 707 ALA A N 1
ATOM 5753 C CA . ALA A 1 707 ? 5.586 9.696 -26.450 1.00 94.62 707 ALA A CA 1
ATOM 5754 C C . ALA A 1 707 ? 5.744 11.220 -26.580 1.00 94.62 707 ALA A C 1
ATOM 5756 O O . ALA A 1 707 ? 5.831 11.748 -27.688 1.00 94.62 707 ALA A O 1
ATOM 5757 N N . LYS A 1 708 ? 5.859 11.931 -25.451 1.00 94.38 708 LYS A N 1
ATOM 5758 C CA . LYS A 1 708 ? 6.138 13.375 -25.434 1.00 94.38 708 LYS A CA 1
ATOM 5759 C C . LYS A 1 708 ? 7.590 13.718 -25.768 1.00 94.38 708 LYS A C 1
ATOM 5761 O O . LYS A 1 708 ? 7.866 14.861 -26.143 1.00 94.38 708 LYS A O 1
ATOM 5766 N N . LYS A 1 709 ? 8.511 12.757 -25.617 1.00 93.75 709 LYS A N 1
ATOM 5767 C CA . LYS A 1 709 ? 9.966 12.936 -25.745 1.00 93.75 709 LYS A CA 1
ATOM 5768 C C . LYS A 1 709 ? 10.480 14.119 -24.916 1.00 93.75 709 LYS A C 1
ATOM 5770 O O . LYS A 1 709 ? 11.313 14.906 -25.371 1.00 93.75 709 LYS A O 1
ATOM 5775 N N . TYR A 1 710 ? 9.921 14.291 -23.722 1.00 94.44 710 TYR A N 1
ATOM 5776 C CA . TYR A 1 710 ? 10.136 15.461 -22.877 1.00 94.44 710 TYR A CA 1
ATOM 5777 C C . TYR A 1 710 ? 10.042 15.073 -21.401 1.00 94.44 710 TYR A C 1
ATOM 5779 O O . TYR A 1 710 ? 9.136 14.329 -21.030 1.00 94.44 710 TYR A O 1
ATOM 5787 N N . GLY A 1 711 ? 10.954 15.581 -20.573 1.00 93.06 711 GLY A N 1
ATOM 5788 C CA . GLY A 1 711 ? 10.895 15.398 -19.125 1.00 93.06 711 GLY A CA 1
ATOM 5789 C C . GLY A 1 711 ? 12.136 15.908 -18.392 1.00 93.06 711 GLY A C 1
ATOM 5790 O O . GLY A 1 711 ? 13.208 16.076 -18.982 1.00 93.06 711 GLY A O 1
ATOM 5791 N N . SER A 1 712 ? 11.976 16.154 -17.098 1.00 93.12 712 SER A N 1
ATOM 5792 C CA . SER A 1 712 ? 13.031 16.502 -16.147 1.00 93.12 712 SER A CA 1
ATOM 5793 C C . SER A 1 712 ? 13.867 15.277 -15.754 1.00 93.12 712 SER A C 1
ATOM 5795 O O . SER A 1 712 ? 13.645 14.170 -16.254 1.00 93.12 712 SER A O 1
ATOM 5797 N N . CYS A 1 713 ? 14.818 15.454 -14.832 1.00 91.94 713 CYS A N 1
ATOM 5798 C CA . CYS A 1 713 ? 15.615 14.353 -14.291 1.00 91.94 713 CYS A CA 1
ATOM 5799 C C . CYS A 1 713 ? 14.732 13.227 -13.718 1.00 91.94 713 CYS A C 1
ATOM 5801 O O . CYS A 1 713 ? 15.012 12.049 -13.951 1.00 91.94 713 CYS A O 1
ATOM 5803 N N . GLY A 1 714 ? 13.598 13.577 -13.097 1.00 91.38 714 GLY A N 1
ATOM 5804 C CA . GLY A 1 714 ? 12.667 12.605 -12.537 1.00 91.38 714 GLY A CA 1
ATOM 5805 C C . GLY A 1 714 ? 11.964 11.736 -13.584 1.00 91.38 714 GLY A C 1
ATOM 5806 O O . GLY A 1 714 ? 11.942 10.510 -13.474 1.00 91.38 714 GLY A O 1
ATOM 5807 N N . GLU A 1 715 ? 11.425 12.346 -14.641 1.00 93.00 715 GLU A N 1
ATOM 5808 C CA . GLU A 1 715 ? 10.782 11.605 -15.734 1.00 93.00 715 GLU A CA 1
ATOM 5809 C C . GLU A 1 715 ? 11.796 10.766 -16.523 1.00 93.00 715 GLU A C 1
ATOM 5811 O O . GLU A 1 715 ? 11.518 9.627 -16.908 1.00 93.00 715 GLU A O 1
ATOM 5816 N N . GLN A 1 716 ? 13.002 11.295 -16.735 1.00 94.00 716 GLN A N 1
ATOM 5817 C CA . GLN A 1 716 ? 14.043 10.570 -17.454 1.00 94.00 716 GLN A CA 1
ATOM 5818 C C . GLN A 1 716 ? 14.567 9.357 -16.682 1.00 94.00 716 GLN A C 1
ATOM 5820 O O . GLN A 1 716 ? 14.844 8.339 -17.316 1.00 94.00 716 GLN A O 1
ATOM 5825 N N . SER A 1 717 ? 14.632 9.401 -15.347 1.00 95.62 717 SER A N 1
ATOM 5826 C CA . SER A 1 717 ? 15.040 8.228 -14.562 1.00 95.62 717 SER A CA 1
ATOM 5827 C C . SER A 1 717 ? 13.979 7.115 -14.557 1.00 95.62 717 SER A C 1
ATOM 5829 O O . SER A 1 717 ? 14.319 5.929 -14.597 1.00 95.62 717 SER A O 1
ATOM 5831 N N . ILE A 1 718 ? 12.686 7.473 -14.593 1.00 96.00 718 ILE A N 1
ATOM 5832 C CA . ILE A 1 718 ? 11.575 6.518 -14.766 1.00 96.00 718 ILE A CA 1
ATOM 5833 C C . ILE A 1 718 ? 11.647 5.866 -16.153 1.00 96.00 718 ILE A C 1
ATOM 5835 O O . ILE A 1 718 ? 11.534 4.643 -16.285 1.00 96.00 718 ILE A O 1
ATOM 5839 N N . LEU A 1 719 ? 11.852 6.678 -17.195 1.00 96.44 719 LEU A N 1
ATOM 5840 C CA . LEU A 1 719 ? 11.999 6.194 -18.565 1.00 96.44 719 LEU A CA 1
ATOM 5841 C C . LEU A 1 719 ? 13.201 5.247 -18.687 1.00 96.44 719 LEU A C 1
ATOM 5843 O O . LEU A 1 719 ? 13.041 4.137 -19.204 1.00 96.44 719 LEU A O 1
ATOM 5847 N N . LEU A 1 720 ? 14.367 5.651 -18.169 1.00 97.31 720 LEU A N 1
ATOM 5848 C CA . LEU A 1 720 ? 15.585 4.843 -18.177 1.00 97.31 720 LEU A CA 1
ATOM 5849 C C . LEU A 1 720 ? 15.366 3.502 -17.475 1.00 97.31 720 LEU A C 1
ATOM 5851 O O . LEU A 1 720 ? 15.680 2.464 -18.055 1.00 97.31 720 LEU A O 1
ATOM 5855 N N . ALA A 1 721 ? 14.763 3.501 -16.283 1.00 97.94 721 ALA A N 1
ATOM 5856 C CA . ALA A 1 721 ? 14.461 2.270 -15.563 1.00 97.94 721 ALA A CA 1
ATOM 5857 C C . ALA A 1 721 ? 13.578 1.317 -16.388 1.00 97.94 721 ALA A C 1
ATOM 5859 O O . ALA A 1 721 ? 13.842 0.118 -16.427 1.00 97.94 721 ALA A O 1
ATOM 5860 N N . SER A 1 722 ? 12.576 1.827 -17.115 1.00 97.56 722 SER A N 1
ATOM 5861 C CA . SER A 1 722 ? 11.725 0.989 -17.978 1.00 97.56 722 SER A CA 1
ATOM 5862 C C . SER A 1 722 ? 12.499 0.337 -19.136 1.00 97.56 722 SER A C 1
ATOM 5864 O O . SER A 1 722 ? 12.264 -0.824 -19.482 1.00 97.56 722 SER A O 1
ATOM 5866 N N . ILE A 1 723 ? 13.461 1.061 -19.714 1.00 97.81 723 ILE A N 1
ATOM 5867 C CA . ILE A 1 723 ? 14.290 0.584 -20.825 1.00 97.81 723 ILE A CA 1
ATOM 5868 C C . ILE A 1 723 ? 15.299 -0.446 -20.312 1.00 97.81 723 ILE A C 1
ATOM 5870 O O . ILE A 1 723 ? 15.348 -1.565 -20.824 1.00 97.81 723 ILE A O 1
ATOM 5874 N N . ALA A 1 724 ? 16.051 -0.101 -19.264 1.00 98.06 724 ALA A N 1
ATOM 5875 C CA . ALA A 1 724 ? 17.055 -0.970 -18.659 1.00 98.06 724 ALA A CA 1
ATOM 5876 C C . ALA A 1 724 ? 16.437 -2.269 -18.123 1.00 98.06 724 ALA A C 1
ATOM 5878 O O . ALA A 1 724 ? 16.930 -3.341 -18.464 1.00 98.06 724 ALA A O 1
ATOM 5879 N N . ARG A 1 725 ? 15.297 -2.220 -17.415 1.00 97.81 725 ARG A N 1
ATOM 5880 C CA . ARG A 1 725 ? 14.616 -3.446 -16.957 1.00 97.81 725 ARG A CA 1
ATOM 5881 C C . ARG A 1 725 ? 14.133 -4.329 -18.102 1.00 97.81 725 ARG A C 1
ATOM 5883 O O . ARG A 1 725 ? 14.121 -5.549 -17.942 1.00 97.81 725 ARG A O 1
ATOM 5890 N N . THR A 1 726 ? 13.727 -3.753 -19.239 1.00 98.06 726 THR A N 1
ATOM 5891 C CA . THR A 1 726 ? 13.385 -4.543 -20.440 1.00 98.06 726 THR A CA 1
ATOM 5892 C C . THR A 1 726 ? 14.629 -5.207 -21.027 1.00 98.06 726 THR A C 1
ATOM 5894 O O . THR A 1 726 ? 14.576 -6.375 -21.392 1.00 98.06 726 THR A O 1
ATOM 5897 N N . ALA A 1 727 ? 15.763 -4.506 -21.025 1.00 97.81 727 ALA A N 1
ATOM 5898 C CA . ALA A 1 727 ? 17.076 -5.039 -21.390 1.00 97.81 727 ALA A CA 1
ATOM 5899 C C . ALA A 1 727 ? 17.692 -5.966 -20.319 1.00 97.81 727 ALA A C 1
ATOM 5901 O O . ALA A 1 727 ? 18.882 -6.263 -20.376 1.00 97.81 727 ALA A O 1
ATOM 5902 N N . LEU A 1 728 ? 16.911 -6.399 -19.323 1.00 97.75 728 LEU A N 1
ATOM 5903 C CA . LEU A 1 728 ? 17.364 -7.218 -18.197 1.00 97.75 728 LEU A CA 1
ATOM 5904 C C . LEU A 1 728 ? 18.539 -6.611 -17.416 1.00 97.75 728 LEU A C 1
ATOM 5906 O O . LEU A 1 728 ? 19.322 -7.340 -16.829 1.00 97.75 728 LEU A O 1
ATOM 5910 N N . ILE A 1 729 ? 18.665 -5.284 -17.390 1.00 97.94 729 ILE A N 1
ATOM 5911 C CA . ILE A 1 729 ? 19.617 -4.581 -16.530 1.00 97.94 729 ILE A CA 1
ATOM 5912 C C . ILE A 1 729 ? 18.904 -4.261 -15.205 1.00 97.94 729 ILE A C 1
ATOM 5914 O O . ILE A 1 729 ? 17.868 -3.584 -15.218 1.00 97.94 729 ILE A O 1
ATOM 5918 N N . PRO A 1 730 ? 19.428 -4.732 -14.062 1.00 97.69 730 PRO A N 1
ATOM 5919 C CA . PRO A 1 730 ? 18.840 -4.506 -12.748 1.00 97.69 730 PRO A CA 1
ATOM 5920 C C . PRO A 1 730 ? 19.053 -3.046 -12.356 1.00 97.69 730 PRO A C 1
ATOM 5922 O O . PRO A 1 730 ? 20.188 -2.584 -12.284 1.00 97.69 730 PRO A O 1
ATOM 5925 N N . ILE A 1 731 ? 17.965 -2.310 -12.138 1.00 98.12 731 ILE A N 1
ATOM 5926 C CA . ILE A 1 731 ? 18.022 -0.856 -11.953 1.00 98.12 731 ILE A CA 1
ATOM 5927 C C . ILE A 1 731 ? 16.919 -0.352 -11.014 1.00 98.12 731 ILE A C 1
ATOM 5929 O O . ILE A 1 731 ? 15.764 -0.810 -11.059 1.00 98.12 731 ILE A O 1
ATOM 5933 N N . TYR A 1 732 ? 17.259 0.639 -10.192 1.00 97.00 732 TYR A N 1
ATOM 5934 C CA . TYR A 1 732 ? 16.304 1.420 -9.403 1.00 97.00 732 TYR A CA 1
ATOM 5935 C C . TYR A 1 732 ? 16.517 2.921 -9.560 1.00 97.00 732 TYR A C 1
ATOM 5937 O O . TYR A 1 732 ? 17.499 3.376 -10.142 1.00 97.00 732 TYR A O 1
ATOM 5945 N N . VAL A 1 733 ? 15.534 3.691 -9.099 1.00 95.75 733 VAL A N 1
ATOM 5946 C CA . VAL A 1 733 ? 15.595 5.153 -9.074 1.00 95.75 733 VAL A CA 1
ATOM 5947 C C . VAL A 1 733 ? 16.288 5.594 -7.792 1.00 95.75 733 VAL A C 1
ATOM 5949 O O . VAL A 1 733 ? 15.966 5.098 -6.712 1.00 95.75 733 VAL A O 1
ATOM 5952 N N . VAL A 1 734 ? 17.216 6.533 -7.934 1.00 94.69 734 VAL A N 1
ATOM 5953 C CA . VAL A 1 734 ? 17.911 7.216 -6.845 1.00 94.69 734 VAL A CA 1
ATOM 5954 C C . VAL A 1 734 ? 17.459 8.665 -6.816 1.00 94.69 734 VAL A C 1
ATOM 5956 O O . VAL A 1 734 ? 17.256 9.273 -7.869 1.00 94.69 734 VAL A O 1
ATOM 5959 N N . THR A 1 735 ? 17.281 9.219 -5.624 1.00 90.50 735 THR A N 1
ATOM 5960 C CA . THR A 1 735 ? 16.840 10.596 -5.446 1.00 90.50 735 THR A CA 1
ATOM 5961 C C . THR A 1 735 ? 17.629 11.305 -4.355 1.00 90.50 735 THR A C 1
ATOM 5963 O O . THR A 1 735 ? 17.783 10.805 -3.240 1.00 90.50 735 THR A O 1
ATOM 5966 N N . ASP A 1 736 ? 18.087 12.497 -4.714 1.00 91.19 736 ASP A N 1
ATOM 5967 C CA . ASP A 1 736 ? 18.629 13.521 -3.836 1.00 91.19 736 ASP A CA 1
ATOM 5968 C C . ASP A 1 736 ? 17.567 14.616 -3.714 1.00 91.19 736 ASP A C 1
ATOM 5970 O O . ASP A 1 736 ? 17.403 15.493 -4.567 1.00 91.19 736 ASP A O 1
ATOM 5974 N N . ARG A 1 737 ? 16.727 14.456 -2.694 1.00 86.38 737 ARG A N 1
ATOM 5975 C CA . ARG A 1 737 ? 15.486 15.221 -2.557 1.00 86.38 737 ARG A CA 1
ATOM 5976 C C . ARG A 1 737 ? 15.706 16.596 -1.946 1.00 86.38 737 ARG A C 1
ATOM 5978 O O . ARG A 1 737 ? 14.962 17.516 -2.290 1.00 86.38 737 ARG A O 1
ATOM 5985 N N . GLY A 1 738 ? 16.690 16.721 -1.055 1.00 85.19 738 GLY A N 1
ATOM 5986 C CA . GLY A 1 738 ? 17.045 17.995 -0.432 1.00 85.19 738 GLY A CA 1
ATOM 5987 C C . GLY A 1 738 ? 17.480 19.010 -1.487 1.00 85.19 738 GLY A C 1
ATOM 5988 O O . GLY A 1 738 ? 17.032 20.160 -1.485 1.00 85.19 738 GLY A O 1
ATOM 5989 N N . GLU A 1 739 ? 18.233 18.527 -2.475 1.00 88.94 739 GLU A N 1
ATOM 5990 C CA . GLU A 1 739 ? 18.893 19.352 -3.477 1.00 88.94 739 GLU A CA 1
ATOM 5991 C C . GLU A 1 739 ? 18.329 19.180 -4.902 1.00 88.94 739 GLU A C 1
ATOM 5993 O O . GLU A 1 739 ? 19.001 19.512 -5.883 1.00 88.94 739 GLU A O 1
ATOM 5998 N N . ASP A 1 740 ? 17.093 18.675 -5.016 1.00 82.94 740 ASP A N 1
ATOM 5999 C CA . ASP A 1 740 ? 16.290 18.593 -6.250 1.00 82.94 740 ASP A CA 1
ATOM 6000 C C . ASP A 1 740 ? 16.996 17.885 -7.424 1.00 82.94 740 ASP A C 1
ATOM 6002 O O . ASP A 1 740 ? 17.244 18.473 -8.483 1.00 82.94 740 ASP A O 1
ATOM 6006 N N . HIS A 1 741 ? 17.329 16.599 -7.249 1.00 90.56 741 HIS A N 1
ATOM 6007 C CA . HIS A 1 741 ? 17.838 15.761 -8.340 1.00 90.56 741 HIS A CA 1
ATOM 6008 C C . HIS A 1 741 ? 17.421 14.282 -8.243 1.00 90.56 741 HIS A C 1
ATOM 6010 O O . HIS A 1 741 ? 17.144 13.741 -7.170 1.00 90.56 741 HIS A O 1
ATOM 6016 N N . GLN A 1 742 ? 17.340 13.611 -9.395 1.00 92.81 742 GLN A N 1
ATOM 6017 C CA . GLN A 1 742 ? 16.900 12.215 -9.501 1.00 92.81 742 GLN A CA 1
ATOM 6018 C C . GLN A 1 742 ? 17.608 11.502 -10.664 1.00 92.81 742 GLN A C 1
ATOM 6020 O O . GLN A 1 742 ? 17.663 12.019 -11.778 1.00 92.81 742 GLN A O 1
ATOM 6025 N N . TRP A 1 743 ? 18.117 10.296 -10.416 1.00 95.12 743 TRP A N 1
ATOM 6026 C CA . TRP A 1 743 ? 18.841 9.461 -11.383 1.00 95.12 743 TRP A CA 1
ATOM 6027 C C . TRP A 1 743 ? 18.603 7.970 -11.085 1.00 95.12 743 TRP A C 1
ATOM 6029 O O . TRP A 1 743 ? 17.548 7.607 -10.553 1.00 95.12 743 TRP A O 1
ATOM 6039 N N . ASN A 1 744 ? 19.529 7.086 -11.462 1.00 97.38 744 ASN A N 1
ATOM 6040 C CA . ASN A 1 744 ? 19.430 5.649 -11.245 1.00 97.38 744 ASN A CA 1
ATOM 6041 C C . ASN A 1 744 ? 20.729 5.027 -10.723 1.00 97.38 744 ASN A C 1
ATOM 6043 O O . ASN A 1 744 ? 21.822 5.517 -10.979 1.00 97.38 744 ASN A O 1
ATOM 6047 N N . GLU A 1 745 ? 20.609 3.874 -10.077 1.00 97.69 745 GLU A N 1
ATOM 6048 C CA . GLU A 1 745 ? 21.728 2.956 -9.868 1.00 97.69 745 GLU A CA 1
ATOM 6049 C C . GLU A 1 745 ? 21.410 1.618 -10.522 1.00 97.69 745 GLU A C 1
ATOM 6051 O O . GLU A 1 745 ? 20.266 1.151 -10.474 1.00 97.69 745 GLU A O 1
ATOM 6056 N N . PHE A 1 746 ? 22.418 1.011 -11.146 1.00 97.31 746 PHE A N 1
ATOM 6057 C CA . PHE A 1 746 ? 22.316 -0.315 -11.747 1.00 97.31 746 PHE A CA 1
ATOM 6058 C C . PHE A 1 746 ? 23.366 -1.258 -11.171 1.00 97.31 746 PHE A C 1
ATOM 6060 O O . PHE A 1 746 ? 24.454 -0.830 -10.796 1.00 97.31 746 PHE A O 1
ATOM 6067 N N . TRP A 1 747 ? 23.039 -2.542 -11.080 1.00 95.88 747 TRP A N 1
ATOM 6068 C CA . TRP A 1 747 ? 23.956 -3.529 -10.517 1.00 95.88 747 TRP A CA 1
ATOM 6069 C C . TRP A 1 747 ? 24.881 -4.093 -11.597 1.00 95.88 747 TRP A C 1
ATOM 6071 O O . TRP A 1 747 ? 24.427 -4.469 -12.682 1.00 95.88 747 TRP A O 1
ATOM 6081 N N . TYR A 1 748 ? 26.172 -4.169 -11.285 1.00 93.31 748 TYR A N 1
ATOM 6082 C CA . TYR A 1 748 ? 27.217 -4.745 -12.129 1.00 93.31 748 TYR A CA 1
ATOM 6083 C C . TYR A 1 748 ? 28.392 -5.191 -11.242 1.00 93.31 748 TYR A C 1
ATOM 6085 O O . TYR A 1 748 ? 28.707 -4.527 -10.262 1.00 93.31 748 TYR A O 1
ATOM 6093 N N . GLN A 1 749 ? 29.011 -6.341 -11.536 1.00 89.94 749 GLN A N 1
ATOM 6094 C CA . GLN A 1 749 ? 30.204 -6.844 -10.826 1.00 89.94 749 GLN A CA 1
ATOM 6095 C C . GLN A 1 749 ? 30.120 -6.856 -9.284 1.00 89.94 749 GLN A C 1
ATOM 6097 O O . GLN A 1 749 ? 31.100 -6.600 -8.587 1.00 89.94 749 GLN A O 1
ATOM 6102 N N . GLY A 1 750 ? 28.950 -7.182 -8.726 1.00 89.50 750 GLY A N 1
ATOM 6103 C CA . GLY A 1 750 ? 28.769 -7.295 -7.274 1.00 89.50 750 GLY A CA 1
ATOM 6104 C C . GLY A 1 750 ? 28.457 -5.985 -6.548 1.00 89.50 750 GLY A C 1
ATOM 6105 O O . GLY A 1 750 ? 28.183 -6.030 -5.349 1.00 89.50 750 GLY A O 1
ATOM 6106 N N . THR A 1 751 ? 28.437 -4.846 -7.243 1.00 92.56 751 THR A N 1
ATOM 6107 C CA . THR A 1 751 ? 28.173 -3.524 -6.657 1.00 92.56 751 THR A CA 1
ATOM 6108 C C . THR A 1 751 ? 27.100 -2.751 -7.422 1.00 92.56 751 THR A C 1
ATOM 6110 O O . THR A 1 751 ? 26.741 -3.089 -8.550 1.00 92.56 751 THR A O 1
ATOM 6113 N N . TRP A 1 752 ? 26.548 -1.717 -6.786 1.00 95.12 752 TRP A N 1
ATOM 6114 C CA . TRP A 1 752 ? 25.633 -0.773 -7.426 1.00 95.12 752 TRP A CA 1
ATOM 6115 C C . TRP A 1 752 ? 26.417 0.413 -7.983 1.00 95.12 752 TRP A C 1
ATOM 6117 O O . TRP A 1 752 ? 27.283 0.969 -7.315 1.00 95.12 752 TRP A O 1
ATOM 6127 N N . HIS A 1 753 ? 26.114 0.772 -9.224 1.00 95.62 753 HIS A N 1
ATOM 6128 C CA . HIS A 1 753 ? 26.833 1.757 -10.015 1.00 95.62 753 HIS A CA 1
ATOM 6129 C C . HIS A 1 753 ? 25.916 2.923 -10.366 1.00 95.62 753 HIS A C 1
ATOM 6131 O O . HIS A 1 753 ? 24.801 2.730 -10.859 1.00 95.62 753 HIS A O 1
ATOM 6137 N N . HIS A 1 754 ? 26.406 4.139 -10.147 1.00 96.50 754 HIS A N 1
ATOM 6138 C CA . HIS A 1 754 ? 25.718 5.372 -10.509 1.00 96.50 754 HIS A CA 1
ATOM 6139 C C . HIS A 1 754 ? 25.429 5.438 -12.018 1.00 96.50 754 HIS A C 1
ATOM 6141 O O . HIS A 1 754 ? 26.338 5.258 -12.835 1.00 96.50 754 HIS A O 1
ATOM 6147 N N . TRP A 1 755 ? 24.190 5.776 -12.386 1.00 96.56 755 TRP A N 1
ATOM 6148 C CA . TRP A 1 755 ? 23.762 6.059 -13.754 1.00 96.56 755 TRP A CA 1
ATOM 6149 C C . TRP A 1 755 ? 22.764 7.226 -13.817 1.00 96.56 755 TRP A C 1
ATOM 6151 O O . TRP A 1 755 ? 21.566 7.075 -13.589 1.00 96.56 755 TRP A O 1
ATOM 6161 N N . ASP A 1 756 ? 23.245 8.389 -14.248 1.00 94.44 756 ASP A N 1
ATOM 6162 C CA . ASP A 1 756 ? 22.421 9.547 -14.586 1.00 94.44 756 ASP A CA 1
ATOM 6163 C C . ASP A 1 756 ? 22.377 9.781 -16.100 1.00 94.44 756 ASP A C 1
ATOM 6165 O O . ASP A 1 756 ? 23.377 10.129 -16.730 1.00 94.44 756 ASP A O 1
ATOM 6169 N N . LEU A 1 757 ? 21.198 9.610 -16.703 1.00 91.38 757 LEU A N 1
ATOM 6170 C CA . LEU A 1 757 ? 20.974 9.842 -18.134 1.00 91.38 757 LEU A CA 1
ATOM 6171 C C . LEU A 1 757 ? 21.155 11.318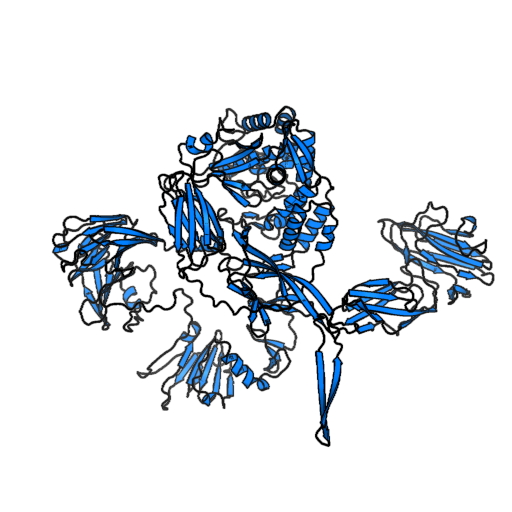 -18.544 1.00 91.38 757 LEU A C 1
ATOM 6173 O O . LEU A 1 757 ? 21.372 11.616 -19.723 1.00 91.38 757 LEU A O 1
ATOM 6177 N N . ASN A 1 758 ? 21.069 12.241 -17.583 1.00 89.00 758 ASN A N 1
ATOM 6178 C CA . ASN A 1 758 ? 21.142 13.681 -17.808 1.00 89.00 758 ASN A CA 1
ATOM 6179 C C . ASN A 1 758 ? 22.588 14.202 -17.912 1.00 89.00 758 ASN A C 1
ATOM 6181 O O . ASN A 1 758 ? 22.810 15.307 -18.420 1.00 89.00 758 ASN A O 1
ATOM 6185 N N . MET A 1 759 ? 23.578 13.405 -17.496 1.00 86.81 759 MET A N 1
ATOM 6186 C CA . MET A 1 759 ? 24.988 13.804 -17.447 1.00 86.81 759 MET A CA 1
ATOM 6187 C C . MET A 1 759 ? 25.808 13.177 -18.581 1.00 86.81 759 MET A C 1
ATOM 6189 O O . MET A 1 759 ? 25.748 11.974 -18.807 1.00 86.81 759 MET A O 1
ATOM 6193 N N . LYS A 1 760 ? 26.673 13.966 -19.245 1.00 78.00 760 LYS A N 1
ATOM 6194 C CA . LYS A 1 760 ? 27.579 13.465 -20.312 1.00 78.00 760 LYS A CA 1
ATOM 6195 C C . LYS A 1 760 ? 28.525 12.356 -19.838 1.00 78.00 760 LYS A C 1
ATOM 6197 O O . LYS A 1 760 ? 28.859 11.457 -20.602 1.00 78.00 760 LYS A O 1
ATOM 6202 N N . LYS A 1 761 ? 28.992 12.446 -18.589 1.00 83.94 761 LYS A N 1
ATOM 6203 C CA . LYS A 1 761 ? 29.763 11.406 -17.890 1.00 83.94 761 LYS A CA 1
ATOM 6204 C C . LYS A 1 761 ? 28.904 10.841 -16.764 1.00 83.94 761 LYS A C 1
ATOM 6206 O O . LYS A 1 761 ? 29.242 11.009 -15.600 1.00 83.94 761 LYS A O 1
ATOM 6211 N N . GLY A 1 762 ? 27.751 10.287 -17.127 1.00 89.25 762 GLY A N 1
ATOM 6212 C CA . GLY A 1 762 ? 26.719 9.894 -16.175 1.00 89.25 762 GLY A CA 1
ATOM 6213 C C . GLY A 1 762 ? 26.812 8.471 -15.642 1.00 89.25 762 GLY A C 1
ATOM 6214 O O . GLY A 1 762 ? 25.953 8.104 -14.863 1.00 89.25 762 GLY A O 1
ATOM 6215 N N . ILE A 1 763 ? 27.804 7.665 -16.027 1.00 94.38 763 ILE A N 1
ATOM 6216 C CA . ILE A 1 763 ? 28.009 6.304 -15.496 1.00 94.38 763 ILE A CA 1
ATOM 6217 C C . ILE A 1 763 ? 29.295 6.286 -14.665 1.00 94.38 763 ILE A C 1
ATOM 6219 O O . ILE A 1 763 ? 30.290 6.856 -15.114 1.00 94.38 763 ILE A O 1
ATOM 6223 N N . ASP A 1 764 ? 29.264 5.655 -13.485 1.00 93.44 764 ASP A N 1
ATOM 6224 C CA . ASP A 1 764 ? 30.411 5.521 -12.561 1.00 93.44 764 ASP A CA 1
ATOM 6225 C C . ASP A 1 764 ? 31.065 6.850 -12.179 1.00 93.44 764 ASP A C 1
ATOM 6227 O O . ASP A 1 764 ? 32.281 6.976 -12.047 1.00 93.44 764 ASP A O 1
ATOM 6231 N N . ASN A 1 765 ? 30.233 7.875 -12.028 1.00 91.94 765 ASN A N 1
ATOM 6232 C CA . ASN A 1 765 ? 30.672 9.212 -11.664 1.00 91.94 765 ASN A CA 1
ATOM 6233 C C . ASN A 1 765 ? 29.638 9.891 -10.752 1.00 91.94 765 ASN A C 1
ATOM 6235 O O . ASN A 1 765 ? 28.992 10.849 -11.187 1.00 91.94 765 ASN A O 1
ATOM 6239 N N . PRO A 1 766 ? 29.455 9.388 -9.513 1.00 91.38 766 PRO A N 1
ATOM 6240 C CA . PRO A 1 766 ? 28.472 9.910 -8.559 1.00 91.38 766 PRO A CA 1
ATOM 6241 C C . PRO A 1 766 ? 28.567 11.428 -8.369 1.00 91.38 766 PRO A C 1
ATOM 6243 O O . PRO A 1 766 ? 27.553 12.121 -8.403 1.00 91.38 766 PRO A O 1
ATOM 6246 N N . SER A 1 767 ? 29.794 11.958 -8.282 1.00 86.94 767 SER A N 1
ATOM 6247 C CA . SER A 1 767 ? 30.053 13.394 -8.133 1.00 86.94 767 SER A CA 1
ATOM 6248 C C . SER A 1 767 ? 29.379 14.233 -9.227 1.00 86.94 767 SER A C 1
ATOM 6250 O O . SER A 1 767 ? 28.847 15.293 -8.922 1.00 86.94 767 SER A O 1
ATOM 6252 N N . ALA A 1 768 ? 29.289 13.768 -10.482 1.00 86.69 768 ALA A N 1
ATOM 6253 C CA . ALA A 1 768 ? 28.636 14.548 -11.543 1.00 86.69 768 ALA A CA 1
ATOM 6254 C C . ALA A 1 768 ? 27.143 14.820 -11.303 1.00 86.69 768 ALA A C 1
ATOM 6256 O O . ALA A 1 768 ? 26.633 15.793 -11.854 1.00 86.69 768 ALA A O 1
ATOM 6257 N N . SER A 1 769 ? 26.478 14.000 -10.491 1.00 86.06 769 SER A N 1
ATOM 6258 C CA . SER A 1 769 ? 25.060 14.137 -10.123 1.00 86.06 769 SER A CA 1
ATOM 6259 C C . SER A 1 769 ? 24.866 14.639 -8.687 1.00 86.06 769 SER A C 1
ATOM 6261 O O . SER A 1 769 ? 23.747 14.917 -8.267 1.00 86.06 769 SER A O 1
ATOM 6263 N N . ALA A 1 770 ? 25.962 14.776 -7.946 1.00 83.62 770 ALA A N 1
ATOM 6264 C CA . ALA A 1 770 ? 26.033 15.220 -6.562 1.00 83.62 770 ALA A CA 1
ATOM 6265 C C . ALA A 1 770 ? 26.870 16.512 -6.496 1.00 83.62 770 ALA A C 1
ATOM 6267 O O . ALA A 1 770 ? 26.515 17.519 -7.115 1.00 83.62 770 ALA A O 1
ATOM 6268 N N . GLU A 1 771 ? 28.005 16.485 -5.799 1.00 76.50 771 GLU A N 1
ATOM 6269 C CA . GLU A 1 771 ? 28.831 17.662 -5.512 1.00 76.50 771 GLU A CA 1
ATOM 6270 C C . GLU A 1 771 ? 29.379 18.390 -6.746 1.00 76.50 771 GLU A C 1
ATOM 6272 O O . GLU A 1 771 ? 29.534 19.613 -6.760 1.00 76.50 771 GLU A O 1
ATOM 6277 N N . GLY A 1 772 ? 29.610 17.665 -7.837 1.00 67.31 772 GLY A N 1
ATOM 6278 C CA . GLY A 1 772 ? 30.029 18.198 -9.133 1.00 67.31 772 GLY A CA 1
ATOM 6279 C C . GLY A 1 772 ? 29.003 19.132 -9.784 1.00 67.31 772 GLY A C 1
ATOM 6280 O O . GLY A 1 772 ? 29.356 19.876 -10.701 1.00 67.31 772 GLY A O 1
ATOM 6281 N N . MET A 1 773 ? 27.763 19.173 -9.279 1.00 78.25 773 MET A N 1
ATOM 6282 C CA . MET A 1 773 ? 26.766 20.197 -9.610 1.00 78.25 773 MET A CA 1
ATOM 6283 C C . MET A 1 773 ? 26.933 21.496 -8.793 1.00 78.25 773 MET A C 1
ATOM 6285 O O . MET A 1 773 ? 26.089 22.386 -8.895 1.00 78.25 773 MET A O 1
ATOM 6289 N N . LYS A 1 774 ? 28.026 21.638 -8.024 1.00 78.81 774 LYS A N 1
ATOM 6290 C CA . LYS A 1 774 ? 28.310 22.753 -7.097 1.00 78.81 774 LYS A CA 1
ATOM 6291 C C . LYS A 1 774 ? 27.259 22.896 -5.991 1.00 78.81 774 LYS A C 1
ATOM 6293 O O . LYS A 1 774 ? 26.847 24.007 -5.658 1.00 78.81 774 LYS A O 1
ATOM 6298 N N . LYS A 1 775 ? 26.822 21.766 -5.445 1.00 82.06 775 LYS A N 1
ATOM 6299 C CA . LYS A 1 775 ? 25.883 21.665 -4.322 1.00 82.06 775 LYS A CA 1
ATOM 6300 C C . LYS A 1 775 ? 26.470 20.733 -3.265 1.00 82.06 775 LYS A C 1
ATOM 6302 O O . LYS A 1 775 ? 27.172 19.807 -3.640 1.00 82.06 775 LYS A O 1
ATOM 6307 N N . ASN A 1 776 ? 26.200 20.969 -1.988 1.00 86.44 776 ASN A N 1
ATOM 6308 C CA . ASN A 1 776 ? 26.483 19.959 -0.964 1.00 86.44 776 ASN A CA 1
ATOM 6309 C C . ASN A 1 776 ? 25.332 18.958 -0.951 1.00 86.44 776 ASN A C 1
ATOM 6311 O O . ASN A 1 776 ? 24.245 19.315 -1.393 1.00 86.44 776 ASN A O 1
ATOM 6315 N N . VAL A 1 777 ? 25.568 17.726 -0.515 1.00 89.62 777 VAL A N 1
ATOM 6316 C CA . VAL A 1 777 ? 24.552 16.671 -0.557 1.00 89.62 777 VAL A CA 1
ATOM 6317 C C . VAL A 1 777 ? 24.118 16.319 0.852 1.00 89.62 777 VAL A C 1
ATOM 6319 O O . VAL A 1 777 ? 24.926 15.941 1.693 1.00 89.62 777 VAL A O 1
ATOM 6322 N N . SER A 1 778 ? 22.817 16.411 1.092 1.00 90.56 778 SER A N 1
ATOM 6323 C CA . SER A 1 778 ? 22.222 16.118 2.388 1.00 90.56 778 SER A CA 1
ATOM 6324 C C . SER A 1 778 ? 22.035 14.623 2.613 1.00 90.56 778 SER A C 1
ATOM 6326 O O . SER A 1 778 ? 22.502 14.056 3.597 1.00 90.56 778 SER A O 1
ATOM 6328 N N . SER A 1 779 ? 21.318 13.966 1.709 1.00 92.19 779 SER A N 1
ATOM 6329 C CA . SER A 1 779 ? 21.066 12.533 1.749 1.00 92.19 779 SER A CA 1
ATOM 6330 C C . SER A 1 779 ? 20.610 12.054 0.379 1.00 92.19 779 SER A C 1
ATOM 6332 O O . SER A 1 779 ? 19.785 12.687 -0.284 1.00 92.19 779 SER A O 1
ATOM 6334 N N . VAL A 1 780 ? 21.115 10.893 -0.020 1.00 92.75 780 VAL A N 1
ATOM 6335 C CA . VAL A 1 780 ? 20.740 10.220 -1.257 1.00 92.75 780 VAL A CA 1
ATOM 6336 C C . VAL A 1 780 ? 20.021 8.927 -0.907 1.00 92.75 780 VAL A C 1
ATOM 6338 O O . VAL A 1 780 ? 20.509 8.113 -0.122 1.00 92.75 780 VAL A O 1
ATOM 6341 N N . THR A 1 781 ? 18.853 8.709 -1.508 1.00 91.62 781 THR A N 1
ATOM 6342 C CA . THR A 1 781 ? 18.018 7.538 -1.213 1.00 91.62 781 THR A CA 1
ATOM 6343 C C . THR A 1 781 ? 17.686 6.736 -2.466 1.00 91.62 781 THR A C 1
ATOM 6345 O O . THR A 1 781 ? 17.323 7.285 -3.508 1.00 91.62 781 THR A O 1
ATOM 6348 N N . GLY A 1 782 ? 17.801 5.413 -2.362 1.00 92.00 782 GLY A N 1
ATOM 6349 C CA . GLY A 1 782 ? 17.299 4.464 -3.347 1.00 92.00 782 GLY A CA 1
ATOM 6350 C C . GLY A 1 782 ? 15.817 4.170 -3.117 1.00 92.00 782 GLY A C 1
ATOM 6351 O O . GLY A 1 782 ? 15.339 4.139 -1.977 1.00 92.00 782 GLY A O 1
ATOM 6352 N N . TRP A 1 783 ? 15.075 3.945 -4.203 1.00 87.62 783 TRP A N 1
ATOM 6353 C CA . TRP A 1 783 ? 13.628 3.737 -4.159 1.00 87.62 783 TRP A CA 1
ATOM 6354 C C . TRP A 1 783 ? 13.224 2.346 -4.646 1.00 87.62 783 TRP A C 1
ATOM 6356 O O . TRP A 1 783 ? 13.449 1.977 -5.804 1.00 87.62 783 TRP A O 1
ATOM 6366 N N . ARG A 1 784 ? 12.550 1.575 -3.784 1.00 88.62 784 ARG A N 1
ATOM 6367 C CA . ARG A 1 784 ? 11.966 0.289 -4.178 1.00 88.62 784 ARG A CA 1
ATOM 6368 C C . ARG A 1 784 ? 10.544 0.424 -4.723 1.00 88.62 784 ARG A C 1
ATOM 6370 O O . ARG A 1 784 ? 9.767 1.240 -4.232 1.00 88.62 784 ARG A O 1
ATOM 6377 N N . PRO A 1 785 ? 10.125 -0.473 -5.629 1.00 86.25 785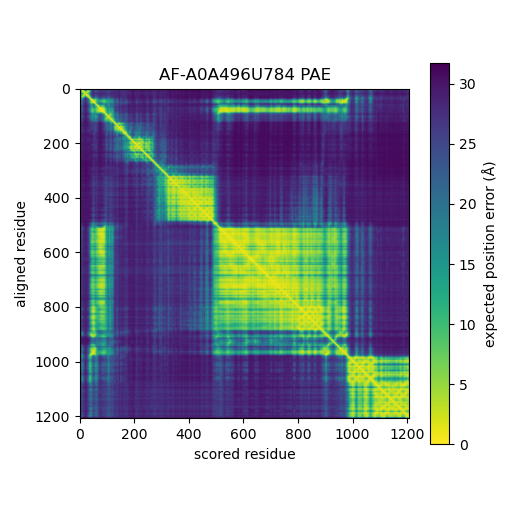 PRO A N 1
ATOM 6378 C CA . PRO A 1 785 ? 8.768 -0.477 -6.184 1.00 86.25 785 PRO A CA 1
ATOM 6379 C C . PRO A 1 785 ? 7.597 -0.625 -5.196 1.00 86.25 785 PRO A C 1
ATOM 6381 O O . PRO A 1 785 ? 6.441 -0.423 -5.580 1.00 86.25 785 PRO A O 1
ATOM 6384 N N . ASP A 1 786 ? 7.871 -1.016 -3.951 1.00 81.44 786 ASP A N 1
ATOM 6385 C CA . ASP A 1 786 ? 6.902 -1.129 -2.857 1.00 81.44 786 ASP A CA 1
ATOM 6386 C C . ASP A 1 786 ? 6.889 0.094 -1.920 1.00 81.44 786 ASP A C 1
ATOM 6388 O O . ASP A 1 786 ? 6.391 0.006 -0.798 1.00 81.44 786 ASP A O 1
ATOM 6392 N N . ASP A 1 787 ? 7.429 1.223 -2.396 1.00 77.62 787 ASP A N 1
ATOM 6393 C CA . ASP A 1 787 ? 7.542 2.516 -1.701 1.00 77.62 787 ASP A CA 1
ATOM 6394 C C . ASP A 1 787 ? 8.451 2.487 -0.462 1.00 77.62 787 ASP A C 1
ATOM 6396 O O . ASP A 1 787 ? 8.362 3.336 0.426 1.00 77.62 787 ASP A O 1
ATOM 6400 N N . HIS A 1 788 ? 9.351 1.504 -0.389 1.00 80.69 788 HIS A N 1
ATOM 6401 C CA . HIS A 1 788 ? 10.410 1.489 0.610 1.00 80.69 788 HIS A CA 1
ATOM 6402 C C . HIS A 1 788 ? 11.623 2.282 0.121 1.00 80.69 788 HIS A C 1
ATOM 6404 O O . HIS A 1 788 ? 12.219 1.934 -0.900 1.00 80.69 788 HIS A O 1
ATOM 6410 N N . LEU A 1 789 ? 12.002 3.307 0.884 1.00 80.25 789 LEU A N 1
ATOM 6411 C CA . LEU A 1 789 ? 13.248 4.040 0.693 1.00 80.25 789 LEU A CA 1
ATOM 6412 C C . LEU A 1 789 ? 14.357 3.468 1.571 1.00 80.25 789 LEU A C 1
ATOM 6414 O O . LEU A 1 789 ? 14.106 3.058 2.708 1.00 80.25 789 LEU A O 1
ATOM 6418 N N . PHE A 1 790 ? 15.575 3.495 1.045 1.00 87.25 790 PHE A N 1
ATOM 6419 C CA . PHE A 1 790 ? 16.790 3.110 1.749 1.00 87.25 790 PHE A CA 1
ATOM 6420 C C . PHE A 1 790 ? 17.913 4.098 1.433 1.00 87.25 790 PHE A C 1
ATOM 6422 O O . PHE A 1 790 ? 17.965 4.663 0.344 1.00 87.25 790 PHE A O 1
ATOM 6429 N N . ASP A 1 791 ? 18.776 4.331 2.413 1.00 88.38 791 ASP A N 1
ATOM 6430 C CA . ASP A 1 791 ? 19.921 5.232 2.299 1.00 88.38 791 ASP A CA 1
ATOM 6431 C C . ASP A 1 791 ? 20.988 4.624 1.374 1.00 88.38 791 ASP A C 1
ATOM 6433 O O . ASP A 1 791 ? 21.337 3.450 1.521 1.00 88.38 791 ASP A O 1
ATOM 6437 N N . VAL A 1 792 ? 21.469 5.416 0.414 1.00 92.25 792 VAL A N 1
ATOM 6438 C CA . VAL A 1 792 ? 22.582 5.084 -0.496 1.00 92.25 792 VAL A CA 1
ATOM 6439 C C . VAL A 1 792 ? 23.642 6.188 -0.516 1.00 92.25 792 VAL A C 1
ATOM 6441 O O . VAL A 1 792 ? 24.524 6.186 -1.368 1.00 92.25 792 VAL A O 1
ATOM 6444 N N . THR A 1 793 ? 23.579 7.141 0.418 1.00 90.31 793 THR A N 1
ATOM 6445 C CA . THR A 1 793 ? 24.466 8.316 0.473 1.00 90.31 793 THR A CA 1
ATOM 6446 C C . THR A 1 793 ? 25.944 7.912 0.448 1.00 90.31 793 THR A C 1
ATOM 6448 O O . THR A 1 793 ? 26.739 8.471 -0.308 1.00 90.31 793 THR A O 1
ATOM 6451 N N . SER A 1 794 ? 26.287 6.847 1.176 1.00 84.50 794 SER A N 1
ATOM 6452 C CA . SER A 1 794 ? 27.644 6.303 1.280 1.00 84.50 794 SER A CA 1
ATOM 6453 C C . SER A 1 794 ? 28.131 5.516 0.053 1.00 84.50 794 SER A C 1
ATOM 6455 O O . SER A 1 794 ? 29.265 5.042 0.052 1.00 84.50 794 SER A O 1
ATOM 6457 N N . HIS A 1 795 ? 27.347 5.404 -1.029 1.00 88.44 795 HIS A N 1
ATOM 6458 C CA . HIS A 1 795 ? 27.785 4.804 -2.303 1.00 88.44 795 HIS A CA 1
ATOM 6459 C C . HIS A 1 795 ? 28.733 5.724 -3.112 1.00 88.44 795 HIS A C 1
ATOM 6461 O O . HIS A 1 795 ? 28.859 5.597 -4.330 1.00 88.44 795 HIS A O 1
ATOM 6467 N N . GLY A 1 796 ? 29.417 6.656 -2.441 1.00 84.06 796 GLY A N 1
ATOM 6468 C CA . GLY A 1 796 ? 30.373 7.586 -3.042 1.00 84.06 796 GLY A CA 1
ATOM 6469 C C . GLY A 1 796 ? 29.782 8.929 -3.478 1.00 84.06 796 GLY A C 1
ATOM 6470 O O . GLY A 1 796 ? 30.386 9.586 -4.324 1.00 84.06 796 GLY A O 1
ATOM 6471 N N . TYR A 1 797 ? 28.620 9.334 -2.945 1.00 90.44 797 TYR A N 1
ATOM 6472 C CA . TYR A 1 797 ? 28.031 10.652 -3.228 1.00 90.44 797 TYR A CA 1
ATOM 6473 C C . TYR A 1 797 ? 28.567 11.759 -2.317 1.00 90.44 797 TYR A C 1
ATOM 6475 O O . TYR A 1 797 ? 28.845 12.845 -2.814 1.00 90.44 797 TYR A O 1
ATOM 6483 N N . THR A 1 798 ? 28.686 11.478 -1.017 1.00 90.06 798 THR A N 1
ATOM 6484 C CA . THR A 1 798 ? 29.260 12.356 0.018 1.00 90.06 798 THR A CA 1
ATOM 6485 C C . THR A 1 798 ? 29.599 11.509 1.249 1.00 90.06 798 THR A C 1
ATOM 6487 O O . THR A 1 798 ? 29.032 10.422 1.421 1.00 90.06 798 THR A O 1
ATOM 6490 N N . GLU A 1 799 ? 30.508 11.977 2.105 1.00 90.19 799 GLU A N 1
ATOM 6491 C CA . GLU A 1 799 ? 30.688 11.388 3.436 1.00 90.19 799 GLU A CA 1
ATOM 6492 C C . GLU A 1 799 ? 29.509 11.780 4.346 1.00 90.19 799 GLU A C 1
ATOM 6494 O O . GLU A 1 799 ? 28.711 12.658 4.019 1.00 90.19 799 GLU A O 1
ATOM 6499 N N . THR A 1 800 ? 29.340 11.095 5.480 1.00 93.50 800 THR A N 1
ATOM 6500 C CA . THR A 1 800 ? 28.162 11.291 6.345 1.00 93.50 800 THR A CA 1
ATOM 6501 C C . THR A 1 800 ? 28.512 11.377 7.826 1.00 93.50 800 THR A C 1
ATOM 6503 O O . THR A 1 800 ? 29.421 10.686 8.288 1.00 93.50 800 THR A O 1
ATOM 6506 N N . GLY A 1 801 ? 27.747 12.153 8.594 1.00 92.25 801 GLY A N 1
ATOM 6507 C CA . GLY A 1 801 ? 27.645 12.055 10.054 1.00 92.25 801 GLY A CA 1
ATOM 6508 C C . GLY A 1 801 ? 26.323 11.405 10.493 1.00 92.25 801 GLY A C 1
ATOM 6509 O O . GLY A 1 801 ? 25.351 11.344 9.737 1.00 92.25 801 GLY A O 1
ATOM 6510 N N . LEU A 1 802 ? 26.281 10.896 11.725 1.00 94.56 802 LEU A N 1
ATOM 6511 C CA . LEU A 1 802 ? 25.156 10.157 12.299 1.00 94.56 802 LEU A CA 1
ATOM 6512 C C . LEU A 1 802 ? 24.289 11.055 13.194 1.00 94.56 802 LEU A C 1
ATOM 6514 O O . LEU A 1 802 ? 24.713 11.478 14.268 1.00 94.56 802 LEU A O 1
ATOM 6518 N N . LEU A 1 803 ? 23.031 11.262 12.815 1.00 94.25 803 LEU A N 1
ATOM 6519 C CA . LEU A 1 803 ? 22.025 11.922 13.646 1.00 94.25 803 LEU A CA 1
ATOM 6520 C C . LEU A 1 803 ? 21.148 10.877 14.344 1.00 94.25 803 LEU A C 1
ATOM 6522 O O . LEU A 1 803 ? 20.457 10.114 13.670 1.00 94.25 803 LEU A O 1
ATOM 6526 N N . LYS A 1 804 ? 21.128 10.856 15.682 1.00 96.50 804 LYS A N 1
ATOM 6527 C CA . LYS A 1 804 ? 20.208 10.037 16.491 1.00 96.50 804 LYS A CA 1
ATOM 6528 C C . LYS A 1 804 ? 19.163 10.910 17.175 1.00 96.50 804 LYS A C 1
ATOM 6530 O O . LYS A 1 804 ? 19.483 11.951 17.744 1.00 96.50 804 LYS A O 1
ATOM 6535 N N . ILE A 1 805 ? 17.912 10.473 17.134 1.00 96.31 805 ILE A N 1
ATOM 6536 C CA . ILE A 1 805 ? 16.75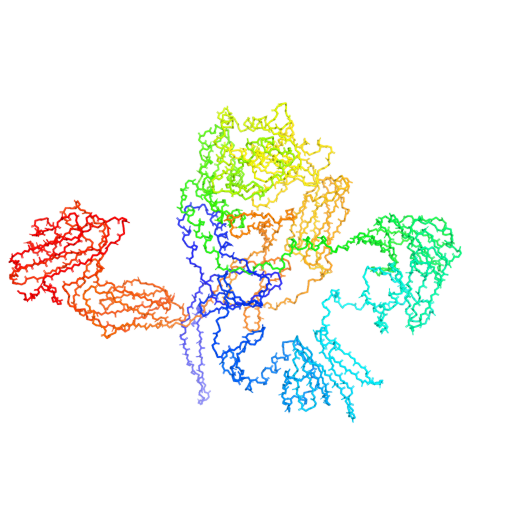9 11.256 17.574 1.00 96.31 805 ILE A CA 1
ATOM 6537 C C . ILE A 1 805 ? 15.880 10.386 18.463 1.00 96.31 805 ILE A C 1
ATOM 6539 O O . ILE A 1 805 ? 15.436 9.316 18.042 1.00 96.31 805 ILE A O 1
ATOM 6543 N N . THR A 1 806 ? 15.574 10.887 19.657 1.00 96.00 806 THR A N 1
ATOM 6544 C CA . THR A 1 806 ? 14.583 10.301 20.568 1.00 96.00 806 THR A CA 1
ATOM 6545 C C . THR A 1 806 ? 13.373 11.220 20.665 1.00 96.00 806 THR A C 1
ATOM 6547 O O . THR A 1 806 ? 13.507 12.401 20.972 1.00 96.00 806 THR A O 1
ATOM 6550 N N . VAL A 1 807 ? 12.175 10.698 20.423 1.00 92.31 807 VAL A N 1
ATOM 6551 C CA . VAL A 1 807 ? 10.915 11.445 20.480 1.00 92.31 807 VAL A CA 1
ATOM 6552 C C . VAL A 1 807 ? 10.103 10.981 21.684 1.00 92.31 807 VAL A C 1
ATOM 6554 O O . VAL A 1 807 ? 9.779 9.800 21.821 1.00 92.31 807 VAL A O 1
ATOM 6557 N N . LEU A 1 808 ? 9.749 11.925 22.553 1.00 90.62 808 LEU A N 1
ATOM 6558 C CA . LEU A 1 808 ? 9.013 11.677 23.792 1.00 90.62 808 LEU A CA 1
ATOM 6559 C C . LEU A 1 808 ? 7.712 12.486 23.817 1.00 90.62 808 LEU A C 1
ATOM 6561 O O . LEU A 1 808 ? 7.663 13.610 23.324 1.00 90.62 808 LEU A O 1
ATOM 6565 N N . ALA A 1 809 ? 6.669 11.951 24.444 1.00 83.62 809 ALA A N 1
ATOM 6566 C CA . ALA A 1 809 ? 5.511 12.726 24.883 1.00 83.62 809 ALA A CA 1
ATOM 6567 C C . ALA A 1 809 ? 5.891 13.675 26.040 1.00 83.62 809 ALA A C 1
ATOM 6569 O O . ALA A 1 809 ? 6.929 13.495 26.685 1.00 83.62 809 ALA A O 1
ATOM 6570 N N . SER A 1 810 ? 5.042 14.657 26.367 1.00 78.81 810 SER A N 1
ATOM 6571 C CA . SER A 1 810 ? 5.368 15.648 27.412 1.00 78.81 810 SER A CA 1
ATOM 6572 C C . SER A 1 810 ? 5.523 15.048 28.820 1.00 78.81 810 SER A C 1
ATOM 6574 O O . SER A 1 810 ? 6.229 15.612 29.653 1.00 78.81 810 SER A O 1
ATOM 6576 N N . ASN A 1 811 ? 4.964 13.858 29.069 1.00 84.06 811 ASN A N 1
ATOM 6577 C CA . ASN A 1 811 ? 5.160 13.070 30.292 1.00 84.06 811 ASN A CA 1
ATOM 6578 C C . ASN A 1 811 ? 6.377 12.113 30.243 1.00 84.06 811 ASN A C 1
ATOM 6580 O O . ASN A 1 811 ? 6.457 11.186 31.046 1.00 84.06 811 ASN A O 1
ATOM 6584 N N . ASN A 1 812 ? 7.326 12.334 29.323 1.00 85.25 812 ASN A N 1
ATOM 6585 C CA . ASN A 1 812 ? 8.541 11.534 29.096 1.00 85.25 812 ASN A CA 1
ATOM 6586 C C . ASN A 1 812 ? 8.296 10.066 28.686 1.00 85.25 812 ASN A C 1
ATOM 6588 O O . ASN A 1 812 ? 9.200 9.239 28.794 1.00 85.25 812 ASN A O 1
ATOM 6592 N N . ILE A 1 813 ? 7.098 9.726 28.205 1.00 85.31 813 ILE A N 1
ATOM 6593 C CA . ILE A 1 813 ? 6.825 8.407 27.619 1.00 85.31 813 ILE A CA 1
ATOM 6594 C C . ILE A 1 813 ? 7.331 8.393 26.167 1.00 85.31 813 ILE A C 1
ATOM 6596 O O . ILE A 1 813 ? 7.043 9.343 25.435 1.00 85.31 813 ILE A O 1
ATOM 6600 N N . PRO A 1 814 ? 8.042 7.343 25.721 1.00 89.12 814 PRO A N 1
ATOM 6601 C CA . PRO A 1 814 ? 8.429 7.180 24.323 1.00 89.12 814 PRO A CA 1
ATOM 6602 C C . PRO A 1 814 ? 7.269 7.302 23.332 1.00 89.12 814 PRO A C 1
ATOM 6604 O O . PRO A 1 814 ? 6.240 6.647 23.494 1.00 89.12 814 PRO A O 1
ATOM 6607 N N . ALA A 1 815 ? 7.441 8.117 22.290 1.00 86.88 815 ALA A N 1
ATOM 6608 C CA . ALA A 1 815 ? 6.458 8.272 21.224 1.00 86.88 815 ALA A CA 1
ATOM 6609 C C . ALA A 1 815 ? 6.767 7.312 20.070 1.00 86.88 815 ALA A C 1
ATOM 6611 O O . ALA A 1 815 ? 7.472 7.664 19.122 1.00 86.88 815 ALA A O 1
ATOM 6612 N N . ASP A 1 816 ? 6.249 6.087 20.161 1.00 84.25 816 ASP A N 1
ATOM 6613 C CA . ASP A 1 816 ? 6.395 5.076 19.114 1.00 84.25 816 ASP A CA 1
ATOM 6614 C C . ASP A 1 816 ? 5.686 5.487 17.820 1.00 84.25 816 ASP A C 1
ATOM 6616 O O . ASP A 1 816 ? 4.605 6.053 17.886 1.00 84.25 816 ASP A O 1
ATOM 6620 N N . GLY A 1 817 ? 6.255 5.208 16.643 1.00 80.75 817 GLY A N 1
ATOM 6621 C CA . GLY A 1 817 ? 5.612 5.506 15.357 1.00 80.75 817 GLY A CA 1
ATOM 6622 C C . GLY A 1 817 ? 5.461 7.000 15.017 1.00 80.75 817 GLY A C 1
ATOM 6623 O O . GLY A 1 817 ? 4.686 7.343 14.121 1.00 80.75 817 GLY A O 1
ATOM 6624 N N . ALA A 1 818 ? 6.177 7.896 15.699 1.00 83.69 818 ALA A N 1
ATOM 6625 C CA . ALA A 1 818 ? 6.278 9.307 15.334 1.00 83.69 818 ALA A CA 1
ATOM 6626 C C . ALA A 1 818 ? 7.096 9.460 14.041 1.00 83.69 818 ALA A C 1
ATOM 6628 O O . ALA A 1 818 ? 8.107 8.780 13.860 1.00 83.69 818 ALA A O 1
ATOM 6629 N N . LEU A 1 819 ? 6.663 10.339 13.135 1.00 84.56 819 LEU A N 1
ATOM 6630 C CA . LEU A 1 819 ? 7.386 10.617 11.893 1.00 84.56 819 LEU A CA 1
ATOM 6631 C C . LEU A 1 819 ? 8.439 11.652 12.180 1.00 84.56 819 LEU A C 1
ATOM 6633 O O . LEU A 1 819 ? 8.115 12.718 12.686 1.00 84.56 819 LEU A O 1
ATOM 6637 N N . VAL A 1 820 ? 9.665 11.352 11.796 1.00 88.25 820 VAL A N 1
ATOM 6638 C CA . VAL A 1 820 ? 10.763 12.299 11.855 1.00 88.25 820 VAL A CA 1
ATOM 6639 C C . VAL A 1 820 ? 11.172 12.653 10.438 1.00 88.25 820 VAL A C 1
ATOM 6641 O O . VAL A 1 820 ? 11.478 11.759 9.649 1.00 88.25 820 VAL A O 1
ATOM 6644 N N . VAL A 1 821 ? 11.142 13.942 10.120 1.00 87.94 821 VAL A N 1
ATOM 6645 C CA . VAL A 1 821 ? 11.492 14.513 8.819 1.00 87.94 821 VAL A CA 1
ATOM 6646 C C . VAL A 1 821 ? 12.732 15.366 9.003 1.00 87.94 821 VAL A C 1
ATOM 6648 O O . VAL A 1 821 ? 12.752 16.253 9.852 1.00 87.94 821 VAL A O 1
ATOM 6651 N N . VAL A 1 822 ? 13.751 15.105 8.196 1.00 90.69 822 VAL A N 1
ATOM 6652 C CA . VAL A 1 822 ? 14.946 15.934 8.086 1.00 90.69 822 VAL A CA 1
ATOM 6653 C C . VAL A 1 822 ? 14.860 16.699 6.774 1.00 90.69 822 VAL A C 1
ATOM 6655 O O . VAL A 1 822 ? 14.594 16.123 5.712 1.00 90.69 822 VAL A O 1
ATOM 6658 N N . ARG A 1 823 ? 15.073 18.007 6.842 1.00 89.25 823 ARG A N 1
ATOM 6659 C CA . ARG A 1 823 ? 15.022 18.908 5.699 1.00 89.25 823 ARG A CA 1
ATOM 6660 C C . ARG A 1 823 ? 16.337 19.644 5.548 1.00 89.25 823 ARG A C 1
ATOM 6662 O O . ARG A 1 823 ? 16.856 20.180 6.521 1.00 89.25 823 ARG A O 1
ATOM 6669 N N . SER A 1 824 ? 16.837 19.657 4.323 1.00 87.75 824 SER A N 1
ATOM 6670 C CA . SER A 1 824 ? 18.029 20.394 3.938 1.00 87.75 824 SER A CA 1
ATOM 6671 C C . SER A 1 824 ? 17.696 21.861 3.709 1.00 87.75 824 SER A C 1
ATOM 6673 O O . SER A 1 824 ? 16.656 22.185 3.117 1.00 87.75 824 SER A O 1
ATOM 6675 N N . HIS A 1 825 ? 18.600 22.733 4.156 1.00 83.94 825 HIS A N 1
ATOM 6676 C CA . HIS A 1 825 ? 18.530 24.168 3.913 1.00 83.94 825 HIS A CA 1
ATOM 6677 C C . HIS A 1 825 ? 19.128 24.617 2.577 1.00 83.94 825 HIS A C 1
ATOM 6679 O O . HIS A 1 825 ? 19.297 25.819 2.335 1.00 83.94 825 HIS A O 1
ATOM 6685 N N . TRP A 1 826 ? 19.440 23.670 1.691 1.00 83.69 826 TRP A N 1
ATOM 6686 C CA . TRP A 1 826 ? 20.085 23.959 0.423 1.00 83.69 826 TRP A CA 1
ATOM 6687 C C . TRP A 1 826 ? 19.393 25.088 -0.354 1.00 83.69 826 TRP A C 1
ATOM 6689 O O . TRP A 1 826 ? 18.178 25.090 -0.581 1.00 83.69 826 TRP A O 1
ATOM 6699 N N . ASN A 1 827 ? 20.197 26.062 -0.791 1.00 79.00 827 ASN A N 1
ATOM 6700 C CA . ASN A 1 827 ? 19.749 27.235 -1.546 1.00 79.00 827 ASN A CA 1
ATOM 6701 C C . ASN A 1 827 ? 18.638 28.044 -0.837 1.00 79.00 827 ASN A C 1
ATOM 6703 O O . ASN A 1 827 ? 17.718 28.549 -1.486 1.00 79.00 827 ASN A O 1
ATOM 6707 N N . ASN A 1 828 ? 18.712 28.151 0.497 1.00 76.44 828 ASN A N 1
ATOM 6708 C CA . ASN A 1 828 ? 17.717 28.807 1.356 1.00 76.44 828 ASN A CA 1
ATOM 6709 C C . ASN A 1 828 ? 16.299 28.214 1.225 1.00 76.44 828 ASN A C 1
ATOM 6711 O O . ASN A 1 828 ? 15.303 28.902 1.460 1.00 76.44 828 ASN A O 1
ATOM 6715 N N . ARG A 1 829 ? 16.188 26.950 0.799 1.00 74.12 829 ARG A N 1
ATOM 6716 C CA . ARG A 1 829 ? 14.926 26.196 0.777 1.00 74.12 829 ARG A CA 1
ATOM 6717 C C . ARG A 1 829 ? 14.815 25.366 2.048 1.00 74.12 829 ARG A C 1
ATOM 6719 O O . ARG A 1 829 ? 15.800 25.184 2.731 1.00 74.12 829 ARG A O 1
ATOM 6726 N N . ASN A 1 830 ? 13.634 24.836 2.353 1.00 78.56 830 ASN A N 1
ATOM 6727 C CA . ASN A 1 830 ? 13.453 23.874 3.445 1.00 78.56 830 ASN A CA 1
ATOM 6728 C C . ASN A 1 830 ? 12.929 22.538 2.887 1.00 78.56 830 ASN A C 1
ATOM 6730 O O . ASN A 1 830 ? 11.772 22.138 3.088 1.00 78.56 830 ASN A O 1
ATOM 6734 N N . SER A 1 831 ? 13.767 21.905 2.066 1.00 81.19 831 SER A N 1
ATOM 6735 C CA . SER A 1 831 ? 13.412 20.754 1.232 1.00 81.19 831 SER A CA 1
ATOM 6736 C C . SER A 1 831 ? 13.564 19.447 2.000 1.00 81.19 831 SER A C 1
ATOM 6738 O O . SER A 1 831 ? 14.559 19.243 2.682 1.00 81.19 831 SER A O 1
ATOM 6740 N N . VAL A 1 832 ? 12.610 18.523 1.867 1.00 85.25 832 VAL A N 1
ATOM 6741 C CA . VAL A 1 832 ? 12.697 17.196 2.508 1.00 85.25 832 VAL A CA 1
ATOM 6742 C C . VAL A 1 832 ? 13.906 16.436 1.967 1.00 85.25 832 VAL A C 1
ATOM 6744 O O . VAL A 1 832 ? 13.910 16.096 0.787 1.00 85.25 832 VAL A O 1
ATOM 6747 N N . ALA A 1 833 ? 14.871 16.128 2.832 1.00 87.69 833 ALA A N 1
ATOM 6748 C CA . ALA A 1 833 ? 16.041 15.322 2.498 1.00 87.69 833 ALA A CA 1
ATOM 6749 C C . ALA A 1 833 ? 15.748 13.834 2.739 1.00 87.69 833 ALA A C 1
ATOM 6751 O O . ALA A 1 833 ? 15.723 13.033 1.808 1.00 87.69 833 ALA A O 1
ATOM 6752 N N . ILE A 1 834 ? 15.416 13.480 3.984 1.00 87.81 834 ILE A N 1
ATOM 6753 C CA . ILE A 1 834 ? 15.116 12.108 4.403 1.00 87.81 834 ILE A CA 1
ATOM 6754 C C . ILE A 1 834 ? 14.080 12.112 5.530 1.00 87.81 834 ILE A C 1
ATOM 6756 O O . ILE A 1 834 ? 13.901 13.102 6.235 1.00 87.81 834 ILE A O 1
ATOM 6760 N N . TRP A 1 835 ? 13.356 11.011 5.704 1.00 87.69 835 TRP A N 1
ATOM 6761 C CA . TRP A 1 835 ? 12.425 10.850 6.815 1.00 87.69 835 TRP A CA 1
ATOM 6762 C C . TRP A 1 835 ? 12.339 9.392 7.249 1.00 87.69 835 TRP A C 1
ATOM 6764 O O . TRP A 1 835 ? 12.730 8.463 6.540 1.00 87.69 835 TRP A O 1
ATOM 6774 N N . GLY A 1 836 ? 11.767 9.174 8.422 1.00 83.56 836 GLY A N 1
ATOM 6775 C CA . GLY A 1 836 ? 11.500 7.844 8.927 1.00 83.56 836 GLY A CA 1
ATOM 6776 C C . GLY A 1 836 ? 10.579 7.874 10.131 1.00 83.56 836 GLY A C 1
ATOM 6777 O O . GLY A 1 836 ? 9.950 8.879 10.426 1.00 83.56 836 GLY A O 1
ATOM 6778 N N . TYR A 1 837 ? 10.454 6.733 10.796 1.00 85.62 837 TYR A N 1
ATOM 6779 C CA . TYR A 1 837 ? 9.492 6.552 11.875 1.00 85.62 837 TYR A CA 1
ATOM 6780 C C . TYR A 1 837 ? 10.178 5.955 13.087 1.00 85.62 837 TYR A C 1
ATOM 6782 O O . TYR A 1 837 ? 10.956 5.012 12.917 1.00 85.62 837 TYR A O 1
ATOM 6790 N N . THR A 1 838 ? 9.868 6.482 14.266 1.00 88.56 838 THR A N 1
ATOM 6791 C CA . THR A 1 838 ? 10.425 5.994 15.526 1.00 88.56 838 THR A CA 1
ATOM 6792 C C . THR A 1 838 ? 9.983 4.562 15.828 1.00 88.56 838 THR A C 1
ATOM 6794 O O . THR A 1 838 ? 8.881 4.133 15.466 1.00 88.56 838 THR A O 1
ATOM 6797 N N . ASN A 1 839 ? 10.863 3.804 16.480 1.00 85.69 839 ASN A N 1
ATOM 6798 C CA . ASN A 1 839 ? 10.582 2.458 16.988 1.00 85.69 839 ASN A CA 1
ATOM 6799 C C . ASN A 1 839 ? 9.716 2.497 18.270 1.00 85.69 839 ASN A C 1
ATOM 6801 O O . ASN A 1 839 ? 9.266 3.559 18.693 1.00 85.69 839 ASN A O 1
ATOM 6805 N N . GLU A 1 840 ? 9.493 1.351 18.923 1.00 83.06 840 GLU A N 1
ATOM 6806 C CA . GLU A 1 840 ? 8.735 1.263 20.183 1.00 83.06 840 GLU A CA 1
ATOM 6807 C C . GLU A 1 840 ? 9.337 2.052 21.362 1.00 83.06 840 GLU A C 1
ATOM 6809 O O . GLU A 1 840 ? 8.633 2.323 22.333 1.00 83.06 840 GLU A O 1
ATOM 6814 N N . ASN A 1 841 ? 10.614 2.434 21.270 1.00 87.56 841 ASN A N 1
ATOM 6815 C CA . ASN A 1 841 ? 11.331 3.245 22.253 1.00 87.56 841 ASN A CA 1
ATOM 6816 C C . ASN A 1 841 ? 11.362 4.734 21.873 1.00 87.56 841 ASN A C 1
ATOM 6818 O O . ASN A 1 841 ? 12.009 5.525 22.556 1.00 87.56 841 ASN A O 1
ATOM 6822 N N . GLY A 1 842 ? 10.654 5.144 20.815 1.00 89.62 842 GLY A N 1
ATOM 6823 C CA . GLY A 1 842 ? 10.655 6.531 20.357 1.00 89.62 842 GLY A CA 1
ATOM 6824 C C . GLY A 1 842 ? 11.942 6.936 19.630 1.00 89.62 842 GLY A C 1
ATOM 6825 O O . GLY A 1 842 ? 12.169 8.123 19.444 1.00 89.62 842 GLY A O 1
ATOM 6826 N N . GLU A 1 843 ? 12.777 5.991 19.195 1.00 94.38 843 GLU A N 1
ATOM 6827 C CA . GLU A 1 843 ? 14.112 6.266 18.641 1.00 94.38 843 GLU A CA 1
ATOM 6828 C C . GLU A 1 843 ? 14.165 6.103 17.113 1.00 94.38 843 GLU A C 1
ATOM 6830 O O . GLU A 1 843 ? 13.506 5.225 16.540 1.00 94.38 843 GLU A O 1
ATOM 6835 N N . ILE A 1 844 ? 14.995 6.918 16.455 1.00 93.12 844 ILE A N 1
ATOM 6836 C CA . ILE A 1 844 ? 15.374 6.809 15.038 1.00 93.12 844 ILE A CA 1
ATOM 6837 C C . ILE A 1 844 ? 16.769 7.407 14.781 1.00 93.12 844 ILE A C 1
ATOM 6839 O O . ILE A 1 844 ? 17.228 8.261 15.535 1.00 93.12 844 ILE A O 1
ATOM 6843 N N . SER A 1 845 ? 17.437 6.987 13.702 1.00 94.50 845 SER A N 1
ATOM 6844 C CA . SER A 1 845 ? 18.706 7.567 13.255 1.00 94.50 845 SER A CA 1
ATOM 6845 C C . SER A 1 845 ? 18.800 7.744 11.735 1.00 94.50 845 SER A C 1
ATOM 6847 O O . SER A 1 845 ? 18.201 6.963 10.992 1.00 94.50 845 SER A O 1
ATOM 6849 N N . PHE A 1 846 ? 19.604 8.714 11.291 1.00 93.19 846 PHE A N 1
ATOM 6850 C CA . PHE A 1 846 ? 19.900 9.013 9.883 1.00 93.19 846 PHE A CA 1
ATOM 6851 C C . PHE A 1 846 ? 21.401 9.256 9.678 1.00 93.19 846 PHE A C 1
ATOM 6853 O O . PHE A 1 846 ? 22.025 9.891 10.527 1.00 93.19 846 PHE A O 1
ATOM 6860 N N . ASN A 1 847 ? 21.958 8.800 8.553 1.00 92.75 847 ASN A N 1
ATOM 6861 C CA . ASN A 1 847 ? 23.257 9.280 8.077 1.00 92.75 847 ASN A CA 1
ATOM 6862 C C . ASN A 1 847 ? 23.005 10.461 7.136 1.00 92.75 847 ASN A C 1
ATOM 6864 O O . ASN A 1 847 ? 22.203 10.341 6.210 1.00 92.75 847 ASN A O 1
ATOM 6868 N N . LEU A 1 848 ? 23.646 11.595 7.401 1.00 92.50 848 LEU A N 1
ATOM 6869 C CA . LEU A 1 848 ? 23.453 12.844 6.666 1.00 92.50 848 LEU A CA 1
ATOM 6870 C C . LEU A 1 848 ? 24.810 13.394 6.236 1.00 92.50 848 LEU A C 1
ATOM 6872 O O . LEU A 1 848 ? 25.762 13.330 7.011 1.00 92.50 848 LEU A O 1
ATOM 6876 N N . GLY A 1 849 ? 24.896 13.931 5.025 1.00 90.69 849 GLY A N 1
ATOM 6877 C CA . GLY A 1 849 ? 26.060 14.679 4.566 1.00 90.69 849 GLY A CA 1
ATOM 6878 C C . GLY A 1 849 ? 26.133 16.073 5.183 1.00 90.69 849 GLY A C 1
ATOM 6879 O O . GLY A 1 849 ? 25.291 16.478 5.993 1.00 90.69 849 GLY A O 1
ATOM 6880 N N . TYR A 1 850 ? 27.166 16.820 4.819 1.00 87.38 850 TYR A N 1
ATOM 6881 C CA . TYR A 1 850 ? 27.331 18.191 5.287 1.00 87.38 850 TYR A CA 1
ATOM 6882 C C . TYR A 1 850 ? 26.408 19.157 4.530 1.00 87.38 850 TYR A C 1
ATOM 6884 O O . TYR A 1 850 ? 26.418 19.200 3.304 1.00 87.38 850 TYR A O 1
ATOM 6892 N N . GLU A 1 851 ? 25.665 19.994 5.261 1.00 84.56 851 GLU A N 1
ATOM 6893 C CA . GLU A 1 851 ? 24.897 21.108 4.689 1.00 84.56 851 GLU A CA 1
ATOM 6894 C C . GLU A 1 851 ? 25.268 22.421 5.407 1.00 84.56 851 GLU A C 1
ATOM 6896 O O . GLU A 1 851 ? 24.992 22.568 6.602 1.00 84.56 851 GLU A O 1
ATOM 6901 N N . PRO A 1 852 ? 25.887 23.402 4.718 1.00 79.19 852 PRO A N 1
ATOM 6902 C CA . PRO A 1 852 ? 26.404 24.626 5.338 1.00 79.19 852 PRO A CA 1
ATOM 6903 C C . PRO A 1 852 ? 25.322 25.550 5.892 1.00 79.19 852 PRO A C 1
ATOM 6905 O O . PRO A 1 852 ? 25.617 26.369 6.761 1.00 79.19 852 PRO A O 1
ATOM 6908 N N . LEU A 1 853 ? 24.088 25.460 5.390 1.00 78.44 853 LEU A N 1
ATOM 6909 C CA . LEU A 1 853 ? 22.956 26.226 5.914 1.00 78.44 853 LEU A CA 1
ATOM 6910 C C . LEU A 1 853 ? 22.202 25.474 7.025 1.00 78.44 853 LEU A C 1
ATOM 6912 O O . LEU A 1 853 ? 21.267 26.026 7.606 1.00 78.44 853 LEU A O 1
ATOM 6916 N N . GLY A 1 854 ? 22.638 24.254 7.359 1.00 83.56 854 GLY A N 1
ATOM 6917 C CA . GLY A 1 854 ? 22.067 23.408 8.399 1.00 83.56 854 GLY A CA 1
ATOM 6918 C C . GLY A 1 854 ? 20.832 22.619 7.957 1.00 83.56 854 GLY A C 1
ATOM 6919 O O . GLY A 1 854 ? 20.473 22.551 6.781 1.00 83.56 854 GLY A O 1
ATOM 6920 N N . TYR A 1 855 ? 20.186 22.004 8.942 1.00 83.50 855 TYR A N 1
ATOM 6921 C CA . TYR A 1 855 ? 19.011 21.160 8.784 1.00 83.50 855 TYR A CA 1
ATOM 6922 C C . TYR A 1 855 ? 17.856 21.635 9.661 1.00 83.50 855 TYR A C 1
ATOM 6924 O O . TYR A 1 855 ? 18.058 21.980 10.827 1.00 83.50 855 TYR A O 1
ATOM 6932 N N . THR A 1 856 ? 16.635 21.506 9.146 1.00 83.81 856 THR A N 1
ATOM 6933 C CA . THR A 1 856 ? 15.428 21.460 9.976 1.00 83.81 856 THR A CA 1
ATOM 6934 C C . THR A 1 856 ? 15.086 19.998 10.275 1.00 83.81 856 THR A C 1
ATOM 6936 O O . THR A 1 856 ? 14.997 19.172 9.367 1.00 83.81 856 THR A O 1
ATOM 6939 N N . VAL A 1 857 ? 14.852 19.666 11.544 1.00 87.06 857 VAL A N 1
ATOM 6940 C CA . VAL A 1 857 ? 14.394 18.344 11.989 1.00 87.06 857 VAL A CA 1
ATOM 6941 C C . VAL A 1 857 ? 13.042 18.484 12.669 1.00 87.06 857 VAL A C 1
ATOM 6943 O O . VAL A 1 857 ? 12.917 19.205 13.653 1.00 87.06 857 VAL A O 1
ATOM 6946 N N . GLU A 1 858 ? 12.038 17.758 12.190 1.00 84.88 858 GLU A N 1
ATOM 6947 C CA . GLU A 1 858 ? 10.669 17.806 12.710 1.00 84.88 858 GLU A CA 1
ATOM 6948 C C . GLU A 1 858 ? 10.207 16.409 13.118 1.00 84.88 858 GLU A C 1
ATOM 6950 O O . GLU A 1 858 ? 10.324 15.463 12.346 1.00 84.88 858 GLU A O 1
ATOM 6955 N N . ALA A 1 859 ? 9.626 16.283 14.306 1.00 84.56 859 ALA A N 1
ATOM 6956 C CA . ALA A 1 859 ? 8.883 15.118 14.758 1.00 84.56 859 ALA A CA 1
ATOM 6957 C C . ALA A 1 859 ? 7.381 15.424 14.741 1.00 84.56 859 ALA A C 1
ATOM 6959 O O . ALA A 1 859 ? 6.917 16.327 15.437 1.00 84.56 859 ALA A O 1
ATOM 6960 N N . LEU A 1 860 ? 6.612 14.649 13.978 1.00 77.88 860 LEU A N 1
ATOM 6961 C CA . LEU A 1 860 ? 5.175 14.812 13.790 1.00 77.88 860 LEU A CA 1
ATOM 6962 C C . LEU A 1 860 ? 4.402 13.628 14.370 1.00 77.88 860 LEU A C 1
ATOM 6964 O O . LEU A 1 860 ? 4.695 12.459 14.095 1.00 77.88 860 LEU A O 1
ATOM 6968 N N . SER A 1 861 ? 3.367 13.934 15.154 1.00 75.06 861 SER A N 1
ATOM 6969 C CA . SER A 1 861 ? 2.488 12.935 15.762 1.00 75.06 861 SER A CA 1
ATOM 6970 C C . SER A 1 861 ? 1.101 13.499 16.119 1.00 75.06 861 SER A C 1
ATOM 6972 O O . SER A 1 861 ? 0.912 14.714 16.183 1.00 75.06 861 SER A O 1
ATOM 6974 N N . PRO A 1 862 ? 0.124 12.636 16.454 1.00 66.69 862 PRO A N 1
ATOM 6975 C CA . PRO A 1 862 ? -1.109 13.052 17.129 1.00 66.69 862 PRO A CA 1
ATOM 6976 C C . PRO A 1 862 ? -0.910 13.770 18.472 1.00 66.69 862 PRO A C 1
ATOM 6978 O O . PRO A 1 862 ? -1.823 14.461 18.918 1.00 66.69 862 PRO A O 1
ATOM 6981 N N . LEU A 1 863 ? 0.254 13.622 19.114 1.00 66.56 863 LEU A N 1
ATOM 6982 C CA . LEU A 1 863 ? 0.605 14.319 20.357 1.00 66.56 863 LEU A CA 1
ATOM 6983 C C . LEU A 1 863 ? 1.197 15.718 20.103 1.00 66.56 863 LEU A C 1
ATOM 6985 O O . LEU A 1 863 ? 1.579 16.411 21.043 1.00 66.56 863 LEU A O 1
ATOM 6989 N N . GLY A 1 864 ? 1.252 16.144 18.841 1.00 63.31 864 GLY A N 1
ATOM 6990 C CA . GLY A 1 864 ? 1.738 17.448 18.410 1.00 63.31 864 GLY A CA 1
ATOM 6991 C C . GLY A 1 864 ? 2.995 17.349 17.555 1.00 63.31 864 GLY A C 1
ATOM 6992 O O . GLY A 1 864 ? 3.332 16.281 17.034 1.00 63.31 864 GLY A O 1
ATOM 6993 N N . ILE A 1 865 ? 3.662 18.489 17.407 1.00 69.06 865 ILE A N 1
ATOM 6994 C CA . ILE A 1 865 ? 4.920 18.630 16.677 1.00 69.06 865 ILE A CA 1
ATOM 6995 C C . ILE A 1 865 ? 5.995 19.085 17.654 1.00 69.06 865 ILE A C 1
ATOM 6997 O O . ILE A 1 865 ? 5.724 19.890 18.545 1.00 69.06 865 ILE A O 1
ATOM 7001 N N . ALA A 1 866 ? 7.205 18.589 17.453 1.00 76.44 866 ALA A N 1
ATOM 7002 C CA . ALA A 1 866 ? 8.421 19.126 18.041 1.00 76.44 866 ALA A CA 1
ATOM 7003 C C . ALA A 1 866 ? 9.491 19.192 16.953 1.00 76.44 866 ALA A C 1
ATOM 7005 O O . ALA A 1 866 ? 9.433 18.425 15.997 1.00 76.44 866 ALA A O 1
ATOM 7006 N N . GLY A 1 867 ? 10.474 20.073 17.075 1.00 82.62 867 GLY A N 1
ATOM 7007 C CA . GLY A 1 867 ? 11.520 20.158 16.068 1.00 82.62 867 GLY A CA 1
ATOM 7008 C C . GLY A 1 867 ? 12.632 21.121 16.434 1.00 82.62 867 GLY A C 1
ATOM 7009 O O . GLY A 1 867 ? 12.566 21.804 17.453 1.00 82.62 867 GLY A O 1
ATOM 7010 N N . ILE A 1 868 ? 13.656 21.135 15.591 1.00 75.75 868 ILE A N 1
ATOM 7011 C CA . ILE A 1 868 ? 14.804 22.035 15.649 1.00 75.75 868 ILE A CA 1
ATOM 7012 C C . ILE A 1 868 ? 14.973 22.600 14.245 1.00 75.75 868 ILE A C 1
ATOM 7014 O O . ILE A 1 868 ? 15.150 21.836 13.300 1.00 75.75 868 ILE A O 1
ATOM 7018 N N . SER A 1 869 ? 14.909 23.921 14.108 1.00 74.44 869 SER A N 1
ATOM 7019 C CA . SER A 1 869 ? 14.980 24.577 12.798 1.00 74.44 869 SER A CA 1
ATOM 7020 C C . SER A 1 869 ? 16.408 24.712 12.280 1.00 74.44 869 SER A C 1
ATOM 7022 O O . SER A 1 869 ? 16.582 24.809 11.083 1.00 74.44 869 SER A O 1
ATOM 7024 N N . ASN A 1 870 ? 17.423 24.718 13.151 1.00 72.75 870 ASN A N 1
ATOM 7025 C CA . ASN A 1 870 ? 18.826 24.904 12.769 1.00 72.75 870 ASN A CA 1
ATOM 7026 C C . ASN A 1 870 ? 19.714 23.870 13.470 1.00 72.75 870 ASN A C 1
ATOM 7028 O O . ASN A 1 870 ? 20.210 24.099 14.573 1.00 72.75 870 ASN A O 1
ATOM 7032 N N . LEU A 1 871 ? 19.898 22.719 12.830 1.00 78.75 871 LEU A N 1
ATOM 7033 C CA . LEU A 1 871 ? 20.818 21.674 13.261 1.00 78.75 871 LEU A CA 1
ATOM 7034 C C . LEU A 1 871 ? 22.017 21.618 12.310 1.00 78.75 871 LEU A C 1
ATOM 7036 O O . LEU A 1 871 ? 21.845 21.460 11.107 1.00 78.75 871 LEU A O 1
ATOM 7040 N N . PHE A 1 872 ? 23.227 21.694 12.854 1.00 80.81 872 PHE A N 1
ATOM 7041 C CA . PHE A 1 872 ? 24.461 21.529 12.088 1.00 80.81 872 PHE A CA 1
ATOM 7042 C C . PHE A 1 872 ? 25.118 20.204 12.456 1.00 80.81 872 PHE A C 1
ATOM 7044 O O . PHE A 1 872 ? 25.179 19.836 13.630 1.00 80.81 872 PHE A O 1
ATOM 7051 N N . LEU A 1 873 ? 25.591 19.494 11.440 1.00 84.62 873 LEU A N 1
ATOM 7052 C CA . LEU A 1 873 ? 26.256 18.206 11.563 1.00 84.62 873 LEU A CA 1
ATOM 7053 C C . LEU A 1 873 ? 27.378 18.169 10.528 1.00 84.62 873 LEU A C 1
ATOM 7055 O O . LEU A 1 873 ? 27.131 18.439 9.351 1.00 84.62 873 LEU A O 1
ATOM 7059 N N . ASN A 1 874 ? 28.600 17.876 10.973 1.00 81.00 874 ASN A N 1
ATOM 7060 C CA . ASN A 1 874 ? 29.708 17.622 10.061 1.00 81.00 874 ASN A CA 1
ATOM 7061 C C . ASN A 1 874 ? 29.779 16.131 9.732 1.00 81.00 874 ASN A C 1
ATOM 7063 O O . ASN A 1 874 ? 29.237 15.276 10.438 1.00 81.00 874 ASN A O 1
ATOM 7067 N N . GLU A 1 875 ? 30.487 15.819 8.659 1.00 85.94 875 GLU A N 1
ATOM 7068 C CA . GLU A 1 875 ? 30.794 14.443 8.292 1.00 85.94 875 GLU A CA 1
ATOM 7069 C C . GLU A 1 875 ? 31.586 13.763 9.419 1.00 85.94 875 GLU A C 1
ATOM 7071 O O . GLU A 1 875 ? 32.419 14.387 10.078 1.00 85.94 875 GLU A O 1
ATOM 7076 N N . HIS A 1 876 ? 31.304 12.481 9.662 1.00 89.38 876 HIS A N 1
ATOM 7077 C CA . HIS A 1 876 ? 31.861 11.662 10.748 1.00 89.38 876 HIS A CA 1
ATOM 7078 C C . HIS A 1 876 ? 31.444 12.034 12.184 1.00 89.38 876 HIS A C 1
ATOM 7080 O O . HIS A 1 876 ? 31.734 11.264 13.105 1.00 89.38 876 HIS A O 1
ATOM 7086 N N . ASP A 1 877 ? 30.718 13.136 12.398 1.00 87.38 877 ASP A N 1
ATOM 7087 C CA . ASP A 1 877 ? 30.176 13.467 13.718 1.00 87.38 877 ASP A CA 1
ATOM 7088 C C . ASP A 1 877 ? 29.018 12.531 14.100 1.00 87.38 877 ASP A C 1
ATOM 7090 O O . ASP A 1 877 ? 28.330 11.961 13.253 1.00 87.38 877 ASP A O 1
ATOM 7094 N N . THR A 1 878 ? 28.770 12.379 15.403 1.00 92.69 878 THR A N 1
ATOM 7095 C CA . THR A 1 878 ? 27.525 11.794 15.920 1.00 92.69 878 THR A CA 1
ATOM 7096 C C . THR A 1 878 ? 26.814 12.820 16.789 1.00 92.69 878 THR A C 1
ATOM 7098 O O . THR A 1 878 ? 27.366 13.267 17.793 1.00 92.69 878 THR A O 1
ATOM 7101 N N . VAL A 1 879 ? 25.581 13.167 16.425 1.00 87.44 879 VAL A N 1
ATOM 7102 C CA . VAL A 1 879 ? 24.745 14.136 17.144 1.00 87.44 879 VAL A CA 1
ATOM 7103 C C . VAL A 1 879 ? 23.511 13.424 17.689 1.00 87.44 879 VAL A C 1
ATOM 7105 O O . VAL A 1 879 ? 22.799 12.752 16.945 1.00 87.44 879 VAL A O 1
ATOM 7108 N N . GLU A 1 880 ? 23.247 13.566 18.988 1.00 92.31 880 GLU A N 1
ATOM 7109 C CA . GLU A 1 880 ? 22.078 12.979 19.652 1.00 92.31 880 GLU A CA 1
ATOM 7110 C C . GLU A 1 880 ? 21.139 14.089 20.139 1.00 92.31 880 GLU A C 1
ATOM 7112 O O . GLU A 1 880 ? 21.552 14.977 20.884 1.00 92.31 880 GLU A O 1
ATOM 7117 N N . ILE A 1 881 ? 19.870 14.045 19.725 1.00 87.94 881 ILE A N 1
ATOM 7118 C CA . ILE A 1 881 ? 18.849 15.027 20.116 1.00 87.94 881 ILE A CA 1
ATOM 7119 C C . ILE A 1 881 ? 17.605 14.342 20.685 1.00 87.94 881 ILE A C 1
ATOM 7121 O O . ILE A 1 881 ? 17.236 13.235 20.293 1.00 87.94 881 ILE A O 1
ATOM 7125 N N . THR A 1 882 ? 16.926 15.019 21.611 1.00 90.56 882 THR A N 1
ATOM 7126 C CA . THR A 1 882 ? 15.629 14.584 22.145 1.00 90.56 882 THR A CA 1
ATOM 7127 C C . THR A 1 882 ? 14.560 15.620 21.824 1.00 90.56 882 THR A C 1
ATOM 7129 O O . THR A 1 882 ? 14.690 16.782 22.198 1.00 90.56 882 THR A O 1
ATOM 7132 N N . LEU A 1 883 ? 13.484 15.195 21.164 1.00 85.25 883 LEU A N 1
ATOM 7133 C CA . LEU A 1 883 ? 12.343 16.030 20.799 1.00 85.25 883 LEU A CA 1
ATOM 7134 C C . LEU A 1 883 ? 11.152 15.698 21.705 1.00 85.25 883 LEU A C 1
ATOM 7136 O O . LEU A 1 883 ? 10.695 14.555 21.752 1.00 85.25 883 LEU A O 1
ATOM 7140 N N . LYS A 1 884 ? 10.641 16.696 22.431 1.00 84.38 884 LYS A N 1
ATOM 7141 C CA . LYS A 1 884 ? 9.480 16.543 23.318 1.00 84.38 884 LYS A CA 1
ATOM 7142 C C . LYS A 1 884 ? 8.219 17.097 22.673 1.00 84.38 884 LYS A C 1
ATOM 7144 O O . LYS A 1 884 ? 8.112 18.293 22.429 1.00 84.38 884 LYS A O 1
ATOM 7149 N N . LEU A 1 885 ? 7.256 16.217 22.439 1.00 78.12 885 LEU A N 1
ATOM 7150 C CA . LEU A 1 885 ? 5.937 16.545 21.918 1.00 78.12 885 LEU A CA 1
ATOM 7151 C C . LEU A 1 885 ? 5.103 17.251 23.004 1.00 78.12 885 LEU A C 1
ATOM 7153 O O . LEU A 1 885 ? 5.211 16.901 24.181 1.00 78.12 885 LEU A O 1
ATOM 7157 N N . PRO A 1 886 ? 4.254 18.224 22.635 1.00 63.94 886 PRO A N 1
ATOM 7158 C CA . PRO A 1 886 ? 3.598 19.112 23.595 1.00 63.94 886 PRO A CA 1
ATOM 7159 C C . PRO A 1 886 ? 2.470 18.449 24.398 1.00 63.94 886 PRO A C 1
ATOM 7161 O O . PRO A 1 886 ? 2.146 18.909 25.494 1.00 63.94 886 PRO A O 1
ATOM 7164 N N . LEU A 1 887 ? 1.843 17.387 23.881 1.00 64.75 887 LEU A N 1
ATOM 7165 C CA . LEU A 1 887 ? 0.724 16.726 24.553 1.00 64.75 887 LEU A CA 1
ATOM 7166 C C . LEU A 1 887 ? 1.170 15.512 25.369 1.00 64.75 887 LEU A C 1
ATOM 7168 O O . LEU A 1 887 ? 2.016 14.716 24.956 1.00 64.75 887 LEU A O 1
ATOM 7172 N N . GLU A 1 888 ? 0.526 15.350 26.525 1.00 71.31 888 GLU A N 1
ATOM 7173 C CA . GLU A 1 888 ? 0.659 14.145 27.337 1.00 71.31 888 GLU A CA 1
ATOM 7174 C C . GLU A 1 888 ? -0.124 13.013 26.680 1.00 71.31 888 GLU A C 1
ATOM 7176 O O . GLU A 1 888 ? -1.273 13.192 26.262 1.00 71.31 888 GLU A O 1
ATOM 7181 N N . PHE A 1 889 ? 0.437 11.807 26.693 1.00 64.44 889 PHE A N 1
ATOM 7182 C CA . PHE A 1 889 ? -0.375 10.622 26.479 1.00 64.44 889 PHE A CA 1
ATOM 7183 C C . PHE A 1 889 ? -1.076 10.248 27.787 1.00 64.44 889 PHE A C 1
ATOM 7185 O O . PHE A 1 889 ? -0.440 9.804 28.746 1.00 64.44 889 PHE A O 1
ATOM 7192 N N . ARG A 1 890 ? -2.397 10.441 27.838 1.00 56.38 890 ARG A N 1
ATOM 7193 C CA . ARG A 1 890 ? -3.221 10.065 28.991 1.00 56.38 890 ARG A CA 1
ATOM 7194 C C . ARG A 1 890 ? -3.978 8.787 28.705 1.00 56.38 890 ARG A C 1
ATOM 7196 O O . ARG A 1 890 ? -4.999 8.810 28.019 1.00 56.38 890 ARG A O 1
ATOM 7203 N N . GLN A 1 891 ? -3.520 7.690 29.295 1.00 55.53 891 GLN A N 1
ATOM 7204 C CA . GLN A 1 891 ? -4.330 6.489 29.370 1.00 55.53 891 GLN A CA 1
ATOM 7205 C C . GLN A 1 891 ? -4.016 5.671 30.617 1.00 55.53 891 GLN A C 1
ATOM 7207 O O . GLN A 1 891 ? -2.864 5.348 30.891 1.00 55.53 891 GLN A O 1
ATOM 7212 N N . GLU A 1 892 ? -5.060 5.314 31.363 1.00 55.62 892 GLU A N 1
ATOM 7213 C CA . GLU A 1 892 ? -4.952 4.323 32.429 1.00 55.62 892 GLU A CA 1
ATOM 7214 C C . GLU A 1 892 ? -4.692 2.958 31.794 1.00 55.62 892 GLU A C 1
ATOM 7216 O O . GLU A 1 892 ? -5.541 2.433 31.070 1.00 55.62 892 GLU A O 1
ATOM 7221 N N . ILE A 1 893 ? -3.508 2.395 32.045 1.00 57.41 893 ILE A N 1
ATOM 7222 C CA . ILE A 1 893 ? -3.186 1.025 31.649 1.00 57.41 893 ILE A CA 1
ATOM 7223 C C . ILE A 1 893 ? -4.097 0.104 32.468 1.00 57.41 893 ILE A C 1
ATOM 7225 O O . ILE A 1 893 ? -3.979 0.068 33.698 1.00 57.41 893 ILE A O 1
ATOM 7229 N N . PRO A 1 894 ? -5.013 -0.639 31.828 1.00 61.62 894 PRO A N 1
ATOM 7230 C CA . PRO A 1 894 ? -5.891 -1.549 32.541 1.00 61.62 894 PRO A CA 1
ATOM 7231 C C . PRO A 1 894 ? -5.080 -2.618 33.275 1.00 61.62 894 PRO A C 1
ATOM 7233 O O . PRO A 1 894 ? -4.010 -3.028 32.820 1.00 61.62 894 PRO A O 1
ATOM 7236 N N . THR A 1 895 ? -5.601 -3.126 34.392 1.00 61.44 895 THR A N 1
ATOM 7237 C CA . THR A 1 895 ? -4.937 -4.217 35.112 1.00 61.44 895 THR A CA 1
ATOM 7238 C C . THR A 1 895 ? -4.777 -5.420 34.183 1.00 61.44 895 THR A C 1
ATOM 7240 O O . THR A 1 895 ? -5.742 -5.858 33.542 1.00 61.44 895 THR A O 1
ATOM 7243 N N . SER A 1 896 ? -3.550 -5.936 34.098 1.00 61.75 896 SER A N 1
ATOM 7244 C CA . SER A 1 896 ? -3.255 -7.094 33.258 1.00 61.75 896 SER A CA 1
ATOM 7245 C C . SER A 1 896 ? -3.928 -8.351 33.804 1.00 61.75 896 SER A C 1
ATOM 7247 O O . SER A 1 896 ? -3.905 -8.622 35.005 1.00 61.75 896 SER A O 1
ATOM 7249 N N . PHE A 1 897 ? -4.543 -9.123 32.916 1.00 66.31 897 PHE A N 1
ATOM 7250 C CA . PHE A 1 897 ? -5.190 -10.389 33.229 1.00 66.31 897 PHE A CA 1
ATOM 7251 C C . PHE A 1 897 ? -4.940 -11.367 32.094 1.00 66.31 897 PHE A C 1
ATOM 7253 O O . PHE A 1 897 ? -5.382 -11.115 30.984 1.00 66.31 897 PHE A O 1
ATOM 7260 N N . LYS A 1 898 ? -4.300 -12.506 32.356 1.00 64.00 898 LYS A N 1
ATOM 7261 C CA . LYS A 1 898 ? -4.077 -13.533 31.336 1.00 64.00 898 LYS A CA 1
ATOM 7262 C C . LYS A 1 898 ? -5.160 -14.620 31.424 1.00 64.00 898 LYS A C 1
ATOM 7264 O O . LYS A 1 898 ? -5.174 -15.355 32.406 1.00 64.00 898 LYS A O 1
ATOM 7269 N N . PRO A 1 899 ? -6.048 -14.756 30.428 1.00 64.69 899 PRO A N 1
ATOM 7270 C CA . PRO A 1 899 ? -7.001 -15.863 30.379 1.00 64.69 899 PRO A CA 1
ATOM 7271 C C . PRO A 1 899 ? -6.322 -17.167 29.938 1.00 64.69 899 PRO A C 1
ATOM 7273 O O . PRO A 1 899 ? -5.641 -17.198 28.915 1.00 64.69 899 PRO A O 1
ATOM 7276 N N . ASP A 1 900 ? -6.597 -18.269 30.639 1.00 62.56 900 ASP A N 1
ATOM 7277 C CA . ASP A 1 900 ? -6.065 -19.607 30.310 1.00 62.56 900 ASP A CA 1
ATOM 7278 C C . ASP A 1 900 ? -6.515 -20.123 28.931 1.00 62.56 900 ASP A C 1
ATOM 7280 O O . ASP A 1 900 ? -5.873 -20.977 28.324 1.00 62.56 900 ASP A O 1
ATOM 7284 N N . SER A 1 901 ? -7.633 -19.603 28.416 1.00 62.25 901 SER A N 1
ATOM 7285 C CA . SER A 1 901 ? -8.218 -19.998 27.134 1.00 62.25 901 SER A CA 1
ATOM 7286 C C . SER A 1 901 ? -7.617 -19.284 25.923 1.00 62.25 901 SER A C 1
ATOM 7288 O O . SER A 1 901 ? -8.046 -19.571 24.808 1.00 62.25 901 SER A O 1
ATOM 7290 N N . LEU A 1 902 ? -6.692 -18.333 26.099 1.00 66.00 902 LEU A N 1
ATOM 7291 C CA . LEU A 1 902 ? -6.062 -17.614 24.989 1.00 66.00 902 LEU A CA 1
ATOM 7292 C C . LEU A 1 902 ? -4.546 -17.668 25.099 1.00 66.00 902 LEU A C 1
ATOM 7294 O O . LEU A 1 902 ? -3.954 -17.334 26.123 1.00 66.00 902 LEU A O 1
ATOM 7298 N N . LYS A 1 903 ? -3.908 -18.010 23.987 1.00 72.62 903 LYS A N 1
ATOM 7299 C CA . LYS A 1 903 ? -2.461 -17.977 23.844 1.00 72.62 903 LYS A CA 1
ATOM 7300 C C . LYS A 1 903 ? -2.096 -17.042 22.703 1.00 72.62 903 LYS A C 1
ATOM 7302 O O . LYS A 1 903 ? -2.555 -17.219 21.583 1.00 72.62 903 LYS A O 1
ATOM 7307 N N . LEU A 1 904 ? -1.247 -16.059 22.974 1.00 73.00 904 LEU A N 1
ATOM 7308 C CA . LEU A 1 904 ? -0.640 -15.256 21.919 1.00 73.00 904 LEU A CA 1
ATOM 7309 C C . LEU A 1 904 ? 0.334 -16.127 21.115 1.00 73.00 904 LEU A C 1
ATOM 7311 O O . LEU A 1 904 ? 1.257 -16.710 21.679 1.00 73.00 904 LEU A O 1
ATOM 7315 N N . VAL A 1 905 ? 0.103 -16.226 19.808 1.00 71.12 905 VAL A N 1
ATOM 7316 C CA . VAL A 1 905 ? 0.947 -16.964 18.856 1.00 71.12 905 VAL A CA 1
ATOM 7317 C C . VAL A 1 905 ? 1.958 -16.024 18.211 1.00 71.12 905 VAL A C 1
ATOM 7319 O O . VAL A 1 905 ? 3.131 -16.364 18.096 1.00 71.12 905 VAL A O 1
ATOM 7322 N N . LYS A 1 906 ? 1.506 -14.836 17.797 1.00 71.06 906 LYS A N 1
ATOM 7323 C CA . LYS A 1 906 ? 2.329 -13.831 17.118 1.00 71.06 906 LYS A CA 1
ATOM 7324 C C . LYS A 1 906 ? 1.797 -12.434 17.405 1.00 71.06 906 LYS A C 1
ATOM 7326 O O . LYS A 1 906 ? 0.587 -12.264 17.509 1.00 71.06 906 LYS A O 1
ATOM 7331 N N . GLY A 1 907 ? 2.671 -11.436 17.464 1.00 70.81 907 GLY A N 1
ATOM 7332 C CA . GLY A 1 907 ? 2.241 -10.047 17.406 1.00 70.81 907 GLY A CA 1
ATOM 7333 C C . GLY A 1 907 ? 3.243 -9.140 16.704 1.00 70.81 907 GLY A C 1
ATOM 7334 O O . GLY A 1 907 ? 4.443 -9.403 16.717 1.00 70.81 907 GLY A O 1
ATOM 7335 N N . GLU A 1 908 ? 2.729 -8.116 16.033 1.00 72.56 908 GLU A N 1
ATOM 7336 C CA . GLU A 1 908 ? 3.488 -7.149 15.239 1.00 72.56 908 GLU A CA 1
ATOM 7337 C C . GLU A 1 908 ? 2.915 -5.747 15.469 1.00 72.56 908 GLU A C 1
ATOM 7339 O O . GLU A 1 908 ? 1.693 -5.588 15.542 1.00 72.56 908 GLU A O 1
ATOM 7344 N N . LEU A 1 909 ? 3.783 -4.736 15.545 1.00 72.88 909 LEU A N 1
ATOM 7345 C CA . LEU A 1 909 ? 3.360 -3.350 15.437 1.00 72.88 909 LEU A CA 1
ATOM 7346 C C . LEU A 1 909 ? 3.478 -2.908 13.993 1.00 72.88 909 LEU A C 1
ATOM 7348 O O . LEU A 1 909 ? 4.329 -3.365 13.227 1.00 72.88 909 LEU A O 1
ATOM 7352 N N . PHE A 1 910 ? 2.594 -2.017 13.597 1.00 69.25 910 PHE A N 1
ATOM 7353 C CA . PHE A 1 910 ? 2.682 -1.408 12.293 1.00 69.25 910 PHE A CA 1
ATOM 7354 C C . PHE A 1 910 ? 2.050 -0.031 12.309 1.00 69.25 910 PHE A C 1
ATOM 7356 O O . PHE A 1 910 ? 1.180 0.292 13.117 1.00 69.25 910 PHE A O 1
ATOM 7363 N N . ILE A 1 911 ? 2.480 0.761 11.346 1.00 67.31 911 ILE A N 1
ATOM 7364 C CA . ILE A 1 911 ? 1.936 2.073 11.052 1.00 67.31 911 ILE A CA 1
ATOM 7365 C C . ILE A 1 911 ? 1.482 2.077 9.589 1.00 67.31 911 ILE A C 1
ATOM 7367 O O . ILE A 1 911 ? 2.122 1.476 8.715 1.00 67.31 911 ILE A O 1
ATOM 7371 N N . LYS A 1 912 ? 0.348 2.728 9.301 1.00 57.94 912 LYS A N 1
ATOM 7372 C CA . LYS A 1 912 ? 0.055 3.135 7.919 1.00 57.94 912 LYS A CA 1
ATOM 7373 C C . LYS A 1 912 ? 1.028 4.260 7.619 1.00 57.94 912 LYS A C 1
ATOM 7375 O O . LYS A 1 912 ? 0.995 5.273 8.305 1.00 57.94 912 LYS A O 1
ATOM 7380 N N . VAL A 1 913 ? 1.856 4.082 6.607 1.00 58.41 913 VAL A N 1
ATOM 7381 C CA . VAL A 1 913 ? 2.700 5.145 6.078 1.00 58.41 913 VAL A CA 1
ATOM 7382 C C . VAL A 1 913 ? 1.975 5.698 4.861 1.00 58.41 913 VAL A C 1
ATOM 7384 O O . VAL A 1 913 ? 1.965 5.038 3.823 1.00 58.41 913 VAL A O 1
ATOM 7387 N N . PRO A 1 914 ? 1.262 6.829 4.975 1.00 51.53 914 PRO A N 1
ATOM 7388 C CA . PRO A 1 914 ? 0.935 7.612 3.794 1.00 51.53 914 PRO A CA 1
ATOM 7389 C C . PRO A 1 914 ? 2.245 8.100 3.167 1.00 51.53 914 PRO A C 1
ATOM 7391 O O . PRO A 1 914 ? 3.186 8.433 3.888 1.00 51.53 914 PRO A O 1
ATOM 7394 N N . ASP A 1 915 ? 2.316 8.126 1.838 1.00 52.94 915 ASP A N 1
ATOM 7395 C CA . ASP A 1 915 ? 3.455 8.713 1.137 1.00 52.94 915 ASP A CA 1
ATOM 7396 C C . ASP A 1 915 ? 3.464 10.207 1.460 1.00 52.94 915 ASP A C 1
ATOM 7398 O O . ASP A 1 915 ? 2.602 10.974 1.021 1.00 52.94 915 ASP A O 1
ATOM 7402 N N . PHE A 1 916 ? 4.423 10.587 2.301 1.00 50.69 916 PHE A N 1
ATOM 7403 C CA . PHE A 1 916 ? 4.622 11.938 2.808 1.00 50.69 916 PHE A CA 1
ATOM 7404 C C . PHE A 1 916 ? 4.901 12.948 1.676 1.00 50.69 916 PHE A C 1
ATOM 7406 O O . PHE A 1 916 ? 4.717 14.151 1.860 1.00 50.69 916 PHE A O 1
ATOM 7413 N N . ILE A 1 917 ? 5.282 12.467 0.486 1.00 51.75 917 ILE A N 1
ATOM 7414 C CA . ILE A 1 917 ? 5.733 13.279 -0.646 1.00 51.75 917 ILE A CA 1
ATOM 7415 C C . ILE A 1 917 ? 4.645 13.496 -1.686 1.00 51.75 917 ILE A C 1
ATOM 7417 O O . ILE A 1 917 ? 4.552 14.591 -2.245 1.00 51.75 917 ILE A O 1
ATOM 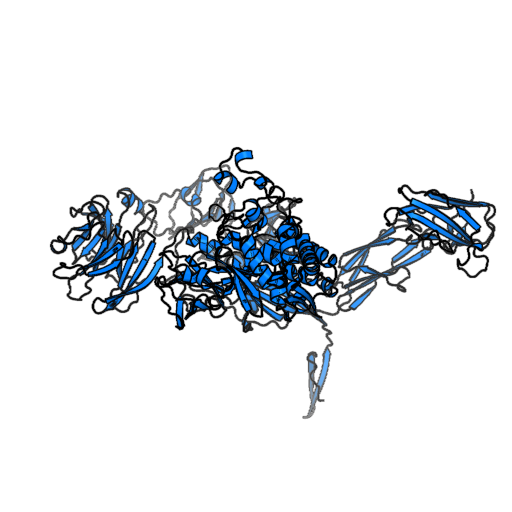7421 N N . THR A 1 918 ? 3.812 12.494 -1.977 1.00 49.41 918 THR A N 1
ATOM 7422 C CA . THR A 1 918 ? 2.737 12.672 -2.962 1.00 49.41 918 THR A CA 1
ATOM 7423 C C . THR A 1 918 ? 1.592 13.459 -2.319 1.00 49.41 918 THR A C 1
ATOM 7425 O O . THR A 1 918 ? 0.575 12.903 -1.910 1.00 49.41 918 THR A O 1
ATOM 7428 N N . GLY A 1 919 ? 1.769 14.780 -2.194 1.00 36.38 919 GLY A N 1
ATOM 7429 C CA . GLY A 1 919 ? 0.856 15.717 -1.525 1.00 36.38 919 GLY A CA 1
ATOM 7430 C C . GLY A 1 919 ? -0.584 15.727 -2.058 1.00 36.38 919 GLY A C 1
ATOM 7431 O O . GLY A 1 919 ? -1.471 16.285 -1.421 1.00 36.38 919 GLY A O 1
ATOM 7432 N N . ALA A 1 920 ? -0.861 15.051 -3.175 1.00 39.50 920 ALA A N 1
ATOM 7433 C CA . ALA A 1 920 ? -2.207 14.707 -3.601 1.00 39.50 920 ALA A CA 1
ATOM 7434 C C . ALA A 1 920 ? -2.296 13.191 -3.848 1.00 39.50 920 ALA A C 1
ATOM 7436 O O . ALA A 1 920 ? -1.444 12.650 -4.555 1.00 39.50 920 ALA A O 1
ATOM 7437 N N . PRO A 1 921 ? -3.348 12.500 -3.355 1.00 42.72 921 PRO A N 1
ATOM 7438 C CA . PRO A 1 921 ? -3.624 11.134 -3.773 1.00 42.72 921 PRO A CA 1
ATOM 7439 C C . PRO A 1 921 ? -3.616 11.085 -5.298 1.00 42.72 921 PRO A C 1
ATOM 7441 O O . PRO A 1 921 ? -4.351 11.857 -5.922 1.00 42.72 921 PRO A O 1
ATOM 7444 N N . TYR A 1 922 ? -2.852 10.175 -5.893 1.00 50.31 922 TYR A N 1
ATOM 7445 C CA . TYR A 1 922 ? -2.955 9.898 -7.313 1.00 50.31 922 TYR A CA 1
ATOM 7446 C C . TYR A 1 922 ? -4.391 9.442 -7.588 1.00 50.31 922 TYR A C 1
ATOM 7448 O O . TYR A 1 922 ? -4.816 8.348 -7.203 1.00 50.31 922 TYR A O 1
ATOM 7456 N N . ARG A 1 923 ? -5.197 10.334 -8.165 1.00 48.41 923 ARG A N 1
ATOM 7457 C CA . ARG A 1 923 ? -6.573 10.033 -8.551 1.00 48.41 923 ARG A CA 1
ATOM 7458 C C . ARG A 1 923 ? -6.538 9.620 -10.006 1.00 48.41 923 ARG A C 1
ATOM 7460 O O . ARG A 1 923 ? -6.464 10.475 -10.885 1.00 48.41 923 ARG A O 1
ATOM 7467 N N . ILE A 1 924 ? -6.651 8.322 -10.268 1.00 51.59 924 ILE A N 1
ATOM 7468 C CA . ILE A 1 924 ? -7.035 7.887 -11.607 1.00 51.59 924 ILE A CA 1
ATOM 7469 C C . ILE A 1 924 ? -8.530 8.178 -11.733 1.00 51.59 924 ILE A C 1
ATOM 7471 O O . ILE A 1 924 ? -9.383 7.432 -11.245 1.00 51.59 924 ILE A O 1
ATOM 7475 N N . ILE A 1 925 ? -8.841 9.318 -12.348 1.00 48.53 925 ILE A N 1
ATOM 7476 C CA . ILE A 1 925 ? -10.191 9.661 -12.784 1.00 48.53 925 ILE A CA 1
ATOM 7477 C C . ILE A 1 925 ? -10.339 9.090 -14.190 1.00 48.53 925 ILE A C 1
ATOM 7479 O O . ILE A 1 925 ? -9.858 9.675 -15.156 1.00 48.53 925 ILE A O 1
ATOM 7483 N N . ASN A 1 926 ? -10.976 7.927 -14.284 1.00 46.41 926 ASN A N 1
ATOM 7484 C CA . ASN A 1 926 ? -11.227 7.246 -15.545 1.00 46.41 926 ASN A CA 1
ATOM 7485 C C . ASN A 1 926 ? -12.735 7.016 -15.693 1.00 46.41 926 ASN A C 1
ATOM 7487 O O . ASN A 1 926 ? -13.346 6.422 -14.813 1.00 46.41 926 ASN A O 1
ATOM 7491 N N . SER A 1 927 ? -13.330 7.449 -16.805 1.00 48.50 927 SER A N 1
ATOM 7492 C CA . SER A 1 927 ? -14.751 7.228 -17.110 1.00 48.50 927 SER A CA 1
ATOM 7493 C C . SER A 1 927 ? -15.127 5.746 -17.274 1.00 48.50 927 SER A C 1
ATOM 7495 O O . SER A 1 927 ? -16.292 5.396 -17.100 1.00 48.50 927 SER A O 1
ATOM 7497 N N . TYR A 1 928 ? -14.159 4.869 -17.568 1.00 44.91 928 TYR A N 1
ATOM 7498 C CA . TYR A 1 928 ? -14.336 3.413 -17.631 1.00 44.91 928 TYR A CA 1
ATOM 7499 C C . TYR A 1 928 ? -14.425 2.750 -16.252 1.00 44.91 928 TYR A C 1
ATOM 7501 O O . TYR A 1 928 ? -14.977 1.656 -16.131 1.00 44.91 928 TYR A O 1
ATOM 7509 N N . ILE A 1 929 ? -13.893 3.389 -15.209 1.00 48.09 929 ILE A N 1
ATOM 7510 C CA . ILE A 1 929 ? -13.939 2.875 -13.843 1.00 48.09 929 ILE A CA 1
ATOM 7511 C C . ILE A 1 929 ? -15.045 3.654 -13.132 1.00 48.09 929 ILE A C 1
ATOM 7513 O O . ILE A 1 929 ? -14.908 4.847 -12.886 1.00 48.09 929 ILE A O 1
ATOM 7517 N N . ARG A 1 930 ? -16.166 2.990 -12.813 1.00 40.44 930 ARG A N 1
ATOM 7518 C CA . ARG A 1 930 ? -17.313 3.636 -12.136 1.00 40.44 930 ARG A CA 1
ATOM 7519 C C . ARG A 1 930 ? -16.920 4.337 -10.823 1.00 40.44 930 ARG A C 1
ATOM 7521 O O . ARG A 1 930 ? -17.578 5.300 -10.445 1.00 40.44 930 ARG A O 1
ATOM 7528 N N . ASP A 1 931 ? -15.833 3.890 -10.191 1.00 50.59 931 ASP A N 1
ATOM 7529 C CA . ASP A 1 931 ? -15.263 4.467 -8.975 1.00 50.59 931 ASP A CA 1
ATOM 7530 C C . ASP A 1 931 ? -13.907 5.126 -9.249 1.00 50.59 931 ASP A C 1
ATOM 7532 O O . ASP A 1 931 ? -13.048 4.565 -9.931 1.00 50.59 931 ASP A O 1
ATOM 7536 N N . THR A 1 932 ? -13.651 6.283 -8.636 1.00 51.72 932 THR A N 1
ATOM 7537 C CA . THR A 1 932 ? -12.314 6.890 -8.651 1.00 51.72 932 THR A CA 1
ATOM 7538 C C . THR A 1 932 ? -11.330 5.974 -7.923 1.00 51.72 932 THR A C 1
ATOM 7540 O O . THR A 1 932 ? -11.481 5.736 -6.722 1.00 51.72 932 THR A O 1
ATOM 7543 N N . VAL A 1 933 ? -10.294 5.491 -8.611 1.00 52.72 933 VAL A N 1
ATOM 7544 C CA . VAL A 1 933 ? -9.176 4.816 -7.941 1.00 52.72 933 VAL A CA 1
ATOM 7545 C C . VAL A 1 933 ? -8.313 5.905 -7.316 1.00 52.72 933 VAL A C 1
ATOM 7547 O O . VAL A 1 933 ? -7.742 6.738 -8.021 1.00 52.72 933 VAL A O 1
ATOM 7550 N N . LYS A 1 934 ? -8.264 5.936 -5.983 1.00 51.59 934 LYS A N 1
ATOM 7551 C CA . LYS A 1 934 ? -7.439 6.876 -5.223 1.00 51.59 934 LYS A CA 1
ATOM 7552 C C . LYS A 1 934 ? -6.268 6.109 -4.636 1.00 51.59 934 LYS A C 1
ATOM 7554 O O . LYS A 1 934 ? -6.448 5.358 -3.685 1.00 51.59 934 LYS A O 1
ATOM 7559 N N . TYR A 1 935 ? -5.083 6.325 -5.181 1.00 56.00 935 TYR A N 1
ATOM 7560 C CA . TYR A 1 935 ? -3.851 5.861 -4.573 1.00 56.00 935 TYR A CA 1
ATOM 7561 C C . TYR A 1 935 ? -3.303 6.971 -3.673 1.00 56.00 935 TYR A C 1
ATOM 7563 O O . TYR A 1 935 ? -2.985 8.052 -4.150 1.00 56.00 935 TYR A O 1
ATOM 7571 N N . ARG A 1 936 ? -3.255 6.743 -2.359 1.00 51.19 936 ARG A N 1
ATOM 7572 C CA . ARG A 1 936 ? -2.728 7.705 -1.369 1.00 51.19 936 ARG A CA 1
ATOM 7573 C C . ARG A 1 936 ? -1.253 7.449 -1.017 1.00 51.19 936 ARG A C 1
ATOM 7575 O O . ARG A 1 936 ? -0.814 7.898 0.033 1.00 51.19 936 ARG A O 1
ATOM 7582 N N . GLY A 1 937 ? -0.531 6.666 -1.824 1.00 51.28 937 GLY A N 1
ATOM 7583 C CA . GLY A 1 937 ? 0.865 6.355 -1.515 1.00 51.28 937 GLY A CA 1
ATOM 7584 C C . GLY A 1 937 ? 1.049 5.455 -0.290 1.00 51.28 937 GLY A C 1
ATOM 7585 O O . GLY A 1 937 ? 1.986 5.610 0.475 1.00 51.28 937 GLY A O 1
ATOM 7586 N N . THR A 1 938 ? 0.093 4.574 0.009 1.00 51.16 938 THR A N 1
ATOM 7587 C CA . THR A 1 938 ? 0.084 3.906 1.316 1.00 51.16 938 THR A CA 1
ATOM 7588 C C . THR A 1 938 ? 0.929 2.635 1.325 1.00 51.16 938 THR A C 1
ATOM 7590 O O . THR A 1 938 ? 0.505 1.617 0.768 1.00 51.16 938 THR A O 1
ATOM 7593 N N . GLY A 1 939 ? 2.046 2.670 2.049 1.00 53.78 939 GLY A N 1
ATOM 7594 C CA . GLY A 1 939 ? 2.757 1.491 2.539 1.00 53.78 939 GLY A CA 1
ATOM 7595 C C . GLY A 1 939 ? 2.296 1.117 3.954 1.00 53.78 939 GLY A C 1
ATOM 7596 O O . GLY A 1 939 ? 1.849 1.962 4.729 1.00 53.78 939 GLY A O 1
ATOM 7597 N N . ILE A 1 940 ? 2.380 -0.161 4.326 1.00 57.00 940 ILE A N 1
ATOM 7598 C CA . ILE A 1 940 ? 2.312 -0.569 5.740 1.00 57.00 940 ILE A CA 1
ATOM 7599 C C . ILE A 1 940 ? 3.755 -0.748 6.191 1.00 57.00 940 ILE A C 1
ATOM 7601 O O . ILE A 1 940 ? 4.395 -1.723 5.793 1.00 57.00 940 ILE A O 1
ATOM 7605 N N . LYS A 1 941 ? 4.277 0.169 7.013 1.00 60.62 941 LYS A N 1
ATOM 7606 C CA . LYS A 1 941 ? 5.596 -0.025 7.622 1.00 60.62 941 LYS A CA 1
ATOM 7607 C C . LYS A 1 941 ? 5.400 -0.823 8.900 1.00 60.62 941 LYS A C 1
ATOM 7609 O O . LYS A 1 941 ? 4.725 -0.390 9.833 1.00 60.62 941 LYS A O 1
ATOM 7614 N N . LYS A 1 942 ? 5.947 -2.035 8.905 1.00 63.41 942 LYS A N 1
ATOM 7615 C CA . LYS A 1 942 ? 5.974 -2.886 10.092 1.00 63.41 942 LYS A CA 1
ATOM 7616 C C . LYS A 1 942 ? 7.065 -2.380 11.027 1.00 63.41 942 LYS A C 1
ATOM 7618 O O . LYS A 1 942 ? 8.202 -2.207 10.594 1.00 63.41 942 LYS A O 1
ATOM 7623 N N . ILE A 1 943 ? 6.716 -2.180 12.288 1.00 63.97 943 ILE A N 1
ATOM 7624 C CA . ILE A 1 943 ? 7.658 -1.910 13.368 1.00 63.97 943 ILE A CA 1
ATOM 7625 C C . ILE A 1 943 ? 7.830 -3.238 14.103 1.00 63.97 943 ILE A C 1
ATOM 7627 O O . ILE A 1 943 ? 6.866 -3.864 14.555 1.00 63.97 943 ILE A O 1
ATOM 7631 N N . LYS A 1 944 ? 9.061 -3.748 14.113 1.00 55.78 944 LYS A N 1
ATOM 7632 C CA . LYS A 1 944 ? 9.364 -5.026 14.755 1.00 55.78 944 LYS A CA 1
ATOM 7633 C C . LYS A 1 944 ? 9.223 -4.840 16.264 1.00 55.78 944 LYS A C 1
ATOM 7635 O O . LYS A 1 944 ? 9.824 -3.927 16.796 1.00 55.78 944 LYS A O 1
ATOM 7640 N N . ILE A 1 945 ? 8.463 -5.706 16.931 1.00 59.03 945 ILE A N 1
ATOM 7641 C CA . ILE A 1 945 ? 8.354 -5.683 18.395 1.00 59.03 945 ILE A CA 1
ATOM 7642 C C . ILE A 1 945 ? 9.488 -6.522 18.978 1.00 59.03 945 ILE A C 1
ATOM 7644 O O . ILE A 1 945 ? 9.612 -7.698 18.617 1.00 59.03 945 ILE A O 1
ATOM 7648 N N . ALA A 1 946 ? 10.275 -5.966 19.899 1.00 47.75 946 ALA A N 1
ATOM 7649 C CA . ALA A 1 946 ? 11.294 -6.743 20.597 1.00 47.75 946 ALA A CA 1
ATOM 7650 C C . ALA A 1 946 ? 10.716 -7.752 21.612 1.00 47.75 946 ALA A C 1
ATOM 7652 O O . ALA A 1 946 ? 11.312 -8.809 21.778 1.00 47.75 946 ALA A O 1
ATOM 7653 N N . ASN A 1 947 ? 9.569 -7.490 22.258 1.00 51.47 947 ASN A N 1
ATOM 7654 C CA . ASN A 1 947 ? 8.856 -8.436 23.136 1.00 51.47 947 ASN A CA 1
ATOM 7655 C C . ASN A 1 947 ? 7.468 -7.895 23.530 1.00 51.47 947 ASN A C 1
ATOM 7657 O O . ASN A 1 947 ? 7.371 -6.821 24.118 1.00 51.47 947 ASN A O 1
ATOM 7661 N N . LEU A 1 948 ? 6.391 -8.651 23.285 1.00 58.28 948 LEU A N 1
ATOM 7662 C CA . LEU A 1 948 ? 5.071 -8.309 23.832 1.00 58.28 948 LEU A CA 1
ATOM 7663 C C . LEU A 1 948 ? 5.002 -8.704 25.312 1.00 58.28 948 LEU A C 1
ATOM 7665 O O . LEU A 1 948 ? 5.144 -9.877 25.659 1.00 58.28 948 LEU A O 1
ATOM 7669 N N . SER A 1 949 ? 4.768 -7.726 26.187 1.00 52.69 949 SER A N 1
ATOM 7670 C CA . SER A 1 949 ? 4.500 -7.978 27.604 1.00 52.69 949 SER A CA 1
ATOM 7671 C C . SER A 1 949 ? 3.142 -8.679 27.787 1.00 52.69 949 SER A C 1
ATOM 7673 O O . SER A 1 949 ? 2.222 -8.526 26.981 1.00 52.69 949 SER A O 1
ATOM 7675 N N . ASN A 1 950 ? 2.973 -9.441 28.877 1.00 53.81 950 ASN A N 1
ATOM 7676 C CA . ASN A 1 950 ? 1.691 -10.081 29.238 1.00 53.81 950 ASN A CA 1
ATOM 7677 C C . ASN A 1 950 ? 0.541 -9.065 29.476 1.00 53.81 950 ASN A C 1
ATOM 7679 O O . ASN A 1 950 ? -0.606 -9.465 29.670 1.00 53.81 950 ASN A O 1
ATOM 7683 N N . THR A 1 951 ? 0.842 -7.765 29.466 1.00 54.88 951 THR A N 1
ATOM 7684 C CA . THR A 1 951 ? -0.031 -6.643 29.833 1.00 54.88 951 THR A CA 1
ATOM 7685 C C . THR A 1 951 ? -1.091 -6.305 28.777 1.00 54.88 951 THR A C 1
ATOM 7687 O O . THR A 1 951 ? -1.943 -5.457 29.020 1.00 54.88 951 THR A O 1
ATOM 7690 N N . ILE A 1 952 ? -1.097 -6.978 27.621 1.00 70.69 952 ILE A N 1
ATOM 7691 C CA . ILE A 1 952 ? -2.104 -6.731 26.577 1.00 70.69 952 ILE A CA 1
ATOM 7692 C C . ILE A 1 952 ? -3.482 -7.303 26.910 1.00 70.69 952 ILE A C 1
ATOM 7694 O O . ILE A 1 952 ? -4.463 -6.848 26.346 1.00 70.69 952 ILE A O 1
ATOM 7698 N N . PHE A 1 953 ? -3.614 -8.296 27.787 1.00 72.94 953 PHE A N 1
ATOM 7699 C CA . PHE A 1 953 ? -4.929 -8.848 28.122 1.00 72.94 953 PHE A CA 1
ATOM 7700 C C . PHE A 1 953 ? -5.504 -8.149 29.357 1.00 72.94 953 PHE A C 1
ATOM 7702 O O . PHE A 1 953 ? -4.804 -7.947 30.347 1.00 72.94 953 PHE A O 1
ATOM 7709 N N . THR A 1 954 ? -6.787 -7.792 29.314 1.00 68.44 954 THR A N 1
ATOM 7710 C CA . THR A 1 954 ? -7.496 -7.138 30.419 1.00 68.44 954 THR A CA 1
ATOM 7711 C C . THR A 1 954 ? -8.949 -7.612 30.533 1.00 68.44 954 THR A C 1
ATOM 7713 O O . THR A 1 954 ? -9.434 -8.391 29.709 1.00 68.44 954 THR A O 1
ATOM 7716 N N . MET A 1 955 ? -9.655 -7.168 31.573 1.00 66.50 955 MET A N 1
ATOM 7717 C CA . MET A 1 955 ? -11.060 -7.476 31.826 1.00 66.50 955 MET A CA 1
ATOM 7718 C C . MET A 1 955 ? -11.898 -6.203 31.769 1.00 66.50 955 MET A C 1
ATOM 7720 O O . MET A 1 955 ? -11.721 -5.295 32.576 1.00 66.50 955 MET A O 1
ATOM 7724 N N . VAL A 1 956 ? -12.864 -6.164 30.852 1.00 59.78 956 VAL A N 1
ATOM 7725 C CA . VAL A 1 956 ? -13.839 -5.071 30.746 1.00 59.78 956 VAL A CA 1
ATOM 7726 C C . VAL A 1 956 ? -15.236 -5.656 30.911 1.00 59.78 956 VAL A C 1
ATOM 7728 O O . VAL A 1 956 ? -15.647 -6.525 30.145 1.00 59.78 956 VAL A O 1
ATOM 7731 N N . HIS A 1 957 ? -15.960 -5.216 31.946 1.00 61.78 957 HIS A N 1
ATOM 7732 C CA . HIS A 1 957 ? -17.314 -5.691 32.275 1.00 61.78 957 HIS A CA 1
ATOM 7733 C C . HIS A 1 957 ? -17.451 -7.228 32.341 1.00 61.78 957 HIS A C 1
ATOM 7735 O O . HIS A 1 957 ? -18.416 -7.801 31.839 1.00 61.78 957 HIS A O 1
ATOM 7741 N N . GLY A 1 958 ? -16.468 -7.914 32.935 1.00 60.56 958 GLY A N 1
ATOM 7742 C CA . GLY A 1 958 ? -16.493 -9.375 33.077 1.00 60.56 958 GLY A CA 1
ATOM 7743 C C . GLY A 1 958 ? -16.158 -10.155 31.798 1.00 60.56 958 GLY A C 1
ATOM 7744 O O . GLY A 1 958 ? -16.260 -11.379 31.801 1.00 60.56 958 GLY A O 1
ATOM 7745 N N . LYS A 1 959 ? -15.736 -9.481 30.720 1.00 59.53 959 LYS A N 1
ATOM 7746 C CA . LYS A 1 959 ? -15.279 -10.107 29.474 1.00 59.53 959 LYS A CA 1
ATOM 7747 C C . LYS A 1 959 ? -13.792 -9.867 29.253 1.00 59.53 959 LYS A C 1
ATOM 7749 O O . LYS A 1 959 ? -13.290 -8.775 29.521 1.00 59.53 959 LYS A O 1
ATOM 7754 N N . THR A 1 960 ? -13.113 -10.871 28.702 1.00 65.62 960 THR A N 1
ATOM 7755 C CA . THR A 1 960 ? -11.736 -10.726 28.236 1.00 65.62 960 THR A CA 1
ATOM 7756 C C . THR A 1 960 ? -11.672 -9.703 27.109 1.00 65.62 960 THR A C 1
ATOM 7758 O O . THR A 1 960 ? -12.383 -9.800 26.104 1.00 65.62 960 THR A O 1
ATOM 7761 N N . ALA A 1 961 ? -10.780 -8.742 27.269 1.00 68.56 961 ALA A N 1
ATOM 7762 C CA . ALA A 1 961 ? -10.452 -7.754 26.270 1.00 68.56 961 ALA A CA 1
ATOM 7763 C C . ALA A 1 961 ? -8.940 -7.696 26.062 1.00 68.56 961 ALA A C 1
ATOM 7765 O O . ALA A 1 961 ? -8.162 -8.198 26.873 1.00 68.56 961 ALA A O 1
ATOM 7766 N N . ILE A 1 962 ? -8.532 -7.090 24.956 1.00 71.81 962 ILE A N 1
ATOM 7767 C CA . ILE A 1 962 ? -7.132 -6.861 24.635 1.00 71.81 962 ILE A CA 1
ATOM 7768 C C . ILE A 1 962 ? -6.906 -5.367 24.489 1.00 71.81 962 ILE A C 1
ATOM 7770 O O . ILE A 1 962 ? -7.633 -4.702 23.755 1.00 71.81 962 ILE A O 1
ATOM 7774 N N . PHE A 1 963 ? -5.902 -4.865 25.186 1.00 76.75 963 PHE A N 1
ATOM 7775 C CA . PHE A 1 963 ? -5.428 -3.499 25.181 1.00 76.75 963 PHE A CA 1
ATOM 7776 C C . PHE A 1 963 ? -4.157 -3.376 24.337 1.00 76.75 963 PHE A C 1
ATOM 7778 O O . PHE A 1 963 ? -3.240 -4.187 24.464 1.00 76.75 963 PHE A O 1
ATOM 7785 N N . ASN A 1 964 ? -4.105 -2.353 23.486 1.00 77.81 964 ASN A N 1
ATOM 7786 C CA . ASN A 1 964 ? -2.876 -1.921 22.834 1.00 77.81 964 ASN A CA 1
ATOM 7787 C C . ASN A 1 964 ? -2.196 -0.826 23.680 1.00 77.81 964 ASN A C 1
ATOM 7789 O O . ASN A 1 964 ? -2.743 0.276 23.741 1.00 77.81 964 ASN A O 1
ATOM 7793 N N . PRO A 1 965 ? -1.039 -1.103 24.314 1.00 75.88 965 PRO A N 1
ATOM 7794 C CA . PRO A 1 965 ? -0.336 -0.128 25.146 1.00 75.88 965 PRO A CA 1
ATOM 7795 C C . PRO A 1 965 ? 0.483 0.892 24.344 1.00 75.88 965 PRO A C 1
ATOM 7797 O O . PRO A 1 965 ? 0.959 1.858 24.931 1.00 75.88 965 PRO A O 1
ATOM 7800 N N . TYR A 1 966 ? 0.668 0.676 23.040 1.00 77.56 966 TYR A N 1
ATOM 7801 C CA . TYR A 1 966 ? 1.440 1.561 22.174 1.00 77.56 966 TYR A CA 1
ATOM 7802 C C . TYR A 1 966 ? 0.591 2.754 21.738 1.00 77.56 966 TYR A C 1
ATOM 7804 O O . TYR A 1 966 ? -0.615 2.622 21.481 1.00 77.56 966 TYR A O 1
ATOM 7812 N N . ILE A 1 967 ? 1.217 3.928 21.712 1.00 74.69 967 ILE A N 1
ATOM 7813 C CA . ILE A 1 967 ? 0.518 5.208 21.746 1.00 74.69 967 ILE A CA 1
ATOM 7814 C C . ILE A 1 967 ? 0.247 5.760 20.347 1.00 74.69 967 ILE A C 1
ATOM 7816 O O . ILE A 1 967 ? -0.795 6.395 20.164 1.00 74.69 967 ILE A O 1
ATOM 7820 N N . LEU A 1 968 ? 1.089 5.453 19.344 1.00 74.38 968 LEU A N 1
ATOM 7821 C CA . LEU A 1 968 ? 0.812 5.776 17.930 1.00 74.38 968 LEU A CA 1
ATOM 7822 C C . LEU A 1 968 ? 0.834 4.560 16.982 1.00 74.38 968 LEU A C 1
ATOM 7824 O O . LEU A 1 968 ? 0.360 4.677 15.848 1.00 74.38 968 LEU A O 1
ATOM 7828 N N . SER A 1 969 ? 1.297 3.384 17.420 1.00 76.31 969 SER A N 1
ATOM 7829 C CA . SER A 1 969 ? 1.354 2.179 16.579 1.00 76.31 969 SER A CA 1
ATOM 7830 C C . SER A 1 969 ? 0.147 1.259 16.728 1.00 76.31 969 SER A C 1
ATOM 7832 O O . SER A 1 969 ? -0.365 0.992 17.818 1.00 76.31 969 SER A O 1
ATOM 7834 N N . TRP A 1 970 ? -0.294 0.705 15.601 1.00 74.50 970 TRP A N 1
ATOM 7835 C CA . TRP A 1 970 ? -1.314 -0.335 15.568 1.00 74.50 970 TRP A CA 1
ATOM 7836 C C . TRP A 1 970 ? -0.710 -1.687 15.907 1.00 74.50 970 TRP A C 1
ATOM 7838 O O . TRP A 1 970 ? 0.396 -2.000 15.475 1.00 74.50 970 TRP A O 1
ATOM 7848 N N . MET A 1 971 ? -1.469 -2.523 16.610 1.00 73.12 971 MET A N 1
ATOM 7849 C CA . MET A 1 971 ? -1.022 -3.845 17.033 1.00 73.12 971 MET A CA 1
ATOM 7850 C C . MET A 1 971 ? -1.796 -4.941 16.301 1.00 73.12 971 MET A C 1
ATOM 7852 O O . MET A 1 971 ? -3.009 -5.062 16.462 1.00 73.12 971 MET A O 1
ATOM 7856 N N . ARG A 1 972 ? -1.103 -5.760 15.505 1.00 72.62 972 ARG A N 1
ATOM 7857 C CA . ARG A 1 972 ? -1.636 -7.002 14.923 1.00 72.62 972 ARG A CA 1
ATOM 7858 C C . ARG A 1 972 ? -1.272 -8.167 15.835 1.00 72.62 972 ARG A C 1
ATOM 7860 O O . ARG A 1 972 ? -0.101 -8.334 16.152 1.00 72.62 972 ARG A O 1
ATOM 7867 N N . LEU A 1 973 ? -2.239 -8.992 16.218 1.00 69.06 973 LEU A N 1
ATOM 7868 C CA . LEU A 1 973 ? -2.043 -10.177 17.055 1.00 69.06 973 LEU A CA 1
ATOM 7869 C C . LEU A 1 973 ? -2.651 -11.408 16.392 1.00 69.06 973 LEU A C 1
ATOM 7871 O O . LEU A 1 973 ? -3.751 -11.329 15.862 1.00 69.06 973 LEU A O 1
ATOM 7875 N N . SER A 1 974 ? -1.990 -12.551 16.507 1.00 66.38 974 SER A N 1
ATOM 7876 C CA . SER A 1 974 ? -2.548 -13.871 16.217 1.00 66.38 974 SER A CA 1
ATOM 7877 C C . SER A 1 974 ? -2.696 -14.618 17.537 1.00 66.38 974 SER A C 1
ATOM 7879 O O . SER A 1 974 ? -1.711 -14.819 18.248 1.00 66.38 974 SER A O 1
ATOM 7881 N N . LEU A 1 975 ? -3.915 -15.015 17.887 1.00 65.81 975 LEU A N 1
ATOM 7882 C CA . LEU A 1 975 ? -4.258 -15.671 19.147 1.00 65.81 975 LEU A CA 1
ATOM 7883 C C . LEU A 1 975 ? -4.799 -17.067 18.899 1.00 65.81 975 LEU A C 1
ATOM 7885 O O . LEU A 1 975 ? -5.723 -17.233 18.119 1.00 65.81 975 LEU A O 1
ATOM 7889 N N . GLU A 1 976 ? -4.299 -18.049 19.625 1.00 65.75 976 GLU A N 1
ATOM 7890 C CA . GLU A 1 976 ? -4.872 -19.384 19.704 1.00 65.75 976 GLU A CA 1
ATOM 7891 C C . GLU A 1 976 ? -5.908 -19.413 20.835 1.00 65.75 976 GLU A C 1
ATOM 7893 O O . GLU A 1 976 ? -5.595 -19.150 21.998 1.00 65.75 976 GLU A O 1
ATOM 7898 N N . ILE A 1 977 ? -7.155 -19.709 20.489 1.00 64.69 977 ILE A N 1
ATOM 7899 C CA . ILE A 1 977 ? -8.285 -19.842 21.399 1.00 64.69 977 ILE A CA 1
ATOM 7900 C C . ILE A 1 977 ? -8.498 -21.314 21.703 1.00 64.69 977 ILE A C 1
ATOM 7902 O O . ILE A 1 977 ? -8.781 -22.116 20.815 1.00 64.69 977 ILE A O 1
ATOM 7906 N N . THR A 1 978 ? -8.414 -21.644 22.984 1.00 60.94 978 THR A N 1
ATOM 7907 C CA . THR A 1 978 ? -8.722 -22.959 23.528 1.00 60.94 978 THR A CA 1
ATOM 7908 C C . THR A 1 978 ? -10.145 -22.949 24.083 1.00 60.94 978 THR A C 1
ATOM 7910 O O . THR A 1 978 ? -10.412 -22.356 25.131 1.00 60.94 978 THR A O 1
ATOM 7913 N N . ARG A 1 979 ? -11.088 -23.591 23.381 1.00 56.41 979 ARG A N 1
ATOM 7914 C CA . ARG A 1 979 ? -12.482 -23.728 23.843 1.00 56.41 979 ARG A CA 1
ATOM 7915 C C . ARG A 1 979 ? -12.681 -25.024 24.619 1.00 56.41 979 ARG A C 1
ATOM 7917 O O . ARG A 1 979 ? -12.208 -26.073 24.200 1.00 56.41 979 ARG A O 1
ATOM 7924 N N . LYS A 1 980 ? -13.433 -24.935 25.719 1.00 53.38 980 LYS A N 1
ATOM 7925 C CA . LYS A 1 980 ? -13.814 -26.055 26.587 1.00 53.38 980 LYS A CA 1
ATOM 7926 C C . LYS A 1 980 ? -15.312 -26.322 26.428 1.00 53.38 980 LYS A C 1
ATOM 7928 O O . LYS A 1 980 ? -16.106 -25.429 26.712 1.00 53.38 980 LYS A O 1
ATOM 7933 N N . TYR A 1 981 ? -15.712 -27.519 26.004 1.00 52.94 981 TYR A N 1
ATOM 7934 C CA . TYR A 1 981 ? -17.132 -27.875 25.852 1.00 52.94 981 TYR A CA 1
ATOM 7935 C C . TYR A 1 981 ? -17.461 -29.249 26.444 1.00 52.94 981 TYR A C 1
ATOM 7937 O O . TYR A 1 981 ? -16.577 -30.068 26.716 1.00 52.94 981 TYR A O 1
ATOM 7945 N N . ARG A 1 982 ? -18.758 -29.472 26.704 1.00 47.59 982 ARG A N 1
ATOM 7946 C CA . ARG A 1 982 ? -19.290 -30.738 27.222 1.00 47.59 982 ARG A CA 1
ATOM 7947 C C . ARG A 1 982 ? -19.566 -31.692 26.064 1.00 47.59 982 ARG A C 1
ATOM 7949 O O . ARG A 1 982 ? -20.282 -31.348 25.135 1.00 47.59 982 ARG A O 1
ATOM 7956 N N . ARG A 1 983 ? -19.043 -32.911 26.167 1.00 56.41 983 ARG A N 1
ATOM 7957 C CA . ARG A 1 983 ? -19.187 -33.983 25.175 1.00 56.41 983 ARG A CA 1
ATOM 7958 C C . ARG A 1 983 ? -20.646 -34.477 25.102 1.00 56.41 983 ARG A C 1
ATOM 7960 O O . ARG A 1 983 ? -21.058 -35.275 25.945 1.00 56.41 983 ARG A O 1
ATOM 7967 N N . LYS A 1 984 ? -21.441 -33.988 24.141 1.00 68.69 984 LYS A N 1
ATOM 7968 C CA . LYS A 1 984 ? -22.804 -34.470 23.839 1.00 68.69 984 LYS A CA 1
ATOM 7969 C C . LYS A 1 984 ? -22.933 -34.760 22.338 1.00 68.69 984 LYS A C 1
ATOM 7971 O O . LYS A 1 984 ? -22.395 -33.982 21.568 1.00 68.69 984 LYS A O 1
ATOM 7976 N N . PRO A 1 985 ? -23.628 -35.834 21.920 1.00 75.69 985 PRO A N 1
ATOM 7977 C CA . PRO A 1 985 ? -23.850 -36.103 20.502 1.00 75.69 985 PRO A CA 1
ATOM 7978 C C . PRO A 1 985 ? -24.710 -35.012 19.839 1.00 75.69 985 PRO A C 1
ATOM 7980 O O . PRO A 1 985 ? -25.634 -34.505 20.489 1.00 75.69 985 PRO A O 1
ATOM 7983 N N . PRO A 1 986 ? -24.478 -34.708 18.549 1.00 84.56 986 PRO A N 1
ATOM 7984 C CA . PRO A 1 986 ? -25.258 -33.721 17.808 1.00 84.56 986 PRO A CA 1
ATOM 7985 C C . PRO A 1 986 ? -26.733 -34.134 17.717 1.00 84.56 986 PRO A C 1
ATOM 7987 O O . PRO A 1 986 ? -27.055 -35.318 17.664 1.00 84.56 986 PRO A O 1
ATOM 7990 N N . LYS A 1 987 ? -27.665 -33.188 17.651 1.00 87.06 987 LYS A N 1
ATOM 7991 C CA . LYS A 1 987 ? -29.070 -33.474 17.324 1.00 87.06 987 LYS A CA 1
ATOM 7992 C C . LYS A 1 987 ? -29.287 -33.353 15.824 1.00 87.06 987 LYS A C 1
ATOM 7994 O O . LYS A 1 987 ? -28.684 -32.495 15.184 1.00 87.06 987 LYS A O 1
ATOM 7999 N N . ILE A 1 988 ? -30.166 -34.185 15.276 1.00 91.88 988 ILE A N 1
ATOM 8000 C CA . ILE A 1 988 ? -30.559 -34.140 13.867 1.00 91.88 988 ILE A CA 1
ATOM 8001 C C . ILE A 1 988 ? -32.077 -34.269 13.740 1.00 91.88 988 ILE A C 1
ATOM 8003 O O . ILE A 1 988 ? -32.687 -35.109 14.396 1.00 91.88 988 ILE A O 1
ATOM 8007 N N . ASN A 1 989 ? -32.670 -33.447 12.880 1.00 91.00 989 ASN A N 1
ATOM 8008 C CA . ASN A 1 989 ? -34.056 -33.534 12.444 1.00 91.00 989 ASN A CA 1
ATOM 8009 C C . ASN A 1 989 ? -34.101 -33.456 10.911 1.00 91.00 989 ASN A C 1
ATOM 8011 O O . ASN A 1 989 ? -33.366 -32.672 10.310 1.00 91.00 989 ASN A O 1
ATOM 8015 N N . VAL A 1 990 ? -34.940 -34.271 10.275 1.00 91.19 990 VAL A N 1
ATOM 8016 C CA . VAL A 1 990 ? -35.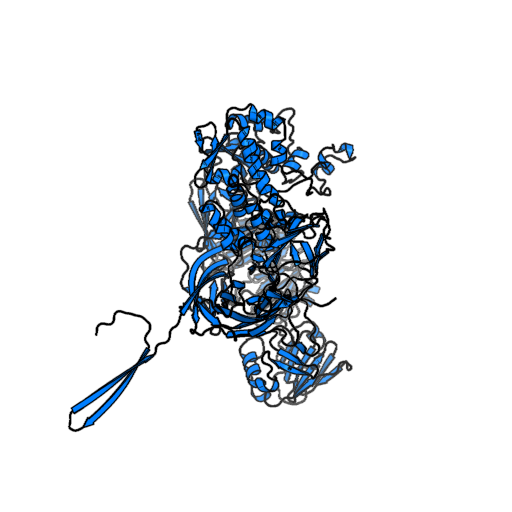042 -34.357 8.813 1.00 91.19 990 VAL A CA 1
ATOM 8017 C C . VAL A 1 990 ? -36.503 -34.264 8.403 1.00 91.19 990 VAL A C 1
ATOM 8019 O O . VAL A 1 990 ? -37.335 -35.027 8.884 1.00 91.19 990 VAL A O 1
ATOM 8022 N N . VAL A 1 991 ? -36.797 -33.351 7.482 1.00 90.00 991 VAL A N 1
ATOM 8023 C CA . VAL A 1 991 ? -38.137 -33.081 6.959 1.00 90.00 991 VAL A CA 1
ATOM 8024 C C . VAL A 1 991 ? -38.184 -33.426 5.470 1.00 90.00 991 VAL A C 1
ATOM 8026 O O . VAL A 1 991 ? -37.275 -33.082 4.714 1.00 90.00 991 VAL A O 1
ATOM 8029 N N . PHE A 1 992 ? -39.243 -34.111 5.044 1.00 90.31 992 PHE A N 1
ATOM 8030 C CA . PHE A 1 992 ? -39.561 -34.389 3.642 1.00 90.31 992 PHE A CA 1
ATOM 8031 C C . PHE A 1 992 ? -41.082 -34.531 3.471 1.00 90.31 992 PHE A C 1
ATOM 8033 O O . PHE A 1 992 ? -41.809 -34.650 4.458 1.00 90.31 992 PHE A O 1
ATOM 8040 N N . ASP A 1 993 ? -41.559 -34.494 2.229 1.00 86.88 993 ASP A N 1
ATOM 8041 C CA . ASP A 1 993 ? -42.983 -34.629 1.910 1.00 86.88 993 ASP A CA 1
ATOM 8042 C C . ASP A 1 993 ? -43.410 -36.105 1.975 1.00 86.88 993 ASP A C 1
ATOM 8044 O O . ASP A 1 993 ? -42.925 -36.937 1.214 1.00 86.88 993 ASP A O 1
ATOM 8048 N N . THR A 1 994 ? -44.294 -36.442 2.913 1.00 81.50 994 THR A N 1
ATOM 8049 C CA . THR A 1 994 ? -44.771 -37.821 3.122 1.00 81.50 994 THR A CA 1
ATOM 8050 C C . THR A 1 994 ? -46.101 -38.110 2.431 1.00 81.50 994 THR A C 1
ATOM 8052 O O . THR A 1 994 ? -46.476 -39.276 2.319 1.00 81.50 994 THR A O 1
ATOM 8055 N N . GLU A 1 995 ? -46.809 -37.083 1.953 1.00 81.62 995 GLU A N 1
ATOM 8056 C CA . GLU A 1 995 ? -48.132 -37.227 1.330 1.00 81.62 995 GLU A CA 1
ATOM 8057 C C . GLU A 1 995 ? -48.033 -37.482 -0.179 1.00 81.62 995 GLU A C 1
ATOM 8059 O O . GLU A 1 995 ? -48.962 -38.005 -0.800 1.00 81.62 995 GLU A O 1
ATOM 8064 N N . LYS A 1 996 ? -46.887 -37.152 -0.784 1.00 83.75 996 LYS A N 1
ATOM 8065 C CA . LYS A 1 996 ? -46.630 -37.372 -2.205 1.00 83.75 996 LYS A CA 1
ATOM 8066 C C . LYS A 1 996 ? -46.182 -38.820 -2.492 1.00 83.75 996 LYS A C 1
ATOM 8068 O O . LYS A 1 996 ? -45.186 -39.268 -1.923 1.00 83.75 996 LYS A O 1
ATOM 8073 N N . PRO A 1 997 ? -46.820 -39.542 -3.437 1.00 85.81 997 PRO A N 1
ATOM 8074 C CA . PRO A 1 997 ? -46.291 -40.814 -3.922 1.00 85.81 997 PRO A CA 1
ATOM 8075 C C . PRO A 1 997 ? -45.001 -40.585 -4.721 1.00 85.81 997 PRO A C 1
ATOM 8077 O O . PRO A 1 997 ? -44.954 -39.718 -5.598 1.00 85.81 997 PRO A O 1
ATOM 8080 N N . TYR A 1 998 ? -43.971 -41.383 -4.434 1.00 90.62 998 TYR A N 1
ATOM 8081 C CA . TYR A 1 998 ? -42.689 -41.336 -5.133 1.00 90.62 998 TYR A CA 1
ATOM 8082 C C . TYR A 1 998 ? -42.571 -42.486 -6.125 1.00 90.62 998 TYR A C 1
ATOM 8084 O O . TYR A 1 998 ? -42.805 -43.646 -5.786 1.00 90.62 998 TYR A O 1
ATOM 8092 N N . PHE A 1 999 ? -42.183 -42.164 -7.351 1.00 89.25 999 PHE A N 1
ATOM 8093 C CA . PHE A 1 999 ? -41.976 -43.127 -8.419 1.00 89.25 999 PHE A CA 1
ATOM 8094 C C . PHE A 1 999 ? -40.490 -43.348 -8.678 1.00 89.25 999 PHE A C 1
ATOM 8096 O O . PHE A 1 999 ? -39.628 -42.525 -8.365 1.00 89.25 999 PHE A O 1
ATOM 8103 N N . GLN A 1 1000 ? -40.188 -44.497 -9.265 1.00 88.62 1000 GLN A N 1
ATOM 8104 C CA . GLN A 1 1000 ? -38.869 -44.809 -9.779 1.00 88.62 1000 GLN A CA 1
ATOM 8105 C C . GLN A 1 1000 ? -38.374 -43.686 -10.710 1.00 88.62 1000 GLN A C 1
ATOM 8107 O O . GLN A 1 1000 ? -39.039 -43.351 -11.683 1.00 88.62 1000 GLN A O 1
ATOM 8112 N N . GLY A 1 1001 ? -37.203 -43.113 -10.432 1.00 82.69 1001 GLY A N 1
ATOM 8113 C CA . GLY A 1 1001 ? -36.617 -42.027 -11.224 1.00 82.69 1001 GLY A CA 1
ATOM 8114 C C . GLY A 1 1001 ? -36.943 -40.607 -10.742 1.00 82.69 1001 GLY A C 1
ATOM 8115 O O . GLY A 1 1001 ? -36.322 -39.662 -11.240 1.00 82.69 1001 GLY A O 1
ATOM 8116 N N . ASP A 1 1002 ? -37.817 -40.447 -9.739 1.00 87.69 1002 ASP A N 1
ATOM 8117 C CA . ASP A 1 1002 ? -38.103 -39.164 -9.090 1.00 87.69 1002 ASP A CA 1
ATOM 8118 C C . ASP A 1 1002 ? -36.890 -38.564 -8.356 1.00 87.69 1002 ASP A C 1
ATOM 8120 O O . ASP A 1 1002 ? -35.956 -39.248 -7.917 1.00 87.69 1002 ASP A O 1
ATOM 8124 N N . LYS A 1 1003 ? -36.946 -37.242 -8.159 1.00 88.38 1003 LYS A N 1
ATOM 8125 C CA . LYS A 1 1003 ? -36.017 -36.477 -7.317 1.00 88.38 1003 LYS A CA 1
ATOM 8126 C C . LYS A 1 1003 ? -36.698 -36.140 -5.991 1.00 88.38 1003 LYS A C 1
ATOM 8128 O O . LYS A 1 1003 ? -37.684 -35.404 -5.971 1.00 88.38 1003 LYS A O 1
ATOM 8133 N N . ILE A 1 1004 ? -36.163 -36.660 -4.888 1.00 91.25 1004 ILE A N 1
ATOM 8134 C CA . ILE A 1 1004 ? -36.748 -36.525 -3.545 1.00 91.25 1004 ILE A CA 1
ATOM 8135 C C . ILE A 1 1004 ? -35.950 -35.502 -2.739 1.00 91.25 1004 ILE A C 1
ATOM 8137 O O . ILE A 1 1004 ? -34.736 -35.637 -2.606 1.00 91.25 1004 ILE A O 1
ATOM 8141 N N . LYS A 1 1005 ? -36.616 -34.475 -2.201 1.00 92.75 1005 LYS A N 1
ATOM 8142 C CA . LYS A 1 1005 ? -35.987 -33.382 -1.445 1.00 92.75 1005 LYS A CA 1
ATOM 8143 C C . LYS A 1 1005 ? -36.122 -33.609 0.064 1.00 92.75 1005 LYS A C 1
ATOM 8145 O O . LYS A 1 1005 ? -37.219 -33.856 0.550 1.00 92.75 1005 LYS A O 1
ATOM 8150 N N . PHE A 1 1006 ? -35.015 -33.449 0.780 1.00 93.50 1006 PHE A N 1
ATOM 8151 C CA . PHE A 1 1006 ? -34.903 -33.520 2.234 1.00 93.50 1006 PHE A CA 1
ATOM 8152 C C . PHE A 1 1006 ? -34.357 -32.202 2.779 1.00 93.50 1006 PHE A C 1
ATOM 8154 O O . PHE A 1 1006 ? -33.399 -31.643 2.239 1.00 93.50 1006 PHE A O 1
ATOM 8161 N N . GLU A 1 1007 ? -34.933 -31.729 3.873 1.00 93.50 1007 GLU A N 1
ATOM 8162 C CA . GLU A 1 1007 ? -34.459 -30.575 4.627 1.00 93.50 1007 GLU A CA 1
ATOM 8163 C C . GLU A 1 1007 ? -33.944 -31.045 5.989 1.00 93.50 1007 GLU A C 1
ATOM 8165 O O . GLU A 1 1007 ? -34.655 -31.697 6.748 1.00 93.50 1007 GLU A O 1
ATOM 8170 N N . ILE A 1 1008 ? -32.671 -30.781 6.268 1.00 92.81 1008 ILE A N 1
ATOM 8171 C CA . ILE A 1 1008 ? -31.929 -31.364 7.386 1.00 92.81 1008 ILE A CA 1
ATOM 8172 C C . ILE A 1 1008 ? -31.529 -30.240 8.331 1.00 92.81 1008 ILE A C 1
ATOM 8174 O O . ILE A 1 1008 ? -30.839 -29.301 7.930 1.00 92.81 1008 ILE A O 1
ATOM 8178 N N . PHE A 1 1009 ? -31.920 -30.371 9.592 1.00 87.81 1009 PHE A N 1
ATOM 8179 C CA . PHE A 1 1009 ? -31.576 -29.469 10.683 1.00 87.81 1009 PHE A CA 1
ATOM 8180 C C . PHE A 1 1009 ? -30.686 -30.215 11.671 1.00 87.81 1009 PHE A C 1
ATOM 8182 O O . PHE A 1 1009 ? -31.067 -31.263 12.189 1.00 87.81 1009 PHE A O 1
ATOM 8189 N N . ALA A 1 1010 ? -29.491 -29.694 11.919 1.00 86.25 1010 ALA A N 1
ATOM 8190 C CA . ALA A 1 1010 ? -28.514 -30.285 12.815 1.00 86.25 1010 ALA A CA 1
ATOM 8191 C C . ALA A 1 1010 ? -28.051 -29.255 13.852 1.00 86.25 1010 ALA A C 1
ATOM 8193 O O . ALA A 1 1010 ? -27.657 -28.140 13.508 1.00 86.25 1010 ALA A O 1
ATOM 8194 N N . GLU A 1 1011 ? -28.083 -29.634 15.125 1.00 79.50 1011 GLU A N 1
ATOM 8195 C CA . GLU A 1 1011 ? -27.754 -28.752 16.246 1.00 79.50 1011 GLU A CA 1
ATOM 8196 C C . GLU A 1 1011 ? -26.703 -29.398 17.138 1.00 79.50 1011 GLU A C 1
ATOM 8198 O O . GLU A 1 1011 ? -26.886 -30.522 17.600 1.00 79.50 1011 GLU A O 1
ATOM 8203 N N . ASP A 1 1012 ? -25.616 -28.681 17.413 1.00 77.06 1012 ASP A N 1
ATOM 8204 C CA . ASP A 1 1012 ? -24.595 -29.138 18.348 1.00 77.06 1012 ASP A CA 1
ATOM 8205 C C . ASP A 1 1012 ? -23.761 -27.978 18.908 1.00 77.06 1012 ASP A C 1
ATOM 8207 O O . ASP A 1 1012 ? -23.525 -26.982 18.217 1.00 77.06 1012 ASP A O 1
ATOM 8211 N N . GLU A 1 1013 ? -23.298 -28.116 20.154 1.00 64.25 1013 GLU A N 1
ATOM 8212 C CA . GLU A 1 1013 ? -22.476 -27.111 20.842 1.00 64.25 1013 GLU A CA 1
ATOM 8213 C C . GLU A 1 1013 ? -21.040 -27.037 20.274 1.00 64.25 1013 GLU A C 1
ATOM 8215 O O . GLU A 1 1013 ? -20.470 -25.944 20.213 1.00 64.25 1013 GLU A O 1
ATOM 8220 N N . ALA A 1 1014 ? -20.461 -28.156 19.811 1.00 60.72 1014 ALA A N 1
ATOM 8221 C CA . ALA A 1 1014 ? -19.147 -28.208 19.153 1.00 60.72 1014 ALA A CA 1
ATOM 8222 C C . ALA A 1 1014 ? -19.221 -27.847 17.654 1.00 60.72 1014 ALA A C 1
ATOM 8224 O O . ALA A 1 1014 ? -18.226 -27.445 17.041 1.00 60.72 1014 ALA A O 1
ATOM 8225 N N . GLY A 1 1015 ? -20.420 -27.917 17.073 1.00 70.44 1015 GLY A N 1
ATOM 8226 C CA . GLY A 1 1015 ? -20.725 -27.533 15.699 1.00 70.44 1015 GLY A CA 1
ATOM 8227 C C . GLY A 1 1015 ? -20.547 -28.674 14.697 1.00 70.44 1015 GLY A C 1
ATOM 8228 O O . GLY A 1 1015 ? -19.764 -29.602 14.889 1.00 70.44 1015 GLY A O 1
ATOM 8229 N N . ILE A 1 1016 ? -21.281 -28.595 13.587 1.00 81.31 1016 ILE A N 1
ATOM 8230 C CA . ILE A 1 1016 ? -21.396 -29.702 12.633 1.00 81.31 1016 ILE A CA 1
ATOM 8231 C C . ILE A 1 1016 ? -20.221 -29.736 11.654 1.00 81.31 1016 ILE A C 1
ATOM 8233 O O . ILE A 1 1016 ? -20.009 -28.802 10.880 1.00 81.31 1016 ILE A O 1
ATOM 8237 N N . ARG A 1 1017 ? -19.477 -30.848 11.650 1.00 81.81 1017 ARG A N 1
ATOM 8238 C CA . ARG A 1 1017 ? -18.349 -31.097 10.742 1.00 81.81 1017 ARG A CA 1
ATOM 8239 C C . ARG A 1 1017 ? -18.799 -31.695 9.415 1.00 81.81 1017 ARG A C 1
ATOM 8241 O O . ARG A 1 1017 ? -18.252 -31.345 8.372 1.00 81.81 1017 ARG A O 1
ATOM 8248 N N . ALA A 1 1018 ? -19.734 -32.642 9.448 1.00 87.06 1018 ALA A N 1
ATOM 8249 C CA . ALA A 1 1018 ? -20.192 -33.338 8.251 1.00 87.06 1018 ALA A CA 1
ATOM 8250 C C . ALA A 1 1018 ? -21.590 -33.935 8.429 1.00 87.06 1018 ALA A C 1
ATOM 8252 O O . ALA A 1 1018 ? -21.952 -34.377 9.517 1.00 87.06 1018 ALA A O 1
ATOM 8253 N N . VAL A 1 1019 ? -22.329 -34.012 7.326 1.00 90.69 1019 VAL A N 1
ATOM 8254 C CA . VAL A 1 1019 ? -23.600 -34.727 7.212 1.00 90.69 1019 VAL A CA 1
ATOM 8255 C C . VAL A 1 1019 ? -23.467 -35.782 6.115 1.00 90.69 1019 VAL A C 1
ATOM 8257 O O . VAL A 1 1019 ? -22.918 -35.512 5.041 1.00 90.69 1019 VAL A O 1
ATOM 8260 N N . TYR A 1 1020 ? -23.955 -36.984 6.393 1.00 94.75 1020 TYR A N 1
ATOM 8261 C CA . TYR A 1 1020 ? -23.938 -38.138 5.505 1.00 94.75 1020 TYR A CA 1
ATOM 8262 C C . TYR A 1 1020 ? -25.361 -38.620 5.229 1.00 94.75 1020 TYR A C 1
ATOM 8264 O O . TYR A 1 1020 ? -26.231 -38.501 6.087 1.00 94.75 1020 TYR A O 1
ATOM 8272 N N . PHE A 1 1021 ? -25.564 -39.203 4.054 1.00 95.31 1021 PHE A N 1
ATOM 8273 C CA . PHE A 1 1021 ? -26.808 -39.804 3.587 1.00 95.31 1021 PHE A CA 1
ATOM 8274 C C . PHE A 1 1021 ? -26.604 -41.293 3.304 1.00 95.31 1021 PHE A C 1
ATOM 8276 O O . PHE A 1 1021 ? -25.537 -41.704 2.841 1.00 95.31 1021 PHE A O 1
ATOM 8283 N N . SER A 1 1022 ? -27.636 -42.087 3.569 1.00 94.56 1022 SER A N 1
ATOM 8284 C CA . SER A 1 1022 ? -27.713 -43.503 3.233 1.00 94.56 1022 SER A CA 1
ATOM 8285 C C . SER A 1 1022 ? -29.128 -43.853 2.782 1.00 94.56 1022 SER A C 1
ATOM 8287 O O . SER A 1 1022 ? -30.096 -43.413 3.400 1.00 94.56 1022 SER A O 1
ATOM 8289 N N . ASN A 1 1023 ? -29.247 -44.667 1.732 1.00 91.50 1023 ASN A N 1
ATOM 8290 C CA . ASN A 1 1023 ? -30.517 -45.193 1.220 1.00 91.50 1023 ASN A CA 1
ATOM 8291 C C . ASN A 1 1023 ? -30.712 -46.700 1.450 1.00 91.50 1023 ASN A C 1
ATOM 8293 O O . ASN A 1 1023 ? -31.760 -47.245 1.110 1.00 91.50 1023 ASN A O 1
ATOM 8297 N N . ASP A 1 1024 ? -29.732 -47.377 2.048 1.00 88.62 1024 ASP A N 1
ATOM 8298 C CA . ASP A 1 1024 ? -29.728 -48.824 2.281 1.00 88.62 1024 ASP A CA 1
ATOM 8299 C C . ASP A 1 1024 ? -29.789 -49.190 3.775 1.00 88.62 1024 ASP A C 1
ATOM 8301 O O . ASP A 1 1024 ? -29.408 -50.292 4.184 1.00 88.62 1024 ASP A O 1
ATOM 8305 N N . GLY A 1 1025 ? -30.298 -48.271 4.601 1.00 87.69 1025 GLY A N 1
ATOM 8306 C CA . GLY A 1 1025 ? -30.394 -48.443 6.048 1.00 87.69 1025 GLY A CA 1
ATOM 8307 C C . GLY A 1 1025 ? -29.050 -48.343 6.768 1.00 87.69 1025 GLY A C 1
ATOM 8308 O O . GLY A 1 1025 ? -28.875 -48.979 7.804 1.00 87.69 1025 GLY A O 1
ATOM 8309 N N . GLY A 1 1026 ? -28.109 -47.555 6.239 1.00 86.94 1026 GLY A N 1
ATOM 8310 C CA . GLY A 1 1026 ? -26.843 -47.230 6.899 1.00 86.94 1026 GLY A CA 1
ATOM 8311 C C . GLY A 1 1026 ? -25.687 -48.173 6.568 1.00 86.94 1026 GLY A C 1
ATOM 8312 O O . GLY A 1 1026 ? -24.655 -48.103 7.238 1.00 86.94 1026 GLY A O 1
ATOM 8313 N N . LYS A 1 1027 ? -25.827 -49.043 5.556 1.00 88.69 1027 LYS A N 1
ATOM 8314 C CA . LYS A 1 1027 ? -24.737 -49.930 5.113 1.00 88.69 1027 LYS A CA 1
ATOM 8315 C C . LYS A 1 1027 ? -23.708 -49.162 4.284 1.00 88.69 1027 LYS A C 1
ATOM 8317 O O . LYS A 1 1027 ? -22.514 -49.434 4.397 1.00 88.69 1027 LYS A O 1
ATOM 8322 N N . ARG A 1 1028 ? -24.149 -48.181 3.490 1.00 88.94 1028 ARG A N 1
ATOM 8323 C CA . ARG A 1 1028 ? -23.292 -47.269 2.717 1.00 88.94 1028 ARG A CA 1
ATOM 8324 C C . ARG A 1 1028 ? -23.617 -45.819 3.057 1.00 88.94 1028 ARG A C 1
ATOM 8326 O O . ARG A 1 1028 ? -24.784 -45.446 3.148 1.00 88.94 1028 ARG A O 1
ATOM 8333 N N . TRP A 1 1029 ? -22.573 -45.007 3.227 1.00 91.44 1029 TRP A N 1
ATOM 8334 C CA . TRP A 1 1029 ? -22.679 -43.594 3.597 1.00 91.44 1029 TRP A CA 1
ATOM 8335 C C . TRP A 1 1029 ? -22.026 -42.704 2.545 1.00 91.44 1029 TRP A C 1
ATOM 8337 O O . TRP A 1 1029 ? -20.839 -42.846 2.255 1.00 91.44 1029 TRP A O 1
ATOM 8347 N N . GLN A 1 1030 ? -22.780 -41.736 2.038 1.00 90.12 1030 GLN A N 1
ATOM 8348 C CA . GLN A 1 1030 ? -22.288 -40.685 1.155 1.00 90.12 1030 GLN A CA 1
ATOM 8349 C C . GLN A 1 1030 ? -22.225 -39.370 1.928 1.00 90.12 1030 GLN A C 1
ATOM 8351 O O . GLN A 1 1030 ? -23.216 -38.956 2.523 1.00 90.12 1030 GLN A O 1
ATOM 8356 N N . LYS A 1 1031 ? -21.076 -38.687 1.928 1.00 92.12 1031 LYS A N 1
ATOM 8357 C CA . LYS A 1 1031 ? -20.982 -37.336 2.497 1.00 92.12 1031 LYS A CA 1
ATOM 8358 C C . LYS A 1 1031 ? -21.729 -36.358 1.587 1.00 92.12 1031 LYS A C 1
ATOM 8360 O O . LYS A 1 1031 ? -21.426 -36.295 0.401 1.00 92.12 1031 LYS A O 1
ATOM 8365 N N . ILE A 1 1032 ? -22.660 -35.591 2.151 1.00 90.50 1032 ILE A N 1
ATOM 8366 C CA . ILE A 1 1032 ? -23.525 -34.672 1.392 1.00 90.50 1032 ILE A CA 1
ATOM 8367 C C . ILE A 1 1032 ? -23.308 -33.193 1.734 1.00 90.50 1032 ILE A C 1
ATOM 8369 O O . ILE A 1 1032 ? -23.681 -32.335 0.944 1.00 90.50 1032 ILE A O 1
ATOM 8373 N N . GLY A 1 1033 ? -22.667 -32.871 2.866 1.00 83.81 1033 GLY A N 1
ATOM 8374 C CA . GLY A 1 1033 ? -22.351 -31.481 3.211 1.00 83.81 1033 GLY A CA 1
ATOM 8375 C C . GLY A 1 1033 ? -21.873 -31.273 4.647 1.00 83.81 1033 GLY A C 1
ATOM 8376 O O . GLY A 1 1033 ? -21.440 -32.216 5.314 1.00 83.81 1033 GLY A O 1
ATOM 8377 N N . SER A 1 1034 ? -21.934 -30.023 5.111 1.00 82.81 1034 SER A N 1
ATOM 8378 C CA . SER A 1 1034 ? -21.609 -29.576 6.475 1.00 82.81 1034 SER A CA 1
ATOM 8379 C C . SER A 1 1034 ? -22.413 -28.322 6.821 1.00 82.81 1034 SER A C 1
ATOM 8381 O O . SER A 1 1034 ? -22.559 -27.454 5.963 1.00 82.81 1034 SER A O 1
ATOM 8383 N N . GLY A 1 1035 ? -22.881 -28.193 8.064 1.00 74.75 1035 GLY A N 1
ATOM 8384 C CA . GLY A 1 1035 ? -23.646 -27.031 8.527 1.00 74.75 1035 GLY A CA 1
ATOM 8385 C C . GLY A 1 1035 ? -24.862 -27.417 9.367 1.00 74.75 1035 GLY A C 1
ATOM 8386 O O . GLY A 1 1035 ? -25.177 -28.598 9.500 1.00 74.75 1035 GLY A O 1
ATOM 8387 N N . ASN A 1 1036 ? -25.526 -26.409 9.938 1.00 79.12 1036 ASN A N 1
ATOM 8388 C CA . ASN A 1 1036 ? -26.659 -26.605 10.851 1.00 79.12 1036 ASN A CA 1
ATOM 8389 C C . ASN A 1 1036 ? -28.011 -26.717 10.124 1.00 79.12 1036 ASN A C 1
ATOM 8391 O O . ASN A 1 1036 ? -28.973 -27.222 10.690 1.00 79.12 1036 ASN A O 1
ATOM 8395 N N . HIS A 1 1037 ? -28.102 -26.247 8.880 1.00 87.69 1037 HIS A N 1
ATOM 8396 C CA . HIS A 1 1037 ? -29.296 -26.363 8.043 1.00 87.69 1037 HIS A CA 1
ATOM 8397 C C . HIS A 1 1037 ? -28.877 -26.637 6.603 1.00 87.69 1037 HIS A C 1
ATOM 8399 O O . HIS A 1 1037 ? -27.952 -26.000 6.096 1.00 87.69 1037 HIS A O 1
ATOM 8405 N N . MET A 1 1038 ? -29.511 -27.616 5.963 1.00 85.50 1038 MET A N 1
ATOM 8406 C CA . MET A 1 1038 ? -29.151 -28.047 4.619 1.00 85.50 1038 MET A CA 1
ATOM 8407 C C . MET A 1 1038 ? -30.351 -28.603 3.862 1.00 85.50 1038 MET A C 1
ATOM 8409 O O . MET A 1 1038 ? -31.214 -29.264 4.431 1.00 85.50 1038 MET A O 1
ATOM 8413 N N . ILE A 1 1039 ? -30.344 -28.396 2.549 1.00 89.94 1039 ILE A N 1
ATOM 8414 C CA . ILE A 1 1039 ? -31.277 -29.016 1.614 1.00 89.94 1039 ILE A CA 1
ATOM 8415 C C . ILE A 1 1039 ? -30.503 -30.044 0.789 1.00 89.94 1039 ILE A C 1
ATOM 8417 O O . ILE A 1 1039 ? -29.531 -29.697 0.120 1.00 89.94 1039 ILE A O 1
ATOM 8421 N N . PHE A 1 1040 ? -30.941 -31.299 0.821 1.00 92.19 1040 PHE A N 1
ATOM 8422 C CA . PHE A 1 1040 ? -30.375 -32.394 0.038 1.00 92.19 1040 PHE A CA 1
ATOM 8423 C C . PHE A 1 1040 ? -31.434 -32.978 -0.896 1.00 92.19 1040 PHE A C 1
ATOM 8425 O O . PHE A 1 1040 ? -32.589 -33.124 -0.509 1.00 92.19 1040 PHE A O 1
ATOM 8432 N N . GLN A 1 1041 ? -31.053 -33.331 -2.123 1.00 91.88 1041 GLN A N 1
ATOM 8433 C CA . GLN A 1 1041 ? -31.959 -33.946 -3.089 1.00 91.88 1041 GLN A CA 1
ATOM 8434 C C . GLN A 1 1041 ? -31.407 -35.297 -3.542 1.00 91.88 1041 GLN A C 1
ATOM 8436 O O . GLN A 1 1041 ? -30.362 -35.361 -4.187 1.00 91.88 1041 GLN A O 1
ATOM 8441 N N . TRP A 1 1042 ? -32.124 -36.374 -3.234 1.00 91.94 1042 TRP A N 1
ATOM 8442 C CA . TRP A 1 1042 ? -31.790 -37.713 -3.697 1.00 91.94 1042 TRP A CA 1
ATOM 8443 C C . TRP A 1 1042 ? -32.347 -37.929 -5.105 1.00 91.94 1042 TRP A C 1
ATOM 8445 O O . TRP A 1 1042 ? -33.561 -37.913 -5.315 1.00 91.94 1042 TRP A O 1
ATOM 8455 N N . ASN A 1 1043 ? -31.451 -38.099 -6.077 1.00 88.56 1043 ASN A N 1
ATOM 8456 C CA . ASN A 1 1043 ? -31.813 -38.394 -7.457 1.00 88.56 1043 ASN A CA 1
ATOM 8457 C C . ASN A 1 1043 ? -31.887 -39.913 -7.673 1.00 88.56 1043 ASN A C 1
ATOM 8459 O O . ASN A 1 1043 ? -30.849 -40.573 -7.726 1.00 88.56 1043 ASN A O 1
ATOM 8463 N N . THR A 1 1044 ? -33.095 -40.469 -7.803 1.00 89.19 1044 THR A N 1
ATOM 8464 C CA . THR A 1 1044 ? -33.294 -41.924 -7.958 1.00 89.19 1044 THR A CA 1
ATOM 8465 C C . THR A 1 1044 ? -33.075 -42.427 -9.394 1.00 89.19 1044 THR A C 1
ATOM 8467 O O . THR A 1 1044 ? -33.222 -43.619 -9.651 1.00 89.19 1044 THR A O 1
ATOM 8470 N N . SER A 1 1045 ? -32.692 -41.534 -10.316 1.00 82.75 1045 SER A N 1
ATOM 8471 C CA . SER A 1 1045 ? -32.369 -41.824 -11.723 1.00 82.75 1045 SER A CA 1
ATOM 8472 C C . SER A 1 1045 ? -30.902 -41.576 -12.110 1.00 82.75 1045 SER A C 1
ATOM 8474 O O . SER A 1 1045 ? -30.558 -41.579 -13.291 1.00 82.75 1045 SER A O 1
ATOM 8476 N N . SER A 1 1046 ? -30.010 -41.318 -11.148 1.00 81.31 1046 SER A N 1
ATOM 8477 C CA . SER A 1 1046 ? -28.595 -41.058 -11.455 1.00 81.31 1046 SER A CA 1
ATOM 8478 C C . SER A 1 1046 ? -27.919 -42.307 -12.033 1.00 81.31 1046 SER A C 1
ATOM 8480 O O . SER A 1 1046 ? -27.709 -43.270 -11.301 1.00 81.31 1046 SER A O 1
ATOM 8482 N N . GLY A 1 1047 ? -27.551 -42.273 -13.317 1.00 83.44 1047 GLY A N 1
ATOM 8483 C CA . GLY A 1 1047 ? -27.002 -43.432 -14.036 1.00 83.44 1047 GLY A CA 1
ATOM 8484 C C . GLY A 1 1047 ? -28.062 -44.412 -14.557 1.00 83.44 1047 GLY A C 1
ATOM 8485 O O . GLY A 1 1047 ? -27.721 -45.482 -15.053 1.00 83.44 1047 GLY A O 1
ATOM 8486 N N . GLY A 1 1048 ? -29.344 -44.063 -14.421 1.00 88.06 1048 GLY A N 1
ATOM 8487 C CA . GLY A 1 1048 ? -30.482 -44.948 -14.646 1.00 88.06 1048 GLY A CA 1
ATOM 8488 C C . GLY A 1 1048 ? -31.363 -45.111 -13.399 1.00 88.06 1048 GLY A C 1
ATOM 8489 O O . GLY A 1 1048 ? -30.948 -44.784 -12.282 1.00 88.06 1048 GLY A O 1
ATOM 8490 N N . PRO A 1 1049 ? -32.616 -45.566 -13.561 1.00 90.06 1049 PRO A N 1
ATOM 8491 C CA . PRO A 1 1049 ? -33.567 -45.691 -12.465 1.00 90.06 1049 PRO A CA 1
ATOM 8492 C C . PRO A 1 1049 ? -33.234 -46.871 -11.539 1.00 90.06 1049 PRO A C 1
ATOM 8494 O O . PRO A 1 1049 ? -33.162 -48.023 -11.966 1.00 90.06 1049 PRO A O 1
ATOM 8497 N N . ILE A 1 1050 ? -33.094 -46.595 -10.239 1.00 89.56 1050 ILE A N 1
ATOM 8498 C CA . ILE A 1 1050 ? -32.888 -47.626 -9.201 1.00 89.56 1050 ILE A CA 1
ATOM 8499 C C . ILE A 1 1050 ? -34.147 -48.486 -9.010 1.00 89.56 1050 ILE A C 1
ATOM 8501 O O . ILE A 1 1050 ? -35.226 -47.974 -9.273 1.00 89.56 1050 ILE A O 1
ATOM 8505 N N . PRO A 1 1051 ? -34.077 -49.744 -8.537 1.00 89.50 1051 PRO A N 1
ATOM 8506 C CA . PRO A 1 1051 ? -35.249 -50.624 -8.421 1.00 89.50 1051 PRO A CA 1
ATOM 8507 C C . PRO A 1 1051 ? -36.445 -50.032 -7.644 1.00 89.50 1051 PRO A C 1
ATOM 8509 O O . PRO A 1 1051 ? -36.242 -49.320 -6.663 1.00 89.50 1051 PRO A O 1
ATOM 8512 N N . PRO A 1 1052 ? -37.703 -50.329 -8.020 1.00 90.25 1052 PRO A N 1
ATOM 8513 C CA . PRO A 1 1052 ? -38.854 -49.943 -7.209 1.00 90.25 1052 PRO A CA 1
ATOM 8514 C C . PRO A 1 1052 ? -38.957 -50.819 -5.950 1.00 90.25 1052 PRO A C 1
ATOM 8516 O O . PRO A 1 1052 ? -38.537 -51.976 -5.939 1.00 90.25 1052 PRO A O 1
ATOM 8519 N N . GLY A 1 1053 ? -39.550 -50.286 -4.885 1.00 89.75 1053 GLY A N 1
ATOM 8520 C CA . GLY A 1 1053 ? -39.700 -50.972 -3.601 1.00 89.75 1053 GLY A CA 1
ATOM 8521 C C . GLY A 1 1053 ? -39.308 -50.115 -2.392 1.00 89.75 1053 GLY A C 1
ATOM 8522 O O . GLY A 1 1053 ? -39.131 -48.902 -2.516 1.00 89.75 1053 GLY A O 1
ATOM 8523 N N . PRO A 1 1054 ? -39.208 -50.725 -1.198 1.00 90.44 1054 PRO A N 1
ATOM 8524 C CA . PRO A 1 1054 ? -38.967 -49.998 0.043 1.00 90.44 1054 PRO A CA 1
ATOM 8525 C C . PRO A 1 1054 ? -37.482 -49.665 0.253 1.00 90.44 1054 PRO A C 1
ATOM 8527 O O . PRO A 1 1054 ? -36.631 -50.554 0.305 1.00 90.44 1054 PRO A O 1
ATOM 8530 N N . TYR A 1 1055 ? -37.192 -48.390 0.499 1.00 91.62 1055 TYR A N 1
ATOM 8531 C CA . TYR A 1 1055 ? -35.879 -47.865 0.865 1.00 91.62 1055 TYR A CA 1
ATOM 8532 C C . TYR A 1 1055 ? -35.872 -47.354 2.305 1.00 91.62 1055 TYR A C 1
ATOM 8534 O O . TYR A 1 1055 ? -36.826 -46.730 2.778 1.00 91.62 1055 TYR A O 1
ATOM 8542 N N . LYS A 1 1056 ? -34.768 -47.626 3.009 1.00 92.31 1056 LYS A N 1
ATOM 8543 C CA . LYS A 1 1056 ? -34.519 -47.134 4.368 1.00 92.31 1056 LYS A CA 1
ATOM 8544 C C . LYS A 1 1056 ? -33.530 -45.984 4.292 1.00 92.31 1056 LYS A C 1
ATOM 8546 O O . LYS A 1 1056 ? -32.335 -46.204 4.093 1.00 92.31 1056 LYS A O 1
ATOM 8551 N N . ILE A 1 1057 ? -34.041 -44.777 4.463 1.00 94.31 1057 ILE A N 1
ATOM 8552 C CA . ILE A 1 1057 ? -33.263 -43.551 4.388 1.00 94.31 1057 ILE A CA 1
ATOM 8553 C C . ILE A 1 1057 ? -32.789 -43.166 5.786 1.00 94.31 1057 ILE A C 1
ATOM 8555 O O . ILE A 1 1057 ? -33.581 -43.099 6.728 1.00 94.31 1057 ILE A O 1
ATOM 8559 N N . LEU A 1 1058 ? -31.490 -42.911 5.905 1.00 95.12 1058 LEU A N 1
ATOM 8560 C CA . LEU A 1 1058 ? -30.851 -42.433 7.123 1.00 95.12 1058 LEU A CA 1
ATOM 8561 C C . LEU A 1 1058 ? -29.927 -41.265 6.814 1.00 95.12 1058 LEU A C 1
ATOM 8563 O O . LEU A 1 1058 ? -29.228 -41.245 5.797 1.00 95.12 1058 LEU A O 1
ATOM 8567 N N . PHE A 1 1059 ? -29.862 -40.338 7.758 1.00 94.94 1059 PHE A N 1
ATOM 8568 C CA . PHE A 1 1059 ? -28.870 -39.281 7.777 1.00 94.94 1059 PHE A CA 1
ATOM 8569 C C . PHE A 1 1059 ? -27.980 -39.446 8.997 1.00 94.94 1059 PHE A C 1
ATOM 8571 O O . PHE A 1 1059 ? -28.447 -39.811 10.071 1.00 94.94 1059 PHE A O 1
ATOM 8578 N N . LYS A 1 1060 ? -26.686 -39.179 8.841 1.00 95.12 1060 LYS A N 1
ATOM 8579 C CA . LYS A 1 1060 ? -25.731 -39.194 9.946 1.00 95.12 1060 LYS A CA 1
ATOM 8580 C C . LYS A 1 1060 ? -25.039 -37.857 10.034 1.00 95.12 1060 LYS A C 1
ATOM 8582 O O . LYS A 1 1060 ? -24.452 -37.398 9.061 1.00 95.12 1060 LYS A O 1
ATOM 8587 N N . VAL A 1 1061 ? -25.085 -37.248 11.202 1.00 92.00 1061 VAL A N 1
ATOM 8588 C CA . VAL A 1 1061 ? -24.403 -35.993 11.493 1.00 92.00 1061 VAL A CA 1
ATOM 8589 C C . VAL A 1 1061 ? -23.198 -36.302 12.360 1.00 92.00 1061 VAL A C 1
ATOM 8591 O O . VAL A 1 1061 ? -23.308 -37.046 13.331 1.00 92.00 1061 VAL A O 1
ATOM 8594 N N . ARG A 1 1062 ? -22.053 -35.729 11.994 1.00 89.44 1062 ARG A N 1
ATOM 8595 C CA . ARG A 1 1062 ? -20.817 -35.770 12.768 1.00 89.44 1062 ARG A CA 1
ATOM 8596 C C . ARG A 1 1062 ? -20.452 -34.356 13.195 1.00 89.44 1062 ARG A C 1
ATOM 8598 O O . ARG A 1 1062 ? -20.356 -33.463 12.345 1.00 89.44 1062 ARG A O 1
ATOM 8605 N N . ASP A 1 1063 ? -20.233 -34.161 14.484 1.00 82.69 1063 ASP A N 1
ATOM 8606 C CA . ASP A 1 1063 ? -19.749 -32.894 15.030 1.00 82.69 1063 ASP A CA 1
ATOM 8607 C C . ASP A 1 1063 ? -18.224 -32.728 14.835 1.00 82.69 1063 ASP A C 1
ATOM 8609 O O . ASP A 1 1063 ? -17.535 -33.577 14.249 1.00 82.69 1063 ASP A O 1
ATOM 8613 N N . LYS A 1 1064 ? -17.671 -31.602 15.293 1.00 72.00 1064 LYS A N 1
ATOM 8614 C CA . LYS A 1 1064 ? -16.220 -31.346 15.271 1.00 72.00 1064 LYS A CA 1
ATOM 8615 C C . LYS A 1 1064 ? -15.416 -32.226 16.241 1.00 72.00 1064 LYS A C 1
ATOM 8617 O O . LYS A 1 1064 ? -14.205 -32.338 16.061 1.00 72.00 1064 LYS A O 1
ATOM 8622 N N . SER A 1 1065 ? -16.074 -32.883 17.190 1.00 64.56 1065 SER A N 1
ATOM 8623 C CA . SER A 1 1065 ? -15.507 -33.802 18.191 1.00 64.56 1065 SER A CA 1
ATOM 8624 C C . SER A 1 1065 ? -15.539 -35.270 17.750 1.00 64.56 1065 SER A C 1
ATOM 8626 O O . SER A 1 1065 ? -15.115 -36.161 18.482 1.00 64.56 1065 SER A O 1
ATOM 8628 N N . ASN A 1 1066 ? -16.013 -35.537 16.529 1.00 75.75 1066 ASN A N 1
ATOM 8629 C CA . ASN A 1 1066 ? -16.245 -36.867 15.967 1.00 75.75 1066 ASN A CA 1
ATOM 8630 C C . ASN A 1 1066 ? -17.330 -37.697 16.672 1.00 75.75 1066 ASN A C 1
ATOM 8632 O O . ASN A 1 1066 ? -17.383 -38.908 16.450 1.00 75.75 1066 ASN A O 1
ATOM 8636 N N . LEU A 1 1067 ? -18.215 -37.086 17.463 1.00 80.69 1067 LEU A N 1
ATOM 8637 C CA . LEU A 1 1067 ? -19.441 -37.758 17.882 1.00 80.69 1067 LEU A CA 1
ATOM 8638 C C . LEU A 1 1067 ? -20.421 -37.788 16.717 1.00 80.69 1067 LEU A C 1
ATOM 8640 O O . LEU A 1 1067 ? -20.485 -36.873 15.891 1.00 80.69 1067 LEU A O 1
ATOM 8644 N N . GLU A 1 1068 ? -21.181 -38.874 16.653 1.00 90.00 1068 GLU A N 1
ATOM 8645 C CA . GLU A 1 1068 ? -22.121 -39.126 15.576 1.00 90.00 1068 GLU A CA 1
ATOM 8646 C C . GLU A 1 1068 ? -23.525 -39.328 16.127 1.00 90.00 1068 GLU A C 1
ATOM 8648 O O . GLU A 1 1068 ? -23.715 -40.020 17.126 1.00 90.00 1068 GLU A O 1
ATOM 8653 N N . THR A 1 1069 ? -24.501 -38.784 15.410 1.00 93.06 1069 THR A N 1
ATOM 8654 C CA . THR A 1 1069 ? -25.915 -39.095 15.606 1.00 93.06 1069 THR A CA 1
ATOM 8655 C C . THR A 1 1069 ? -26.518 -39.481 14.274 1.00 93.06 1069 THR A C 1
ATOM 8657 O O . THR A 1 1069 ? -26.286 -38.827 13.255 1.00 93.06 1069 THR A O 1
ATOM 8660 N N . ILE A 1 1070 ? -27.283 -40.564 14.288 1.00 92.44 1070 ILE A N 1
ATOM 8661 C CA . ILE A 1 1070 ? -28.029 -41.061 13.138 1.00 92.44 1070 ILE A CA 1
ATOM 8662 C C . ILE A 1 1070 ? -29.492 -40.645 13.326 1.00 92.44 1070 ILE A C 1
ATOM 8664 O O . ILE A 1 1070 ? -30.007 -40.719 14.439 1.00 92.44 1070 ILE A O 1
ATOM 8668 N N . SER A 1 1071 ? -30.137 -40.172 12.260 1.00 92.50 1071 SER A N 1
ATOM 8669 C CA . SER A 1 1071 ? -31.557 -39.817 12.264 1.00 92.50 1071 SER A CA 1
ATOM 8670 C C . SER A 1 1071 ? -32.446 -41.030 12.504 1.00 92.50 1071 SER A C 1
ATOM 8672 O O . SER A 1 1071 ? -32.028 -42.177 12.335 1.00 92.50 1071 SER A O 1
ATOM 8674 N N . ASP A 1 1072 ? -33.723 -40.772 12.763 1.00 88.88 1072 ASP A N 1
ATOM 8675 C CA . ASP A 1 1072 ? -34.741 -41.803 12.612 1.00 88.88 1072 ASP A CA 1
ATOM 8676 C C . ASP A 1 1072 ? -34.742 -42.367 11.182 1.00 88.88 1072 ASP A C 1
ATOM 8678 O O . ASP A 1 1072 ? -34.372 -41.694 10.211 1.00 88.88 1072 ASP A O 1
ATOM 8682 N N . THR A 1 1073 ? -35.131 -43.639 11.057 1.00 89.62 1073 THR A N 1
ATOM 8683 C CA . THR A 1 1073 ? -35.232 -44.311 9.756 1.00 89.62 1073 THR A CA 1
ATOM 8684 C C . THR A 1 1073 ? -36.468 -43.820 9.020 1.00 89.62 1073 THR A C 1
ATOM 8686 O O . THR A 1 1073 ? -37.589 -44.144 9.415 1.00 89.62 1073 THR A O 1
ATOM 8689 N N . LEU A 1 1074 ? -36.273 -43.120 7.904 1.00 90.62 1074 LEU A N 1
ATOM 8690 C CA . LEU A 1 1074 ? -37.369 -42.749 7.013 1.00 90.62 1074 LEU A CA 1
ATOM 8691 C C . LEU A 1 1074 ? -37.599 -43.898 6.026 1.00 90.62 1074 LEU A C 1
ATOM 8693 O O . LEU A 1 1074 ? -36.656 -44.403 5.412 1.00 90.62 1074 LEU A O 1
ATOM 8697 N N . LYS A 1 1075 ? -38.846 -44.346 5.889 1.00 89.31 1075 LYS A N 1
ATOM 8698 C CA . LYS A 1 1075 ? -39.223 -45.394 4.934 1.00 89.31 1075 LYS A CA 1
ATOM 8699 C C . LYS A 1 1075 ? -39.850 -44.736 3.716 1.00 89.31 1075 LYS A C 1
ATOM 8701 O O . LYS A 1 1075 ? -40.863 -44.062 3.856 1.00 89.31 1075 LYS A O 1
ATOM 8706 N N . ILE A 1 1076 ? -39.253 -44.946 2.549 1.00 90.81 1076 ILE A N 1
ATOM 8707 C CA . ILE A 1 1076 ? -39.781 -44.454 1.274 1.00 90.81 1076 ILE A CA 1
ATOM 8708 C C . ILE A 1 1076 ? -40.069 -45.654 0.388 1.00 90.81 1076 ILE A C 1
ATOM 8710 O O . ILE A 1 1076 ? -39.198 -46.498 0.195 1.00 90.81 1076 ILE A O 1
ATOM 8714 N N . GLU A 1 1077 ? -41.280 -45.734 -0.145 1.00 90.56 1077 GLU A N 1
ATOM 8715 C CA . GLU A 1 1077 ? -41.653 -46.736 -1.138 1.00 90.56 1077 GLU A CA 1
ATOM 8716 C C . GLU A 1 1077 ? -41.605 -46.105 -2.530 1.00 90.56 1077 GLU A C 1
ATOM 8718 O O . GLU A 1 1077 ? -42.328 -45.150 -2.804 1.00 90.56 1077 GLU A O 1
ATOM 8723 N N . LEU A 1 1078 ? -40.725 -46.619 -3.394 1.00 91.94 1078 LEU A N 1
ATOM 8724 C CA . LEU A 1 1078 ? -40.660 -46.212 -4.796 1.00 91.94 1078 LEU A CA 1
ATOM 8725 C C . LEU A 1 1078 ? -41.603 -47.076 -5.628 1.00 91.94 1078 LEU A C 1
ATOM 8727 O O . LEU A 1 1078 ? -41.412 -48.289 -5.741 1.00 91.94 1078 LEU A O 1
ATOM 8731 N N . LEU A 1 1079 ? -42.603 -46.445 -6.233 1.00 89.69 1079 LEU A N 1
ATOM 8732 C CA . LEU A 1 1079 ? -43.570 -47.098 -7.104 1.00 89.69 1079 LEU A CA 1
ATOM 8733 C C . LEU A 1 1079 ? -43.001 -47.299 -8.518 1.00 89.69 1079 LEU A C 1
ATOM 8735 O O . LEU A 1 1079 ? -42.253 -46.454 -9.016 1.00 89.69 1079 LEU A O 1
ATOM 8739 N N . PRO A 1 1080 ? -43.363 -48.392 -9.207 1.00 88.69 1080 PRO A N 1
ATOM 8740 C CA . PRO A 1 1080 ? -42.866 -48.664 -10.549 1.00 88.69 1080 PRO A CA 1
ATOM 8741 C C . PRO A 1 1080 ? -43.451 -47.712 -11.599 1.00 88.69 1080 PRO A C 1
ATOM 8743 O O . PRO A 1 1080 ? -44.643 -47.384 -11.580 1.00 88.69 1080 PRO A O 1
ATOM 8746 N N . GLN A 1 1081 ? -42.627 -47.334 -12.576 1.00 88.38 1081 GLN A N 1
ATOM 8747 C CA . GLN A 1 1081 ? -43.002 -46.447 -13.676 1.00 88.38 1081 GLN A CA 1
ATOM 8748 C C . GLN A 1 1081 ? -42.502 -47.001 -15.016 1.00 88.38 1081 GLN A C 1
ATOM 8750 O O . GLN A 1 1081 ? -41.547 -47.766 -15.072 1.00 88.38 1081 GLN A O 1
ATOM 8755 N N . ASN A 1 1082 ? -43.178 -46.634 -16.103 1.00 89.25 1082 ASN A N 1
ATOM 8756 C CA . ASN A 1 1082 ? -42.797 -46.978 -17.478 1.00 89.25 1082 ASN A CA 1
ATOM 8757 C C . ASN A 1 1082 ? -42.441 -45.744 -18.316 1.00 89.25 1082 ASN A C 1
ATOM 8759 O O . ASN A 1 1082 ? -42.335 -45.829 -19.536 1.00 89.25 1082 ASN A O 1
ATOM 8763 N N . PHE A 1 1083 ? -42.316 -44.583 -17.684 1.00 91.62 1083 PHE A N 1
ATOM 8764 C CA . PHE A 1 1083 ? -41.996 -43.330 -18.345 1.00 91.62 1083 PHE A CA 1
ATOM 8765 C C . PHE A 1 1083 ? -41.143 -42.474 -17.420 1.00 91.62 1083 PHE A C 1
ATOM 8767 O O . PHE A 1 1083 ? -41.632 -42.018 -16.392 1.00 91.62 1083 PHE A O 1
ATOM 8774 N N . PHE A 1 1084 ? -39.889 -42.263 -17.793 1.00 91.88 1084 PHE A N 1
ATOM 8775 C CA . PHE A 1 1084 ? -38.909 -41.529 -17.008 1.00 91.88 1084 PHE A CA 1
ATOM 8776 C C . PHE A 1 1084 ? -38.616 -40.210 -17.712 1.00 91.88 1084 PHE A C 1
ATOM 8778 O O . PHE A 1 1084 ? -38.190 -40.208 -18.867 1.00 91.88 1084 PHE A O 1
ATOM 8785 N N . LYS A 1 1085 ? -38.878 -39.099 -17.022 1.00 89.25 1085 LYS A N 1
ATOM 8786 C CA . LYS A 1 1085 ? -38.679 -37.744 -17.549 1.00 89.25 1085 LYS A CA 1
ATOM 8787 C C . LYS A 1 1085 ? -37.374 -37.135 -17.065 1.00 89.25 1085 LYS A C 1
ATOM 8789 O O . LYS A 1 1085 ? -36.910 -37.487 -15.979 1.00 89.25 1085 LYS A O 1
ATOM 8794 N N . ASP A 1 1086 ? -36.832 -36.182 -17.820 1.00 89.69 1086 ASP A N 1
ATOM 8795 C CA . ASP A 1 1086 ? -35.666 -35.373 -17.426 1.00 89.69 1086 ASP A CA 1
ATOM 8796 C C . ASP A 1 1086 ? -34.457 -36.219 -16.964 1.00 89.69 1086 ASP A C 1
ATOM 8798 O O . ASP A 1 1086 ? -33.731 -35.848 -16.027 1.00 89.69 1086 ASP A O 1
ATOM 8802 N N . GLN A 1 1087 ? -34.267 -37.381 -17.591 1.00 90.69 1087 GLN A N 1
ATOM 8803 C CA . GLN A 1 1087 ? -33.128 -38.264 -17.361 1.00 90.69 1087 GLN A CA 1
ATOM 8804 C C . GLN A 1 1087 ? -31.866 -37.616 -17.919 1.00 90.69 1087 GLN A C 1
ATOM 8806 O O . GLN A 1 1087 ? -31.941 -36.884 -18.899 1.00 90.69 1087 GLN A O 1
ATOM 8811 N N . LEU A 1 1088 ? -30.716 -37.847 -17.290 1.00 91.62 1088 LEU A N 1
ATOM 8812 C CA . LEU A 1 1088 ? -29.452 -37.256 -17.729 1.00 91.62 1088 LEU A CA 1
ATOM 8813 C C . LEU A 1 1088 ? -28.649 -38.266 -18.542 1.00 91.62 1088 LEU A C 1
ATOM 8815 O O . LEU A 1 1088 ? -28.523 -39.415 -18.125 1.00 91.62 1088 LEU A O 1
ATOM 8819 N N . VAL A 1 1089 ? -28.087 -37.796 -19.652 1.00 91.38 1089 VAL A N 1
ATOM 8820 C CA . VAL A 1 1089 ? -27.115 -38.508 -20.485 1.00 91.38 1089 VAL A CA 1
ATOM 8821 C C . VAL A 1 1089 ? -25.872 -37.633 -20.657 1.00 91.38 1089 VAL A C 1
ATOM 8823 O O . VAL A 1 1089 ? -25.973 -36.402 -20.700 1.00 91.38 1089 VAL A O 1
ATOM 8826 N N . TYR A 1 1090 ? -24.706 -38.261 -20.715 1.00 93.12 1090 TYR A N 1
ATOM 8827 C CA . TYR A 1 1090 ? -23.403 -37.623 -20.891 1.00 93.12 1090 TYR A CA 1
ATOM 8828 C C . TYR A 1 1090 ? -22.806 -38.031 -22.242 1.00 93.12 1090 TYR A C 1
ATOM 8830 O O . TYR A 1 1090 ? -23.317 -38.940 -22.887 1.00 93.12 1090 TYR A O 1
ATOM 8838 N N . GLN A 1 1091 ? -21.749 -37.342 -22.683 1.00 93.38 1091 GLN A N 1
ATOM 8839 C CA . GLN A 1 1091 ? -20.970 -37.799 -23.835 1.00 93.38 1091 GLN A CA 1
ATOM 8840 C C . GLN A 1 1091 ? -20.317 -39.138 -23.479 1.00 93.38 1091 GLN A C 1
ATOM 8842 O O . GLN A 1 1091 ? -19.373 -39.170 -22.689 1.00 93.38 1091 GLN A O 1
ATOM 8847 N N . ASP A 1 1092 ? -20.827 -40.210 -24.067 1.00 91.81 1092 ASP A N 1
ATOM 8848 C CA . ASP A 1 1092 ? -20.338 -41.576 -23.896 1.00 91.81 1092 ASP A CA 1
ATOM 8849 C C . ASP A 1 1092 ? -19.413 -41.939 -25.076 1.00 91.81 1092 ASP A C 1
ATOM 8851 O O . ASP A 1 1092 ? -19.335 -41.186 -26.053 1.00 91.81 1092 ASP A O 1
ATOM 8855 N N . ASN A 1 1093 ? -18.677 -43.055 -25.002 1.00 88.88 1093 ASN A N 1
ATOM 8856 C CA . ASN A 1 1093 ? -17.782 -43.483 -26.087 1.00 88.88 1093 ASN A CA 1
ATOM 8857 C C . ASN A 1 1093 ? -18.516 -44.351 -27.141 1.00 88.88 1093 ASN A C 1
ATOM 8859 O O . ASN A 1 1093 ? -18.719 -45.545 -26.895 1.00 88.88 1093 ASN A O 1
ATOM 8863 N N . PRO A 1 1094 ? -18.873 -43.823 -28.333 1.00 82.38 1094 PRO A N 1
ATOM 8864 C CA . PRO A 1 1094 ? -19.599 -44.594 -29.352 1.00 82.38 1094 PRO A CA 1
ATOM 8865 C C . PRO A 1 1094 ? -18.759 -45.716 -29.986 1.00 82.38 1094 PRO A C 1
ATOM 8867 O O . PRO A 1 1094 ? -19.311 -46.680 -30.517 1.00 82.38 1094 PRO A O 1
ATOM 8870 N N . GLU A 1 1095 ? -17.428 -45.634 -29.900 1.00 80.44 1095 GLU A N 1
ATOM 8871 C CA . GLU A 1 1095 ? -16.501 -46.589 -30.526 1.00 80.44 1095 GLU A CA 1
ATOM 8872 C C . GLU A 1 1095 ? -16.190 -47.814 -29.649 1.00 80.44 1095 GLU A C 1
ATOM 8874 O O . GLU A 1 1095 ? -15.417 -48.693 -30.043 1.00 80.44 1095 GLU A O 1
ATOM 8879 N N . ASP A 1 1096 ? -16.777 -47.914 -28.454 1.00 73.75 1096 ASP A N 1
ATOM 8880 C CA . ASP A 1 1096 ? -16.454 -48.998 -27.531 1.00 73.75 1096 ASP A CA 1
ATOM 8881 C C . ASP A 1 1096 ? -16.909 -50.390 -28.051 1.00 73.75 1096 ASP A C 1
ATOM 8883 O O . ASP A 1 1096 ? -17.840 -50.595 -28.851 1.00 73.75 1096 ASP A O 1
ATOM 8887 N N . THR A 1 1097 ? -16.176 -51.411 -27.620 1.00 70.38 1097 THR A N 1
ATOM 8888 C CA . THR A 1 1097 ? -16.392 -52.823 -27.945 1.00 70.38 1097 THR A CA 1
ATOM 8889 C C . THR A 1 1097 ? -17.657 -53.404 -27.312 1.00 70.38 1097 THR A C 1
ATOM 8891 O O . THR A 1 1097 ? -18.152 -54.422 -27.789 1.00 70.38 1097 THR A O 1
ATOM 8894 N N . ILE A 1 1098 ? -18.236 -52.745 -26.31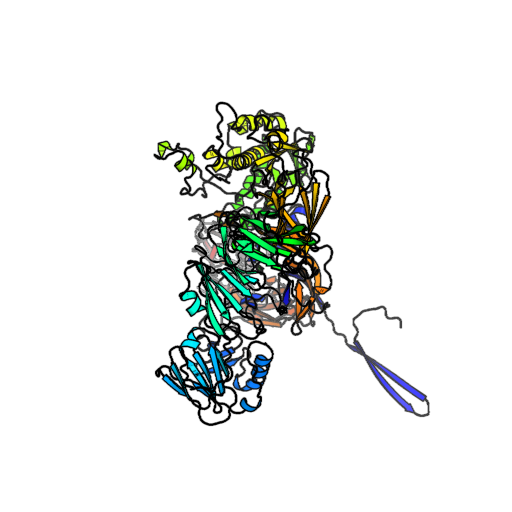5 1.00 81.25 1098 ILE A N 1
ATOM 8895 C CA . ILE A 1 1098 ? -19.569 -52.979 -25.744 1.00 81.25 1098 ILE A CA 1
ATOM 8896 C C . ILE A 1 1098 ? -20.193 -51.586 -25.592 1.00 81.25 1098 ILE A C 1
ATOM 8898 O O . ILE A 1 1098 ? -19.442 -50.682 -25.247 1.00 81.25 1098 ILE A O 1
ATOM 8902 N N . PRO A 1 1099 ? -21.499 -51.368 -25.850 1.00 80.75 1099 PRO A N 1
ATOM 8903 C CA . PRO A 1 1099 ? -22.084 -50.035 -25.716 1.00 80.75 1099 PRO A CA 1
ATOM 8904 C C . PRO A 1 1099 ? -21.780 -49.428 -24.340 1.00 80.75 1099 PRO A C 1
ATOM 8906 O O . PRO A 1 1099 ? -22.197 -49.981 -23.322 1.00 80.75 1099 PRO A O 1
ATOM 8909 N N . ASP A 1 1100 ? -21.035 -48.324 -24.320 1.00 86.62 1100 ASP A N 1
ATOM 8910 C CA . ASP A 1 1100 ? -20.776 -47.522 -23.126 1.00 86.62 1100 ASP A CA 1
ATOM 8911 C C . ASP A 1 1100 ? -21.948 -46.558 -22.944 1.00 86.62 1100 ASP A C 1
ATOM 8913 O O . ASP A 1 1100 ? -22.305 -45.843 -23.877 1.00 86.62 1100 ASP A O 1
ATOM 8917 N N . ALA A 1 1101 ? -22.609 -46.582 -21.791 1.00 91.00 1101 ALA A N 1
ATOM 8918 C CA . ALA A 1 1101 ? -23.830 -45.815 -21.585 1.00 91.00 1101 ALA A CA 1
ATOM 8919 C C . ALA A 1 1101 ? -23.864 -45.197 -20.194 1.00 91.00 1101 ALA A C 1
ATOM 8921 O O . ALA A 1 1101 ? -23.829 -45.890 -19.174 1.00 91.00 1101 ALA A O 1
ATOM 8922 N N . SER A 1 1102 ? -24.038 -43.882 -20.161 1.00 91.75 1102 SER A N 1
ATOM 8923 C CA . SER A 1 1102 ? -24.245 -43.128 -18.929 1.00 91.75 1102 SER A CA 1
ATOM 8924 C C . SER A 1 1102 ? -25.627 -43.347 -18.306 1.00 91.75 1102 SER A C 1
ATOM 8926 O O . SER A 1 1102 ? -25.814 -43.038 -17.127 1.00 91.75 1102 SER A O 1
ATOM 8928 N N . TRP A 1 1103 ? -26.589 -43.902 -19.051 1.00 94.06 1103 TRP A N 1
ATOM 8929 C CA . TRP A 1 1103 ? -27.905 -44.285 -18.542 1.00 94.06 1103 TRP A CA 1
ATOM 8930 C C . TRP A 1 1103 ? -28.188 -45.767 -18.810 1.00 94.06 1103 TRP A C 1
ATOM 8932 O O . TRP A 1 1103 ? -28.286 -46.204 -19.960 1.00 94.06 1103 TRP A O 1
ATOM 8942 N N . ILE A 1 1104 ? -28.339 -46.547 -17.736 1.00 94.06 1104 ILE A N 1
ATOM 8943 C CA . ILE A 1 1104 ? -28.502 -48.004 -17.791 1.00 94.06 1104 ILE A CA 1
ATOM 8944 C C . ILE A 1 1104 ? -29.712 -48.436 -16.963 1.00 94.06 1104 ILE A C 1
ATOM 8946 O O . ILE A 1 1104 ? -29.847 -48.083 -15.793 1.00 94.06 1104 ILE A O 1
ATOM 8950 N N . TYR A 1 1105 ? -30.563 -49.288 -17.534 1.00 93.44 1105 TYR A N 1
ATOM 8951 C CA . TYR A 1 1105 ? -31.670 -49.915 -16.821 1.00 93.44 1105 TYR A CA 1
ATOM 8952 C C . TYR A 1 1105 ? -31.598 -51.441 -16.904 1.00 93.44 1105 TYR A C 1
ATOM 8954 O O . TYR A 1 1105 ? -31.825 -52.037 -17.956 1.00 93.44 1105 TYR A O 1
ATOM 8962 N N . GLY A 1 1106 ? -31.267 -52.073 -15.778 1.00 90.25 1106 GLY A N 1
ATOM 8963 C CA . GLY A 1 1106 ? -31.197 -53.525 -15.632 1.00 90.25 1106 GLY A CA 1
ATOM 8964 C C . GLY A 1 1106 ? -30.403 -53.959 -14.392 1.00 90.25 1106 GLY A C 1
ATOM 8965 O O . GLY A 1 1106 ? -29.894 -53.100 -13.665 1.00 90.25 1106 GLY A O 1
ATOM 8966 N N . PRO A 1 1107 ? -30.289 -55.274 -14.128 1.00 93.12 1107 PRO A N 1
ATOM 8967 C CA . PRO A 1 1107 ? -30.912 -56.375 -14.873 1.00 93.12 1107 PRO A CA 1
ATOM 8968 C C . PRO A 1 1107 ? -32.443 -56.368 -14.772 1.00 93.12 1107 PRO A C 1
ATOM 8970 O O . PRO A 1 1107 ? -33.003 -56.123 -13.704 1.00 93.12 1107 PRO A O 1
ATOM 8973 N N . LEU A 1 1108 ? -33.111 -56.659 -15.887 1.00 93.06 1108 LEU A N 1
ATOM 8974 C CA . LEU A 1 1108 ? -34.559 -56.817 -16.011 1.00 93.06 1108 LEU A CA 1
ATOM 8975 C C . LEU A 1 1108 ? -34.885 -58.291 -16.254 1.00 93.06 1108 LEU A C 1
ATOM 8977 O O . LEU A 1 1108 ? -34.328 -58.898 -17.165 1.00 93.06 1108 LEU A O 1
ATOM 8981 N N . PHE A 1 1109 ? -35.799 -58.869 -15.481 1.00 92.81 1109 PHE A N 1
ATOM 8982 C CA . PHE A 1 1109 ? -36.126 -60.294 -15.565 1.00 92.81 1109 PHE A CA 1
ATOM 8983 C C . PHE A 1 1109 ? -37.437 -60.511 -16.317 1.00 92.81 1109 PHE A C 1
ATOM 8985 O O . PHE A 1 1109 ? -38.482 -60.015 -15.906 1.00 92.81 1109 PHE A O 1
ATOM 8992 N N . LEU A 1 1110 ? -37.417 -61.288 -17.395 1.00 92.56 1110 LEU A N 1
ATOM 8993 C CA . LEU A 1 1110 ? -38.619 -61.663 -18.135 1.00 92.56 1110 LEU A CA 1
ATOM 8994 C C . LEU A 1 1110 ? -38.861 -63.171 -18.004 1.00 92.56 1110 LEU A C 1
ATOM 8996 O O . LEU A 1 1110 ? -38.032 -63.967 -18.442 1.00 92.56 1110 LEU A O 1
ATOM 9000 N N . LYS A 1 1111 ? -39.984 -63.558 -17.384 1.00 88.56 1111 LYS A N 1
ATOM 9001 C CA . LYS A 1 1111 ? -40.322 -64.965 -17.086 1.00 88.56 1111 LYS A CA 1
ATOM 9002 C C . LYS A 1 1111 ? -40.964 -65.705 -18.257 1.00 88.56 1111 LYS A C 1
ATOM 9004 O O . LYS A 1 1111 ? -40.599 -66.844 -18.515 1.00 88.56 1111 LYS A O 1
ATOM 9009 N N . ASP A 1 1112 ? -41.870 -65.039 -18.964 1.00 86.25 1112 ASP A N 1
ATOM 9010 C CA . ASP A 1 1112 ? -42.615 -65.582 -20.101 1.00 86.25 1112 ASP A CA 1
ATOM 9011 C C . ASP A 1 1112 ? -42.391 -64.721 -21.347 1.00 86.25 1112 ASP A C 1
ATOM 9013 O O . ASP A 1 1112 ? -41.975 -63.568 -21.249 1.00 86.25 1112 ASP A O 1
ATOM 9017 N N . THR A 1 1113 ? -42.647 -65.277 -22.532 1.00 86.81 1113 THR A N 1
ATOM 9018 C CA . THR A 1 1113 ? -42.480 -64.534 -23.791 1.00 86.81 1113 THR A CA 1
ATOM 9019 C C . THR A 1 1113 ? -43.396 -63.308 -23.802 1.00 86.81 1113 THR A C 1
ATOM 9021 O O . THR A 1 1113 ? -44.617 -63.448 -23.733 1.00 86.81 1113 THR A O 1
ATOM 9024 N N . LEU A 1 1114 ? -42.825 -62.111 -23.936 1.00 87.50 1114 LEU A N 1
ATOM 9025 C CA . LEU A 1 1114 ? -43.578 -60.860 -24.003 1.00 87.50 1114 LEU A CA 1
ATOM 9026 C C . LEU A 1 1114 ? -43.983 -60.574 -25.449 1.00 87.50 1114 LEU A C 1
ATOM 9028 O O . LEU A 1 1114 ? -43.130 -60.548 -26.338 1.00 87.50 1114 LEU A O 1
ATOM 9032 N N . ARG A 1 1115 ? -45.279 -60.339 -25.696 1.00 85.38 1115 ARG A N 1
ATOM 9033 C CA . ARG A 1 1115 ? -45.836 -60.196 -27.055 1.00 85.38 1115 ARG A CA 1
ATOM 9034 C C . ARG A 1 1115 ? -45.099 -59.148 -27.887 1.00 85.38 1115 ARG A C 1
ATOM 9036 O O . ARG A 1 1115 ? -44.800 -59.410 -29.049 1.00 85.38 1115 ARG A O 1
ATOM 9043 N N . PHE A 1 1116 ? -44.795 -57.993 -27.305 1.00 88.00 1116 PHE A N 1
ATOM 9044 C CA . PHE A 1 1116 ? -43.927 -56.997 -27.921 1.00 88.00 1116 PHE A CA 1
ATOM 9045 C C . PHE A 1 1116 ? -43.242 -56.125 -26.862 1.00 88.00 1116 PHE A C 1
ATOM 9047 O O . PHE A 1 1116 ? -43.776 -55.903 -25.776 1.00 88.00 1116 PHE A O 1
ATOM 9054 N N . VAL A 1 1117 ? -42.079 -55.576 -27.204 1.00 90.94 1117 VAL A N 1
ATOM 9055 C CA . VAL A 1 1117 ? -41.425 -54.500 -26.451 1.00 90.94 1117 VAL A CA 1
ATOM 9056 C C . VAL A 1 1117 ? -41.322 -53.269 -27.330 1.00 90.94 1117 VAL A C 1
ATOM 9058 O O . VAL A 1 1117 ? -40.849 -53.361 -28.459 1.00 90.94 1117 VAL A O 1
ATOM 9061 N N . LEU A 1 1118 ? -41.746 -52.123 -26.797 1.00 92.50 1118 LEU A N 1
ATOM 9062 C CA . LEU A 1 1118 ? -41.533 -50.806 -27.381 1.00 92.50 1118 LEU A CA 1
ATOM 9063 C C . LEU A 1 1118 ? -40.761 -49.933 -26.388 1.00 92.50 1118 LEU A C 1
ATOM 9065 O O . LEU A 1 1118 ? -41.206 -49.728 -25.258 1.00 92.50 1118 LEU A O 1
ATOM 9069 N N . ILE A 1 1119 ? -39.631 -49.399 -26.840 1.00 95.19 1119 ILE A N 1
ATOM 9070 C CA . ILE A 1 1119 ? -38.807 -48.428 -26.119 1.00 95.19 1119 ILE A CA 1
ATOM 9071 C C . ILE A 1 1119 ? -38.700 -47.193 -27.002 1.00 95.19 1119 ILE A C 1
ATOM 9073 O O . ILE A 1 1119 ? -38.364 -47.320 -28.178 1.00 95.19 1119 ILE A O 1
ATOM 9077 N N . THR A 1 1120 ? -38.987 -46.016 -26.455 1.00 95.00 1120 THR A N 1
ATOM 9078 C CA . THR A 1 1120 ? -38.859 -44.747 -27.184 1.00 95.00 1120 THR A CA 1
ATOM 9079 C C . THR A 1 1120 ? -38.147 -43.707 -26.342 1.00 95.00 1120 THR A C 1
ATOM 9081 O O . THR A 1 1120 ? -38.513 -43.539 -25.174 1.00 95.00 1120 THR A O 1
ATOM 9084 N N . THR A 1 1121 ? -37.224 -42.964 -26.944 1.00 95.69 1121 THR A N 1
ATOM 9085 C CA . THR A 1 1121 ? -36.646 -41.749 -26.359 1.00 95.69 1121 THR A CA 1
ATOM 9086 C C . THR A 1 1121 ? -37.146 -40.492 -27.058 1.00 95.69 1121 THR A C 1
ATOM 9088 O O . THR A 1 1121 ? -37.646 -40.527 -28.185 1.00 95.69 1121 THR A O 1
ATOM 9091 N N . ASN A 1 1122 ? -37.064 -39.368 -26.353 1.00 93.38 1122 ASN A N 1
ATOM 9092 C CA . ASN A 1 1122 ? -37.270 -38.041 -26.918 1.00 93.38 1122 ASN A CA 1
ATOM 9093 C C . ASN A 1 1122 ? -36.505 -37.003 -26.089 1.00 93.38 1122 ASN A C 1
ATOM 9095 O O . ASN A 1 1122 ? -36.402 -37.140 -24.872 1.00 93.38 1122 ASN A O 1
ATOM 9099 N N . SER A 1 1123 ? -36.032 -35.928 -26.712 1.00 91.88 1123 SER A N 1
ATOM 9100 C CA . SER A 1 1123 ? -35.458 -34.790 -25.996 1.00 91.88 1123 SER A CA 1
ATOM 9101 C C . SER A 1 1123 ? -35.768 -33.468 -26.696 1.00 91.88 1123 SER A C 1
ATOM 9103 O O . SER A 1 1123 ? -35.985 -33.407 -27.907 1.00 91.88 1123 SER A O 1
ATOM 9105 N N . THR A 1 1124 ? -35.807 -32.392 -25.910 1.00 88.44 1124 THR A N 1
ATOM 9106 C CA . THR A 1 1124 ? -35.883 -31.008 -26.396 1.00 88.44 1124 THR A CA 1
ATOM 9107 C C . THR A 1 1124 ? -34.516 -30.318 -26.450 1.00 88.44 1124 THR A C 1
ATOM 9109 O O . THR A 1 1124 ? -34.436 -29.176 -26.901 1.00 88.44 1124 THR A O 1
ATOM 9112 N N . GLU A 1 1125 ? -33.453 -30.971 -25.977 1.00 89.44 1125 GLU A N 1
ATOM 9113 C CA . GLU A 1 1125 ? -32.093 -30.429 -25.947 1.00 89.44 1125 GLU A CA 1
ATOM 9114 C C . GLU A 1 1125 ? -31.463 -30.459 -27.351 1.00 89.44 1125 GLU A C 1
ATOM 9116 O O . GLU A 1 1125 ? -31.534 -31.469 -28.057 1.00 89.44 1125 GLU A O 1
ATOM 9121 N N . LYS A 1 1126 ? -30.862 -29.338 -27.772 1.00 86.31 1126 LYS A N 1
ATOM 9122 C CA . LYS A 1 1126 ? -30.159 -29.219 -29.063 1.00 86.31 1126 LYS A CA 1
ATOM 9123 C C . LYS A 1 1126 ? -28.775 -29.872 -28.988 1.00 86.31 1126 LYS A C 1
ATOM 9125 O O . LYS A 1 1126 ? -28.158 -29.845 -27.924 1.00 86.31 1126 LYS A O 1
ATOM 9130 N N . GLY A 1 1127 ? -28.298 -30.403 -30.117 1.00 86.69 1127 GLY A N 1
ATOM 9131 C CA . GLY A 1 1127 ? -26.957 -30.998 -30.211 1.00 86.69 1127 GLY A CA 1
ATOM 9132 C C . GLY A 1 1127 ? -26.811 -32.329 -29.468 1.00 86.69 1127 GLY A C 1
ATOM 9133 O O . GLY A 1 1127 ? -25.708 -32.680 -29.059 1.00 86.69 1127 GLY A O 1
ATOM 9134 N N . LEU A 1 1128 ? -27.929 -33.026 -29.228 1.00 92.62 1128 LEU A N 1
ATOM 9135 C CA . LEU A 1 1128 ? -27.966 -34.341 -28.596 1.00 92.62 1128 LEU A CA 1
ATOM 9136 C C . LEU A 1 1128 ? -28.307 -35.411 -29.638 1.00 92.62 1128 LEU A C 1
ATOM 9138 O O . LEU A 1 1128 ? -29.368 -35.349 -30.262 1.00 92.62 1128 LEU A O 1
ATOM 9142 N N . ASP A 1 1129 ? -27.427 -36.395 -29.750 1.00 93.12 1129 ASP A N 1
ATOM 9143 C CA . ASP A 1 1129 ? -27.599 -37.647 -30.476 1.00 93.12 1129 ASP A CA 1
ATOM 9144 C C . ASP A 1 1129 ? -27.595 -38.808 -29.470 1.00 93.12 1129 ASP A C 1
ATOM 9146 O O . ASP A 1 1129 ? -26.680 -38.910 -28.644 1.00 93.12 1129 ASP A O 1
ATOM 9150 N N . LEU A 1 1130 ? -28.646 -39.629 -29.485 1.00 93.62 1130 LEU A N 1
ATOM 9151 C CA . LEU A 1 1130 ? -28.838 -40.735 -28.549 1.00 93.62 1130 LEU A CA 1
ATOM 9152 C C . LEU A 1 1130 ? -28.816 -42.055 -29.304 1.00 93.62 1130 LEU A C 1
ATOM 9154 O O . LEU A 1 1130 ? -29.537 -42.208 -30.275 1.00 93.62 1130 LEU A O 1
ATOM 9158 N N . ASP A 1 1131 ? -28.138 -43.046 -28.740 1.00 94.25 1131 ASP A N 1
ATOM 9159 C CA . ASP A 1 1131 ? -28.211 -44.428 -29.198 1.00 94.25 1131 ASP A CA 1
ATOM 9160 C C . ASP A 1 1131 ? -28.893 -45.293 -28.129 1.00 94.25 1131 ASP A C 1
ATOM 9162 O O . ASP A 1 1131 ? -28.601 -45.205 -26.933 1.00 94.25 1131 ASP A O 1
ATOM 9166 N N . LEU A 1 1132 ? -29.824 -46.151 -28.547 1.00 94.88 1132 LEU A N 1
ATOM 9167 C CA . LEU A 1 1132 ? -30.498 -47.118 -27.681 1.00 94.88 1132 LEU A CA 1
ATOM 9168 C C . LEU A 1 1132 ? -30.052 -48.540 -27.995 1.00 94.88 1132 LEU A C 1
ATOM 9170 O O . LEU A 1 1132 ? -30.051 -48.965 -29.153 1.00 94.88 1132 LEU A O 1
ATOM 9174 N N . PHE A 1 1133 ? -29.821 -49.327 -26.947 1.00 94.62 1133 PHE A N 1
ATOM 9175 C CA . PHE A 1 1133 ? -29.512 -50.750 -27.056 1.00 94.62 1133 PHE A CA 1
ATOM 9176 C C . PHE A 1 1133 ? -30.391 -51.568 -26.113 1.00 94.62 1133 PHE A C 1
ATOM 9178 O O . PHE A 1 1133 ? -30.502 -51.271 -24.924 1.00 94.62 1133 PHE A O 1
ATOM 9185 N N . LEU A 1 1134 ? -30.991 -52.631 -26.649 1.00 94.88 1134 LEU A N 1
ATOM 9186 C CA . LEU A 1 1134 ? -31.635 -53.693 -25.886 1.00 94.88 1134 LEU A CA 1
ATOM 9187 C C . LEU A 1 1134 ? -30.732 -54.925 -25.921 1.00 94.88 1134 LEU A C 1
ATOM 9189 O O . LEU A 1 1134 ? -30.450 -55.491 -26.984 1.00 94.88 1134 LEU A O 1
ATOM 9193 N N . ILE A 1 1135 ? -30.292 -55.340 -24.741 1.00 94.56 1135 ILE A N 1
ATOM 9194 C CA . ILE A 1 1135 ? -29.259 -56.354 -24.555 1.00 94.56 1135 ILE A CA 1
ATOM 9195 C C . ILE A 1 1135 ? -29.854 -57.515 -23.766 1.00 94.56 1135 ILE A C 1
ATOM 9197 O O . ILE A 1 1135 ? -30.558 -57.291 -22.784 1.00 94.56 1135 ILE A O 1
ATOM 9201 N N . ARG A 1 1136 ? -29.591 -58.749 -24.201 1.00 94.06 1136 ARG A N 1
ATOM 9202 C CA . ARG A 1 1136 ? -30.019 -59.986 -23.543 1.00 94.06 1136 ARG A CA 1
ATOM 9203 C C . ARG A 1 1136 ? -28.798 -60.785 -23.118 1.00 94.06 1136 ARG A C 1
ATOM 9205 O O . ARG A 1 1136 ? -28.024 -61.188 -23.983 1.00 94.06 1136 ARG A O 1
ATOM 9212 N N . ASP A 1 1137 ? -28.704 -61.104 -21.834 1.00 91.69 1137 ASP A N 1
ATOM 9213 C CA . ASP A 1 1137 ? -27.705 -62.043 -21.324 1.00 91.69 1137 ASP A CA 1
ATOM 9214 C C . ASP A 1 1137 ? -28.005 -63.447 -21.875 1.00 91.69 1137 ASP A C 1
ATOM 9216 O O . ASP A 1 1137 ? -29.001 -64.090 -21.520 1.00 91.69 1137 ASP A O 1
ATOM 9220 N N . LYS A 1 1138 ? -27.180 -63.886 -22.832 1.00 86.50 1138 LYS A N 1
ATOM 9221 C CA . LYS A 1 1138 ? -27.334 -65.178 -23.522 1.00 86.50 1138 LYS A CA 1
ATOM 9222 C C . LYS A 1 1138 ? -26.518 -66.284 -22.863 1.00 86.50 1138 LYS A C 1
ATOM 9224 O O . LYS A 1 1138 ? -26.827 -67.454 -23.082 1.00 86.50 1138 LYS A O 1
ATOM 9229 N N . ASN A 1 1139 ? -25.465 -65.930 -22.130 1.00 87.19 1139 ASN A N 1
ATOM 9230 C CA . ASN A 1 1139 ? -24.534 -66.878 -21.522 1.00 87.19 1139 ASN A CA 1
ATOM 9231 C C . ASN A 1 1139 ? -24.876 -67.174 -20.042 1.00 87.19 1139 ASN A C 1
ATOM 9233 O O . ASN A 1 1139 ? -24.313 -68.103 -19.464 1.00 87.19 1139 ASN A O 1
ATOM 9237 N N . GLY A 1 1140 ? -25.833 -66.438 -19.464 1.00 85.12 1140 GLY A N 1
ATOM 9238 C CA . GLY A 1 1140 ? -26.354 -66.605 -18.110 1.00 85.12 1140 GLY A CA 1
ATOM 9239 C C . GLY A 1 1140 ? -25.443 -66.047 -17.016 1.00 85.12 1140 GLY A C 1
ATOM 9240 O O . GLY A 1 1140 ? -25.567 -66.467 -15.863 1.00 85.12 1140 GLY A O 1
ATOM 9241 N N . ASN A 1 1141 ? -24.497 -65.164 -17.349 1.00 88.31 1141 ASN A N 1
ATOM 9242 C CA . ASN A 1 1141 ? -23.485 -64.679 -16.410 1.00 88.31 1141 ASN A CA 1
ATOM 9243 C C . ASN A 1 1141 ? -23.865 -63.379 -15.674 1.00 88.31 1141 ASN A C 1
ATOM 9245 O O . ASN A 1 1141 ? -23.087 -62.903 -14.839 1.00 88.31 1141 ASN A O 1
ATOM 9249 N N . LEU A 1 1142 ? -25.053 -62.833 -15.951 1.00 88.75 1142 LEU A N 1
ATOM 9250 C CA . LEU A 1 1142 ? -25.602 -61.593 -15.402 1.00 88.75 1142 LEU A CA 1
ATOM 9251 C C . LEU A 1 1142 ? -24.753 -60.341 -15.677 1.00 88.75 1142 LEU A C 1
ATOM 9253 O O . LEU A 1 1142 ? -24.745 -59.401 -14.874 1.00 88.75 1142 LEU A O 1
ATOM 9257 N N . LYS A 1 1143 ? -24.029 -60.319 -16.797 1.00 86.50 1143 LYS A N 1
ATOM 9258 C CA . LYS A 1 1143 ? -23.203 -59.195 -17.243 1.00 86.50 1143 LYS A CA 1
ATOM 9259 C C . LYS A 1 1143 ? -23.469 -58.897 -18.713 1.00 86.50 1143 LYS A C 1
ATOM 9261 O O . LYS A 1 1143 ? -23.925 -59.748 -19.457 1.00 86.50 1143 LYS A O 1
ATOM 9266 N N . VAL A 1 1144 ? -23.160 -57.666 -19.107 1.00 86.56 1144 VAL A N 1
ATOM 9267 C CA . VAL A 1 1144 ? -23.104 -57.259 -20.511 1.00 86.56 1144 VAL A CA 1
ATOM 9268 C C . VAL A 1 1144 ? -21.637 -57.292 -20.920 1.00 86.56 1144 VAL A C 1
ATOM 9270 O O . VAL A 1 1144 ? -20.879 -56.400 -20.539 1.00 86.56 1144 VAL A O 1
ATOM 9273 N N . ASP A 1 1145 ? -21.219 -58.338 -21.630 1.00 85.62 1145 ASP A N 1
ATOM 9274 C CA . ASP A 1 1145 ? -19.802 -58.558 -21.958 1.00 85.62 1145 ASP A CA 1
ATOM 9275 C C . ASP A 1 1145 ? -19.527 -58.910 -23.430 1.00 85.62 1145 ASP A C 1
ATOM 9277 O O . ASP A 1 1145 ? -18.379 -59.137 -23.823 1.00 85.62 1145 ASP A O 1
ATOM 9281 N N . SER A 1 1146 ? -20.557 -58.899 -24.286 1.00 83.38 1146 SER A N 1
ATOM 9282 C CA . SER A 1 1146 ? -20.394 -59.187 -25.712 1.00 83.38 1146 SER A CA 1
ATOM 9283 C C . SER A 1 1146 ? -21.373 -58.429 -26.612 1.00 83.38 1146 SER A C 1
ATOM 9285 O O . SER A 1 1146 ? -22.579 -58.440 -26.381 1.00 83.38 1146 SER A O 1
ATOM 9287 N N . LYS A 1 1147 ? -20.910 -57.900 -27.763 1.00 82.19 1147 LYS A N 1
ATOM 9288 C CA . LYS A 1 1147 ? -21.818 -57.363 -28.810 1.00 82.19 1147 LYS A CA 1
ATOM 9289 C C . LYS A 1 1147 ? -22.831 -58.404 -29.310 1.00 82.19 1147 LYS A C 1
ATOM 9291 O O . LYS A 1 1147 ? -23.881 -58.027 -29.823 1.00 82.19 1147 LYS A O 1
ATOM 9296 N N . LYS A 1 1148 ? -22.552 -59.708 -29.154 1.00 83.50 1148 LYS A N 1
ATOM 9297 C CA . LYS A 1 1148 ? -23.478 -60.796 -29.526 1.00 83.50 1148 LYS A CA 1
ATOM 9298 C C . LYS A 1 1148 ? -24.736 -60.843 -28.649 1.00 83.50 1148 LYS A C 1
ATOM 9300 O O . LYS A 1 1148 ? -25.703 -61.514 -29.023 1.00 83.50 1148 LYS A O 1
ATOM 9305 N N . GLU A 1 1149 ? -24.729 -60.166 -27.505 1.00 89.31 1149 GLU A N 1
ATOM 9306 C CA . GLU A 1 1149 ? -25.853 -60.075 -26.568 1.00 89.31 1149 GLU A CA 1
ATOM 9307 C C . GLU A 1 1149 ? -26.833 -58.959 -26.926 1.00 89.31 1149 GLU A C 1
ATOM 9309 O O . GLU A 1 1149 ? -27.989 -59.001 -26.513 1.00 89.31 1149 GLU A O 1
ATOM 9314 N N . ILE A 1 1150 ? -26.423 -58.001 -27.762 1.00 91.94 1150 ILE A N 1
ATOM 9315 C CA . ILE A 1 1150 ? -27.320 -56.975 -28.295 1.00 91.94 1150 ILE A CA 1
ATOM 9316 C C . ILE A 1 1150 ? -28.321 -57.660 -29.227 1.00 91.94 1150 ILE A C 1
ATOM 9318 O O . ILE A 1 1150 ? -27.944 -58.296 -30.214 1.00 91.94 1150 ILE A O 1
ATOM 9322 N N . ILE A 1 1151 ? -29.608 -57.545 -28.909 1.00 92.88 1151 ILE A N 1
ATOM 9323 C CA . ILE A 1 1151 ? -30.690 -58.161 -29.690 1.00 92.88 1151 ILE A CA 1
ATOM 9324 C C . ILE A 1 1151 ? -31.496 -57.140 -30.491 1.00 92.88 1151 ILE A C 1
ATOM 9326 O O . ILE A 1 1151 ? -32.123 -57.509 -31.480 1.00 92.88 1151 ILE A O 1
ATOM 9330 N N . ALA A 1 1152 ? -31.466 -55.869 -30.094 1.00 92.88 1152 ALA A N 1
ATOM 9331 C CA . ALA A 1 1152 ? -31.992 -54.761 -30.875 1.00 92.88 1152 ALA A CA 1
ATOM 9332 C C . ALA A 1 1152 ? -31.242 -53.476 -30.519 1.00 92.88 1152 ALA A C 1
ATOM 9334 O O . ALA A 1 1152 ? -30.785 -53.307 -29.389 1.00 92.88 1152 ALA A O 1
ATOM 9335 N N . LYS A 1 1153 ? -31.120 -52.570 -31.485 1.00 94.00 1153 LYS A N 1
ATOM 9336 C CA . LYS A 1 1153 ? -30.530 -51.247 -31.293 1.00 94.00 1153 LYS A CA 1
ATOM 9337 C C . LYS A 1 1153 ? -31.200 -50.228 -32.206 1.00 94.00 1153 LYS A C 1
ATOM 9339 O O . LYS A 1 1153 ? -31.745 -50.607 -33.242 1.00 94.00 1153 LYS A O 1
ATOM 9344 N N . SER A 1 1154 ? -31.136 -48.966 -31.821 1.00 93.94 1154 SER A N 1
ATOM 9345 C CA . SER A 1 1154 ? -31.555 -47.812 -32.610 1.00 93.94 1154 SER A CA 1
ATOM 9346 C C . SER A 1 1154 ? -30.425 -46.797 -32.477 1.00 93.94 1154 SER A C 1
ATOM 9348 O O . SER A 1 1154 ? -30.088 -46.433 -31.355 1.00 93.94 1154 SER A O 1
ATOM 9350 N N . THR A 1 1155 ? -29.775 -46.480 -33.595 1.00 91.19 1155 THR A N 1
ATOM 9351 C CA . THR A 1 1155 ? -28.566 -45.640 -33.642 1.00 91.19 1155 THR A CA 1
ATOM 9352 C C . THR A 1 1155 ? -28.698 -44.568 -34.723 1.00 91.19 1155 THR A C 1
ATOM 9354 O O . THR A 1 1155 ? -27.842 -44.438 -35.605 1.00 91.19 1155 THR A O 1
ATOM 9357 N N . SER A 1 1156 ? -29.882 -43.956 -34.816 1.00 87.62 1156 SER A N 1
ATOM 9358 C CA . SER A 1 1156 ? -30.094 -42.859 -35.760 1.00 87.62 1156 SER A CA 1
ATOM 9359 C C . SER A 1 1156 ? -29.422 -41.595 -35.216 1.00 87.62 1156 SER A C 1
ATOM 9361 O O . SER A 1 1156 ? -29.335 -41.479 -34.006 1.00 87.62 1156 SER A O 1
ATOM 9363 N N . PRO A 1 1157 ? -28.969 -40.648 -36.061 1.00 87.38 1157 PRO A N 1
ATOM 9364 C CA . PRO A 1 1157 ? -28.285 -39.435 -35.601 1.00 87.38 1157 PRO A CA 1
ATOM 9365 C C . PRO A 1 1157 ? -29.285 -38.421 -35.004 1.00 87.38 1157 PRO A C 1
ATOM 9367 O O . PRO A 1 1157 ? -29.420 -37.290 -35.486 1.00 87.38 1157 PRO A O 1
ATOM 9370 N N . THR A 1 1158 ? -30.110 -38.856 -34.051 1.00 88.00 1158 THR A N 1
ATOM 9371 C CA . THR A 1 1158 ? -31.199 -38.087 -33.453 1.00 88.00 1158 THR A CA 1
ATOM 9372 C C . THR A 1 1158 ? -31.334 -38.386 -31.961 1.00 88.00 1158 THR A C 1
ATOM 9374 O O . THR A 1 1158 ? -30.919 -39.414 -31.452 1.00 88.00 1158 THR A O 1
ATOM 9377 N N . ASN A 1 1159 ? -32.021 -37.511 -31.228 1.00 87.31 1159 ASN A N 1
ATOM 9378 C CA . ASN A 1 1159 ? -32.410 -37.782 -29.840 1.00 87.31 1159 ASN A CA 1
ATOM 9379 C C . ASN A 1 1159 ? -33.746 -38.553 -29.708 1.00 87.31 1159 ASN A C 1
ATOM 9381 O O . ASN A 1 1159 ? -34.328 -38.601 -28.617 1.00 87.31 1159 ASN A O 1
ATOM 9385 N N . ARG A 1 1160 ? -34.268 -39.106 -30.814 1.00 92.69 1160 ARG A N 1
ATOM 9386 C CA . ARG A 1 1160 ? -35.562 -39.801 -30.905 1.00 92.69 1160 ARG A CA 1
ATOM 9387 C C . ARG A 1 1160 ? -35.379 -41.219 -31.424 1.00 92.69 1160 ARG A C 1
ATOM 9389 O O . ARG A 1 1160 ? -35.746 -41.544 -32.552 1.00 92.69 1160 ARG A O 1
ATOM 9396 N N . GLU A 1 1161 ? -34.907 -42.083 -30.546 1.00 93.88 1161 GLU A N 1
ATOM 9397 C CA . GLU A 1 1161 ? -34.686 -43.482 -30.865 1.00 93.88 1161 GLU A CA 1
ATOM 9398 C C . GLU A 1 1161 ? -35.907 -44.340 -30.545 1.00 93.88 1161 GLU A C 1
ATOM 9400 O O . GLU A 1 1161 ? -36.695 -44.056 -29.631 1.00 93.88 1161 GLU A O 1
ATOM 9405 N N . LYS A 1 1162 ? -36.062 -45.432 -31.297 1.00 94.88 1162 LYS A N 1
ATOM 9406 C CA . LYS A 1 1162 ? -37.162 -46.378 -31.115 1.00 94.88 1162 LYS A CA 1
ATOM 9407 C C . LYS A 1 1162 ? -36.694 -47.810 -31.331 1.00 94.88 1162 LYS A C 1
ATOM 9409 O O . LYS A 1 1162 ? -36.344 -48.198 -32.440 1.00 94.88 1162 LYS A O 1
ATOM 9414 N N . ILE A 1 1163 ? -36.826 -48.636 -30.297 1.00 96.38 1163 ILE A N 1
ATOM 9415 C CA . ILE A 1 1163 ? -36.677 -50.092 -30.402 1.00 96.38 1163 ILE A CA 1
ATOM 9416 C C . ILE A 1 1163 ? -38.059 -50.737 -30.337 1.00 96.38 1163 ILE A C 1
ATOM 9418 O O . ILE A 1 1163 ? -38.828 -50.479 -29.410 1.00 96.38 1163 ILE A O 1
ATOM 9422 N N . TYR A 1 1164 ? -38.357 -51.596 -31.312 1.00 93.62 1164 TYR A N 1
ATOM 9423 C CA . TYR A 1 1164 ? -39.541 -52.448 -31.322 1.00 93.62 1164 TYR A CA 1
ATOM 9424 C C . TYR A 1 1164 ? -39.143 -53.901 -31.591 1.00 93.62 1164 TYR A C 1
ATOM 9426 O O . TYR A 1 1164 ? -38.503 -54.184 -32.602 1.00 93.62 1164 TYR A O 1
ATOM 9434 N N . VAL A 1 1165 ? -39.525 -54.819 -30.702 1.00 92.19 1165 VAL A N 1
ATOM 9435 C CA . VAL A 1 1165 ? -39.240 -56.258 -30.834 1.00 92.19 1165 VAL A CA 1
ATOM 9436 C C . VAL A 1 1165 ? -40.525 -57.052 -30.628 1.00 92.19 1165 VAL A C 1
ATOM 9438 O O . VAL A 1 1165 ? -41.171 -56.910 -29.592 1.00 92.19 1165 VAL A O 1
ATOM 9441 N N . ASN A 1 1166 ? -40.875 -57.900 -31.598 1.00 88.75 1166 ASN A N 1
ATOM 9442 C CA . ASN A 1 1166 ? -41.984 -58.850 -31.494 1.00 88.75 1166 ASN A CA 1
ATOM 9443 C C . ASN A 1 1166 ? -41.544 -60.123 -30.766 1.00 88.75 1166 ASN A C 1
ATOM 9445 O O . ASN A 1 1166 ? -40.472 -60.649 -31.054 1.00 88.75 1166 ASN A O 1
ATOM 9449 N N . PHE A 1 1167 ? -42.404 -60.632 -29.882 1.00 88.50 1167 PHE A N 1
ATOM 9450 C CA . PHE A 1 1167 ? -42.223 -61.881 -29.139 1.00 88.50 1167 PHE A CA 1
ATOM 9451 C C . PHE A 1 1167 ? -40.857 -61.975 -28.441 1.00 88.50 1167 PHE A C 1
ATOM 9453 O O . PHE A 1 1167 ? -40.045 -62.850 -28.743 1.00 88.50 1167 PHE A O 1
ATOM 9460 N N . LEU A 1 1168 ? -40.593 -61.062 -27.501 1.00 91.38 1168 LEU A N 1
ATOM 9461 C CA . LEU A 1 1168 ? -39.351 -61.055 -26.734 1.00 91.38 1168 LEU A CA 1
ATOM 9462 C C . LEU A 1 1168 ? -39.309 -62.290 -25.804 1.00 91.38 1168 LEU A C 1
ATOM 9464 O O . LEU A 1 1168 ? -40.170 -62.406 -24.930 1.00 91.38 1168 LEU A O 1
ATOM 9468 N N . PRO A 1 1169 ? -38.354 -63.225 -25.966 1.00 90.06 1169 PRO A N 1
ATOM 9469 C CA . PRO A 1 1169 ? -38.342 -64.484 -25.216 1.00 90.06 1169 PRO A CA 1
ATOM 9470 C C . PRO A 1 1169 ? -37.966 -64.292 -23.732 1.00 90.06 1169 PRO A C 1
ATOM 9472 O O . PRO A 1 1169 ? -37.336 -63.291 -23.391 1.00 90.06 1169 PRO A O 1
ATOM 9475 N N . PRO A 1 1170 ? -38.247 -65.261 -22.842 1.00 91.06 1170 PRO A N 1
ATOM 9476 C CA . PRO A 1 1170 ? -37.796 -65.222 -21.449 1.00 91.06 1170 PRO A CA 1
ATOM 9477 C C . PRO A 1 1170 ? -36.278 -65.034 -21.314 1.00 91.06 1170 PRO A C 1
ATOM 9479 O O . PRO A 1 1170 ? -35.503 -65.574 -22.111 1.00 91.06 1170 PRO A O 1
ATOM 9482 N N . GLY A 1 1171 ? -35.824 -64.287 -20.310 1.00 92.19 1171 GLY A N 1
ATOM 9483 C CA . GLY A 1 1171 ? -34.397 -64.041 -20.077 1.00 92.19 1171 GLY A CA 1
ATOM 9484 C C . GLY A 1 1171 ? -34.112 -62.814 -19.214 1.00 92.19 1171 GLY A C 1
ATOM 9485 O O . GLY A 1 1171 ? -35.031 -62.192 -18.682 1.00 92.19 1171 GLY A O 1
ATOM 9486 N N . VAL A 1 1172 ? -32.828 -62.474 -19.090 1.00 95.25 1172 VAL A N 1
ATOM 9487 C CA . VAL A 1 1172 ? -32.359 -61.277 -18.378 1.00 95.25 1172 VAL A CA 1
ATOM 9488 C C . VAL A 1 1172 ? -31.919 -60.224 -19.389 1.00 95.25 1172 VAL A C 1
ATOM 9490 O O . VAL A 1 1172 ? -31.202 -60.535 -20.342 1.00 95.25 1172 VAL A O 1
ATOM 9493 N N . TYR A 1 1173 ? -32.374 -58.989 -19.193 1.00 94.75 1173 TYR A N 1
ATOM 9494 C CA . TYR A 1 1173 ? -32.223 -57.898 -20.147 1.00 94.75 1173 TYR A CA 1
ATOM 9495 C C . TYR A 1 1173 ? -31.641 -56.631 -19.519 1.00 94.75 1173 TYR A C 1
ATOM 9497 O O . TYR A 1 1173 ? -31.878 -56.338 -18.348 1.00 94.75 1173 TYR A O 1
ATOM 9505 N N . TRP A 1 1174 ? -30.940 -55.844 -20.333 1.00 95.06 1174 TRP A N 1
ATOM 9506 C CA . TRP A 1 1174 ? -30.522 -54.477 -20.025 1.00 95.06 1174 TRP A CA 1
ATOM 9507 C C . TRP A 1 1174 ? -30.945 -53.534 -21.142 1.00 95.06 1174 TRP A C 1
ATOM 9509 O O . TRP A 1 1174 ? -31.006 -53.915 -22.315 1.00 95.06 1174 TRP A O 1
ATOM 9519 N N . ILE A 1 1175 ? -31.205 -52.289 -20.763 1.00 94.62 1175 ILE A N 1
ATOM 9520 C CA . I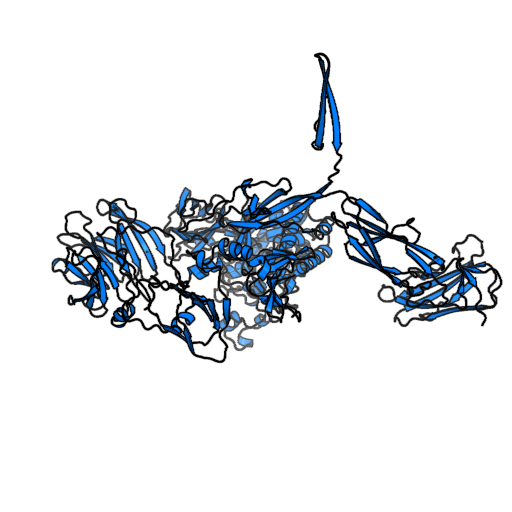LE A 1 1175 ? -31.486 -51.193 -21.682 1.00 94.62 1175 ILE A CA 1
ATOM 9521 C C . ILE A 1 1175 ? -30.441 -50.118 -21.450 1.00 94.62 1175 ILE A C 1
ATOM 9523 O O . ILE A 1 1175 ? -30.318 -49.606 -20.339 1.00 94.62 1175 ILE A O 1
ATOM 9527 N N . TYR A 1 1176 ? -29.675 -49.819 -22.488 1.00 95.06 1176 TYR A N 1
ATOM 9528 C CA . TYR A 1 1176 ? -28.623 -48.811 -22.459 1.00 95.06 1176 TYR A CA 1
ATOM 9529 C C . TYR A 1 1176 ? -29.073 -47.640 -23.328 1.00 95.06 1176 TYR A C 1
ATOM 9531 O O . TYR A 1 1176 ? -29.526 -47.852 -24.456 1.00 95.06 1176 TYR A O 1
ATOM 9539 N N . ALA A 1 1177 ? -28.969 -46.426 -22.790 1.00 94.25 1177 ALA A N 1
ATOM 9540 C CA . ALA A 1 1177 ? -29.115 -45.187 -23.540 1.00 94.25 1177 ALA A CA 1
ATOM 9541 C C . ALA A 1 1177 ? -27.774 -44.447 -23.499 1.00 94.25 1177 ALA A C 1
ATOM 9543 O O . ALA A 1 1177 ? -27.325 -44.013 -22.438 1.00 94.25 1177 ALA A O 1
ATOM 9544 N N . GLN A 1 1178 ? -27.136 -44.374 -24.660 1.00 94.25 1178 GLN A N 1
ATOM 9545 C CA . GLN A 1 1178 ? -25.799 -43.843 -24.873 1.00 94.25 1178 GLN A CA 1
ATOM 9546 C C . GLN A 1 1178 ? -25.899 -42.440 -25.478 1.00 94.25 1178 GLN A C 1
ATOM 9548 O O . GLN A 1 1178 ? -26.613 -42.240 -26.461 1.00 94.25 1178 GLN A O 1
ATOM 9553 N N . GLY A 1 1179 ? -25.182 -41.466 -24.920 1.00 92.19 1179 GLY A N 1
ATOM 9554 C CA . GLY A 1 1179 ? -25.016 -40.154 -25.545 1.00 92.19 1179 GLY A CA 1
ATOM 9555 C C . GLY A 1 1179 ? -23.930 -40.209 -26.612 1.00 92.19 1179 GLY A C 1
ATOM 9556 O O . GLY A 1 1179 ? -22.770 -39.942 -26.309 1.00 92.19 1179 GLY A O 1
ATOM 9557 N N . CYS A 1 1180 ? -24.306 -40.563 -27.844 1.00 89.56 1180 CYS A N 1
ATOM 9558 C CA . CYS A 1 1180 ? -23.387 -40.703 -28.977 1.00 89.56 1180 CYS A CA 1
ATOM 9559 C C . CYS A 1 1180 ? -22.706 -39.369 -29.320 1.00 89.56 1180 CYS A C 1
ATOM 9561 O O . CYS A 1 1180 ? -21.486 -39.305 -29.465 1.00 89.56 1180 CYS A O 1
ATOM 9563 N N . THR A 1 1181 ? -23.479 -38.280 -29.353 1.00 90.50 1181 THR A N 1
ATOM 9564 C CA . THR A 1 1181 ? -22.963 -36.909 -29.465 1.00 90.50 1181 THR A CA 1
ATOM 9565 C C . THR A 1 1181 ? -23.702 -36.011 -28.483 1.00 90.50 1181 THR A C 1
ATOM 9567 O O . THR A 1 1181 ? -24.927 -35.909 -28.513 1.00 90.50 1181 THR A O 1
ATOM 9570 N N . VAL A 1 1182 ? -22.957 -35.342 -27.608 1.00 90.75 1182 VAL A N 1
ATOM 9571 C CA . VAL A 1 1182 ? -23.478 -34.410 -26.608 1.00 90.75 1182 VAL A CA 1
ATOM 9572 C C . VAL A 1 1182 ? -22.667 -33.116 -26.679 1.00 90.75 1182 VAL A C 1
ATOM 9574 O O . VAL A 1 1182 ? -21.597 -32.994 -26.077 1.00 90.75 1182 VAL A O 1
ATOM 9577 N N . GLU A 1 1183 ? -23.176 -32.135 -27.429 1.00 83.81 1183 GLU A N 1
ATOM 9578 C CA . GLU A 1 1183 ? -22.530 -30.823 -27.576 1.00 83.81 1183 GLU A CA 1
ATOM 9579 C C . GLU A 1 1183 ? -22.358 -30.108 -26.214 1.00 83.81 1183 GLU A C 1
ATOM 9581 O O . GLU A 1 1183 ? -23.166 -30.261 -25.294 1.00 83.81 1183 GLU A O 1
ATOM 9586 N N . ASP A 1 1184 ? -21.298 -29.301 -26.089 1.00 80.50 1184 ASP A N 1
ATOM 9587 C CA . ASP A 1 1184 ? -20.889 -28.546 -24.885 1.00 80.50 1184 ASP A CA 1
ATOM 9588 C C . ASP A 1 1184 ? -20.301 -29.365 -23.713 1.00 80.50 1184 ASP A C 1
ATOM 9590 O O . ASP A 1 1184 ? -20.010 -28.794 -22.660 1.00 80.50 1184 ASP A O 1
ATOM 9594 N N . HIS A 1 1185 ? -20.106 -30.683 -23.863 1.00 68.19 1185 HIS A N 1
ATOM 9595 C CA . HIS A 1 1185 ? -19.509 -31.586 -22.856 1.00 68.19 1185 HIS A CA 1
ATOM 9596 C C . HIS A 1 1185 ? -20.205 -31.623 -21.470 1.00 68.19 1185 HIS A C 1
ATOM 9598 O O . HIS A 1 1185 ? -19.667 -32.189 -20.516 1.00 68.19 1185 HIS A O 1
ATOM 9604 N N . GLY A 1 1186 ? -21.403 -31.045 -21.332 1.00 84.81 1186 GLY A N 1
ATOM 9605 C CA . GLY A 1 1186 ? -22.249 -31.131 -20.134 1.00 84.81 1186 GLY A CA 1
ATOM 9606 C C . GLY A 1 1186 ? -23.397 -32.137 -20.303 1.00 84.81 1186 GLY A C 1
ATOM 9607 O O . GLY A 1 1186 ? -23.768 -32.437 -21.436 1.00 84.81 1186 GLY A O 1
ATOM 9608 N N . PRO A 1 1187 ? -24.005 -32.651 -19.211 1.00 90.69 1187 PRO A N 1
ATOM 9609 C CA . PRO A 1 1187 ? -25.116 -33.589 -19.330 1.00 90.69 1187 PRO A CA 1
ATOM 9610 C C . PRO A 1 1187 ? -26.337 -32.932 -19.975 1.00 90.69 1187 PRO A C 1
ATOM 9612 O O . PRO A 1 1187 ? -26.751 -31.842 -19.566 1.00 90.69 1187 PRO A O 1
ATOM 9615 N N . LYS A 1 1188 ? -26.960 -33.627 -20.928 1.00 92.88 1188 LYS A N 1
ATOM 9616 C CA . LYS A 1 1188 ? -28.224 -33.213 -21.549 1.00 92.88 1188 LYS A CA 1
ATOM 9617 C C . LYS A 1 1188 ? -29.364 -34.078 -21.017 1.00 92.88 1188 LYS A C 1
ATOM 9619 O O . LYS A 1 1188 ? -29.158 -35.178 -20.502 1.00 92.88 1188 LYS A O 1
ATOM 9624 N N . LYS A 1 1189 ? -30.578 -33.544 -21.084 1.00 93.88 1189 LYS A N 1
ATOM 9625 C CA . LYS A 1 1189 ? -31.786 -34.217 -20.609 1.00 93.88 1189 LYS A CA 1
ATOM 9626 C C . LYS A 1 1189 ? -32.461 -35.002 -21.720 1.00 93.88 1189 LYS A C 1
ATOM 9628 O O . LYS A 1 1189 ? -32.494 -34.542 -22.857 1.00 93.88 1189 LYS A O 1
ATOM 9633 N N . PHE A 1 1190 ? -33.077 -36.124 -21.381 1.00 93.94 1190 PHE A N 1
ATOM 9634 C CA . PHE A 1 1190 ? -33.968 -36.858 -22.271 1.00 93.94 1190 PHE A CA 1
ATOM 9635 C C . PHE A 1 1190 ? -35.082 -37.560 -21.490 1.00 93.94 1190 PHE A C 1
ATOM 9637 O O . PHE A 1 1190 ? -34.979 -37.803 -20.287 1.00 93.94 1190 PHE A O 1
ATOM 9644 N N . ASP A 1 1191 ? -36.154 -37.884 -22.197 1.00 94.38 1191 ASP A N 1
ATOM 9645 C CA . ASP A 1 1191 ? -37.265 -38.680 -21.707 1.00 94.38 1191 ASP A CA 1
ATOM 9646 C C . ASP A 1 1191 ? -37.190 -40.079 -22.332 1.00 94.38 1191 ASP A C 1
ATOM 9648 O O . ASP A 1 1191 ? -36.897 -40.214 -23.522 1.00 94.38 1191 ASP A O 1
ATOM 9652 N N . ILE A 1 1192 ? -37.505 -41.124 -21.563 1.00 93.94 1192 ILE A N 1
ATOM 9653 C CA . ILE A 1 1192 ? -37.563 -42.508 -22.055 1.00 93.94 1192 ILE A CA 1
ATOM 9654 C C . ILE A 1 1192 ? -38.827 -43.220 -21.580 1.00 93.94 1192 ILE A C 1
ATOM 9656 O O . ILE A 1 1192 ? -39.218 -43.136 -20.413 1.00 93.94 1192 ILE A O 1
ATOM 9660 N N . LYS A 1 1193 ? -39.494 -43.920 -22.502 1.00 94.06 1193 LYS A N 1
ATOM 9661 C CA . LYS A 1 1193 ? -40.767 -44.612 -22.274 1.00 94.06 1193 LYS A CA 1
ATOM 9662 C C . LYS A 1 1193 ? -40.696 -46.073 -22.707 1.00 94.06 1193 LYS A C 1
ATOM 9664 O O . LYS A 1 1193 ? -40.132 -46.388 -23.753 1.00 94.06 1193 LYS A O 1
ATOM 9669 N N . PHE A 1 1194 ? -41.347 -46.928 -21.928 1.00 92.62 1194 PHE A N 1
ATOM 9670 C CA . PHE A 1 1194 ? -41.425 -48.375 -22.100 1.00 92.62 1194 PHE A CA 1
ATOM 9671 C C . PHE A 1 1194 ? -42.881 -48.832 -22.276 1.00 92.62 1194 PHE A C 1
ATOM 9673 O O . PHE A 1 1194 ? -43.798 -48.268 -21.669 1.00 92.62 1194 PHE A O 1
ATOM 9680 N N . SER A 1 1195 ? -43.109 -49.881 -23.072 1.00 90.38 1195 SER A N 1
ATOM 9681 C CA . SER A 1 1195 ? -44.416 -50.559 -23.148 1.00 90.38 1195 SER A CA 1
ATOM 9682 C C . SER A 1 1195 ? -44.749 -51.386 -21.907 1.00 90.38 1195 SER A C 1
ATOM 9684 O O . SER A 1 1195 ? -45.904 -51.743 -21.716 1.00 90.38 1195 SER A O 1
ATOM 9686 N N . PHE A 1 1196 ? -43.766 -51.665 -21.054 1.00 89.94 1196 PHE A N 1
ATOM 9687 C CA . PHE A 1 1196 ? -43.908 -52.500 -19.866 1.00 89.94 1196 PHE A CA 1
ATOM 9688 C C . PHE A 1 1196 ? -43.565 -51.726 -18.589 1.00 89.94 1196 PHE A C 1
ATOM 9690 O O . PHE A 1 1196 ? -42.933 -50.669 -18.636 1.00 89.94 1196 PHE A O 1
ATOM 9697 N N . LYS A 1 1197 ? -43.957 -52.270 -17.434 1.00 86.62 1197 LYS A N 1
ATOM 9698 C CA . LYS A 1 1197 ? -43.455 -51.850 -16.115 1.00 86.62 1197 LYS A CA 1
ATOM 9699 C C . LYS A 1 1197 ? -42.604 -52.963 -15.523 1.00 86.62 1197 LYS A C 1
ATOM 9701 O O . LYS A 1 1197 ? -42.666 -54.103 -15.974 1.00 86.62 1197 LYS A O 1
ATOM 9706 N N . VAL A 1 1198 ? -41.840 -52.641 -14.488 1.00 89.50 1198 VAL A N 1
ATOM 9707 C CA . VAL A 1 1198 ? -41.147 -53.651 -13.684 1.00 89.50 1198 VAL A CA 1
ATOM 9708 C C . VAL A 1 1198 ? -41.780 -53.734 -12.304 1.00 89.50 1198 VAL A C 1
ATOM 9710 O O . VAL A 1 1198 ? -42.257 -52.731 -11.780 1.00 89.50 1198 VAL A O 1
ATOM 9713 N N . ASN A 1 1199 ? -41.806 -54.916 -11.700 1.00 87.69 1199 ASN A N 1
ATOM 9714 C CA . ASN A 1 1199 ? -42.164 -55.050 -10.290 1.00 87.69 1199 ASN A CA 1
ATOM 9715 C C . ASN A 1 1199 ? -40.933 -54.823 -9.383 1.00 87.69 1199 ASN A C 1
ATOM 9717 O O . ASN A 1 1199 ? -39.827 -54.567 -9.856 1.00 87.69 1199 ASN A O 1
ATOM 9721 N N . LYS A 1 1200 ? -41.112 -54.942 -8.062 1.00 84.00 1200 LYS A N 1
ATOM 9722 C CA . LYS A 1 1200 ? -40.037 -54.777 -7.060 1.00 84.00 1200 LYS A CA 1
ATOM 9723 C C . LYS A 1 1200 ? -38.842 -55.734 -7.214 1.00 84.00 1200 LYS A C 1
ATOM 9725 O O . LYS A 1 1200 ? -37.783 -55.479 -6.656 1.00 84.00 1200 LYS A O 1
ATOM 9730 N N . ASN A 1 1201 ? -39.011 -56.832 -7.951 1.00 86.44 1201 ASN A N 1
ATOM 9731 C CA . ASN A 1 1201 ? -37.954 -57.799 -8.251 1.00 86.44 1201 ASN A CA 1
ATOM 9732 C C . ASN A 1 1201 ? -37.273 -57.502 -9.599 1.00 86.44 1201 ASN A C 1
ATOM 9734 O O . ASN A 1 1201 ? -36.553 -58.352 -10.113 1.00 86.44 1201 ASN A O 1
ATOM 9738 N N . MET A 1 1202 ? -37.526 -56.327 -10.192 1.00 90.69 1202 MET A N 1
ATOM 9739 C CA . MET A 1 1202 ? -37.118 -55.972 -11.556 1.00 90.69 1202 MET A CA 1
ATOM 9740 C C . MET A 1 1202 ? -37.690 -56.922 -12.621 1.00 90.69 1202 MET A C 1
ATOM 9742 O O . MET A 1 1202 ? -37.151 -57.016 -13.723 1.00 90.69 1202 MET A O 1
ATOM 9746 N N . GLU A 1 1203 ? -38.785 -57.631 -12.319 1.00 90.38 1203 GLU A N 1
ATOM 9747 C CA . GLU A 1 1203 ? -39.437 -58.494 -13.301 1.00 90.38 1203 GLU A CA 1
ATOM 9748 C C . GLU A 1 1203 ? -40.334 -57.654 -14.202 1.00 90.38 1203 GLU A C 1
ATOM 9750 O O . GLU A 1 1203 ? -41.180 -56.897 -13.714 1.00 90.38 1203 GLU A O 1
ATOM 9755 N N . ILE A 1 1204 ? -40.158 -57.808 -15.509 1.00 89.06 1204 ILE A N 1
ATOM 9756 C CA . ILE A 1 1204 ? -40.994 -57.186 -16.524 1.00 89.06 1204 ILE A CA 1
ATOM 9757 C C . ILE A 1 1204 ? -42.407 -57.756 -16.393 1.00 89.06 1204 ILE A C 1
ATOM 9759 O O . ILE A 1 1204 ? -42.627 -58.960 -16.519 1.00 89.06 1204 ILE A O 1
ATOM 9763 N N . VAL A 1 1205 ? -43.362 -56.869 -16.142 1.00 83.56 1205 VAL A N 1
ATOM 9764 C CA . VAL A 1 1205 ? -44.789 -57.170 -16.065 1.00 83.56 1205 VAL A CA 1
ATOM 9765 C C . VAL A 1 1205 ? -45.500 -56.460 -17.212 1.00 83.56 1205 VAL A C 1
ATOM 9767 O O . VAL A 1 1205 ? -45.377 -55.242 -17.384 1.00 83.56 1205 VAL A O 1
ATOM 9770 N N . ASP A 1 1206 ? -46.204 -57.252 -18.022 1.00 67.31 1206 ASP A N 1
ATOM 9771 C CA . ASP A 1 1206 ? -46.924 -56.779 -19.202 1.00 67.31 1206 ASP A CA 1
ATOM 9772 C C . ASP A 1 1206 ? -48.065 -55.838 -18.795 1.00 67.31 1206 ASP A C 1
ATOM 9774 O O . ASP A 1 1206 ? -48.826 -56.117 -17.864 1.00 67.31 1206 ASP A O 1
ATOM 9778 N N . TYR A 1 1207 ? -48.176 -54.714 -19.498 1.00 59.09 1207 TYR A N 1
ATOM 9779 C CA . TYR A 1 1207 ? -49.336 -53.841 -19.414 1.00 59.09 1207 TYR A CA 1
ATOM 9780 C C . TYR A 1 1207 ? -50.123 -54.061 -20.698 1.00 59.09 1207 TYR A C 1
ATOM 9782 O O . TYR A 1 1207 ? -49.739 -53.550 -21.748 1.00 59.09 1207 TYR A O 1
ATOM 9790 N N . GLY A 1 1208 ? -51.199 -54.847 -20.598 1.00 52.25 1208 GLY A N 1
ATOM 9791 C CA . GLY A 1 1208 ? -52.067 -55.167 -21.724 1.00 52.25 1208 GLY A CA 1
ATOM 9792 C C . GLY A 1 1208 ? -52.482 -53.909 -22.484 1.00 52.25 1208 GLY A C 1
ATOM 9793 O O . GLY A 1 1208 ? -53.256 -53.098 -21.972 1.00 52.25 1208 GLY A O 1
ATOM 9794 N N . TYR A 1 1209 ? -51.939 -53.768 -23.689 1.00 40.78 1209 TYR A N 1
ATOM 9795 C CA . TYR A 1 1209 ? -52.543 -53.022 -24.785 1.00 40.78 1209 TYR A CA 1
ATOM 9796 C C . TYR A 1 1209 ? -53.149 -54.017 -25.766 1.00 40.78 1209 TYR A C 1
ATOM 9798 O O . TYR A 1 1209 ? -52.454 -55.004 -26.119 1.00 40.78 1209 TYR A O 1
#

pLDDT: mean 72.26, std 22.36, range [20.08, 98.12]

Nearest PDB structures (foldseek):
  2qfe-assembly1_A  TM=5.563E-01  e=1.106E-01  Homo sapiens
  3pvm-assembly2_D  TM=1.821E-01  e=7.332E-04  Naja kaouthia
  4jhz-assembly1_A  TM=2.184E-01  e=4.137E-02  Escherichia coli K-12
  5hxb-assembly2_B  TM=1.232E-01  e=1.152E-02  Homo sapiens
  5hxb-assembly1_Y  TM=1.099E-01  e=1.625E-02  Homo sapiens

Solvent-accessible surface area (backbone atoms only — not comparable to full-atom values): 68288 Å² total; per-residue (Å²): 134,91,77,78,94,68,101,79,72,61,76,50,77,49,79,46,74,56,80,62,91,94,47,78,54,75,47,78,50,78,47,81,60,88,78,74,68,54,76,50,78,47,76,47,78,48,75,36,51,40,68,31,73,48,72,70,76,92,68,82,88,89,84,70,70,73,70,57,74,77,57,88,52,37,69,83,50,45,60,46,31,51,54,41,45,56,56,46,23,36,38,81,43,69,78,60,61,78,50,80,48,68,50,99,84,61,43,78,31,39,38,33,94,90,43,50,40,50,86,93,38,85,55,75,81,79,81,56,97,59,58,48,79,55,80,98,78,70,61,44,41,30,36,89,86,74,49,45,24,38,88,85,71,49,52,49,86,81,43,48,73,59,53,52,53,51,55,64,70,57,86,68,86,79,90,72,89,57,81,78,67,78,82,76,65,54,81,46,78,58,66,93,88,58,57,69,49,78,54,64,61,66,49,34,37,42,38,53,102,56,30,40,38,40,32,32,85,82,25,38,38,37,47,50,78,81,50,39,43,41,53,54,91,73,100,62,94,72,91,66,65,48,49,38,35,56,45,76,83,58,60,85,36,59,56,79,82,73,93,86,82,81,95,68,86,55,77,51,51,76,73,91,66,94,82,80,84,80,88,70,84,76,81,78,67,97,79,74,55,58,77,53,80,61,94,66,88,83,78,79,63,77,51,96,88,72,55,69,55,89,58,53,56,68,58,58,70,72,47,54,83,72,46,34,37,30,40,44,58,78,83,75,80,83,45,59,16,38,40,36,9,22,40,79,13,34,36,36,35,38,40,58,89,71,52,73,52,74,51,67,60,80,39,53,43,42,20,26,53,42,63,50,83,86,39,66,30,27,13,9,43,73,7,32,42,29,60,50,84,83,44,61,84,44,64,66,62,31,38,19,26,48,34,58,48,49,83,86,68,80,84,49,49,18,40,35,36,10,10,40,83,4,43,30,31,38,26,49,66,94,69,52,79,68,67,44,76,73,49,77,61,40,47,44,16,41,50,43,65,44,51,81,84,70,80,84,45,66,19,41,40,36,30,21,73,83,34,38,35,38,36,27,46,48,78,55,95,90,40,68,42,81,78,49,66,49,68,61,66,87,54,67,50,55,53,51,44,54,58,64,52,58,90,52,72,45,62,64,43,86,62,23,55,69,60,38,52,53,52,52,52,51,57,71,70,43,55,82,89,44,34,50,61,35,45,43,41,59,39,51,45,40,66,66,51,52,53,44,19,53,72,69,72,31,56,64,50,49,55,54,50,42,54,46,52,55,60,39,38,77,55,32,73,20,41,44,78,42,84,52,101,69,51,57,31,41,29,33,65,88,74,40,67,50,58,44,69,54,33,48,54,25,41,57,36,80,37,66,68,85,47,71,60,50,37,37,45,51,69,78,48,78,50,61,35,73,80,75,74,41,53,63,71,55,53,73,58,57,72,86,66,80,35,78,37,92,89,27,50,37,60,54,67,49,53,75,68,34,62,74,57,51,56,49,45,60,68,30,69,36,58,68,55,37,51,52,52,51,40,70,66,59,20,44,73,49,90,90,38,72,34,41,80,41,76,86,63,86,60,67,50,45,55,54,30,56,47,64,30,45,31,32,50,60,38,47,28,50,35,46,39,52,52,37,27,52,71,67,36,36,35,41,41,28,34,29,45,23,71,74,45,36,25,26,37,34,62,55,89,93,43,78,36,41,36,31,59,78,43,91,64,20,61,78,32,42,35,64,81,32,43,67,66,79,42,71,49,42,34,31,33,36,43,40,47,49,74,49,74,44,85,46,32,79,79,61,49,46,65,46,11,41,42,37,41,38,32,24,25,57,76,71,46,53,33,19,54,27,38,37,41,36,18,24,24,57,93,85,38,83,26,60,30,52,69,51,58,19,38,84,72,4,38,43,74,46,71,31,21,43,43,97,74,18,25,33,38,39,38,45,48,97,46,38,61,25,61,46,76,76,43,77,58,50,56,74,38,76,48,81,47,75,38,59,19,74,32,64,84,85,74,85,79,65,67,60,41,82,57,94,44,55,41,84,76,46,69,41,33,30,39,76,35,44,38,86,74,58,86,56,52,52,62,52,81,44,93,89,40,96,58,74,44,70,42,55,54,60,36,77,47,72,41,84,65,94,70,88,66,78,59,34,26,23,72,56,95,89,36,57,22,38,41,29,89,42,74,58,28,27,37,38,36,33,31,37,37,49,46,80,49,80,82,68,64,35,46,67,49,78,47,64,77,81,85,63,89,46,44,38,38,44,74,48,62,38,41,39,40,38,51,49,95,79,34,54,55,33,33,29,41,18,62,69,62,65,80,50,78,43,81,75,50,63,52,50,67,49,80,48,70,51,61,38,29,72,51,25,53,50,80,23,40,82,34,33,33,31,40,37,41,27,28,66,81,72,38,65,30,69,42,75,78,43,78,45,59,28,38,65,54,37,66,40,67,76,37,59,32,35,66,32,54,76,84,51,83,49,92,40,46,47,19,40,43,63,77,30,36,32,84,59,67,37,72,60,46,43,40,39,39,38,53,89,57,81,62,43,20,30,29,38,38,39,31,36,45,81,86,74,78,86,58,94,86,51,63,85,28,52,78,49,65,22,77,56,98,31,39,65,29,61,44,77,43,75,56,42,64,53,45,42,31,37,38,34,41,18,15,58,40,36,60,90,81,49,73,44,52,32,31,44,37,45,56,43,33,41,43,67,81,31,31,59,41,84,56,92,125

Radius of gyration: 43.41 Å; Cα contacts (8 Å, |Δi|>4): 2583; chains: 1; bounding box: 84×129×110 Å

Sequence (1209 aa):
MKIQSFEHFVIRFIIYYKKKGGKMNIWILVFLIFTQWEYTRDTIDLVIPPGKIVTLNSDAHKTQLDSMLSLKIPAWIKDKLINKLEDLEMEEIPDSVMDFTINKERKLVYITPKGLYSEGKLVTPLRHPEYYRLGVSGDYLVKNTGEVIDLQGRKVAEILPEVTDFLINRGNYLFVKDKRLLKKQKIYFLDKKISSFQIENVVSIAGFNNGLLIFTQDGIYRSQKGHFIRILPLKIQAQKLRVILNHEGAIERIIYLAKGRLKSFSVNTIPLITLNTSNQFMKISPSHGFSLAFRNKDTLIALDNGLILSNLKDTLMQTDAYPIIKVYGVDSDGLMDILIGGKRGSIQIRYGNGRDTTINLQSGQYSSPTVFNGHIVTGALDGKIYGDPLLKNIDVGSSSVPACYDFNRDGIDDIVIGNQDGKVYLYLSPDYSDGIFLYDAGELSRPVIHDVDADGLPDIVVTNVEGKAYFLKNYGNLRFVETASFMMETEEFKDLSNRYINQGMPVRIRTGKIYVDKLLELLKSCDSKIIDEVAFSIAYMPSEVLRAMIKMGNIDLLKLNAESIYRMADITPYAKIIEAENYTTIVYDSVDTLPYLDYYFYVVHPRILYEIPARIDVSFWDKPPSYYGMSEKEWLKYSKYQIYRKNGQFWRLYWENYDPLLNLIKKSRTLLETAKNIHQYFTWNRENAIMRFGYLTQDLQPLLIWAKKYGSCGEQSILLASIARTALIPIYVVTDRGEDHQWNEFWYQGTWHHWDLNMKKGIDNPSASAEGMKKNVSSVTGWRPDDHLFDVTSHGYTETGLLKITVLASNNIPADGALVVVRSHWNNRNSVAIWGYTNENGEISFNLGYEPLGYTVEALSPLGIAGISNLFLNEHDTVEITLKLPLEFRQEIPTSFKPDSLKLVKGELFIKVPDFITGAPYRIINSYIRDTVKYRGTGIKKIKIANLSNTIFTMVHGKTAIFNPYILSWMRLSLEITRKYRRKPPKINVVFDTEKPYFQGDKIKFEIFAEDEAGIRAVYFSNDGGKRWQKIGSGNHMIFQWNTSSGGPIPPGPYKILFKVRDKSNLETISDTLKIELLPQNFFKDQLVYQDNPEDTIPDASWIYGPLFLKDTLRFVLITTNSTEKGLDLDLFLIRDKNGNLKVDSKKEIIAKSTSPTNREKIYVNFLPPGVYWIYAQGCTVEDHGPKKFDIKFSFKVNKNMEIVDYGY

Secondary structure (DSSP, 8-state):
------S--EEEEEEEEEEETTEEEEEEEEEEE---EEEEEEEEEEEE-TT-EEE--------SGGGGGGS---HHHHHHHHHHHHHHHEEEPPTT--EEEE-TTS-EEEEETTEEEETTEE------TTEEEPTTT--EEEETTS-EEETT--BGGGSHHHHHHHHHHS-SS-----TTGGGSPEEEEPPTT-SEEEE-SEEEEEEETTEEEEEESSEEEE--TT-EEEE---SS-----EEEE-SGGGGGGEEE--SS------------S------------TT---EEE-SSS----EETTTEE-TTHHHHHTTSPS--EEEEE--S-SSSPEEEEE-TTSEEEEE-TTS-EEEEE-S--SS-EEEEETTEEEEE-TTSBEES-GGGTT-B-SSS-EEEEE-SS-SSS-EEEEE-TTSEEEEE-TTT--SPEEEEE--SS-EEEEE-SSSSSS-EEEEE-TTSEEEEEEE-STT-EEEEEEEE--SSHHHHHHHHH--S-PPPEEE-THHHHHHHHHHHHTS-TTTHHHHHHHHHHS-HHHHHHHHHHT-TTHHHHHHHHHHHHHTT-TTEEEEE-SS-EEEEETTTEEPPHHHHIIIII-S--SSPPP--B--GGGGS-GGGGT--HHHHHT---S--B-TT-B-HHHHHTT-HHHHHHHHH--SHHHHHHHHHHHH-SSSTT-SSEE-SS----SHHHHHHHTEE-HHHHHHHHHHHHHHTT--EEEEEETTTTEEEEEEEETTEEEEE-TTSTT-BS-GGGGTGGGS-----EEEE-TTS-EEE-TTTTT---EEEEEEEE-TTS-B-TT-EEEEEE-GGG--EEEEEEE--TTSEEEEEE---TT-EEEEEEETTEEEEEEEE---TT-EEEEEEE-SS------PPP---TTEEEEEEEEEEEE--SS-SS-EEE--TTSSS-EEE---EEEEEPPS---GGGEEEETTEEEEE---SS-EEEEEEEEEEEEE--PPEEEEE--SSSPEETT-EEEEEEEEE-SS-EEEEEEESBSSSS-EEEE-SSEEEEEEETTTTSPPPSEEEEEEEEEEETT--EEEPP-EEEEEEP-SEEEEEEE-B--TT-SS---SEEEEEEEE-S-EEEEEEEEE---TTEEEEEEEEEESSSSSS---GGGEEEEE--SSS--EEEEEEEPSEEEEEEEEEEEEGGGS-EEEEEEESEEE-TT-BEEE---

Foldseek 3Di:
DDDDDDPDWDWDWDWDWDDDDHDIDIDIDIDTDDFDWDKDKDKDWFWAFFFDWFFDDDDDDDDPLVVVVPFPAFPVLSVLLSVLLVVLLWDFDDPFFDDWDQDPVRAIWTQGQQGIDDLNDDDDDDDDPFWDADDDPRQWIAGPVRWIAGPVGHTCVVCVVVVVVVCVPPPDDDPPVDPPQPPAADEEEDDPPDAEDEDEQFQEKAEDPFWIWTDHSHYIYTYGHRHAYEYDYDDDPNPAYEYEHQDPVVVVRYDYDDDDDHDDYDYNHDPPDDDDPDDDPPPDDQDFKDKDKDPDLDDWDDDPVPPGPPPVNVVSVPADPIWIKMWHQLPPPSFIKIWIWGQAQKIWIQHRVGDIDIDHQVAHGTWQWDAFLSWIKTDHQQQAITTDPQRRPGGPGGDWHKDWDQQVPPSGIWIWIAHQQQWIWTAHPDRSPDTDTDDRQGGPKHWDWAPPVPPPHIWIWIAHPQQKIFTFDDPGPPHTDTPAMDHPDDPVVVLLCVLFCPVDDGDIGSNSVVLSVVLVVLLVPADPVQSNLLSLLSSQAPSLLSVVCVLLVNSCVLRVLSVLLVVLQVQFQFKHWDDDPRAIWIHGLNHRTDDRVLCSFQQRHLFAFPDRQAFFDQVLLVDACVVVVHDLLCSLPVPPDQTGDPPGDGLLVVLSPDVVLSVLRNPDNGLVSSLVVLLVQQAPPDPPHQADEDDSDDDQGLVNCVSSSYYHQNNVQNVSSSSCSSSVWGKHKKDQFQADHIHMWTDDPHDTWFARSHDPPGTRCLCVRACVVVWHGWFMWTATSSRDIDTPCPVPRAFWEKEKEAEAEQVRQGAFFWKKFKFACTPNDRTTRDIDGAALRRIDMDTTAFGPQAIWIWTDDPLAIWIDHHHGDHGHHYHYYYTYRHHDDDDDQADQDDDPQKDWPDKWWKDWDFPSPPSAFPWSPDPSRPDTSTHRNTDIGIRGDPDDDSSQWHDDPNGIMGTNNRRRIMMIIMMIGIDIDRDDAKDKDKDFDPVDAAAFQDKTKIKMAIDDPQAWDWKWKDFAQPPDTDTDDGGGIDMDIDGCQQLHTDFFAKTWIKMWTAGPVRHIDIDPTDIHGHHKDFKHWFHWWFQFAPPDQFATASHKDDQAFEDAFDQKKKKWKDAPDPFWFKKKWKFFDPPPPRDRDHPVRTPDIFRDRHRIGMDMDGGHGGGTIMMGIHRNTDPPRDIGTMMMGMQFIADNVNYTDHDDD

=== Feature glossary ===
Annotated list of the representations used here:

Nearest PDB structures. The Foldseek neighbor list gives the closest experimentally determined structures in the PDB, ranked by structural alignment. TM-score near 1 means near-identical fold; near 0.3 means only rough topology match. This is how one finds what a novel AlphaFold prediction most resembles in the solved-structure universe.

Foldseek 3Di. Foldseek's 3Di representation compresses backbone geometry into a per-residue letter drawn from a learned twenty-state alphabet. It captures the tertiary interaction pattern around each residue — which residues are packed against it in space, regardless of where they are in sequence.

Radius of gyration, Cα contacts, bounding box. Radius of gyration (Rg) is the root-mean-square distance of Cα atoms from their centroid — a single number for overall size and compactness. A globular domain of N residues has Rg ≈ 2.2·N^0.38 Å; an extended or disordered chain has a much larger Rg. The Cα contact count is the number of residue pairs whose Cα atoms are within 8 Å and are more than four positions apart in sequence — a standard proxy for tertiary packing density. The bounding box is the smallest axis-aligned box enclosing all Cα atoms.

InterPro / GO / CATH / organism. The annotation block draws on four external resources. InterPro: which protein families and domains the sequence belongs to. GO: standardized terms for what the protein does, what process it participates in, and where in the cell it acts. CATH: which structural fold it has in the CATH hierarchy. Organism: the species of origin.

mmCIF coordinates. The mmCIF block holds the 3D Cartesian coordinates of each backbone atom (N, Cα, C, O) in ångströms. mmCIF is the PDB's canonical archive format — a tagged-loop text representation of the atomic model.

pLDDT. pLDDT is the predicted lDDT-Cα score: AlphaFold's confidence that the local environment of each residue (all inter-atomic distances within 15 Å) is correctly placed. It is a per-residue number between 0 and 100, with higher meaning more reliable.

Backbone torsions (φ/ψ). φ (phi) and ψ (psi) are the two rotatable backbone dihedrals per residue: φ is the C(i-1)–N–Cα–C torsion, ψ is the N–Cα–C–N(i+1) torsion, both in degrees on (−180°, 180°]. α-helical residues cluster near (−60°, −45°); β-strand residues near (−120°, +130°). A Ramachandran plot is simply a scatter of (φ, ψ) for every residue.

B-factor. For experimental (PDB) structures, the B-factor (temperature factor) quantifies the positional spread of each atom in the crystal — a combination of thermal vibration and static disorder — in units of Å². High B-factors mark flexible loops or poorly resolved regions; low B-factors mark the rigid, well-ordered core.

Secondary structure (3-state, P-SEA). SS3 is a coarse helix/strand/coil call (letters a/b/c) made by the P-SEA algorithm from inter-Cα distances and dihedrals. It is less detailed than DSSP but needs only Cα positions.

Predicted aligned error. Predicted aligned error is AlphaFold's pairwise confidence. Unlike pLDDT (per-residue), PAE is per-residue-pair and captures whether two parts of the structure are correctly placed relative to each other. Units are ångströms of expected positional error.

Solvent-accessible surface area. Solvent-accessible surface area (SASA) is the area in Å² traced out by the centre of a 1.4 Å probe sphere (a water molecule) rolled over the protein's van der Waals surface (Shrake–Rupley / Lee–Richards construction). Buried residues have near-zero SASA; fully exposed residues can exceed 200 Å². The total SASA scales roughly with the number of surface residues.

Secondary structure (8-state, DSSP). The SS8 string is DSSP's per-residue secondary-structure call. α-helix (H) means an i→i+4 H-bond ladder; β-strand (E) means the residue participates in a β-sheet; 3₁₀ (G) and π (I) are tighter and wider helices; T/S are turns/bends; '-' is loop.

Rendered structure images. Structure images are PyMOL renders from six orthogonal camera directions. Cartoon representation draws helices as coils and strands as arrows; sticks shows the backbone as bonds; surface shows the solvent-excluded envelope. Rainbow coloring maps sequence position to hue (blue→red, N→C); chain coloring assigns a distinct color per polypeptide.

Sequence. The amino-acid sequence is the protein's primary structure: the linear order of residues from the N-terminus to the C-terminus, written in one-letter code. Everything else here — the 3D coordinates, the secondary structure, the domain annotations — is ultimately a consequence of this string.

Contact-map, Ramachandran, and PAE plots. Three diagnostic plots accompany the record. The Cα contact map visualizes the tertiary structure as a 2D adjacency matrix (8 Å cutoff, sequence-local contacts suppressed). The Ramachandran plot shows the distribution of backbone (φ, ψ) torsions, with points in the α and β basins reflecting secondary structure content. The PAE plot shows AlphaFold's inter-residue confidence as a color matrix.